Protein AF-0000000069709466 (afdb_homodimer)

pLDDT: mean 93.79, std 7.18, range [43.47, 98.94]

Organism: NCBI:txid1604004

Radius of gyration: 34.78 Å; Cα contacts (8 Å, |Δi|>4): 2858; chains: 2; bounding box: 83×112×85 Å

Structure (mmCIF, N/CA/C/O backbone):
data_AF-0000000069709466-model_v1
#
loop_
_entity.id
_entity.type
_entity.pdbx_description
1 polymer '2-oxoglutarate synthase subunit KorA'
#
loop_
_atom_site.group_PDB
_atom_site.id
_atom_site.type_symbol
_atom_site.label_atom_id
_atom_site.label_alt_id
_atom_site.label_comp_id
_atom_site.label_asym_id
_atom_site.label_entity_id
_atom_site.label_seq_id
_atom_site.pdbx_PDB_ins_code
_atom_site.Cartn_x
_atom_site.Cartn_y
_atom_site.Cartn_z
_atom_site.occupancy
_atom_site.B_iso_or_equiv
_atom_site.auth_seq_id
_atom_site.auth_comp_id
_atom_site.auth_asym_id
_atom_site.auth_atom_id
_atom_site.pdbx_PDB_model_num
ATOM 1 N N . MET A 1 1 ? -4.457 39.125 33.625 1 44 1 MET A N 1
ATOM 2 C CA . MET A 1 1 ? -3.658 39.125 32.406 1 44 1 MET A CA 1
ATOM 3 C C . MET A 1 1 ? -3.584 37.75 31.781 1 44 1 MET A C 1
ATOM 5 O O . MET A 1 1 ? -3.26 36.781 32.469 1 44 1 MET A O 1
ATOM 9 N N . HIS A 1 2 ? -4.242 37.656 30.625 1 63.44 2 HIS A N 1
ATOM 10 C CA . HIS A 1 2 ? -4.285 36.312 30.078 1 63.44 2 HIS A CA 1
ATOM 11 C C . HIS A 1 2 ? -2.912 35.875 29.578 1 63.44 2 HIS A C 1
ATOM 13 O O . HIS A 1 2 ? -2.225 36.625 28.906 1 63.44 2 HIS A O 1
ATOM 19 N N . GLU A 1 3 ? -2.406 34.844 30.156 1 77.88 3 GLU A N 1
ATOM 20 C CA . GLU A 1 3 ? -1.106 34.25 29.797 1 77.88 3 GLU A CA 1
ATOM 21 C C . GLU A 1 3 ? -1.005 34 28.297 1 77.88 3 GLU A C 1
ATOM 23 O O . GLU A 1 3 ? 0.057 34.188 27.703 1 77.88 3 GLU A O 1
ATOM 28 N N . ASP A 1 4 ? -2.105 33.625 27.688 1 91 4 ASP A N 1
ATOM 29 C CA . ASP A 1 4 ? -2.096 33.531 26.234 1 91 4 ASP A CA 1
ATOM 30 C C . ASP A 1 4 ? -3.35 34.156 25.625 1 91 4 ASP A C 1
ATOM 32 O O . ASP A 1 4 ? -4.359 34.312 26.312 1 91 4 ASP A O 1
ATOM 36 N N . LEU A 1 5 ? -3.314 34.75 24.516 1 95.38 5 LEU A N 1
ATOM 37 C CA . LEU A 1 5 ? -4.402 35.375 23.766 1 95.38 5 LEU A CA 1
ATOM 38 C C . LEU A 1 5 ? -4.789 34.531 22.562 1 95.38 5 LEU A C 1
ATOM 40 O O . LEU A 1 5 ? -3.924 34.062 21.812 1 95.38 5 LEU A O 1
ATOM 44 N N . ASN A 1 6 ? -6.059 34.281 22.375 1 95.69 6 ASN A N 1
ATOM 45 C CA . ASN A 1 6 ? -6.617 33.594 21.203 1 95.69 6 ASN A CA 1
ATOM 46 C C . ASN A 1 6 ? -7.441 34.562 20.344 1 95.69 6 ASN A C 1
ATOM 48 O O . ASN A 1 6 ? -8.422 35.156 20.828 1 95.69 6 ASN A O 1
ATOM 52 N N . TRP A 1 7 ? -7.031 34.656 19.188 1 95.62 7 TRP A N 1
ATOM 53 C CA . TRP A 1 7 ? -7.539 35.688 18.266 1 95.62 7 TRP A CA 1
ATOM 54 C C . TRP A 1 7 ? -7.953 35.031 16.938 1 95.62 7 TRP A C 1
ATOM 56 O O . TRP A 1 7 ? -7.355 34.062 16.516 1 95.62 7 TRP A O 1
ATOM 66 N N . ALA A 1 8 ? -9.055 35.562 16.312 1 96.44 8 ALA A N 1
ATOM 67 C CA . ALA A 1 8 ? -9.453 35.062 15 1 96.44 8 ALA A CA 1
ATOM 68 C C . ALA A 1 8 ? -10.039 36.188 14.141 1 96.44 8 ALA A C 1
ATOM 70 O O . ALA A 1 8 ? -10.562 37.156 14.664 1 96.44 8 ALA A O 1
ATOM 71 N N . ILE A 1 9 ? -9.867 36.062 12.867 1 96.44 9 ILE A N 1
ATOM 72 C CA . ILE A 1 9 ? -10.586 36.844 11.875 1 96.44 9 ILE A CA 1
ATOM 73 C C . ILE A 1 9 ? -11.344 35.906 10.93 1 96.44 9 ILE A C 1
ATOM 75 O O . ILE A 1 9 ? -10.836 34.844 10.555 1 96.44 9 ILE A O 1
ATOM 79 N N . GLY A 1 10 ? -12.586 36.156 10.688 1 94.12 10 GLY A N 1
ATOM 80 C CA . GLY A 1 10 ? -13.391 35.312 9.828 1 94.12 10 GLY A CA 1
ATOM 81 C C . GLY A 1 10 ? -14.227 36.094 8.836 1 94.12 10 GLY A C 1
ATOM 82 O O . GLY A 1 10 ? -14.562 37.25 9.07 1 94.12 10 GLY A O 1
ATOM 83 N N . GLY A 1 11 ? -14.562 35.5 7.754 1 91 11 GLY A N 1
ATOM 84 C CA . GLY A 1 11 ? -15.367 36.062 6.68 1 91 11 GLY A CA 1
ATOM 85 C C . GLY A 1 11 ? -15.5 35.156 5.484 1 91 11 GLY A C 1
ATOM 86 O O . GLY A 1 11 ? -15.547 33.906 5.641 1 91 11 GLY A O 1
ATOM 87 N N . GLU A 1 12 ? -15.688 35.75 4.363 1 86.44 12 GLU A N 1
ATOM 88 C CA . GLU A 1 12 ? -15.812 35 3.135 1 86.44 12 GLU A CA 1
ATOM 89 C C . GLU A 1 12 ? -14.477 34.875 2.414 1 86.44 12 GLU A C 1
ATOM 91 O O . GLU A 1 12 ? -13.633 35.781 2.516 1 86.44 12 GLU A O 1
ATOM 96 N N . ALA A 1 13 ? -14.391 33.656 1.743 1 78.88 13 ALA A N 1
ATOM 97 C CA . ALA A 1 13 ? -13.18 33.5 0.939 1 78.88 13 ALA A CA 1
ATOM 98 C C . ALA A 1 13 ? -12.992 34.688 -0.007 1 78.88 13 ALA A C 1
ATOM 100 O O . ALA A 1 13 ? -13.93 35.094 -0.7 1 78.88 13 ALA A O 1
ATOM 101 N N . GLY A 1 14 ? -11.828 35.375 0.045 1 79.38 14 GLY A N 1
ATOM 102 C CA . GLY A 1 14 ? -11.555 36.562 -0.779 1 79.38 14 GLY A CA 1
ATOM 103 C C . GLY A 1 14 ? -11.492 37.844 0.015 1 79.38 14 GLY A C 1
ATOM 104 O O . GLY A 1 14 ? -11.039 38.875 -0.493 1 79.38 14 GLY A O 1
ATOM 105 N N . ASP A 1 15 ? -11.805 37.75 1.314 1 85.81 15 ASP A N 1
ATOM 106 C CA . ASP A 1 15 ? -11.844 38.938 2.152 1 85.81 15 ASP A CA 1
ATOM 107 C C . ASP A 1 15 ? -10.469 39.281 2.715 1 85.81 15 ASP A C 1
ATOM 109 O O . ASP A 1 15 ? -10.336 40.156 3.584 1 85.81 15 ASP A O 1
ATOM 113 N N . GLY A 1 16 ? -9.492 38.594 2.285 1 88.31 16 GLY A N 1
ATOM 114 C CA . GLY A 1 16 ? -8.133 38.844 2.738 1 88.31 16 GLY A CA 1
ATOM 115 C C . GLY A 1 16 ? -7.867 38.344 4.141 1 88.31 16 GLY A C 1
ATOM 116 O O . GLY A 1 16 ? -7.07 38.906 4.879 1 88.31 16 GLY A O 1
ATOM 117 N N . ILE A 1 17 ? -8.562 37.312 4.523 1 90.69 17 ILE A N 1
ATOM 118 C CA . ILE A 1 17 ? -8.508 36.75 5.875 1 90.69 17 ILE A CA 1
ATOM 119 C C . ILE A 1 17 ? -7.105 36.219 6.148 1 90.69 17 ILE A C 1
ATOM 121 O O . ILE A 1 17 ? -6.5 36.531 7.176 1 90.69 17 ILE A O 1
ATOM 125 N N . ALA A 1 18 ? -6.594 35.5 5.227 1 88.12 18 ALA A N 1
ATOM 126 C CA . ALA A 1 18 ? -5.289 34.875 5.406 1 88.12 18 ALA A CA 1
ATOM 127 C C . ALA A 1 18 ? -4.18 35.906 5.5 1 88.12 18 ALA A C 1
ATOM 129 O O . ALA A 1 18 ? -3.291 35.812 6.348 1 88.12 18 ALA A O 1
ATOM 130 N N . SER A 1 19 ? -4.238 36.906 4.656 1 89.75 19 SER A N 1
ATOM 131 C CA . SER A 1 19 ? -3.234 37.969 4.648 1 89.75 19 SER A CA 1
ATOM 132 C C . SER A 1 19 ? -3.271 38.781 5.938 1 89.75 19 SER A C 1
ATOM 134 O O . SER A 1 19 ? -2.225 39.125 6.488 1 89.75 19 SER A O 1
ATOM 136 N N . THR A 1 20 ? -4.43 39.031 6.398 1 93.88 20 THR A N 1
ATOM 137 C CA . THR A 1 20 ? -4.602 39.781 7.633 1 93.88 20 THR A CA 1
ATOM 138 C C . THR A 1 20 ? -4.043 39.031 8.82 1 93.88 20 THR A C 1
ATOM 140 O O . THR A 1 20 ? -3.346 39.594 9.664 1 93.88 20 THR A O 1
ATOM 143 N N . GLY A 1 21 ? -4.422 37.781 8.867 1 94.12 21 GLY A N 1
ATOM 144 C CA . GLY A 1 21 ? -3.908 36.938 9.93 1 94.12 21 GLY A CA 1
ATOM 145 C C . GLY A 1 21 ? -2.395 36.875 9.953 1 94.12 21 GLY A C 1
ATOM 146 O O . GLY A 1 21 ? -1.78 36.906 11.023 1 94.12 21 GLY A O 1
ATOM 147 N N . LYS A 1 22 ? -1.821 36.844 8.82 1 92.38 22 LYS A N 1
ATOM 148 C CA . LYS A 1 22 ? -0.37 36.719 8.711 1 92.38 22 LYS A CA 1
ATOM 149 C C . LYS A 1 22 ? 0.319 38 9.188 1 92.38 22 LYS A C 1
ATOM 151 O O . LYS A 1 22 ? 1.39 37.938 9.797 1 92.38 22 LYS A O 1
ATOM 156 N N . ILE A 1 23 ? -0.239 39.062 8.883 1 95 23 ILE A N 1
ATOM 157 C CA . ILE A 1 23 ? 0.305 40.344 9.32 1 95 23 ILE A CA 1
ATOM 158 C C . ILE A 1 23 ? 0.365 40.406 10.852 1 95 23 ILE A C 1
ATOM 160 O O . ILE A 1 23 ? 1.386 40.781 11.422 1 95 23 ILE A O 1
ATOM 164 N N . PHE A 1 24 ? -0.726 40 11.43 1 96.56 24 PHE A N 1
ATOM 165 C CA . PHE A 1 24 ? -0.782 40.062 12.883 1 96.56 24 PHE A CA 1
ATOM 166 C C . PHE A 1 24 ? 0.17 39.031 13.492 1 96.56 24 PHE A C 1
ATOM 168 O O . PHE A 1 24 ? 0.852 39.312 14.477 1 96.56 24 PHE A O 1
ATOM 175 N N . ALA A 1 25 ? 0.233 37.844 12.922 1 96.06 25 ALA A N 1
ATOM 176 C CA . ALA A 1 25 ? 1.126 36.781 13.398 1 96.06 25 ALA A CA 1
ATOM 177 C C . ALA A 1 25 ? 2.582 37.25 13.352 1 96.06 25 ALA A C 1
ATOM 179 O O . ALA A 1 25 ? 3.342 37 14.297 1 96.06 25 ALA A O 1
ATOM 180 N N . ARG A 1 26 ? 2.949 37.906 12.328 1 95 26 ARG A N 1
ATOM 181 C CA . ARG A 1 26 ? 4.316 38.406 12.164 1 95 26 ARG A CA 1
ATOM 182 C C . ARG A 1 26 ? 4.629 39.5 13.18 1 95 26 ARG A C 1
ATOM 184 O O . ARG A 1 26 ? 5.738 39.562 13.719 1 95 26 ARG A O 1
ATOM 191 N N . ALA A 1 27 ? 3.678 40.344 13.344 1 95.94 27 ALA A N 1
ATOM 192 C CA . ALA A 1 27 ? 3.859 41.406 14.328 1 95.94 27 ALA A CA 1
ATOM 193 C C . ALA A 1 27 ? 4.105 40.812 15.719 1 95.94 27 ALA A C 1
ATOM 195 O O . ALA A 1 27 ? 4.961 41.312 16.469 1 95.94 27 ALA A O 1
ATOM 196 N N . LEU A 1 28 ? 3.344 39.812 16.047 1 96.31 28 LEU A N 1
ATOM 197 C CA . LEU A 1 28 ? 3.484 39.156 17.344 1 96.31 28 LEU A CA 1
ATOM 198 C C . LEU A 1 28 ? 4.84 38.469 17.453 1 96.31 28 LEU A C 1
ATOM 200 O O . LEU A 1 28 ? 5.488 38.531 18.5 1 96.31 28 LEU A O 1
ATOM 204 N N . SER A 1 29 ? 5.215 37.812 16.406 1 95.25 29 SER A N 1
ATOM 205 C CA . SER A 1 29 ? 6.504 37.125 16.375 1 95.25 29 SER A CA 1
ATOM 206 C C . SER A 1 29 ? 7.652 38.094 16.594 1 95.25 29 SER A C 1
ATOM 208 O O . SER A 1 29 ? 8.586 37.812 17.344 1 95.25 29 SER A O 1
ATOM 210 N N . ARG A 1 30 ? 7.566 39.219 16 1 93 30 ARG A N 1
ATOM 211 C CA . ARG A 1 30 ? 8.602 40.25 16.109 1 93 30 ARG A CA 1
ATOM 212 C C . ARG A 1 30 ? 8.625 40.844 17.516 1 93 30 ARG A C 1
ATOM 214 O O . ARG A 1 30 ? 9.664 41.312 17.984 1 93 30 ARG A O 1
ATOM 221 N N . ALA A 1 31 ? 7.496 40.781 18.125 1 95.06 31 ALA A N 1
ATOM 222 C CA . ALA A 1 31 ? 7.383 41.312 19.484 1 95.06 31 ALA A CA 1
ATOM 223 C C . ALA A 1 31 ? 7.852 40.281 20.5 1 95.06 31 ALA A C 1
ATOM 225 O O . ALA A 1 31 ? 7.699 40.5 21.719 1 95.06 31 ALA A O 1
ATOM 226 N N . GLY A 1 32 ? 8.414 39.219 20.031 1 95 32 GLY A N 1
ATOM 227 C CA . GLY A 1 32 ? 8.977 38.188 20.906 1 95 32 GLY A CA 1
ATOM 228 C C . GLY A 1 32 ? 7.926 37.281 21.516 1 95 32 GLY A C 1
ATOM 229 O O . GLY A 1 32 ? 8.102 36.781 22.625 1 95 32 GLY A O 1
ATOM 230 N N . ARG A 1 33 ? 6.812 37.156 20.875 1 96.06 33 ARG A N 1
ATOM 231 C CA . ARG A 1 33 ? 5.77 36.25 21.359 1 96.06 33 ARG A CA 1
ATOM 232 C C . ARG A 1 33 ? 5.703 35 20.516 1 96.06 33 ARG A C 1
ATOM 234 O O . ARG A 1 33 ? 5.973 35.031 19.312 1 96.06 33 ARG A O 1
ATOM 241 N N . HIS A 1 34 ? 5.371 33.906 21.156 1 96.38 34 HIS A N 1
ATOM 242 C CA . HIS A 1 34 ? 5.09 32.656 20.438 1 96.38 34 HIS A CA 1
ATOM 243 C C . HIS A 1 34 ? 3.713 32.719 19.781 1 96.38 34 HIS A C 1
ATOM 245 O O . HIS A 1 34 ? 2.766 33.25 20.344 1 96.38 34 HIS A O 1
ATOM 251 N N . VAL A 1 35 ? 3.715 32.188 18.562 1 96.44 35 VAL A N 1
ATOM 252 C CA . VAL A 1 35 ? 2.482 32.188 17.781 1 96.44 35 VAL A CA 1
ATOM 253 C C . VAL A 1 35 ? 2.193 30.781 17.281 1 96.44 35 VAL A C 1
ATOM 255 O O . VAL A 1 35 ? 3.111 30.047 16.906 1 96.44 35 VAL A O 1
ATOM 258 N N . PHE A 1 36 ? 0.967 30.344 17.391 1 96.12 36 PHE A N 1
ATOM 259 C CA . PHE A 1 36 ? 0.43 29.109 16.828 1 96.12 36 PHE A CA 1
ATOM 260 C C . PHE A 1 36 ? -0.866 29.391 16.062 1 96.12 36 PHE A C 1
ATOM 262 O O . PHE A 1 36 ? -1.863 29.797 16.672 1 96.12 36 PHE A O 1
ATOM 269 N N . THR A 1 37 ? -0.852 29.172 14.789 1 94.81 37 THR A N 1
ATOM 270 C CA . THR A 1 37 ? -2.012 29.562 13.992 1 94.81 37 THR A CA 1
ATOM 271 C C . THR A 1 37 ? -2.818 28.328 13.578 1 94.81 37 THR A C 1
ATOM 273 O O . THR A 1 37 ? -2.322 27.203 13.648 1 94.81 37 THR A O 1
ATOM 276 N N . SER A 1 38 ? -3.99 28.469 13.297 1 90.12 38 SER A N 1
ATOM 277 C CA . SER A 1 38 ? -4.863 27.484 12.68 1 90.12 38 SER A CA 1
ATOM 278 C C . SER A 1 38 ? -5.805 28.109 11.672 1 90.12 38 SER A C 1
ATOM 280 O O . SER A 1 38 ? -6.254 29.25 11.859 1 90.12 38 SER A O 1
ATOM 282 N N . LYS A 1 39 ? -5.992 27.422 10.578 1 81.81 39 LYS A N 1
ATOM 283 C CA . LYS A 1 39 ? -6.844 27.922 9.508 1 81.81 39 LYS A CA 1
ATOM 284 C C . LYS A 1 39 ? -8.031 26.984 9.273 1 81.81 39 LYS A C 1
ATOM 286 O O . LYS A 1 39 ? -7.883 25.766 9.305 1 81.81 39 LYS A O 1
ATOM 291 N N . ASP A 1 40 ? -9.141 27.609 9.281 1 74.62 40 ASP A N 1
ATOM 292 C CA . ASP A 1 40 ? -10.336 26.875 8.836 1 74.62 40 ASP A CA 1
ATOM 293 C C . ASP A 1 40 ? -10.711 27.266 7.41 1 74.62 40 ASP A C 1
ATOM 295 O O . ASP A 1 40 ? -10.922 28.453 7.117 1 74.62 40 ASP A O 1
ATOM 299 N N . PHE A 1 41 ? -10.539 26.328 6.527 1 67.12 41 PHE A N 1
ATOM 300 C CA . PHE A 1 41 ? -10.836 26.625 5.129 1 67.12 41 PHE A CA 1
ATOM 301 C C . PHE A 1 41 ? -12.031 25.828 4.641 1 67.12 41 PHE A C 1
ATOM 303 O O . PHE A 1 41 ? -12.188 24.656 4.992 1 67.12 41 PHE A O 1
ATOM 310 N N . ALA A 1 42 ? -12.891 26.547 4.121 1 61.97 42 ALA A N 1
ATOM 311 C CA . ALA A 1 42 ? -13.867 25.797 3.338 1 61.97 42 ALA A CA 1
ATOM 312 C C . ALA A 1 42 ? -13.297 25.375 1.986 1 61.97 42 ALA A C 1
ATOM 314 O O . ALA A 1 42 ? -12.43 26.078 1.436 1 61.97 42 ALA A O 1
ATOM 315 N N . SER A 1 43 ? -13.477 24.141 1.558 1 55.75 43 SER A N 1
ATOM 316 C CA . SER A 1 43 ? -12.977 23.547 0.316 1 55.75 43 SER A CA 1
ATOM 317 C C . SER A 1 43 ? -13.336 24.422 -0.885 1 55.75 43 SER A C 1
ATOM 319 O O . SER A 1 43 ? -12.734 24.297 -1.952 1 55.75 43 SER A O 1
ATOM 321 N N . ARG A 1 44 ? -14.445 25.328 -0.628 1 52.62 44 ARG A N 1
ATOM 322 C CA . ARG A 1 44 ? -14.875 26.078 -1.803 1 52.62 44 ARG A CA 1
ATOM 323 C C . ARG A 1 44 ? -14.016 27.328 -2.002 1 52.62 44 ARG A C 1
ATOM 325 O O . ARG A 1 44 ? -13.633 27.984 -1.034 1 52.62 44 ARG A O 1
ATOM 332 N N . ILE A 1 45 ? -13.289 27.406 -3.135 1 49.72 45 ILE A N 1
ATOM 333 C CA . ILE A 1 45 ? -12.406 28.5 -3.529 1 49.72 45 ILE A CA 1
ATOM 334 C C . ILE A 1 45 ? -13.086 29.844 -3.26 1 49.72 45 ILE A C 1
ATOM 336 O O . ILE A 1 45 ? -12.461 30.766 -2.748 1 49.72 45 ILE A O 1
ATOM 340 N N . ARG A 1 46 ? -14.273 30.125 -3.822 1 53.41 46 ARG A N 1
ATOM 341 C CA . ARG A 1 46 ? -14.93 31.422 -3.727 1 53.41 46 ARG A CA 1
ATOM 342 C C . ARG A 1 46 ? -16.297 31.297 -3.066 1 53.41 46 ARG A C 1
ATOM 344 O O . ARG A 1 46 ? -17.062 30.391 -3.387 1 53.41 46 ARG A O 1
ATOM 351 N N . GLY A 1 47 ? -16.5 32.094 -1.919 1 58.72 47 GLY A N 1
ATOM 352 C CA . GLY A 1 47 ? -17.781 32.219 -1.27 1 58.72 47 GLY A CA 1
ATOM 353 C C . GLY A 1 47 ? -17.922 31.344 -0.031 1 58.72 47 GLY A C 1
ATOM 354 O O . GLY A 1 47 ? -18.891 31.469 0.723 1 58.72 47 GLY A O 1
ATOM 355 N N . GLY A 1 48 ? -16.875 30.594 0.223 1 72.62 48 GLY A N 1
ATOM 356 C CA . GLY A 1 48 ? -16.984 29.75 1.411 1 72.62 48 GLY A CA 1
ATOM 357 C C . GLY A 1 48 ? -16.453 30.438 2.662 1 72.62 48 GLY A C 1
ATOM 358 O O . GLY A 1 48 ? -15.711 31.422 2.578 1 72.62 48 GLY A O 1
ATOM 359 N N . TYR A 1 49 ? -17.016 30.141 3.854 1 83.62 49 TYR A N 1
ATOM 360 C CA . TYR A 1 49 ? -16.562 30.688 5.125 1 83.62 49 TYR A CA 1
ATOM 361 C C . TYR A 1 49 ? -15.117 30.312 5.406 1 83.62 49 TYR A C 1
ATOM 363 O O . TYR A 1 49 ? -14.719 29.156 5.188 1 83.62 49 TYR A O 1
ATOM 371 N N . THR A 1 50 ? -14.281 31.266 5.723 1 86.44 50 THR A N 1
ATOM 372 C CA . THR A 1 50 ? -12.883 31.062 6.09 1 86.44 50 THR A CA 1
ATOM 373 C C . THR A 1 50 ? -12.539 31.828 7.363 1 86.44 50 THR A C 1
ATOM 375 O O . THR A 1 50 ? -13.125 32.875 7.637 1 86.44 50 THR A O 1
ATOM 378 N N . ALA A 1 51 ? -11.742 31.25 8.109 1 90.88 51 ALA A N 1
ATOM 379 C CA . ALA A 1 51 ? -11.281 31.906 9.32 1 90.88 51 ALA A CA 1
ATOM 380 C C . ALA A 1 51 ? -9.797 31.656 9.555 1 90.88 51 ALA A C 1
ATOM 382 O O . ALA A 1 51 ? -9.273 30.609 9.195 1 90.88 51 ALA A O 1
ATOM 383 N N . TYR A 1 52 ? -9.117 32.656 10 1 93.12 52 TYR A N 1
ATOM 384 C CA . TYR A 1 52 ? -7.738 32.562 10.469 1 93.12 52 TYR A CA 1
ATOM 385 C C . TYR A 1 52 ? -7.664 32.781 11.984 1 93.12 52 TYR A C 1
ATOM 387 O O . TYR A 1 52 ? -8.109 33.781 12.508 1 93.12 52 TYR A O 1
ATOM 395 N N . LYS A 1 53 ? -7.184 31.734 12.648 1 94.44 53 LYS A N 1
ATOM 396 C CA . LYS A 1 53 ? -7.086 31.781 14.102 1 94.44 53 LYS A CA 1
ATOM 397 C C . LYS A 1 53 ? -5.629 31.75 14.555 1 94.44 53 LYS A C 1
ATOM 399 O O . LYS A 1 53 ? -4.777 31.156 13.898 1 94.44 53 LYS A O 1
ATOM 404 N N . LEU A 1 54 ? -5.355 32.406 15.688 1 95 54 LEU A N 1
ATOM 405 C CA . LEU A 1 54 ? -3.996 32.344 16.219 1 95 54 LEU A CA 1
ATOM 406 C C . LEU A 1 54 ? -4.008 32.375 17.75 1 95 54 LEU A C 1
ATOM 408 O O . LEU A 1 54 ? -4.863 33.031 18.344 1 95 54 LEU A O 1
ATOM 412 N N . ARG A 1 55 ? -3.182 31.625 18.266 1 95.81 55 ARG A N 1
ATOM 413 C CA . ARG A 1 55 ? -2.869 31.625 19.703 1 95.81 55 ARG A CA 1
ATOM 414 C C . ARG A 1 55 ? -1.479 32.188 19.953 1 95.81 55 ARG A C 1
ATOM 416 O O . ARG A 1 55 ? -0.527 31.875 19.234 1 95.81 55 ARG A O 1
ATOM 423 N N . THR A 1 56 ? -1.383 33.156 20.922 1 96.62 56 THR A N 1
ATOM 424 C CA . THR A 1 56 ? -0.078 33.75 21.172 1 96.62 56 THR A CA 1
ATOM 425 C C . THR A 1 56 ? 0.181 33.875 22.672 1 96.62 56 THR A C 1
ATOM 427 O O . THR A 1 56 ? -0.753 34.031 23.453 1 96.62 56 THR A O 1
ATOM 430 N N . SER A 1 57 ? 1.44 33.688 22.984 1 96.19 57 SER A N 1
ATOM 431 C CA . SER A 1 57 ? 1.921 33.781 24.359 1 96.19 57 SER A CA 1
ATOM 432 C C . SER A 1 57 ? 3.416 34.062 24.406 1 96.19 57 SER A C 1
ATOM 434 O O . SER A 1 57 ? 4.113 33.938 23.391 1 96.19 57 SER A O 1
ATOM 436 N N . VAL A 1 58 ? 3.83 34.594 25.578 1 95.06 58 VAL A N 1
ATOM 437 C CA . VAL A 1 58 ? 5.27 34.719 25.75 1 95.06 58 VAL A CA 1
ATOM 438 C C . VAL A 1 58 ? 5.895 33.344 26 1 95.06 58 VAL A C 1
ATOM 440 O O . VAL A 1 58 ? 7.059 33.125 25.656 1 95.06 58 VAL A O 1
ATOM 443 N N . ASP A 1 59 ? 5.074 32.5 26.562 1 91.88 59 ASP A N 1
ATOM 444 C CA . ASP A 1 59 ? 5.477 31.109 26.703 1 91.88 59 ASP A CA 1
ATOM 445 C C . ASP A 1 59 ? 5.082 30.297 25.484 1 91.88 59 ASP A C 1
ATOM 447 O O . ASP A 1 59 ? 4.145 30.656 24.766 1 91.88 59 ASP A O 1
ATOM 451 N N . GLU A 1 60 ? 5.812 29.266 25.312 1 90.56 60 GLU A N 1
ATOM 452 C CA . GLU A 1 60 ? 5.609 28.438 24.125 1 90.56 60 GLU A CA 1
ATOM 453 C C . GLU A 1 60 ? 4.199 27.859 24.078 1 90.56 60 GLU A C 1
ATOM 455 O O . GLU A 1 60 ? 3.686 27.391 25.094 1 90.56 60 GLU A O 1
ATOM 460 N N . VAL A 1 61 ? 3.518 28 22.938 1 91.62 61 VAL A N 1
ATOM 461 C CA . VAL A 1 61 ? 2.213 27.391 22.672 1 91.62 61 VAL A CA 1
ATOM 462 C C . VAL A 1 61 ? 2.328 26.391 21.531 1 91.62 61 VAL A C 1
ATOM 464 O O . VAL A 1 61 ? 2.949 26.672 20.5 1 91.62 61 VAL A O 1
ATOM 467 N N . GLN A 1 62 ? 1.721 25.188 21.703 1 91.62 62 GLN A N 1
ATOM 468 C CA . GLN A 1 62 ? 1.995 24.125 20.734 1 91.62 62 GLN A CA 1
ATOM 469 C C . GLN A 1 62 ? 0.7 23.516 20.203 1 91.62 62 GLN A C 1
ATOM 471 O O . GLN A 1 62 ? 0.722 22.484 19.547 1 91.62 62 GLN A O 1
ATOM 476 N N . SER A 1 63 ? -0.428 24.109 20.531 1 91.75 63 SER A N 1
ATOM 477 C CA . SER A 1 63 ? -1.699 23.578 20.047 1 91.75 63 SER A CA 1
ATOM 478 C C . SER A 1 63 ? -2.783 24.656 20.047 1 91.75 63 SER A C 1
ATOM 480 O O . SER A 1 63 ? -2.584 25.75 20.594 1 91.75 63 SER A O 1
ATOM 482 N N . VAL A 1 64 ? -3.854 24.297 19.453 1 89.31 64 VAL A N 1
ATOM 483 C CA . VAL A 1 64 ? -5.031 25.156 19.469 1 89.31 64 VAL A CA 1
ATOM 484 C C . VAL A 1 64 ? -5.828 24.922 20.75 1 89.31 64 VAL A C 1
ATOM 486 O O . VAL A 1 64 ? -5.641 23.906 21.422 1 89.31 64 VAL A O 1
ATOM 489 N N . VAL A 1 65 ? -6.543 25.906 21.094 1 85.31 65 VAL A N 1
ATOM 490 C CA . VAL A 1 65 ? -7.457 25.781 22.219 1 85.31 65 VAL A CA 1
ATOM 491 C C . VAL A 1 65 ? -8.859 26.219 21.812 1 85.31 65 VAL A C 1
ATOM 493 O O . VAL A 1 65 ? -9.016 27 20.859 1 85.31 65 VAL A O 1
ATOM 496 N N . ASP A 1 66 ? -9.844 25.688 22.516 1 84.88 66 ASP A N 1
ATOM 497 C CA . ASP A 1 66 ? -11.227 26.031 22.219 1 84.88 66 ASP A CA 1
ATOM 498 C C . ASP A 1 66 ? -11.648 27.297 22.953 1 84.88 66 ASP A C 1
ATOM 500 O O . ASP A 1 66 ? -12.594 27.281 23.75 1 84.88 66 ASP A O 1
ATOM 504 N N . ARG A 1 67 ? -11.023 28.344 22.688 1 89.81 67 ARG A N 1
ATOM 505 C CA . ARG A 1 67 ? -11.273 29.656 23.297 1 89.81 67 ARG A CA 1
ATOM 506 C C . ARG A 1 67 ? -10.914 30.781 22.344 1 89.81 67 ARG A C 1
ATOM 508 O O . ARG A 1 67 ? -9.883 30.734 21.672 1 89.81 67 ARG A O 1
ATOM 515 N N . LEU A 1 68 ? -11.82 31.719 22.25 1 93.94 68 LEU A N 1
ATOM 516 C CA . LEU A 1 68 ? -11.57 32.875 21.438 1 93.94 68 LEU A CA 1
ATOM 517 C C . LEU A 1 68 ? -11.758 34.156 22.234 1 93.94 68 LEU A C 1
ATOM 519 O O . LEU A 1 68 ? -12.852 34.438 22.75 1 93.94 68 LEU A O 1
ATOM 523 N N . ASP A 1 69 ? -10.727 34.906 22.375 1 96.19 69 ASP A N 1
ATOM 524 C CA . ASP A 1 69 ? -10.75 36.125 23.172 1 96.19 69 ASP A CA 1
ATOM 525 C C . ASP A 1 69 ? -11.18 37.344 22.328 1 96.19 69 ASP A C 1
ATOM 527 O O . ASP A 1 69 ? -11.945 38.188 22.797 1 96.19 69 ASP A O 1
ATOM 531 N N . ILE A 1 70 ? -10.625 37.406 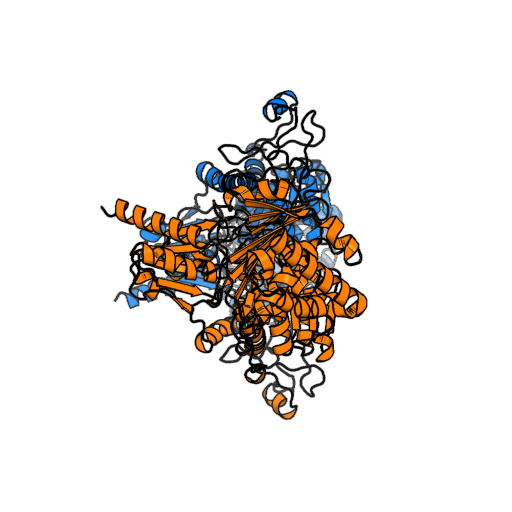21.172 1 97.31 70 ILE A N 1
ATOM 532 C CA . ILE A 1 70 ? -10.945 38.5 20.281 1 97.31 70 ILE A CA 1
ATOM 533 C C . ILE A 1 70 ? -11.328 37.969 18.906 1 97.31 70 ILE A C 1
ATOM 535 O O . ILE A 1 70 ? -10.602 37.125 18.328 1 97.31 70 ILE A O 1
ATOM 539 N N . LEU A 1 71 ? -12.43 38.375 18.375 1 97.5 71 LEU A N 1
ATOM 540 C CA . LEU A 1 71 ? -12.914 37.938 17.078 1 97.5 71 LEU A CA 1
ATOM 541 C C . LEU A 1 71 ? -13.18 39.156 16.172 1 97.5 71 LEU A C 1
ATOM 543 O O . LEU A 1 71 ? -13.945 40.031 16.516 1 97.5 71 LEU A O 1
ATOM 547 N N . ILE A 1 72 ? -12.461 39.188 15.086 1 97.19 72 ILE A N 1
ATOM 548 C CA . ILE A 1 72 ? -12.852 40.094 14.023 1 97.19 72 ILE A CA 1
ATOM 549 C C . ILE A 1 72 ? -13.891 39.438 13.125 1 97.19 72 ILE A C 1
ATOM 551 O O . ILE A 1 72 ? -13.578 38.469 12.398 1 97.19 72 ILE A O 1
ATOM 555 N N . ALA A 1 73 ? -15.086 39.938 13.148 1 96.19 73 ALA A N 1
ATOM 556 C CA . ALA A 1 73 ? -16.172 39.375 12.352 1 96.19 73 ALA A CA 1
ATOM 557 C C . ALA A 1 73 ? -16.484 40.25 11.141 1 96.19 73 ALA A C 1
ATOM 559 O O . ALA A 1 73 ? -17.141 41.281 11.258 1 96.19 73 ALA A O 1
ATOM 560 N N . LEU A 1 74 ? -16.125 39.781 10.016 1 93.56 74 LEU A N 1
ATOM 561 C CA . LEU A 1 74 ? -16.406 40.531 8.805 1 93.56 74 LEU A CA 1
ATOM 562 C C . LEU A 1 74 ? -17.844 40.312 8.336 1 93.56 74 LEU A C 1
ATOM 564 O O . LEU A 1 74 ? -18.375 41.062 7.527 1 93.56 74 LEU A O 1
ATOM 568 N N . THR A 1 75 ? -18.406 39.219 8.789 1 91.31 75 THR A N 1
ATOM 569 C CA . THR A 1 75 ? -19.812 38.906 8.531 1 91.31 75 THR A CA 1
ATOM 570 C C . THR A 1 75 ? -20.484 38.375 9.805 1 91.31 75 THR A C 1
ATOM 572 O O . THR A 1 75 ? -19.812 37.969 10.75 1 91.31 75 THR A O 1
ATOM 575 N N . GLU A 1 76 ? -21.766 38.375 9.758 1 91.19 76 GLU A N 1
ATOM 576 C CA . GLU A 1 76 ? -22.516 37.844 10.891 1 91.19 76 GLU A CA 1
ATOM 577 C C . GLU A 1 76 ? -22.297 36.344 11.039 1 91.19 76 GLU A C 1
ATOM 579 O O . GLU A 1 76 ? -22.266 35.812 12.164 1 91.19 76 GLU A O 1
ATOM 584 N N . ARG A 1 77 ? -22.109 35.719 9.977 1 89.75 77 ARG A N 1
ATOM 585 C CA . ARG A 1 77 ? -21.875 34.281 9.961 1 89.75 77 ARG A CA 1
ATOM 586 C C . ARG A 1 77 ? -20.609 33.938 10.75 1 89.75 77 ARG A C 1
ATOM 588 O O . ARG A 1 77 ? -20.547 32.875 11.383 1 89.75 77 ARG A O 1
ATOM 595 N N . THR A 1 78 ? -19.688 34.812 10.758 1 92.5 78 THR A N 1
ATOM 596 C CA . THR A 1 78 ? -18.438 34.562 11.461 1 92.5 78 THR A CA 1
ATOM 597 C C . THR A 1 78 ? -18.688 34.375 12.953 1 92.5 78 THR A C 1
ATOM 599 O O . THR A 1 78 ? -18.062 33.5 13.586 1 92.5 78 THR A O 1
ATOM 602 N N . VAL A 1 79 ? -19.594 35.125 13.445 1 92.31 79 VAL A N 1
ATOM 603 C CA . VAL A 1 79 ? -19.891 35 14.867 1 92.31 79 VAL A CA 1
ATOM 604 C C . VAL A 1 79 ? -20.594 33.688 15.141 1 92.31 79 VAL A C 1
ATOM 606 O O . VAL A 1 79 ? -20.266 32.969 16.109 1 92.31 79 VAL A O 1
ATOM 609 N N . GLU A 1 80 ? -21.484 33.344 14.281 1 89.56 80 GLU A N 1
ATOM 610 C CA . GLU A 1 80 ? -22.234 32.094 14.438 1 89.56 80 GLU A CA 1
ATOM 611 C C . GLU A 1 80 ? -21.297 30.891 14.398 1 89.56 80 GLU A C 1
ATOM 613 O O . GLU A 1 80 ? -21.438 29.969 15.203 1 89.56 80 GLU A O 1
ATOM 618 N N . GLU A 1 81 ? -20.375 30.969 13.5 1 88.19 81 GLU A N 1
ATOM 619 C CA . GLU A 1 81 ? -19.453 29.844 13.281 1 88.19 81 GLU A CA 1
ATOM 620 C C . GLU A 1 81 ? -18.5 29.688 14.453 1 88.19 81 GLU A C 1
ATOM 622 O O . GLU A 1 81 ? -17.922 28.609 14.648 1 88.19 81 GLU A O 1
ATOM 627 N N . ASN A 1 82 ? -18.312 30.719 15.266 1 91.88 82 ASN A N 1
ATOM 628 C CA . ASN A 1 82 ? -17.312 30.688 16.328 1 91.88 82 ASN A CA 1
ATOM 629 C C . ASN A 1 82 ? -17.938 30.844 17.703 1 91.88 82 ASN A C 1
ATOM 631 O O . ASN A 1 82 ? -17.234 31.031 18.688 1 91.88 82 ASN A O 1
ATOM 635 N N . LEU A 1 83 ? -19.219 30.75 17.75 1 92.12 83 LEU A N 1
ATOM 636 C CA . LEU A 1 83 ? -19.953 31.047 18.969 1 92.12 83 LEU A CA 1
ATOM 637 C C . LEU A 1 83 ? -19.516 30.141 20.125 1 92.12 83 LEU A C 1
ATOM 639 O O . LEU A 1 83 ? -19.375 30.594 21.266 1 92.12 83 LEU A O 1
ATOM 643 N N . ASP A 1 84 ? -19.25 28.969 19.844 1 88.75 84 ASP A N 1
ATOM 644 C CA . ASP A 1 84 ? -18.938 27.969 20.844 1 88.75 84 ASP A CA 1
ATOM 645 C C . ASP A 1 84 ? -17.578 28.234 21.484 1 88.75 84 ASP A C 1
ATOM 647 O O . ASP A 1 84 ? -17.281 27.734 22.578 1 88.75 84 ASP A O 1
ATOM 651 N N . GLU A 1 85 ? -16.719 29.031 20.797 1 91.38 85 GLU A N 1
ATOM 652 C CA . GLU A 1 85 ? -15.375 29.297 21.297 1 91.38 85 GLU A CA 1
ATOM 653 C C . GLU A 1 85 ? -15.312 30.625 22.047 1 91.38 85 GLU A C 1
ATOM 655 O O . GLU A 1 85 ? -14.32 30.922 22.719 1 91.38 85 GLU A O 1
ATOM 660 N N . LEU A 1 86 ? -16.391 31.359 21.969 1 94.5 86 LEU A N 1
ATOM 661 C CA . LEU A 1 86 ? -16.438 32.656 22.641 1 94.5 86 LEU A CA 1
ATOM 662 C C . LEU A 1 86 ? -16.797 32.5 24.109 1 94.5 86 LEU A C 1
ATOM 664 O O . LEU A 1 86 ? -17.438 31.516 24.5 1 94.5 86 LEU A O 1
ATOM 668 N N . HIS A 1 87 ? -16.328 33.406 24.906 1 92.38 87 HIS A N 1
ATOM 669 C CA . HIS A 1 87 ? -16.609 33.406 26.344 1 92.38 87 HIS A CA 1
ATOM 670 C C . HIS A 1 87 ? -17.031 34.781 26.812 1 92.38 87 HIS A C 1
ATOM 672 O O . HIS A 1 87 ? -17.078 35.719 26.016 1 92.38 87 HIS A O 1
ATOM 678 N N . GLU A 1 88 ? -17.297 35 28.062 1 92 88 GLU A N 1
ATOM 679 C CA . GLU A 1 88 ? -17.906 36.188 28.609 1 92 88 GLU A CA 1
ATOM 680 C C . GLU A 1 88 ? -16.984 37.406 28.422 1 92 88 GLU A C 1
ATOM 682 O O . GLU A 1 88 ? -17.469 38.531 28.281 1 92 88 GLU A O 1
ATOM 687 N N . ASP A 1 89 ? -15.742 37.188 28.312 1 91.31 89 ASP A N 1
ATOM 688 C CA . ASP A 1 89 ? -14.789 38.312 28.203 1 91.31 89 ASP A CA 1
ATOM 689 C C . ASP A 1 89 ? -14.344 38.5 26.766 1 91.31 89 ASP A C 1
ATOM 691 O O . ASP A 1 89 ? -13.484 39.344 26.484 1 91.31 89 ASP A O 1
ATOM 695 N N . SER A 1 90 ? -15.016 37.844 25.844 1 95.94 90 SER A N 1
ATOM 696 C CA . SER A 1 90 ? -14.625 37.938 24.453 1 95.94 90 SER A CA 1
ATOM 697 C C . SER A 1 90 ? -15.031 39.312 23.875 1 95.94 90 SER A C 1
ATOM 699 O O . SER A 1 90 ? -16.047 39.875 24.266 1 95.94 90 SER A O 1
ATOM 701 N N . VAL A 1 91 ? -14.203 39.781 23 1 96.5 91 VAL A N 1
ATOM 702 C CA . VAL A 1 91 ? -14.484 41.031 22.297 1 96.5 91 VAL A CA 1
ATOM 703 C C . VAL A 1 91 ? -14.695 40.75 20.812 1 96.5 91 VAL A C 1
ATOM 705 O O . VAL A 1 91 ? -13.875 40.062 20.188 1 96.5 91 VAL A O 1
ATOM 708 N N . ILE A 1 92 ? -15.789 41.219 20.266 1 97.06 92 ILE A N 1
ATOM 709 C CA . ILE A 1 92 ? -16.109 41.031 18.859 1 97.06 92 ILE A CA 1
ATOM 710 C C . ILE A 1 92 ? -16.016 42.375 18.141 1 97.06 92 ILE A C 1
ATOM 712 O O . ILE A 1 92 ? -16.766 43.312 18.438 1 97.06 92 ILE A O 1
ATOM 716 N N . ILE A 1 93 ? -15.094 42.469 17.234 1 97.12 93 ILE A N 1
ATOM 717 C CA . ILE A 1 93 ? -14.906 43.656 16.422 1 97.12 93 ILE A CA 1
ATOM 718 C C . ILE A 1 93 ? -15.57 43.5 15.062 1 97.12 93 ILE A C 1
ATOM 720 O O . ILE A 1 93 ? -15.336 42.5 14.375 1 97.12 93 ILE A O 1
ATOM 724 N N . TYR A 1 94 ? -16.438 44.375 14.664 1 96.12 94 TYR A N 1
ATOM 725 C CA . TYR A 1 94 ? -17.141 44.312 13.398 1 96.12 94 TYR A CA 1
ATOM 726 C C . TYR A 1 94 ? -17.438 45.688 12.844 1 96.12 94 TYR A C 1
ATOM 728 O O . TYR A 1 94 ? -17.266 46.688 13.547 1 96.12 94 TYR A O 1
ATOM 736 N N . ASP A 1 95 ? -17.766 45.719 11.594 1 94.38 95 ASP A N 1
ATOM 737 C CA . ASP A 1 95 ? -18.078 46.969 10.945 1 94.38 95 ASP A CA 1
ATOM 738 C C . ASP A 1 95 ? -19.547 47.375 11.172 1 94.38 95 ASP A C 1
ATOM 740 O O . ASP A 1 95 ? -20.422 46.875 10.461 1 94.38 95 ASP A O 1
ATOM 744 N N . GLY A 1 96 ? -19.719 48.312 12.039 1 86.75 96 GLY A N 1
ATOM 745 C CA . GLY A 1 96 ? -21.062 48.719 12.398 1 86.75 96 GLY A CA 1
ATOM 746 C C . GLY A 1 96 ? -21.797 49.438 11.273 1 86.75 96 GLY A C 1
ATOM 747 O O . GLY A 1 96 ? -23.016 49.562 11.312 1 86.75 96 GLY A O 1
ATOM 748 N N . GLU A 1 97 ? -21.078 49.75 10.273 1 85.06 97 GLU A N 1
ATOM 749 C CA . GLU A 1 97 ? -21.688 50.531 9.18 1 85.06 97 GLU A CA 1
ATOM 750 C C . GLU A 1 97 ? -21.922 49.625 7.961 1 85.06 97 GLU A C 1
ATOM 752 O O . GLU A 1 97 ? -22.578 50.062 7.004 1 85.06 97 GLU A O 1
ATOM 757 N N . GLN A 1 98 ? -21.359 48.5 7.887 1 82.56 98 GLN A N 1
ATOM 758 C CA . GLN A 1 98 ? -21.5 47.594 6.754 1 82.56 98 GLN A CA 1
ATOM 759 C C . GLN A 1 98 ? -22.906 47.031 6.695 1 82.56 98 GLN A C 1
ATOM 761 O O . GLN A 1 98 ? -23.484 46.656 7.727 1 82.56 98 GLN A O 1
ATOM 766 N N . ARG A 1 99 ? -23.281 46.875 5.309 1 71.06 99 ARG A N 1
ATOM 767 C CA . ARG A 1 99 ? -24.594 46.281 5.043 1 71.06 99 ARG A CA 1
ATOM 768 C C . ARG A 1 99 ? -24.672 44.875 5.582 1 71.06 99 ARG A C 1
ATOM 770 O O . ARG A 1 99 ? -23.75 44.062 5.395 1 71.06 99 ARG A O 1
ATOM 777 N N . GLY A 1 100 ? -25.484 44.562 6.582 1 75.06 100 GLY A N 1
ATOM 778 C CA . GLY A 1 100 ? -25.719 43.25 7.168 1 75.06 100 GLY A CA 1
ATOM 779 C C . GLY A 1 100 ? -25.328 43.188 8.633 1 75.06 100 GLY A C 1
ATOM 780 O O . GLY A 1 100 ? -25.703 42.219 9.328 1 75.06 100 GLY A O 1
ATOM 781 N N . MET A 1 101 ? -24.469 44.219 8.922 1 85.25 101 MET A N 1
ATOM 782 C CA . MET A 1 101 ? -24.047 44.219 10.32 1 85.25 101 MET A CA 1
ATOM 783 C C . MET A 1 101 ? -24.625 45.406 11.078 1 85.25 101 MET A C 1
ATOM 785 O O . MET A 1 101 ? -24.375 45.562 12.273 1 85.25 101 MET A O 1
ATOM 789 N N . THR A 1 102 ? -25.375 46.156 10.414 1 82.56 102 THR A N 1
ATOM 790 C CA . THR A 1 102 ? -25.891 47.375 11.016 1 82.56 102 THR A CA 1
ATOM 791 C C . THR A 1 102 ? -26.781 47.062 12.211 1 82.56 102 THR A C 1
ATOM 793 O O . THR A 1 102 ? -26.781 47.781 13.203 1 82.56 102 THR A O 1
ATOM 796 N N . ASP A 1 103 ? -27.5 46 12.086 1 84.62 103 ASP A N 1
ATOM 797 C CA . ASP A 1 103 ? -28.422 45.656 13.164 1 84.62 103 ASP A CA 1
ATOM 798 C C . ASP A 1 103 ? -27.875 44.5 14.016 1 84.62 103 ASP A C 1
ATOM 800 O O . ASP A 1 103 ? -28.609 43.906 14.812 1 84.62 103 ASP A O 1
ATOM 804 N N . TYR A 1 104 ? -26.594 44.344 13.766 1 88.94 104 TYR A N 1
ATOM 805 C CA . TYR A 1 104 ? -26.016 43.219 14.5 1 88.94 104 TYR A CA 1
ATOM 806 C C . TYR A 1 104 ? -25.828 43.562 15.969 1 88.94 104 TYR A C 1
ATOM 808 O O . TYR A 1 104 ? -25.422 44.688 16.297 1 88.94 104 TYR A O 1
ATOM 816 N N . GLU A 1 105 ? -26.266 42.625 16.859 1 88.12 105 GLU A N 1
ATOM 817 C CA . GLU A 1 105 ? -26 42.75 18.297 1 88.12 105 GLU A CA 1
ATOM 818 C C . GLU A 1 105 ? -25.141 41.594 18.797 1 88.12 105 GLU A C 1
ATOM 820 O O . GLU A 1 105 ? -25.5 40.438 18.594 1 88.12 105 GLU A O 1
ATOM 825 N N . ALA A 1 106 ? -24.031 41.969 19.375 1 90.19 106 ALA A N 1
ATOM 826 C CA . ALA A 1 106 ? -23.172 40.938 19.922 1 90.19 106 ALA A CA 1
ATOM 827 C C . ALA A 1 106 ? -23.906 40.125 21 1 90.19 106 ALA A C 1
ATOM 829 O O . ALA A 1 106 ? -24.766 40.656 21.703 1 90.19 106 ALA A O 1
ATOM 830 N N . PRO A 1 107 ? -23.594 38.938 21.094 1 89.69 107 PRO A N 1
ATOM 831 C CA . PRO A 1 107 ? -24.219 38.125 22.141 1 89.69 107 PRO A CA 1
ATOM 832 C C . PRO A 1 107 ? -24.016 38.719 23.547 1 89.69 107 PRO A C 1
ATOM 834 O O . PRO A 1 107 ? -23 39.344 23.797 1 89.69 107 PRO A O 1
ATOM 837 N N . GLU A 1 108 ? -24.984 38.625 24.422 1 82.56 108 GLU A N 1
ATOM 838 C CA . GLU A 1 108 ? -25.125 39.344 25.688 1 82.56 108 GLU A CA 1
ATOM 839 C C . GLU A 1 108 ? -23.859 39.219 26.531 1 82.56 108 GLU A C 1
ATOM 841 O O . GLU A 1 108 ? -23.438 40.188 27.156 1 82.56 108 GLU A O 1
ATOM 846 N N . GLU A 1 109 ? -23.203 38.156 26.578 1 88.19 109 GLU A N 1
ATOM 847 C CA . GLU A 1 109 ? -22.078 38 27.5 1 88.19 109 GLU A CA 1
ATOM 848 C C . GLU A 1 109 ? -20.766 38.469 26.875 1 88.19 109 GLU A C 1
ATOM 850 O O . GLU A 1 109 ? -19.766 38.594 27.562 1 88.19 109 GLU A O 1
ATOM 855 N N . MET A 1 110 ? -20.797 38.969 25.594 1 92.25 110 MET A N 1
ATOM 856 C CA . MET A 1 110 ? -19.594 39.406 24.906 1 92.25 110 MET A CA 1
ATOM 857 C C . MET A 1 110 ? -19.609 40.906 24.688 1 92.25 110 MET A C 1
ATOM 859 O O . MET A 1 110 ? -20.656 41.562 24.828 1 92.25 110 MET A O 1
ATOM 863 N N . THR A 1 111 ? -18.5 41.469 24.516 1 94 111 THR A N 1
ATOM 864 C CA . THR A 1 111 ? -18.391 42.875 24.203 1 94 111 THR A CA 1
ATOM 865 C C . THR A 1 111 ? -18.328 43.094 22.688 1 94 111 THR A C 1
ATOM 867 O O . THR A 1 111 ? -17.422 42.594 22.016 1 94 111 THR A O 1
ATOM 870 N N . GLY A 1 112 ? -19.328 43.75 22.188 1 94.44 112 GLY A N 1
ATOM 871 C CA . GLY A 1 112 ? -19.328 44.125 20.781 1 94.44 112 GLY A CA 1
ATOM 872 C C . GLY A 1 112 ? -18.75 45.531 20.531 1 94.44 112 GLY A C 1
ATOM 873 O O . GLY A 1 112 ? -19.094 46.469 21.234 1 94.44 112 GLY A O 1
ATOM 874 N N . LEU A 1 113 ? -17.812 45.594 19.578 1 95.38 113 LEU A N 1
ATOM 875 C CA . LEU A 1 113 ? -17.203 46.875 19.219 1 95.38 113 LEU A CA 1
ATOM 876 C C . LEU A 1 113 ? -17.5 47.219 17.766 1 95.38 113 LEU A C 1
ATOM 878 O O . LEU A 1 113 ? -16.766 46.812 16.859 1 95.38 113 LEU A O 1
ATOM 882 N N . PRO A 1 114 ? -18.531 47.938 17.547 1 95.5 114 PRO A N 1
ATOM 883 C CA . PRO A 1 114 ? -18.828 48.375 16.172 1 95.5 114 PRO A CA 1
ATOM 884 C C . PRO A 1 114 ? -17.875 49.469 15.695 1 95.5 114 PRO A C 1
ATOM 886 O O . PRO A 1 114 ? -18.156 50.656 15.891 1 95.5 114 PRO A O 1
ATOM 889 N N . VAL A 1 115 ? -16.844 49.125 15.141 1 95.38 115 VAL A N 1
ATOM 890 C CA . VAL A 1 115 ? -15.859 50.062 14.586 1 95.38 115 VAL A CA 1
ATOM 891 C C . VAL A 1 115 ? -16.172 50.312 13.109 1 95.38 115 VAL A C 1
ATOM 893 O O . VAL A 1 115 ? -16.391 49.375 12.336 1 95.38 115 VAL A O 1
ATOM 896 N N . PRO A 1 116 ? -16.266 51.531 12.703 1 95.75 116 PRO A N 1
ATOM 897 C CA . PRO A 1 116 ? -16.5 51.812 11.289 1 95.75 116 PRO A CA 1
ATOM 898 C C . PRO A 1 116 ? -15.289 51.531 10.414 1 95.75 116 PRO A C 1
ATOM 900 O O . PRO A 1 116 ? -14.664 52.438 9.883 1 95.75 116 PRO A O 1
ATOM 903 N N . LEU A 1 117 ? -15.062 50.344 10.227 1 96.44 117 LEU A N 1
ATOM 904 C CA . LEU A 1 117 ? -13.859 49.844 9.562 1 96.44 117 LEU A CA 1
ATOM 905 C C . LEU A 1 117 ? -13.727 50.438 8.164 1 96.44 117 LEU A C 1
ATOM 907 O O . LEU A 1 117 ? -12.648 50.906 7.773 1 96.44 117 LEU A O 1
ATOM 911 N N . SER A 1 118 ? -14.789 50.469 7.426 1 94.5 118 SER A N 1
ATOM 912 C CA . SER A 1 118 ? -14.766 50.938 6.043 1 94.5 118 SER A CA 1
ATOM 913 C C . SER A 1 118 ? -14.516 52.438 5.965 1 94.5 118 SER A C 1
ATOM 915 O O . SER A 1 118 ? -13.719 52.906 5.145 1 94.5 118 SER A O 1
ATOM 917 N N . ASP A 1 119 ? -15.148 53.156 6.789 1 95.12 119 ASP A N 1
ATOM 918 C CA . ASP A 1 119 ? -14.992 54.594 6.785 1 95.12 119 ASP A CA 1
ATOM 919 C C . ASP A 1 119 ? -13.57 55 7.172 1 95.12 119 ASP A C 1
ATOM 921 O O . ASP A 1 119 ? -12.969 55.875 6.535 1 95.12 119 ASP A O 1
ATOM 925 N N . LEU A 1 120 ? -13.125 54.375 8.203 1 96.38 120 LEU A N 1
ATOM 926 C CA . LEU A 1 120 ? -11.773 54.688 8.656 1 96.38 120 LEU A CA 1
ATOM 927 C C . LEU A 1 120 ? -10.742 54.312 7.609 1 96.38 120 LEU A C 1
ATOM 929 O O . LEU A 1 120 ? -9.734 55 7.438 1 96.38 120 LEU A O 1
ATOM 933 N N . ALA A 1 121 ? -10.984 53.219 6.934 1 96.25 121 ALA A N 1
ATOM 934 C CA . ALA A 1 121 ? -10.094 52.75 5.867 1 96.25 121 ALA A CA 1
ATOM 935 C C . ALA A 1 121 ? -10.055 53.781 4.727 1 96.25 121 ALA A C 1
ATOM 937 O O . ALA A 1 121 ? -8.992 54.094 4.191 1 96.25 121 ALA A O 1
ATOM 938 N N . GLU A 1 122 ? -11.188 54.281 4.406 1 95.19 122 GLU A N 1
ATOM 939 C CA . GLU A 1 122 ? -11.281 55.281 3.346 1 95.19 122 GLU A CA 1
ATOM 940 C C . GLU A 1 122 ? -10.508 56.531 3.713 1 95.19 122 GLU A C 1
ATOM 942 O O . GLU A 1 122 ? -9.883 57.156 2.855 1 95.19 122 GLU A O 1
ATOM 947 N N . GLU A 1 123 ? -10.594 56.875 4.895 1 95.5 123 GLU A N 1
ATOM 948 C CA . GLU A 1 123 ? -9.875 58.062 5.375 1 95.5 123 GLU A CA 1
ATOM 949 C C . GLU A 1 123 ? -8.367 57.844 5.289 1 95.5 123 GLU A C 1
ATOM 951 O O . GLU A 1 123 ? -7.613 58.812 5.082 1 95.5 123 GLU A O 1
ATOM 956 N N . ALA A 1 124 ? -7.996 56.656 5.496 1 93.94 124 ALA A N 1
ATOM 957 C CA . ALA A 1 124 ? -6.566 56.344 5.508 1 93.94 124 ALA A CA 1
ATOM 958 C C . ALA A 1 124 ? -6.035 56.156 4.086 1 93.94 124 ALA A C 1
ATOM 960 O O . ALA A 1 124 ? -4.824 56.188 3.865 1 93.94 124 ALA A O 1
ATOM 961 N N . GLY A 1 125 ? -6.867 55.938 3.121 1 89.75 125 GLY A N 1
ATOM 962 C CA . GLY A 1 125 ? -6.355 55.875 1.763 1 89.75 125 GLY A CA 1
ATOM 963 C C . GLY A 1 125 ? -7.141 54.938 0.875 1 89.75 125 GLY A C 1
ATOM 964 O O . GLY A 1 125 ? -6.973 54.938 -0.346 1 89.75 125 GLY A O 1
ATOM 965 N N . GLY A 1 126 ? -8.016 54.094 1.466 1 90.62 126 GLY A N 1
ATOM 966 C CA . GLY A 1 126 ? -8.805 53.219 0.611 1 90.62 126 GLY A CA 1
ATOM 967 C C . GLY A 1 126 ? -9.539 52.156 1.38 1 90.62 126 GLY A C 1
ATOM 968 O O . GLY A 1 126 ? -9.055 51.656 2.408 1 90.62 126 GLY A O 1
ATOM 969 N N . ALA A 1 127 ? -10.586 51.688 0.771 1 88 127 ALA A N 1
ATOM 970 C CA . ALA A 1 127 ? -11.461 50.719 1.386 1 88 127 ALA A CA 1
ATOM 971 C C . ALA A 1 127 ? -10.734 49.375 1.575 1 88 127 ALA A C 1
ATOM 973 O O . ALA A 1 127 ? -11.078 48.594 2.469 1 88 127 ALA A O 1
ATOM 974 N N . ILE A 1 128 ? -9.703 49.188 0.782 1 88.88 128 ILE A N 1
ATOM 975 C CA . ILE A 1 128 ? -8.977 47.938 0.774 1 88.88 128 ILE A CA 1
ATOM 976 C C . ILE A 1 128 ? -8.25 47.75 2.104 1 88.88 128 ILE A C 1
ATOM 978 O O . ILE A 1 128 ? -7.883 46.625 2.465 1 88.88 128 ILE A O 1
ATOM 982 N N . MET A 1 129 ? -8.117 48.781 2.938 1 93.88 129 MET A N 1
ATOM 983 C CA . MET A 1 129 ? -7.34 48.719 4.172 1 93.88 129 MET A CA 1
ATOM 984 C C . MET A 1 129 ? -8.242 48.406 5.367 1 93.88 129 MET A C 1
ATOM 986 O O . MET A 1 129 ? -7.809 48.531 6.516 1 93.88 129 MET A O 1
ATOM 990 N N . ARG A 1 130 ? -9.469 48.031 5.121 1 95.06 130 ARG A N 1
ATOM 991 C CA . ARG A 1 130 ? -10.461 47.781 6.168 1 95.06 130 ARG A CA 1
ATOM 992 C C . ARG A 1 130 ? -9.938 46.812 7.195 1 95.06 130 ARG A C 1
ATOM 994 O O . ARG A 1 130 ? -10.125 46.969 8.398 1 95.06 130 ARG A O 1
ATOM 1001 N N . ASN A 1 131 ? -9.258 45.719 6.738 1 95.94 131 ASN A N 1
ATOM 1002 C CA . ASN A 1 131 ? -8.758 44.688 7.641 1 95.94 131 ASN A CA 1
ATOM 1003 C C . ASN A 1 131 ? -7.613 45.219 8.508 1 95.94 131 ASN A C 1
ATOM 1005 O O . ASN A 1 131 ? -7.441 44.781 9.648 1 95.94 131 ASN A O 1
ATOM 1009 N N . VAL A 1 132 ? -6.895 46.125 7.992 1 96.81 132 VAL A N 1
ATOM 1010 C CA . VAL A 1 132 ? -5.793 46.719 8.75 1 96.81 132 VAL A CA 1
ATOM 1011 C C . VAL A 1 132 ? -6.344 47.625 9.852 1 96.81 132 VAL A C 1
ATOM 1013 O O . VAL A 1 132 ? -5.789 47.688 10.953 1 96.81 132 VAL A O 1
ATOM 1016 N N . VAL A 1 133 ? -7.438 48.344 9.562 1 97.38 133 VAL A N 1
ATOM 1017 C CA . VAL A 1 133 ? -8.117 49.125 10.594 1 97.38 133 VAL A CA 1
ATOM 1018 C C . VAL A 1 133 ? -8.547 48.188 11.734 1 97.38 133 VAL A C 1
ATOM 1020 O O . VAL A 1 133 ? -8.367 48.531 12.914 1 97.38 133 VAL A O 1
ATOM 1023 N N . ALA A 1 134 ? -9.062 47.125 11.336 1 97.75 134 ALA A N 1
ATOM 1024 C CA . ALA A 1 134 ? -9.5 46.125 12.328 1 97.75 134 ALA A CA 1
ATOM 1025 C C . ALA A 1 134 ? -8.328 45.656 13.18 1 97.75 134 ALA A C 1
ATOM 1027 O O . ALA A 1 134 ? -8.477 45.469 14.391 1 97.75 134 ALA A O 1
ATOM 1028 N N . LEU A 1 135 ? -7.18 45.406 12.586 1 97.94 135 LEU A N 1
ATOM 1029 C CA . LEU A 1 135 ? -5.992 45 13.328 1 97.94 135 LEU A CA 1
ATOM 1030 C C . LEU A 1 135 ? -5.578 46.062 14.328 1 97.94 135 LEU A C 1
ATOM 1032 O O . LEU A 1 135 ? -5.133 45.75 15.438 1 97.94 135 LEU A O 1
ATOM 1036 N N . GLY A 1 136 ? -5.66 47.281 13.883 1 97.5 136 GLY A N 1
ATOM 1037 C CA . GLY A 1 136 ? -5.398 48.375 14.812 1 97.5 136 GLY A CA 1
ATOM 1038 C C . GLY A 1 136 ? -6.309 48.344 16.016 1 97.5 136 GLY A C 1
ATOM 1039 O O . GLY A 1 136 ? -5.855 48.562 17.156 1 97.5 136 GLY A O 1
ATOM 1040 N N . ALA A 1 137 ? -7.598 48.125 15.734 1 97.56 137 ALA A N 1
ATOM 1041 C CA . ALA A 1 137 ? -8.57 48.031 16.828 1 97.56 137 ALA A CA 1
ATOM 1042 C C . ALA A 1 137 ? -8.18 46.906 17.781 1 97.56 137 ALA A C 1
ATOM 1044 O O . ALA A 1 137 ? -8.281 47.062 19 1 97.56 137 ALA A O 1
ATOM 1045 N N . VAL A 1 138 ? -7.762 45.781 17.266 1 97.56 138 VAL A N 1
ATOM 1046 C CA . VAL A 1 138 ? -7.332 44.625 18.062 1 97.56 138 VAL A CA 1
ATOM 1047 C C . VAL A 1 138 ? -6.152 45.031 18.953 1 97.56 138 VAL A C 1
ATOM 1049 O O . VAL A 1 138 ? -6.062 44.594 20.109 1 97.56 138 VAL A O 1
ATOM 1052 N N . CYS A 1 139 ? -5.227 45.812 18.422 1 96.25 139 CYS A N 1
ATOM 1053 C CA . CYS A 1 139 ? -4.055 46.219 19.172 1 96.25 139 CYS A CA 1
ATOM 1054 C C . CYS A 1 139 ? -4.469 47 20.422 1 96.25 139 CYS A C 1
ATOM 1056 O O . CYS A 1 139 ? -3.91 46.781 21.5 1 96.25 139 CYS A O 1
ATOM 1058 N N . GLU A 1 140 ? -5.402 47.875 20.25 1 96 140 GLU A N 1
ATOM 1059 C CA . GLU A 1 140 ? -5.875 48.656 21.391 1 96 140 GLU A CA 1
ATOM 1060 C C . GLU A 1 140 ? -6.559 47.75 22.422 1 96 140 GLU A C 1
ATOM 1062 O O . GLU A 1 140 ? -6.312 47.875 23.625 1 96 140 GLU A O 1
ATOM 1067 N N . VAL A 1 141 ? -7.387 46.875 21.938 1 96.38 141 VAL A N 1
ATOM 1068 C CA . VAL A 1 141 ? -8.125 45.969 22.812 1 96.38 141 VAL A CA 1
ATOM 1069 C C . VAL A 1 141 ? -7.152 45.094 23.578 1 96.38 141 VAL A C 1
ATOM 1071 O O . VAL A 1 141 ? -7.352 44.812 24.766 1 96.38 141 VAL A O 1
ATOM 1074 N N . ALA A 1 142 ? -6.094 44.625 22.922 1 95.5 142 ALA A N 1
ATOM 1075 C CA . ALA A 1 142 ? -5.16 43.656 23.484 1 95.5 142 ALA A CA 1
ATOM 1076 C C . ALA A 1 142 ? -4.043 44.344 24.25 1 95.5 142 ALA A C 1
ATOM 1078 O O . ALA A 1 142 ? -3.186 43.688 24.844 1 95.5 142 ALA A O 1
ATOM 1079 N N . GLY A 1 143 ? -4.039 45.625 24.297 1 93.88 143 GLY A N 1
ATOM 1080 C CA . GLY A 1 143 ? -2.924 46.344 24.906 1 93.88 143 GLY A CA 1
ATOM 1081 C C . GLY A 1 143 ? -1.601 46.062 24.203 1 93.88 143 GLY A C 1
ATOM 1082 O O . GLY A 1 143 ? -0.576 45.875 24.859 1 93.88 143 GLY A O 1
ATOM 1083 N N . PHE A 1 144 ? -1.642 45.906 22.953 1 94.94 144 PHE A N 1
ATOM 1084 C CA . PHE A 1 144 ? -0.49 45.656 22.109 1 94.94 144 PHE A CA 1
ATOM 1085 C C . PHE A 1 144 ? -0.085 46.906 21.328 1 94.94 144 PHE A C 1
ATOM 1087 O O . PHE A 1 144 ? -0.931 47.562 20.734 1 94.94 144 PHE A O 1
ATOM 1094 N N . ASP A 1 145 ? 1.163 47.281 21.391 1 94.25 145 ASP A N 1
ATOM 1095 C CA . ASP A 1 145 ? 1.633 48.5 20.719 1 94.25 145 ASP A CA 1
ATOM 1096 C C . ASP A 1 145 ? 1.422 48.406 19.203 1 94.25 145 ASP A C 1
ATOM 1098 O O . ASP A 1 145 ? 1.984 47.531 18.547 1 94.25 145 ASP A O 1
ATOM 1102 N N . VAL A 1 146 ? 0.672 49.281 18.688 1 95 146 VAL A N 1
ATOM 1103 C CA . VAL A 1 146 ? 0.291 49.281 17.266 1 95 146 VAL A CA 1
ATOM 1104 C C . VAL A 1 146 ? 1.535 49.438 16.406 1 95 146 VAL A C 1
ATOM 1106 O O . VAL A 1 146 ? 1.532 49.062 15.227 1 95 146 VAL A O 1
ATOM 1109 N N . GLU A 1 147 ? 2.58 49.906 16.938 1 92.44 147 GLU A N 1
ATOM 1110 C CA . GLU A 1 147 ? 3.812 50.125 16.188 1 92.44 147 GLU A CA 1
ATOM 1111 C C . GLU A 1 147 ? 4.43 48.812 15.742 1 92.44 147 GLU A C 1
ATOM 1113 O O . GLU A 1 147 ? 5.164 48.75 14.758 1 92.44 147 GLU A O 1
ATOM 1118 N N . TYR A 1 148 ? 4.129 47.75 16.438 1 92.75 148 TYR A N 1
ATOM 1119 C CA . TYR A 1 148 ? 4.625 46.438 16.047 1 92.75 148 TYR A CA 1
ATOM 1120 C C . TYR A 1 148 ? 4.016 46 14.727 1 92.75 148 TYR A C 1
ATOM 1122 O O . TYR A 1 148 ? 4.598 45.188 14.008 1 92.75 148 TYR A O 1
ATOM 1130 N N . LEU A 1 149 ? 2.85 46.5 14.367 1 93.75 149 LEU A N 1
ATOM 1131 C CA . LEU A 1 149 ? 2.232 46.156 13.086 1 93.75 149 LEU A CA 1
ATOM 1132 C C . LEU A 1 149 ? 3.014 46.781 11.93 1 93.75 149 LEU A C 1
ATOM 1134 O O . LEU A 1 149 ? 3.004 46.25 10.812 1 93.75 149 LEU A O 1
ATOM 1138 N N . GLY A 1 150 ? 3.596 47.906 12.227 1 87.5 150 GLY A N 1
ATOM 1139 C CA . GLY A 1 150 ? 4.27 48.688 11.188 1 87.5 150 GLY A CA 1
ATOM 1140 C C . GLY A 1 150 ? 5.297 47.875 10.422 1 87.5 150 GLY A C 1
ATOM 1141 O O . GLY A 1 150 ? 5.301 47.875 9.188 1 87.5 150 GLY A O 1
ATOM 1142 N N . GLU A 1 151 ? 6.141 47.156 11.086 1 83.75 151 GLU A N 1
ATOM 1143 C CA . GLU A 1 151 ? 7.164 46.344 10.422 1 83.75 151 GLU A CA 1
ATOM 1144 C C . GLU A 1 151 ? 6.535 45.25 9.578 1 83.75 151 GLU A C 1
ATOM 1146 O O . GLU A 1 151 ? 7.02 44.938 8.492 1 83.75 151 GLU A O 1
ATOM 1151 N N . SER A 1 152 ? 5.559 44.656 10.141 1 89.62 152 SER A N 1
ATOM 1152 C CA . SER A 1 152 ? 4.863 43.594 9.422 1 89.62 152 SER A CA 1
ATOM 1153 C C . SER A 1 152 ? 4.18 44.125 8.172 1 89.62 152 SER A C 1
ATOM 1155 O O . SER A 1 152 ? 4.117 43.406 7.152 1 89.62 152 SER A O 1
ATOM 1157 N N . LEU A 1 153 ? 3.654 45.281 8.258 1 92.31 153 LEU A N 1
ATOM 1158 C CA . LEU A 1 153 ? 3.006 45.906 7.117 1 92.31 153 LEU A CA 1
ATOM 1159 C C . LEU A 1 153 ? 4.031 46.281 6.047 1 92.31 153 LEU A C 1
ATOM 1161 O O . LEU A 1 153 ? 3.744 46.188 4.852 1 92.31 153 LEU A O 1
ATOM 1165 N N . GLU A 1 154 ? 5.156 46.688 6.5 1 89.38 154 GLU A N 1
ATOM 1166 C CA . GLU A 1 154 ? 6.234 46.969 5.559 1 89.38 154 GLU A CA 1
ATOM 1167 C C . GLU A 1 154 ? 6.656 45.719 4.793 1 89.38 154 GLU A C 1
ATOM 1169 O O . GLU A 1 154 ? 6.902 45.781 3.588 1 89.38 154 GLU A O 1
ATOM 1174 N N . LYS A 1 155 ? 6.781 44.688 5.473 1 84.12 155 LYS A N 1
ATOM 1175 C CA . LYS A 1 155 ? 7.164 43.438 4.844 1 84.12 155 LYS A CA 1
ATOM 1176 C C . LYS A 1 155 ? 6.094 42.969 3.863 1 84.12 155 LYS A C 1
ATOM 1178 O O . LYS A 1 155 ? 6.41 42.375 2.822 1 84.12 155 LYS A O 1
ATOM 1183 N N . GLN A 1 156 ? 4.832 43.094 4.262 1 86.38 156 GLN A N 1
ATOM 1184 C CA . GLN A 1 156 ? 3.715 42.625 3.459 1 86.38 156 GLN A CA 1
ATOM 1185 C C . GLN A 1 156 ? 3.51 43.469 2.221 1 86.38 156 GLN A C 1
ATOM 1187 O O . GLN A 1 156 ? 3.201 42.969 1.143 1 86.38 156 GLN A O 1
ATOM 1192 N N . PHE A 1 157 ? 3.703 44.75 2.332 1 87.5 157 PHE A N 1
ATOM 1193 C CA . PHE A 1 157 ? 3.285 45.656 1.266 1 87.5 157 PHE A CA 1
ATOM 1194 C C . PHE A 1 157 ? 4.473 46.438 0.713 1 87.5 157 PHE A C 1
ATOM 1196 O O . PHE A 1 157 ? 4.312 47.312 -0.145 1 87.5 157 PHE A O 1
ATOM 1203 N N . GLY A 1 158 ? 5.602 46.125 1.162 1 85.88 158 GLY A N 1
ATOM 1204 C CA . GLY A 1 158 ? 6.789 46.875 0.756 1 85.88 158 GLY A CA 1
ATOM 1205 C C . GLY A 1 158 ? 6.957 46.938 -0.75 1 85.88 158 GLY A C 1
ATOM 1206 O O . GLY A 1 158 ? 7.348 48 -1.284 1 85.88 158 GLY A O 1
ATOM 1207 N N . ASP A 1 159 ? 6.609 45.969 -1.452 1 86.5 159 ASP A N 1
ATOM 1208 C CA . ASP A 1 159 ? 6.797 45.875 -2.896 1 86.5 159 ASP A CA 1
ATOM 1209 C C . ASP A 1 159 ? 5.781 46.75 -3.633 1 86.5 159 ASP A C 1
ATOM 1211 O O . ASP A 1 159 ? 5.965 47.062 -4.809 1 86.5 159 ASP A O 1
ATOM 1215 N N . GLN A 1 160 ? 4.77 47.094 -2.902 1 86.69 160 GLN A N 1
ATOM 1216 C CA . GLN A 1 160 ? 3.713 47.906 -3.529 1 86.69 160 GLN A CA 1
ATOM 1217 C C . GLN A 1 160 ? 3.984 49.375 -3.398 1 86.69 160 GLN A C 1
ATOM 1219 O O . GLN A 1 160 ? 3.273 50.219 -3.982 1 86.69 160 GLN A O 1
ATOM 1224 N N . GLY A 1 161 ? 4.98 49.781 -2.695 1 88.19 161 GLY A N 1
ATOM 1225 C CA . GLY A 1 161 ? 5.375 51.188 -2.605 1 88.19 161 GLY A CA 1
ATOM 1226 C C . GLY A 1 161 ? 5.27 51.75 -1.201 1 88.19 161 GLY A C 1
ATOM 1227 O O . GLY A 1 161 ? 4.453 51.281 -0.401 1 88.19 161 GLY A O 1
ATOM 1228 N N . GLU A 1 162 ? 5.969 52.719 -1.016 1 90.5 162 GLU A N 1
ATOM 1229 C CA . GLU A 1 162 ? 6.078 53.312 0.305 1 90.5 162 GLU A CA 1
ATOM 1230 C C . GLU A 1 162 ? 4.766 53.969 0.721 1 90.5 162 GLU A C 1
ATOM 1232 O O . GLU A 1 162 ? 4.406 53.969 1.9 1 90.5 162 GLU A O 1
ATOM 1237 N N . GLN A 1 163 ? 4.098 54.5 -0.172 1 92.19 163 GLN A N 1
ATOM 1238 C CA . GLN A 1 163 ? 2.844 55.188 0.136 1 92.19 163 GLN A CA 1
ATOM 1239 C C . GLN A 1 163 ? 1.792 54.219 0.643 1 92.19 163 GLN A C 1
ATOM 1241 O O . GLN A 1 163 ? 1.038 54.531 1.567 1 92.19 163 GLN A O 1
ATOM 1246 N N . ILE A 1 164 ? 1.794 53.094 0.03 1 92.5 164 ILE A N 1
ATOM 1247 C CA . ILE A 1 164 ? 0.826 52.094 0.419 1 92.5 164 ILE A CA 1
ATOM 1248 C C . ILE A 1 164 ? 1.125 51.594 1.838 1 92.5 164 ILE A C 1
ATOM 1250 O O . ILE A 1 164 ? 0.207 51.375 2.625 1 92.5 164 ILE A O 1
ATOM 1254 N N . VAL A 1 165 ? 2.352 51.469 2.16 1 94.31 165 VAL A N 1
ATOM 1255 C CA . VAL A 1 165 ? 2.768 51.062 3.494 1 94.31 165 VAL A CA 1
ATOM 1256 C C . VAL A 1 165 ? 2.344 52.125 4.52 1 94.31 165 VAL A C 1
ATOM 1258 O O . VAL A 1 165 ? 1.794 51.781 5.57 1 94.31 165 VAL A O 1
ATOM 1261 N N . GLU A 1 166 ? 2.57 53.312 4.191 1 94.25 166 GLU A N 1
ATOM 1262 C CA . GLU A 1 166 ? 2.229 54.406 5.105 1 94.25 166 GLU A CA 1
ATOM 1263 C C . GLU A 1 166 ? 0.718 54.5 5.301 1 94.25 166 GLU A C 1
ATOM 1265 O O . GLU A 1 166 ? 0.247 54.781 6.406 1 94.25 166 GLU A O 1
ATOM 1270 N N . ASN A 1 167 ? 0.027 54.312 4.262 1 95.75 167 ASN A N 1
ATOM 1271 C CA . ASN A 1 167 ? -1.429 54.312 4.359 1 95.75 167 ASN A CA 1
ATOM 1272 C C . ASN A 1 167 ? -1.929 53.219 5.285 1 95.75 167 ASN A C 1
ATOM 1274 O O . ASN A 1 167 ? -2.857 53.438 6.066 1 95.75 167 ASN A O 1
ATOM 1278 N N . ASN A 1 168 ? -1.295 52.156 5.148 1 95.94 168 ASN A N 1
ATOM 1279 C CA . ASN A 1 168 ? -1.687 51.031 5.996 1 95.94 168 ASN A CA 1
ATOM 1280 C C . ASN A 1 168 ? -1.344 51.281 7.461 1 95.94 168 ASN A C 1
ATOM 1282 O O . ASN A 1 168 ? -2.105 50.906 8.352 1 95.94 168 ASN A O 1
ATOM 1286 N N . LYS A 1 169 ? -0.225 51.875 7.688 1 95.88 169 LYS A N 1
ATOM 1287 C CA . LYS A 1 169 ? 0.14 52.25 9.055 1 95.88 169 LYS A CA 1
ATOM 1288 C C . LYS A 1 169 ? -0.86 53.219 9.641 1 95.88 169 LYS A C 1
ATOM 1290 O O . LYS A 1 169 ? -1.244 53.125 10.805 1 95.88 169 LYS A O 1
ATOM 1295 N N . GLU A 1 170 ? -1.222 54.156 8.805 1 96.38 170 GLU A N 1
ATOM 1296 C CA . GLU A 1 170 ? -2.223 55.125 9.227 1 96.38 170 GLU A CA 1
ATOM 1297 C C . GLU A 1 170 ? -3.559 54.438 9.531 1 96.38 170 GLU A C 1
ATOM 1299 O O . GLU A 1 170 ? -4.219 54.781 10.516 1 96.38 170 GLU A O 1
ATOM 1304 N N . ALA A 1 171 ? -3.934 53.594 8.695 1 97.25 171 ALA A N 1
ATOM 1305 C CA . ALA A 1 171 ? -5.172 52.844 8.906 1 97.25 171 ALA A CA 1
ATOM 1306 C C . ALA A 1 171 ? -5.16 52.125 10.242 1 97.25 171 ALA A C 1
ATOM 1308 O O . ALA A 1 171 ? -6.152 52.125 10.969 1 97.25 171 ALA A O 1
ATOM 1309 N N . ALA A 1 172 ? -4.07 51.469 10.57 1 97.31 172 ALA A N 1
ATOM 1310 C CA . ALA A 1 172 ? -3.92 50.75 11.836 1 97.31 172 ALA A CA 1
ATOM 1311 C C . ALA A 1 172 ? -4.043 51.719 13.016 1 97.31 172 ALA A C 1
ATOM 1313 O O . ALA A 1 172 ? -4.723 51.406 14 1 97.31 172 ALA A O 1
ATOM 1314 N N . ARG A 1 173 ? -3.408 52.812 12.875 1 96.69 173 ARG A N 1
ATOM 1315 C CA . ARG A 1 173 ? -3.449 53.812 13.945 1 96.69 173 ARG A CA 1
ATOM 1316 C C . ARG A 1 173 ? -4.867 54.344 14.148 1 96.69 173 ARG A C 1
ATOM 1318 O O . ARG A 1 173 ? -5.301 54.531 15.281 1 96.69 173 ARG A O 1
ATOM 1325 N N . LYS A 1 174 ? -5.543 54.562 13.055 1 97.12 174 LYS A N 1
ATOM 1326 C CA . LYS A 1 174 ? -6.91 55.062 13.133 1 97.12 174 LYS A CA 1
ATOM 1327 C C . LYS A 1 174 ? -7.82 54.062 13.836 1 97.12 174 LYS A C 1
ATOM 1329 O O . LYS A 1 174 ? -8.719 54.438 14.586 1 97.12 174 LYS A O 1
ATOM 1334 N N . GLY A 1 175 ? -7.598 52.844 13.547 1 97.25 175 GLY A N 1
ATOM 1335 C CA . GLY A 1 175 ? -8.367 51.812 14.234 1 97.25 175 GLY A CA 1
ATOM 1336 C C . GLY A 1 175 ? -8.125 51.812 15.734 1 97.25 175 GLY A C 1
ATOM 1337 O O . GLY A 1 175 ? -9.07 51.719 16.516 1 97.25 175 GLY A O 1
ATOM 1338 N N . ALA A 1 176 ? -6.895 51.875 16.125 1 96.56 176 ALA A N 1
ATOM 1339 C CA . ALA A 1 176 ? -6.523 51.875 17.547 1 96.56 176 ALA A CA 1
ATOM 1340 C C . ALA A 1 176 ? -7.062 53.125 18.25 1 96.56 176 ALA A C 1
ATOM 1342 O O . ALA A 1 176 ? -7.609 53.031 19.344 1 96.56 176 ALA A O 1
ATOM 1343 N N . GLU A 1 177 ? -6.906 54.25 17.594 1 96.62 177 GLU A N 1
ATOM 1344 C CA . GLU A 1 177 ? -7.34 55.531 18.156 1 96.62 177 GLU A CA 1
ATOM 1345 C C . GLU A 1 177 ? -8.852 55.562 18.328 1 96.62 177 GLU A C 1
ATOM 1347 O O . GLU A 1 177 ? -9.359 56.062 19.328 1 96.62 177 GLU A O 1
ATOM 1352 N N . TYR A 1 178 ? -9.484 55.062 17.328 1 96.88 178 TYR A N 1
ATOM 1353 C CA . TYR A 1 178 ? -10.938 55.062 17.422 1 96.88 178 TYR A CA 1
ATOM 1354 C C . TYR A 1 178 ? -11.406 54.281 18.641 1 96.88 178 TYR A C 1
ATOM 1356 O O . TYR A 1 178 ? -12.281 54.75 19.375 1 96.88 178 TYR A O 1
ATOM 1364 N N . VAL A 1 179 ? -10.867 53.125 18.875 1 96.88 179 VAL A N 1
ATOM 1365 C CA . VAL A 1 179 ? -11.266 52.281 20 1 96.88 179 VAL A CA 1
ATOM 1366 C C . VAL A 1 179 ? -10.898 53 21.312 1 96.88 179 VAL A C 1
ATOM 1368 O O . VAL A 1 179 ? -11.688 53 22.266 1 96.88 179 VAL A O 1
ATOM 1371 N N . ALA A 1 180 ? -9.742 53.562 21.391 1 95.38 180 ALA A N 1
ATOM 1372 C CA . ALA A 1 180 ? -9.281 54.25 22.578 1 95.38 180 ALA A CA 1
ATOM 1373 C C . ALA A 1 180 ? -10.188 55.438 22.922 1 95.38 180 ALA A C 1
ATOM 1375 O O . ALA A 1 180 ? -10.453 55.719 24.094 1 95.38 180 ALA A O 1
ATOM 1376 N N . GLU A 1 181 ? -10.703 56.062 21.906 1 95.69 181 GLU A N 1
ATOM 1377 C CA . GLU A 1 181 ? -11.461 57.281 22.109 1 95.69 181 GLU A CA 1
ATOM 1378 C C . GLU A 1 181 ? -12.945 57 22.312 1 95.69 181 GLU A C 1
ATOM 1380 O O . GLU A 1 181 ? -13.609 57.656 23.125 1 95.69 181 GLU A O 1
ATOM 1385 N N . GLU A 1 182 ? -13.398 56.125 21.594 1 93.56 182 GLU A N 1
ATOM 1386 C CA . GLU A 1 182 ? -14.852 55.969 21.516 1 93.56 182 GLU A CA 1
ATOM 1387 C C . GLU A 1 182 ? -15.336 54.938 22.562 1 93.56 182 GLU A C 1
ATOM 1389 O O . GLU A 1 182 ? -16.531 54.938 22.906 1 93.56 182 GLU A O 1
ATOM 1394 N N . PHE A 1 183 ? -14.445 54.156 22.891 1 91.25 183 PHE A N 1
ATOM 1395 C CA . PHE A 1 183 ? -14.883 53.125 23.828 1 91.25 183 PHE A CA 1
ATOM 1396 C C . PHE A 1 183 ? -14.164 53.25 25.172 1 91.25 183 PHE A C 1
ATOM 1398 O O . PHE A 1 183 ? -12.938 53.344 25.203 1 91.25 183 PHE A O 1
ATOM 1405 N N . GLU A 1 184 ? -14.883 53.5 26.203 1 80.44 184 GLU A N 1
ATOM 1406 C CA . GLU A 1 184 ? -14.336 53.688 27.547 1 80.44 184 GLU A CA 1
ATOM 1407 C C . GLU A 1 184 ? -14.164 52.375 28.25 1 80.44 184 GLU A C 1
ATOM 1409 O O . GLU A 1 184 ? -13.594 52.312 29.344 1 80.44 184 GLU A O 1
ATOM 1414 N N . GLU A 1 185 ? -14.453 51.406 27.641 1 77.5 185 GLU A N 1
ATOM 1415 C CA . GLU A 1 185 ? -14.367 50.094 28.25 1 77.5 185 GLU A CA 1
ATOM 1416 C C . GLU A 1 185 ? -12.914 49.719 28.547 1 77.5 185 GLU A C 1
ATOM 1418 O O . GLU A 1 185 ? -12.016 50.031 27.781 1 77.5 185 GLU A O 1
ATOM 1423 N N . THR A 1 186 ? -12.789 49.219 29.719 1 81.56 186 THR A N 1
ATOM 1424 C CA . THR A 1 186 ? -11.516 48.594 30.047 1 81.56 186 THR A CA 1
ATOM 1425 C C . THR A 1 186 ? -11.508 47.125 29.625 1 81.56 186 THR A C 1
ATOM 1427 O O . THR A 1 186 ? -12.43 46.375 29.953 1 81.56 186 THR A O 1
ATOM 1430 N N . PHE A 1 187 ? -10.594 46.812 28.719 1 89.19 187 PHE A N 1
ATOM 1431 C CA . PHE A 1 187 ? -10.484 45.438 28.266 1 89.19 187 PHE A CA 1
ATOM 1432 C C . PHE A 1 187 ? -9.547 44.625 29.156 1 89.19 187 PHE A C 1
ATOM 1434 O O . PHE A 1 187 ? -8.586 45.188 29.703 1 89.19 187 PHE A O 1
ATOM 1441 N N . PRO A 1 188 ? -9.836 43.375 29.344 1 87.75 188 PRO A N 1
ATOM 1442 C CA . PRO A 1 188 ? -9.055 42.562 30.281 1 87.75 188 PRO A CA 1
ATOM 1443 C C . PRO A 1 188 ? -7.777 42.031 29.656 1 87.75 188 PRO A C 1
ATOM 1445 O O . PRO A 1 188 ? -7.152 41.125 30.219 1 87.75 188 PRO A O 1
ATOM 1448 N N . TYR A 1 189 ? -7.383 42.531 28.562 1 92.25 189 TYR A N 1
ATOM 1449 C CA . TYR A 1 189 ? -6.223 42 27.859 1 92.25 189 TYR A CA 1
ATOM 1450 C C . TYR A 1 189 ? -5.074 43 27.859 1 92.25 189 TYR A C 1
ATOM 1452 O O . TYR A 1 189 ? -5.293 44.188 27.734 1 92.25 189 TYR A O 1
ATOM 1460 N N . ASP A 1 190 ? -3.879 42.5 28.125 1 92.75 190 ASP A N 1
ATOM 1461 C CA . ASP A 1 190 ? -2.635 43.25 28.078 1 92.75 190 ASP A CA 1
ATOM 1462 C C . ASP A 1 190 ? -1.462 42.375 27.672 1 92.75 190 ASP A C 1
ATOM 1464 O O . ASP A 1 190 ? -0.918 41.625 28.5 1 92.75 190 ASP A O 1
ATOM 1468 N N . LEU A 1 191 ? -1.021 42.531 26.469 1 94.19 191 LEU A N 1
ATOM 1469 C CA . LEU A 1 191 ? -0.022 41.594 25.938 1 94.19 191 LEU A CA 1
ATOM 1470 C C . LEU A 1 191 ? 1.386 42.062 26.312 1 94.19 191 LEU A C 1
ATOM 1472 O O . LEU A 1 191 ? 1.774 43.188 26.031 1 94.19 191 LEU A O 1
ATOM 1476 N N . ASP A 1 192 ? 2.123 41.125 26.938 1 94 192 ASP A N 1
ATOM 1477 C CA . ASP A 1 192 ? 3.545 41.344 27.188 1 94 192 ASP A CA 1
ATOM 1478 C C . ASP A 1 192 ? 4.383 41.031 25.953 1 94 192 ASP A C 1
ATOM 1480 O O . ASP A 1 192 ? 3.938 40.312 25.062 1 94 192 ASP A O 1
ATOM 1484 N N . THR A 1 193 ? 5.484 41.688 25.859 1 94.31 193 THR A N 1
ATOM 1485 C CA . THR A 1 193 ? 6.426 41.406 24.766 1 94.31 193 THR A CA 1
ATOM 1486 C C . THR A 1 193 ? 7.797 41.062 25.328 1 94.31 193 THR A C 1
ATOM 1488 O O . THR A 1 193 ? 8.047 41.188 26.531 1 94.31 193 THR A O 1
ATOM 1491 N N . THR A 1 194 ? 8.578 40.438 24.562 1 95.31 194 THR A N 1
ATOM 1492 C CA . THR A 1 194 ? 9.969 40.125 24.891 1 95.31 194 THR A CA 1
ATOM 1493 C C . THR A 1 194 ? 10.906 40.625 23.797 1 95.31 194 THR A C 1
ATOM 1495 O O . THR A 1 194 ? 10.453 41.125 22.766 1 95.31 194 THR A O 1
ATOM 1498 N N . ASP A 1 195 ? 12.219 40.469 24.047 1 93.81 195 ASP A N 1
ATOM 1499 C CA . ASP A 1 195 ? 13.219 40.875 23.078 1 93.81 195 ASP A CA 1
ATOM 1500 C C . ASP A 1 195 ? 13.617 39.75 22.156 1 93.81 195 ASP A C 1
ATOM 1502 O O . ASP A 1 195 ? 14.516 39.875 21.328 1 93.81 195 ASP A O 1
ATOM 1506 N N . ASP A 1 196 ? 12.914 38.656 22.297 1 93.25 196 ASP A N 1
ATOM 1507 C CA . ASP A 1 196 ? 13.227 37.5 21.453 1 93.25 196 ASP A CA 1
ATOM 1508 C C . ASP A 1 196 ? 12.789 37.75 20.016 1 93.25 196 ASP A C 1
ATOM 1510 O O . ASP A 1 196 ? 11.836 38.469 19.766 1 93.25 196 ASP A O 1
ATOM 1514 N N . ASP A 1 197 ? 13.547 37.188 19.125 1 89.31 197 ASP A N 1
ATOM 1515 C CA . ASP A 1 197 ? 13.219 37.25 17.703 1 89.31 197 ASP A CA 1
ATOM 1516 C C . ASP A 1 197 ? 12.945 35.844 17.141 1 89.31 197 ASP A C 1
ATOM 1518 O O . ASP A 1 197 ? 13.859 35.031 17.016 1 89.31 197 ASP A O 1
ATOM 1522 N N . TYR A 1 198 ? 11.711 35.625 16.766 1 94.19 198 TYR A N 1
ATOM 1523 C CA . TYR A 1 198 ? 11.312 34.312 16.297 1 94.19 198 TYR A CA 1
ATOM 1524 C C . TYR A 1 198 ? 11.07 34.281 14.797 1 94.19 198 TYR A C 1
ATOM 1526 O O . TYR A 1 198 ? 10.773 35.344 14.203 1 94.19 198 TYR A O 1
ATOM 1534 N N . LEU A 1 199 ? 11.312 33.188 14.227 1 93.19 199 LEU A N 1
ATOM 1535 C CA . LEU A 1 199 ? 10.883 32.938 12.852 1 93.19 199 LEU A CA 1
ATOM 1536 C C . LEU A 1 199 ? 9.469 32.375 12.812 1 93.19 199 LEU A C 1
ATOM 1538 O O . LEU A 1 199 ? 9.086 31.594 13.688 1 93.19 199 LEU A O 1
ATOM 1542 N N . LEU A 1 200 ? 8.719 32.781 11.875 1 94.62 200 LEU A N 1
ATOM 1543 C CA . LEU A 1 200 ? 7.391 32.25 11.656 1 94.62 200 LEU A CA 1
ATOM 1544 C C . LEU A 1 200 ? 7.363 31.359 10.414 1 94.62 200 LEU A C 1
ATOM 1546 O O . LEU A 1 200 ? 7.605 31.828 9.297 1 94.62 200 LEU A O 1
ATOM 1550 N N . LEU A 1 201 ? 7.156 30.016 10.656 1 94.69 201 LEU A N 1
ATOM 1551 C CA . LEU A 1 201 ? 7.188 29.062 9.57 1 94.69 201 LEU A CA 1
ATOM 1552 C C . LEU A 1 201 ? 6.043 28.062 9.695 1 94.69 201 LEU A C 1
ATOM 1554 O O . LEU A 1 201 ? 5.559 27.797 10.797 1 94.69 201 LEU A O 1
ATOM 1558 N N . ASN A 1 202 ? 5.57 27.594 8.578 1 95.06 202 ASN A N 1
ATOM 1559 C CA . ASN A 1 202 ? 4.707 26.422 8.617 1 95.06 202 ASN A CA 1
ATOM 1560 C C . ASN A 1 202 ? 5.465 25.156 8.234 1 95.06 202 ASN A C 1
ATOM 1562 O O . ASN A 1 202 ? 6.66 25.219 7.938 1 95.06 202 ASN A O 1
ATOM 1566 N N . GLY A 1 203 ? 4.844 24.062 8.312 1 97 203 GLY A N 1
ATOM 1567 C CA . GLY A 1 203 ? 5.496 22.781 8.078 1 97 203 GLY A CA 1
ATOM 1568 C C . GLY A 1 203 ? 6.074 22.656 6.684 1 97 203 GLY A C 1
ATOM 1569 O O . GLY A 1 203 ? 7.188 22.156 6.512 1 97 203 GLY A O 1
ATOM 1570 N N . ASP A 1 204 ? 5.324 23.078 5.66 1 97.94 204 ASP A N 1
ATOM 1571 C CA . ASP A 1 204 ? 5.781 23 4.277 1 97.94 204 ASP A CA 1
ATOM 1572 C C . ASP A 1 204 ? 7.016 23.875 4.055 1 97.94 204 ASP A C 1
ATOM 1574 O O . ASP A 1 204 ? 7.961 23.469 3.379 1 97.94 204 ASP A O 1
ATOM 1578 N N . GLU A 1 205 ? 6.98 25.047 4.633 1 96.75 205 GLU A N 1
ATOM 1579 C CA . GLU A 1 205 ? 8.125 25.953 4.523 1 96.75 205 GLU A CA 1
ATOM 1580 C C . GLU A 1 205 ? 9.352 25.375 5.215 1 96.75 205 GLU A C 1
ATOM 1582 O O . GLU A 1 205 ? 10.477 25.5 4.719 1 96.75 205 GLU A O 1
ATOM 1587 N N . ALA A 1 206 ? 9.125 24.75 6.352 1 97.5 206 ALA A N 1
ATOM 1588 C CA . ALA A 1 206 ? 10.227 24.125 7.074 1 97.5 206 ALA A CA 1
ATOM 1589 C C . ALA A 1 206 ? 10.859 23 6.25 1 97.5 206 ALA A C 1
ATOM 1591 O O . ALA A 1 206 ? 12.078 22.844 6.246 1 97.5 206 ALA A O 1
ATOM 1592 N N . ILE A 1 207 ? 10.07 22.219 5.57 1 98.5 207 ILE A N 1
ATOM 1593 C CA . ILE A 1 207 ? 10.57 21.156 4.695 1 98.5 207 ILE A CA 1
ATOM 1594 C C . ILE A 1 207 ? 11.383 21.766 3.557 1 98.5 207 ILE A C 1
ATOM 1596 O O . ILE A 1 207 ? 12.477 21.297 3.25 1 98.5 207 ILE A O 1
ATOM 1600 N N . GLY A 1 208 ? 10.789 22.828 2.918 1 98.06 208 GLY A N 1
ATOM 1601 C CA . GLY A 1 208 ? 11.523 23.5 1.861 1 98.06 208 GLY A CA 1
ATOM 1602 C C . GLY A 1 208 ? 12.859 24.047 2.314 1 98.06 208 GLY A C 1
ATOM 1603 O O . GLY A 1 208 ? 13.875 23.844 1.64 1 98.06 208 GLY A O 1
ATOM 1604 N N . LEU A 1 209 ? 12.844 24.719 3.455 1 96.56 209 LEU A N 1
ATOM 1605 C CA . LEU A 1 209 ? 14.07 25.25 4.027 1 96.56 209 LEU A CA 1
ATOM 1606 C C . LEU A 1 209 ? 15.07 24.141 4.309 1 96.56 209 LEU A C 1
ATOM 1608 O O . LEU A 1 209 ? 16.266 24.281 4.035 1 96.56 209 LEU A O 1
ATOM 1612 N N . GLY A 1 210 ? 14.562 23.031 4.898 1 97.75 210 GLY A N 1
ATOM 1613 C CA . GLY A 1 210 ? 15.414 21.875 5.156 1 97.75 210 GLY A CA 1
ATOM 1614 C C . GLY A 1 210 ? 16 21.281 3.891 1 97.75 210 GLY A C 1
ATOM 1615 O O . GLY A 1 210 ? 17.172 20.875 3.877 1 97.75 210 GLY A O 1
ATOM 1616 N N . ALA A 1 211 ? 15.219 21.234 2.863 1 98.5 211 ALA A N 1
ATOM 1617 C CA . ALA A 1 211 ? 15.688 20.688 1.588 1 98.5 211 ALA A CA 1
ATOM 1618 C C . ALA A 1 211 ? 16.812 21.547 1.013 1 98.5 211 ALA A C 1
ATOM 1620 O O . ALA A 1 211 ? 17.828 21.016 0.539 1 98.5 211 ALA A O 1
ATOM 1621 N N . ILE A 1 212 ? 16.641 22.828 1.038 1 97.12 212 ILE A N 1
ATOM 1622 C CA . ILE A 1 212 ? 17.672 23.75 0.556 1 97.12 212 ILE A CA 1
ATOM 1623 C C . ILE A 1 212 ? 18.953 23.578 1.387 1 97.12 212 ILE A C 1
ATOM 1625 O O . ILE A 1 212 ? 20.047 23.469 0.837 1 97.12 212 ILE A O 1
ATOM 1629 N N . ALA A 1 213 ? 18.734 23.547 2.703 1 96.69 213 ALA A N 1
ATOM 1630 C CA . ALA A 1 213 ? 19.875 23.375 3.609 1 96.69 213 ALA A CA 1
ATOM 1631 C C . ALA A 1 213 ? 20.578 22.047 3.383 1 96.69 213 ALA A C 1
ATOM 1633 O O . ALA A 1 213 ? 21.781 21.922 3.586 1 96.69 213 ALA A O 1
ATOM 1634 N N . ALA A 1 214 ? 19.812 21.062 2.949 1 97.5 214 ALA A N 1
ATOM 1635 C CA . ALA A 1 214 ? 20.344 19.703 2.752 1 97.5 214 ALA A CA 1
ATOM 1636 C C . ALA A 1 214 ? 21.016 19.578 1.39 1 97.5 214 ALA A C 1
ATOM 1638 O O . ALA A 1 214 ? 21.469 18.5 1.013 1 97.5 214 ALA A O 1
ATOM 1639 N N . GLY A 1 215 ? 21.047 20.656 0.638 1 96.94 215 GLY A N 1
ATOM 1640 C CA . GLY A 1 215 ? 21.734 20.641 -0.64 1 96.94 215 GLY A CA 1
ATOM 1641 C C . GLY A 1 215 ? 20.906 20.062 -1.769 1 96.94 215 GLY A C 1
ATOM 1642 O O . GLY A 1 215 ? 21.438 19.484 -2.717 1 96.94 215 GLY A O 1
ATOM 1643 N N . CYS A 1 216 ? 19.609 20.172 -1.665 1 98.25 216 CYS A N 1
ATOM 1644 C CA . CYS A 1 216 ? 18.75 19.719 -2.742 1 98.25 216 CYS A CA 1
ATOM 1645 C C . CYS A 1 216 ? 19.094 20.406 -4.055 1 98.25 216 CYS A C 1
ATOM 1647 O O . CYS A 1 216 ? 19.172 21.641 -4.113 1 98.25 216 CYS A O 1
ATOM 1649 N N . GLY A 1 217 ? 19.312 19.609 -5.066 1 98.06 217 GLY A N 1
ATOM 1650 C CA . GLY A 1 217 ? 19.641 20.172 -6.367 1 98.06 217 GLY A CA 1
ATOM 1651 C C . GLY A 1 217 ? 18.453 20.234 -7.309 1 98.06 217 GLY A C 1
ATOM 1652 O O . GLY A 1 217 ? 18.422 21.078 -8.211 1 98.06 217 GLY A O 1
ATOM 1653 N N . VAL A 1 218 ? 17.547 19.344 -7.172 1 98.69 218 VAL A N 1
ATOM 1654 C CA . VAL A 1 218 ? 16.391 19.312 -8.055 1 98.69 218 VAL A CA 1
ATOM 1655 C C . VAL A 1 218 ? 15.133 18.969 -7.25 1 98.69 218 VAL A C 1
ATOM 1657 O O . VAL A 1 218 ? 15.117 17.969 -6.523 1 98.69 218 VAL A O 1
ATOM 1660 N N . TYR A 1 219 ? 14.164 19.781 -7.352 1 98.75 219 TYR A N 1
ATOM 1661 C CA . TYR A 1 219 ? 12.812 19.484 -6.879 1 98.75 219 TYR A CA 1
ATOM 1662 C C . TYR A 1 219 ? 11.836 19.391 -8.039 1 98.75 219 TYR A C 1
ATOM 1664 O O . TYR A 1 219 ? 11.688 20.344 -8.812 1 98.75 219 TYR A O 1
ATOM 1672 N N . ALA A 1 220 ? 11.211 18.25 -8.195 1 98.62 220 ALA A N 1
ATOM 1673 C CA . ALA A 1 220 ? 10.18 18.062 -9.211 1 98.62 220 ALA A CA 1
ATOM 1674 C C . ALA A 1 220 ? 8.82 17.797 -8.578 1 98.62 220 ALA A C 1
ATOM 1676 O O . ALA A 1 220 ? 8.688 16.938 -7.707 1 98.62 220 ALA A O 1
ATOM 1677 N N . GLY A 1 221 ? 7.824 18.594 -8.938 1 97.38 221 GLY A N 1
ATOM 1678 C CA . GLY A 1 221 ? 6.531 18.391 -8.305 1 97.38 221 GLY A CA 1
ATOM 1679 C C . GLY A 1 221 ? 5.367 18.797 -9.188 1 97.38 221 GLY A C 1
ATOM 1680 O O . GLY A 1 221 ? 5.566 19.375 -10.266 1 97.38 221 GLY A O 1
ATOM 1681 N N . TYR A 1 222 ? 4.25 18.344 -8.875 1 96.44 222 TYR A N 1
ATOM 1682 C CA . TYR A 1 222 ? 2.945 18.75 -9.383 1 96.44 222 TYR A CA 1
ATOM 1683 C C . TYR A 1 222 ? 2.09 19.344 -8.273 1 96.44 222 TYR A C 1
ATOM 1685 O O . TYR A 1 222 ? 2.068 18.828 -7.156 1 96.44 222 TYR A O 1
ATOM 1693 N N . PRO A 1 223 ? 1.384 20.453 -8.547 1 94.44 223 PRO A N 1
ATOM 1694 C CA . PRO A 1 223 ? 0.646 21.141 -7.492 1 94.44 223 PRO A CA 1
ATOM 1695 C C . PRO A 1 223 ? -0.486 20.297 -6.91 1 94.44 223 PRO A C 1
ATOM 1697 O O . PRO A 1 223 ? -1.206 19.625 -7.652 1 94.44 223 PRO A O 1
ATOM 1700 N N . ILE A 1 224 ? -0.607 20.312 -5.656 1 93.31 224 ILE A N 1
ATOM 1701 C CA . ILE A 1 224 ? -1.691 19.656 -4.922 1 93.31 224 ILE A CA 1
ATOM 1702 C C . ILE A 1 224 ? -1.736 20.203 -3.492 1 93.31 224 ILE A C 1
ATOM 1704 O O . ILE A 1 224 ? -0.701 20.312 -2.834 1 93.31 224 ILE A O 1
ATOM 1708 N N . THR A 1 225 ? -2.875 20.578 -3.035 1 90.19 225 THR A N 1
ATOM 1709 C CA . THR A 1 225 ? -3.041 20.969 -1.642 1 90.19 225 THR A CA 1
ATOM 1710 C C . THR A 1 225 ? -2.934 19.766 -0.721 1 90.19 225 THR A C 1
ATOM 1712 O O . THR A 1 225 ? -3.557 18.734 -0.973 1 90.19 225 THR A O 1
ATOM 1715 N N . PRO A 1 226 ? -2.176 19.766 0.275 1 93.19 226 PRO A N 1
ATOM 1716 C CA . PRO A 1 226 ? -1.479 20.938 0.799 1 93.19 226 PRO A CA 1
ATOM 1717 C C . PRO A 1 226 ? 0.007 20.953 0.448 1 93.19 226 PRO A C 1
ATOM 1719 O O . PRO A 1 226 ? 0.741 21.844 0.882 1 93.19 226 PRO A O 1
ATOM 1722 N N . ALA A 1 227 ? 0.467 20.094 -0.332 1 96.44 227 ALA A N 1
ATOM 1723 C CA . ALA A 1 227 ? 1.903 19.906 -0.526 1 96.44 227 ALA A CA 1
ATOM 1724 C C . ALA A 1 227 ? 2.475 20.984 -1.436 1 96.44 227 ALA A C 1
ATOM 1726 O O . ALA A 1 227 ? 3.693 21.172 -1.515 1 96.44 227 ALA A O 1
ATOM 1727 N N . THR A 1 228 ? 1.625 21.719 -2.152 1 95.06 228 THR A N 1
ATOM 1728 C CA . THR A 1 228 ? 2.029 22.703 -3.145 1 95.06 228 THR A CA 1
ATOM 1729 C C . THR A 1 228 ? 2.934 23.766 -2.516 1 95.06 228 THR A C 1
ATOM 1731 O O . THR A 1 228 ? 3.844 24.281 -3.168 1 95.06 228 THR A O 1
ATOM 1734 N N . ASP A 1 229 ? 2.754 24.016 -1.279 1 95.19 229 ASP A N 1
ATOM 1735 C CA . ASP A 1 229 ? 3.479 25.078 -0.599 1 95.19 229 ASP A CA 1
ATOM 1736 C C . ASP A 1 229 ? 4.965 24.75 -0.49 1 95.19 229 ASP A C 1
ATOM 1738 O O . ASP A 1 229 ? 5.797 25.656 -0.366 1 95.19 229 ASP A O 1
ATOM 1742 N N . ILE A 1 230 ? 5.344 23.484 -0.549 1 97.94 230 ILE A N 1
ATOM 1743 C CA . ILE A 1 230 ? 6.758 23.125 -0.556 1 97.94 230 ILE A CA 1
ATOM 1744 C C .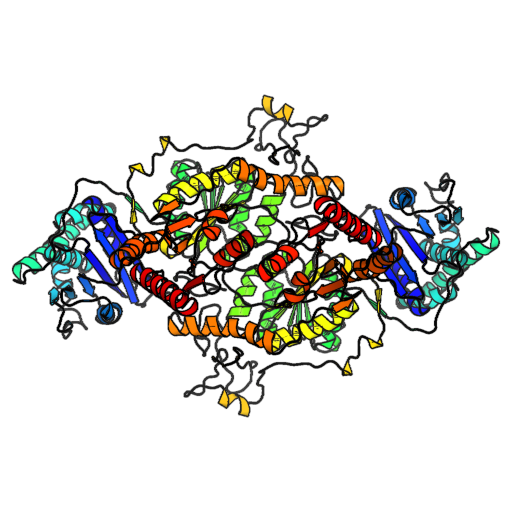 ILE A 1 230 ? 7.422 23.656 -1.824 1 97.94 230 ILE A C 1
ATOM 1746 O O . ILE A 1 230 ? 8.461 24.312 -1.759 1 97.94 230 ILE A O 1
ATOM 1750 N N . MET A 1 231 ? 6.805 23.344 -2.896 1 97.56 231 MET A N 1
ATOM 1751 C CA . MET A 1 231 ? 7.324 23.781 -4.191 1 97.56 231 MET A CA 1
ATOM 1752 C C . MET A 1 231 ? 7.355 25.297 -4.285 1 97.56 231 MET A C 1
ATOM 1754 O O . MET A 1 231 ? 8.336 25.875 -4.758 1 97.56 231 MET A O 1
ATOM 1758 N N . GLU A 1 232 ? 6.309 25.938 -3.852 1 95.88 232 GLU A N 1
ATOM 1759 C CA . GLU A 1 232 ? 6.223 27.406 -3.896 1 95.88 232 GLU A CA 1
ATOM 1760 C C . GLU A 1 232 ? 7.328 28.047 -3.066 1 95.88 232 GLU A C 1
ATOM 1762 O O . GLU A 1 232 ? 7.914 29.047 -3.475 1 95.88 232 GLU A O 1
ATOM 1767 N N . TYR A 1 233 ? 7.527 27.438 -1.928 1 96.19 233 TYR A N 1
ATOM 1768 C CA . TYR A 1 233 ? 8.578 27.969 -1.07 1 96.19 233 TYR A CA 1
ATOM 1769 C C . TYR A 1 233 ? 9.945 27.828 -1.73 1 96.19 233 TYR A C 1
ATOM 1771 O O . TYR A 1 233 ? 10.781 28.734 -1.649 1 96.19 233 TYR A O 1
ATOM 1779 N N . MET A 1 234 ? 10.195 26.734 -2.305 1 97.5 234 MET A N 1
ATOM 1780 C CA . MET A 1 234 ? 11.508 26.422 -2.863 1 97.5 234 MET A CA 1
ATOM 1781 C C . MET A 1 234 ? 11.75 27.188 -4.156 1 97.5 234 MET A C 1
ATOM 1783 O O . MET A 1 234 ? 12.891 27.531 -4.484 1 97.5 234 MET A O 1
ATOM 1787 N N . ALA A 1 235 ? 10.664 27.438 -4.824 1 95.56 235 ALA A N 1
ATOM 1788 C CA . ALA A 1 235 ? 10.789 28.156 -6.094 1 95.56 235 ALA A CA 1
ATOM 1789 C C . ALA A 1 235 ? 11.484 29.5 -5.898 1 95.56 235 ALA A C 1
ATOM 1791 O O . ALA A 1 235 ? 11.125 30.266 -5.008 1 95.56 235 ALA A O 1
ATOM 1792 N N . GLY A 1 236 ? 12.477 29.844 -6.664 1 93.38 236 GLY A N 1
ATOM 1793 C CA . GLY A 1 236 ? 13.25 31.062 -6.547 1 93.38 236 GLY A CA 1
ATOM 1794 C C . GLY A 1 236 ? 14.414 30.938 -5.578 1 93.38 236 GLY A C 1
ATOM 1795 O O . GLY A 1 236 ? 15.508 31.453 -5.844 1 93.38 236 GLY A O 1
ATOM 1796 N N . LYS A 1 237 ? 14.148 30.312 -4.461 1 95.94 237 LYS A N 1
ATOM 1797 C CA . LYS A 1 237 ? 15.188 30.172 -3.439 1 95.94 237 LYS A CA 1
ATOM 1798 C C . LYS A 1 237 ? 16.188 29.094 -3.816 1 95.94 237 LYS A C 1
ATOM 1800 O O . LYS A 1 237 ? 17.391 29.25 -3.619 1 95.94 237 LYS A O 1
ATOM 1805 N N . LEU A 1 238 ? 15.617 27.984 -4.32 1 96.56 238 LEU A N 1
ATOM 1806 C CA . LEU A 1 238 ? 16.5 26.875 -4.695 1 96.56 238 LEU A CA 1
ATOM 1807 C C . LEU A 1 238 ? 17.422 27.281 -5.836 1 96.56 238 LEU A C 1
ATOM 1809 O O . LEU A 1 238 ? 18.594 26.891 -5.863 1 96.56 238 LEU A O 1
ATOM 1813 N N . GLU A 1 239 ? 16.953 28.062 -6.719 1 95.75 239 GLU A N 1
ATOM 1814 C CA . GLU A 1 239 ? 17.734 28.516 -7.871 1 95.75 239 GLU A CA 1
ATOM 1815 C C . GLU A 1 239 ? 18.906 29.391 -7.441 1 95.75 239 GLU A C 1
ATOM 1817 O O . GLU A 1 239 ? 19.953 29.375 -8.078 1 95.75 239 GLU A O 1
ATOM 1822 N N . LYS A 1 240 ? 18.75 30.016 -6.391 1 95.12 240 LYS A N 1
ATOM 1823 C CA . LYS A 1 240 ? 19.828 30.875 -5.863 1 95.12 240 LYS A CA 1
ATOM 1824 C C . LYS A 1 240 ? 21 30.031 -5.359 1 95.12 240 LYS A C 1
ATOM 1826 O O . LYS A 1 240 ? 22.125 30.516 -5.277 1 95.12 240 LYS A O 1
ATOM 1831 N N . THR A 1 241 ? 20.719 28.812 -5.035 1 93.88 241 THR A N 1
ATOM 1832 C CA . THR A 1 241 ? 21.781 27.938 -4.531 1 93.88 241 THR A CA 1
ATOM 1833 C C . THR A 1 241 ? 22.281 27 -5.629 1 93.88 241 THR A C 1
ATOM 1835 O O . THR A 1 241 ? 23.031 26.078 -5.359 1 93.88 241 THR A O 1
ATOM 1838 N N . GLY A 1 242 ? 21.75 27.25 -6.84 1 94.88 242 GLY A N 1
ATOM 1839 C CA . GLY A 1 242 ? 22.234 26.469 -7.969 1 94.88 242 GLY A CA 1
ATOM 1840 C C . GLY A 1 242 ? 21.328 25.297 -8.312 1 94.88 242 GLY A C 1
ATOM 1841 O O . GLY A 1 242 ? 21.625 24.516 -9.227 1 94.88 242 GLY A O 1
ATOM 1842 N N . GLY A 1 243 ? 20.203 25.203 -7.59 1 96.81 243 GLY A N 1
ATOM 1843 C CA . GLY A 1 243 ? 19.266 24.125 -7.875 1 96.81 243 GLY A CA 1
ATOM 1844 C C . GLY A 1 243 ? 18.125 24.547 -8.797 1 96.81 243 GLY A C 1
ATOM 1845 O O . GLY A 1 243 ? 18.125 25.672 -9.305 1 96.81 243 GLY A O 1
ATOM 1846 N N . HIS A 1 244 ? 17.219 23.547 -9.07 1 97.75 244 HIS A N 1
ATOM 1847 C CA . HIS A 1 244 ? 16.109 23.828 -9.984 1 97.75 244 HIS A CA 1
ATOM 1848 C C . HIS A 1 244 ? 14.805 23.234 -9.461 1 97.75 244 HIS A C 1
ATOM 1850 O O . HIS A 1 244 ? 14.789 22.125 -8.922 1 97.75 244 HIS A O 1
ATOM 1856 N N . VAL A 1 245 ? 13.773 24.016 -9.594 1 98.06 245 VAL A N 1
ATOM 1857 C CA . VAL A 1 245 ? 12.414 23.547 -9.359 1 98.06 245 VAL A CA 1
ATOM 1858 C C . VAL A 1 245 ? 11.711 23.297 -10.695 1 98.06 245 VAL A C 1
ATOM 1860 O O . VAL A 1 245 ? 11.672 24.172 -11.555 1 98.06 245 VAL A O 1
ATOM 1863 N N . VAL A 1 246 ? 11.156 22.109 -10.852 1 97.75 246 VAL A N 1
ATOM 1864 C CA . VAL A 1 246 ? 10.523 21.75 -12.109 1 97.75 246 VAL A CA 1
ATOM 1865 C C . VAL A 1 246 ? 9.07 21.359 -11.859 1 97.75 246 VAL A C 1
ATOM 1867 O O . VAL A 1 246 ? 8.789 20.391 -11.148 1 97.75 246 VAL A O 1
ATOM 1870 N N . GLN A 1 247 ? 8.18 22.094 -12.344 1 97.31 247 GLN A N 1
ATOM 1871 C CA . GLN A 1 247 ? 6.777 21.688 -12.359 1 97.31 247 GLN A CA 1
ATOM 1872 C C . GLN A 1 247 ? 6.473 20.812 -13.57 1 97.31 247 GLN A C 1
ATOM 1874 O O . GLN A 1 247 ? 6.785 21.172 -14.703 1 97.31 247 GLN A O 1
ATOM 1879 N N . VAL A 1 248 ? 5.902 19.719 -13.305 1 97.25 248 VAL A N 1
ATOM 1880 C CA . VAL A 1 248 ? 5.66 18.766 -14.375 1 97.25 248 VAL A CA 1
ATOM 1881 C C . VAL A 1 248 ? 4.16 18.516 -14.516 1 97.25 248 VAL A C 1
ATOM 1883 O O . VAL A 1 248 ? 3.35 19.188 -13.883 1 97.25 248 VAL A O 1
ATOM 1886 N N . GLU A 1 249 ? 3.73 17.594 -15.352 1 94.88 249 GLU A N 1
ATOM 1887 C CA . GLU A 1 249 ? 2.35 17.422 -15.797 1 94.88 249 GLU A CA 1
ATOM 1888 C C . GLU A 1 249 ? 1.528 16.641 -14.773 1 94.88 249 GLU A C 1
ATOM 1890 O O . GLU A 1 249 ? 0.304 16.781 -14.719 1 94.88 249 GLU A O 1
ATOM 1895 N N . ASP A 1 250 ? 2.15 15.781 -14.031 1 95.25 250 ASP A N 1
ATOM 1896 C CA . ASP A 1 250 ? 1.488 14.992 -13 1 95.25 250 ASP A CA 1
ATOM 1897 C C . ASP A 1 250 ? 2.506 14.375 -12.047 1 95.25 250 ASP A C 1
ATOM 1899 O O . ASP A 1 250 ? 3.709 14.617 -12.172 1 95.25 250 ASP A O 1
ATOM 1903 N N . GLU A 1 251 ? 2.059 13.742 -11.094 1 95.38 251 GLU A N 1
ATOM 1904 C CA . GLU A 1 251 ? 2.939 13.219 -10.055 1 95.38 251 GLU A CA 1
ATOM 1905 C C . GLU A 1 251 ? 3.766 12.047 -10.57 1 95.38 251 GLU A C 1
ATOM 1907 O O . GLU A 1 251 ? 4.879 11.805 -10.094 1 95.38 251 GLU A O 1
ATOM 1912 N N . LEU A 1 252 ? 3.258 11.266 -11.586 1 95.31 252 LEU A N 1
ATOM 1913 C CA . LEU A 1 252 ? 4.055 10.219 -12.219 1 95.31 252 LEU A CA 1
ATOM 1914 C C . LEU A 1 252 ? 5.305 10.812 -12.867 1 95.31 252 LEU A C 1
ATOM 1916 O O . LEU A 1 252 ? 6.402 10.273 -12.711 1 95.31 252 LEU A O 1
ATOM 1920 N N . ALA A 1 253 ? 5.105 11.883 -13.539 1 97.5 253 ALA A N 1
ATOM 1921 C CA . ALA A 1 253 ? 6.234 12.578 -14.148 1 97.5 253 ALA A CA 1
ATOM 1922 C C . ALA A 1 253 ? 7.16 13.164 -13.086 1 97.5 253 ALA A C 1
ATOM 1924 O O . ALA A 1 253 ? 8.383 13.133 -13.234 1 97.5 253 ALA A O 1
ATOM 1925 N N . ALA A 1 254 ? 6.613 13.703 -12.039 1 98.25 254 ALA A N 1
ATOM 1926 C CA . ALA A 1 254 ? 7.383 14.367 -10.992 1 98.25 254 ALA A CA 1
ATOM 1927 C C . ALA A 1 254 ? 8.406 13.422 -10.367 1 98.25 254 ALA A C 1
ATOM 1929 O O . ALA A 1 254 ? 9.586 13.758 -10.273 1 98.25 254 ALA A O 1
ATOM 1930 N N . ILE A 1 255 ? 7.969 12.281 -9.992 1 98.12 255 ILE A N 1
ATOM 1931 C CA . ILE A 1 255 ? 8.867 11.367 -9.297 1 98.12 255 ILE A CA 1
ATOM 1932 C C . ILE A 1 255 ? 9.922 10.844 -10.266 1 98.12 255 ILE A C 1
ATOM 1934 O O . ILE A 1 255 ? 11.07 10.602 -9.883 1 98.12 255 ILE A O 1
ATOM 1938 N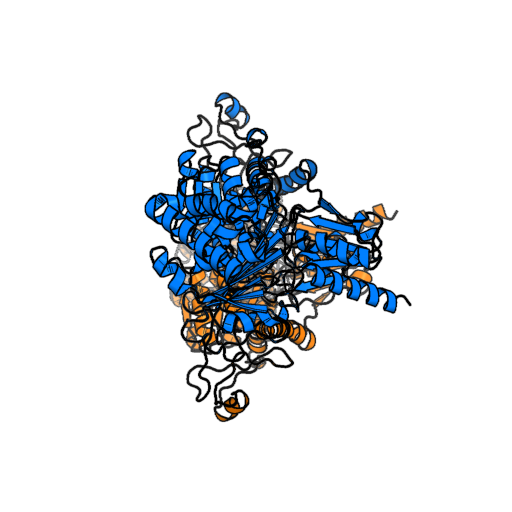 N . ASN A 1 256 ? 9.594 10.617 -11.516 1 98.06 256 ASN A N 1
ATOM 1939 C CA . ASN A 1 256 ? 10.555 10.117 -12.484 1 98.06 256 ASN A CA 1
ATOM 1940 C C . ASN A 1 256 ? 11.609 11.164 -12.82 1 98.06 256 ASN A C 1
ATOM 1942 O O . ASN A 1 256 ? 12.773 10.828 -13.07 1 98.06 256 ASN A O 1
ATOM 1946 N N . VAL A 1 257 ? 11.195 12.438 -12.883 1 98.44 257 VAL A N 1
ATOM 1947 C CA . VAL A 1 257 ? 12.164 13.516 -13.07 1 98.44 257 VAL A CA 1
ATOM 1948 C C . VAL A 1 257 ? 13.117 13.562 -11.875 1 98.44 257 VAL A C 1
ATOM 1950 O O . VAL A 1 257 ? 14.336 13.672 -12.055 1 98.44 257 VAL A O 1
ATOM 1953 N N . ALA A 1 258 ? 12.57 13.492 -10.664 1 98.56 258 ALA A N 1
ATOM 1954 C CA . ALA A 1 258 ? 13.406 13.5 -9.461 1 98.56 258 ALA A CA 1
ATOM 1955 C C . ALA A 1 258 ? 14.359 12.305 -9.453 1 98.56 258 ALA A C 1
ATOM 1957 O O . ALA A 1 258 ? 15.531 12.445 -9.094 1 98.56 258 ALA A O 1
ATOM 1958 N N . LEU A 1 259 ? 13.852 11.141 -9.828 1 97.94 259 LEU A N 1
ATOM 1959 C CA . LEU A 1 259 ? 14.672 9.938 -9.883 1 97.94 259 LEU A CA 1
ATOM 1960 C C . LEU A 1 259 ? 15.805 10.102 -10.898 1 97.94 259 LEU A C 1
ATOM 1962 O O . LEU A 1 259 ? 16.938 9.711 -10.633 1 97.94 259 LEU A O 1
ATOM 1966 N N . GLY A 1 260 ? 15.43 10.641 -12.102 1 97.19 260 GLY A N 1
ATOM 1967 C CA . GLY A 1 260 ? 16.453 10.906 -13.102 1 97.19 260 GLY A CA 1
ATOM 1968 C C . GLY A 1 260 ? 17.547 11.844 -12.609 1 97.19 260 GLY A C 1
ATOM 1969 O O . GLY A 1 260 ? 18.719 11.617 -12.875 1 97.19 260 GLY A O 1
ATOM 1970 N N . ALA A 1 261 ? 17.156 12.867 -11.914 1 98.06 261 ALA A N 1
ATOM 1971 C CA . ALA A 1 261 ? 18.109 13.812 -11.352 1 98.06 261 ALA A CA 1
ATOM 1972 C C . ALA A 1 261 ? 19.016 13.133 -10.328 1 98.06 261 ALA A C 1
ATOM 1974 O O . ALA A 1 261 ? 20.234 13.367 -10.305 1 98.06 261 ALA A O 1
ATOM 1975 N N . ALA A 1 262 ? 18.422 12.352 -9.445 1 97.44 262 ALA A N 1
ATOM 1976 C CA . ALA A 1 262 ? 19.188 11.633 -8.43 1 97.44 262 ALA A CA 1
ATOM 1977 C C . ALA A 1 262 ? 20.188 10.688 -9.078 1 97.44 262 ALA A C 1
ATOM 1979 O O . ALA A 1 262 ? 21.328 10.562 -8.602 1 97.44 262 ALA A O 1
ATOM 1980 N N . ARG A 1 263 ? 19.766 10.016 -10.141 1 95 263 ARG A N 1
ATOM 1981 C CA . ARG A 1 263 ? 20.672 9.125 -10.875 1 95 263 ARG A CA 1
ATOM 1982 C C . ARG A 1 263 ? 21.844 9.906 -11.469 1 95 263 ARG A C 1
ATOM 1984 O O . ARG A 1 263 ? 22.938 9.367 -11.609 1 95 263 ARG A O 1
ATOM 1991 N N . GLY A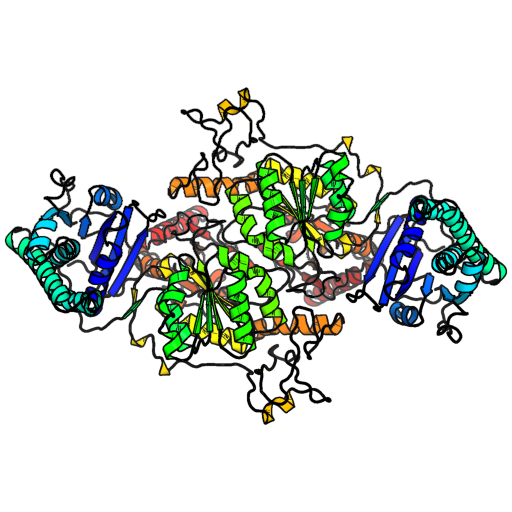 1 264 ? 21.578 11.109 -11.797 1 95 264 GLY A N 1
ATOM 1992 C CA . GLY A 1 264 ? 22.609 11.969 -12.344 1 95 264 GLY A CA 1
ATOM 1993 C C . GLY A 1 264 ? 23.547 12.516 -11.281 1 95 264 GLY A C 1
ATOM 1994 O O . GLY A 1 264 ? 24.531 13.188 -11.594 1 95 264 GLY A O 1
ATOM 1995 N N . GLY A 1 265 ? 23.219 12.297 -10.016 1 94.69 265 GLY A N 1
ATOM 1996 C CA . GLY A 1 265 ? 24.125 12.68 -8.945 1 94.69 265 GLY A CA 1
ATOM 1997 C C . GLY A 1 265 ? 23.578 13.781 -8.062 1 94.69 265 GLY A C 1
ATOM 1998 O O . GLY A 1 265 ? 24.141 14.086 -7.012 1 94.69 265 GLY A O 1
ATOM 1999 N N . ALA A 1 266 ? 22.5 14.328 -8.422 1 96.94 266 ALA A N 1
ATOM 2000 C CA . ALA A 1 266 ? 21.906 15.406 -7.629 1 96.94 266 ALA A CA 1
ATOM 2001 C C . ALA A 1 266 ? 21.172 14.852 -6.41 1 96.94 266 ALA A C 1
ATOM 2003 O O . ALA A 1 266 ? 20.656 13.734 -6.453 1 96.94 266 ALA A O 1
ATOM 2004 N N . ARG A 1 267 ? 21.203 15.562 -5.324 1 97.88 267 ARG A N 1
ATOM 2005 C CA . ARG A 1 267 ? 20.203 15.312 -4.285 1 97.88 267 ARG A CA 1
ATOM 2006 C C . ARG A 1 267 ? 18.828 15.805 -4.719 1 97.88 267 ARG A C 1
ATOM 2008 O O . ARG A 1 267 ? 18.625 17 -4.934 1 97.88 267 ARG A O 1
ATOM 2015 N N . ALA A 1 268 ? 17.953 14.883 -4.914 1 98.38 268 ALA A N 1
ATOM 2016 C CA . ALA A 1 268 ? 16.672 15.227 -5.539 1 98.38 268 ALA A CA 1
ATOM 2017 C C . ALA A 1 268 ? 15.5 14.875 -4.621 1 98.38 268 ALA A C 1
ATOM 2019 O O . ALA A 1 268 ? 15.617 13.992 -3.773 1 98.38 268 ALA A O 1
ATOM 2020 N N . MET A 1 269 ? 14.453 15.602 -4.805 1 98.56 269 MET A N 1
ATOM 2021 C CA . MET A 1 269 ? 13.25 15.414 -3.994 1 98.56 269 MET A CA 1
ATOM 2022 C C . MET A 1 269 ? 11.992 15.719 -4.809 1 98.56 269 MET A C 1
ATOM 2024 O O . MET A 1 269 ? 12.047 16.453 -5.797 1 98.56 269 MET A O 1
ATOM 2028 N N . THR A 1 270 ? 10.969 15.062 -4.457 1 98.44 270 THR A N 1
ATOM 2029 C CA . THR A 1 270 ? 9.633 15.414 -4.906 1 98.44 270 THR A CA 1
ATOM 2030 C C . THR A 1 270 ? 8.664 15.5 -3.725 1 98.44 270 THR A C 1
ATOM 2032 O O . THR A 1 270 ? 9.008 15.094 -2.611 1 98.44 270 THR A O 1
ATOM 2035 N N . GLY A 1 271 ? 7.574 16.188 -3.902 1 98.12 271 GLY A N 1
ATOM 2036 C CA . GLY A 1 271 ? 6.559 16.328 -2.873 1 98.12 271 GLY A CA 1
ATOM 2037 C C . GLY A 1 271 ? 5.145 16.266 -3.418 1 98.12 271 GLY A C 1
ATOM 2038 O O . GLY A 1 271 ? 4.871 16.75 -4.52 1 98.12 271 GLY A O 1
ATOM 2039 N N . THR A 1 272 ? 4.277 15.688 -2.66 1 98.25 272 THR A N 1
ATOM 2040 C CA . THR A 1 272 ? 2.879 15.547 -3.053 1 98.25 272 THR A CA 1
ATOM 2041 C C . THR A 1 272 ? 2.01 15.219 -1.841 1 98.25 272 THR A C 1
ATOM 2043 O O . THR A 1 272 ? 2.361 15.562 -0.709 1 98.25 272 THR A O 1
ATOM 2046 N N . SER A 1 273 ? 0.747 14.805 -2.066 1 97.94 273 SER A N 1
ATOM 2047 C CA . SER A 1 273 ? -0.192 14.289 -1.073 1 97.94 273 SER A CA 1
ATOM 2048 C C . SER A 1 273 ? -0.688 12.898 -1.447 1 97.94 273 SER A C 1
ATOM 2050 O O . SER A 1 273 ? -0.179 12.281 -2.387 1 97.94 273 SER A O 1
ATOM 2052 N N . GLY A 1 274 ? -1.578 12.367 -0.708 1 96.44 274 GLY A N 1
ATOM 2053 C CA . GLY A 1 274 ? -2.072 11.008 -0.833 1 96.44 274 GLY A CA 1
ATOM 2054 C C . GLY A 1 274 ? -2.332 10.594 -2.271 1 96.44 274 GLY A C 1
ATOM 2055 O O . GLY A 1 274 ? -1.773 9.602 -2.75 1 96.44 274 GLY A O 1
ATOM 2056 N N . PRO A 1 275 ? -3.189 11.312 -3.004 1 95.25 275 PRO A N 1
ATOM 2057 C CA . PRO A 1 275 ? -3.488 10.938 -4.387 1 95.25 275 PRO A CA 1
ATOM 2058 C C . PRO A 1 275 ? -2.24 10.875 -5.266 1 95.25 275 PRO A C 1
ATOM 2060 O O . PRO A 1 275 ? -2.125 10 -6.121 1 95.25 275 PRO A O 1
ATOM 2063 N N . GLY A 1 276 ? -1.337 11.828 -5.055 1 96.44 276 GLY A N 1
ATOM 2064 C CA . GLY A 1 276 ? -0.1 11.828 -5.82 1 96.44 276 GLY A CA 1
ATOM 2065 C C . GLY A 1 276 ? 0.796 10.641 -5.5 1 96.44 276 GLY A C 1
ATOM 2066 O O . GLY A 1 276 ? 1.485 10.125 -6.379 1 96.44 276 GLY A O 1
ATOM 2067 N N . ILE A 1 277 ? 0.827 10.219 -4.227 1 96.88 277 ILE A N 1
ATOM 2068 C CA . ILE A 1 277 ? 1.607 9.055 -3.832 1 96.88 277 ILE A CA 1
ATOM 2069 C C . ILE A 1 277 ? 1.095 7.82 -4.57 1 96.88 277 ILE A C 1
ATOM 2071 O O . ILE A 1 277 ? 1.878 6.949 -4.957 1 96.88 277 ILE A O 1
ATOM 2075 N N . ASP A 1 278 ? -0.241 7.746 -4.754 1 95.81 278 ASP A N 1
ATOM 2076 C CA . ASP A 1 278 ? -0.823 6.652 -5.527 1 95.81 278 ASP A CA 1
ATOM 2077 C C . ASP A 1 278 ? -0.227 6.598 -6.934 1 95.81 278 ASP A C 1
ATOM 2079 O O . ASP A 1 278 ? 0.143 5.523 -7.414 1 95.81 278 ASP A O 1
ATOM 2083 N N . LEU A 1 279 ? -0.102 7.719 -7.543 1 95.06 279 LEU A N 1
ATOM 2084 C CA . LEU A 1 279 ? 0.393 7.789 -8.914 1 95.06 279 LEU A CA 1
ATOM 2085 C C . LEU A 1 279 ? 1.889 7.5 -8.969 1 95.06 279 LEU A C 1
ATOM 2087 O O . LEU A 1 279 ? 2.402 7.055 -9.992 1 95.06 279 LEU A O 1
ATOM 2091 N N . MET A 1 280 ? 2.57 7.758 -7.84 1 96.06 280 MET A N 1
ATOM 2092 C CA . MET A 1 280 ? 4.02 7.582 -7.789 1 96.06 280 MET A CA 1
ATOM 2093 C C . MET A 1 280 ? 4.383 6.129 -7.496 1 96.06 280 MET A C 1
ATOM 2095 O O . MET A 1 280 ? 5.543 5.738 -7.629 1 96.06 280 MET A O 1
ATOM 2099 N N . SER A 1 281 ? 3.449 5.27 -7.18 1 92.69 281 SER A N 1
ATOM 2100 C CA . SER A 1 281 ? 3.658 3.965 -6.555 1 92.69 281 SER A CA 1
ATOM 2101 C C . SER A 1 281 ? 4.531 3.068 -7.426 1 92.69 281 SER A C 1
ATOM 2103 O O . SER A 1 281 ? 5.391 2.346 -6.918 1 92.69 281 SER A O 1
ATOM 2105 N N . GLU A 1 282 ? 4.344 3.047 -8.703 1 91.69 282 GLU A N 1
ATOM 2106 C CA . GLU A 1 282 ? 5.117 2.189 -9.594 1 91.69 282 GLU A CA 1
ATOM 2107 C C . GLU A 1 282 ? 6.605 2.52 -9.523 1 91.69 282 GLU A C 1
ATOM 2109 O O . GLU A 1 282 ? 7.449 1.624 -9.602 1 91.69 282 GLU A O 1
ATOM 2114 N N . THR A 1 283 ? 6.922 3.775 -9.32 1 94.81 283 THR A N 1
ATOM 2115 C CA . THR A 1 283 ? 8.305 4.234 -9.359 1 94.81 283 THR A CA 1
ATOM 2116 C C . THR A 1 283 ? 9.031 3.857 -8.07 1 94.81 283 THR A C 1
ATOM 2118 O O . THR A 1 283 ? 10.266 3.809 -8.039 1 94.81 283 THR A O 1
ATOM 2121 N N . PHE A 1 284 ? 8.305 3.553 -7.008 1 92.81 284 PHE A N 1
ATOM 2122 C CA . PHE A 1 284 ? 8.961 3.18 -5.758 1 92.81 284 PHE A CA 1
ATOM 2123 C C . PHE A 1 284 ? 9.781 1.91 -5.938 1 92.81 284 PHE A C 1
ATOM 2125 O O . PHE A 1 284 ? 10.906 1.814 -5.43 1 92.81 284 PHE A O 1
ATOM 2132 N N . GLY A 1 285 ? 9.234 0.94 -6.672 1 93.38 285 GLY A N 1
ATOM 2133 C CA . GLY A 1 285 ? 9.984 -0.271 -6.973 1 93.38 285 GLY A CA 1
ATOM 2134 C C . GLY A 1 285 ? 11.25 -0.007 -7.762 1 93.38 285 GLY A C 1
ATOM 2135 O O . GLY A 1 285 ? 12.273 -0.659 -7.539 1 93.38 285 GLY A O 1
ATOM 2136 N N . LEU A 1 286 ? 11.156 0.959 -8.68 1 96 286 LEU A N 1
ATOM 2137 C CA . LEU A 1 286 ? 12.32 1.288 -9.5 1 96 286 LEU A CA 1
ATOM 2138 C C . LEU A 1 286 ? 13.406 1.948 -8.664 1 96 286 LEU A C 1
ATOM 2140 O O . LEU A 1 286 ? 14.594 1.696 -8.883 1 96 286 LEU A O 1
ATOM 2144 N N . VAL A 1 287 ? 13.016 2.795 -7.723 1 95.31 287 VAL A N 1
ATOM 2145 C CA . VAL A 1 287 ? 13.969 3.432 -6.816 1 95.31 287 VAL A CA 1
ATOM 2146 C C . VAL A 1 287 ? 14.734 2.363 -6.039 1 95.31 287 VAL A C 1
ATOM 2148 O O . VAL A 1 287 ? 15.961 2.418 -5.949 1 95.31 287 VAL A O 1
ATOM 2151 N N . ALA A 1 288 ? 14.023 1.447 -5.543 1 92.38 288 ALA A N 1
ATOM 2152 C CA . ALA A 1 288 ? 14.633 0.388 -4.746 1 92.38 288 ALA A CA 1
ATOM 2153 C C . ALA A 1 288 ? 15.516 -0.507 -5.605 1 92.38 288 ALA A C 1
ATOM 2155 O O . ALA A 1 288 ? 16.641 -0.852 -5.211 1 92.38 288 ALA A O 1
ATOM 2156 N N . GLN A 1 289 ? 14.992 -0.917 -6.801 1 95 289 GLN A N 1
ATOM 2157 C CA . GLN A 1 289 ? 15.703 -1.841 -7.672 1 95 289 GLN A CA 1
ATOM 2158 C C . GLN A 1 289 ? 17 -1.219 -8.188 1 95 289 GLN A C 1
ATOM 2160 O O . GLN A 1 289 ? 18.016 -1.908 -8.336 1 95 289 GLN A O 1
ATOM 2165 N N . SER A 1 290 ? 16.938 0.067 -8.5 1 95.44 290 SER A N 1
ATOM 2166 C CA . SER A 1 290 ? 18.125 0.76 -9.016 1 95.44 290 SER A CA 1
ATOM 2167 C C . SER A 1 290 ? 19.016 1.245 -7.879 1 95.44 290 SER A C 1
ATOM 2169 O O . SER A 1 290 ? 20.141 1.708 -8.125 1 95.44 290 SER A O 1
ATOM 2171 N N . GLU A 1 291 ? 18.5 1.175 -6.637 1 96.06 291 GLU A N 1
ATOM 2172 C CA . GLU A 1 291 ? 19.203 1.641 -5.449 1 96.06 291 GLU A CA 1
ATOM 2173 C C . GLU A 1 291 ? 19.641 3.096 -5.602 1 96.06 291 GLU A C 1
ATOM 2175 O O . GLU A 1 291 ? 20.797 3.432 -5.344 1 96.06 291 GLU A O 1
ATOM 2180 N N . THR A 1 292 ? 18.703 3.887 -6.09 1 96.5 292 THR A N 1
ATOM 2181 C CA . THR A 1 292 ? 18.906 5.32 -6.27 1 96.5 292 THR A CA 1
ATOM 2182 C C . THR A 1 292 ? 18.234 6.105 -5.152 1 96.5 292 THR A C 1
ATOM 2184 O O . THR A 1 292 ? 17.016 6 -4.961 1 96.5 292 THR A O 1
ATOM 2187 N N . PRO A 1 293 ? 19.016 6.871 -4.402 1 97.31 293 PRO A N 1
ATOM 2188 C CA . PRO A 1 293 ? 18.438 7.621 -3.293 1 97.31 293 PRO A CA 1
ATOM 2189 C C . PRO A 1 293 ? 17.375 8.617 -3.752 1 97.31 293 PRO A C 1
ATOM 2191 O O . PRO A 1 293 ? 17.562 9.305 -4.762 1 97.31 293 PRO A O 1
ATOM 2194 N N . LEU A 1 294 ? 16.297 8.703 -3.041 1 98.19 294 LEU A N 1
ATOM 2195 C CA . LEU A 1 294 ? 15.25 9.656 -3.381 1 98.19 294 LEU A CA 1
ATOM 2196 C C . LEU A 1 294 ? 14.422 10.016 -2.148 1 98.19 294 LEU A C 1
ATOM 2198 O O . LEU A 1 294 ? 14.062 9.141 -1.361 1 98.19 294 LEU A O 1
ATOM 2202 N N . VAL A 1 295 ? 14.172 11.297 -1.936 1 98.75 295 VAL A N 1
ATOM 2203 C CA . VAL A 1 295 ? 13.312 11.758 -0.855 1 98.75 295 VAL A CA 1
ATOM 2204 C C . VAL A 1 295 ? 11.945 12.133 -1.415 1 98.75 295 VAL A C 1
ATOM 2206 O O . VAL A 1 295 ? 11.852 12.875 -2.398 1 98.75 295 VAL A O 1
ATOM 2209 N N . ILE A 1 296 ? 10.914 11.641 -0.858 1 98.62 296 ILE A N 1
ATOM 2210 C CA . ILE A 1 296 ? 9.539 11.914 -1.273 1 98.62 296 ILE A CA 1
ATOM 2211 C C . ILE A 1 296 ? 8.75 12.5 -0.104 1 98.62 296 ILE A C 1
ATOM 2213 O O . ILE A 1 296 ? 8.508 11.812 0.893 1 98.62 296 ILE A O 1
ATOM 2217 N N . ALA A 1 297 ? 8.367 13.719 -0.233 1 98.81 297 ALA A N 1
ATOM 2218 C CA . ALA A 1 297 ? 7.531 14.328 0.801 1 98.81 297 ALA A CA 1
ATOM 2219 C C . ALA A 1 297 ? 6.059 14.008 0.579 1 98.81 297 ALA A C 1
ATOM 2221 O O . ALA A 1 297 ? 5.547 14.141 -0.535 1 98.81 297 ALA A O 1
ATOM 2222 N N . ASN A 1 298 ? 5.402 13.516 1.555 1 98.62 298 ASN A N 1
ATOM 2223 C CA . ASN A 1 298 ? 3.967 13.258 1.558 1 98.62 298 ASN A CA 1
ATOM 2224 C C . ASN A 1 298 ? 3.246 14.117 2.592 1 98.62 298 ASN A C 1
ATOM 2226 O O . ASN A 1 298 ? 3.338 13.859 3.793 1 98.62 298 ASN A O 1
ATOM 2230 N N . VAL A 1 299 ? 2.527 15.102 2.152 1 98.62 299 VAL A N 1
ATOM 2231 C CA . VAL A 1 299 ? 1.706 15.906 3.051 1 98.62 299 VAL A CA 1
ATOM 2232 C C . VAL A 1 299 ? 0.272 15.383 3.053 1 98.62 299 VAL A C 1
ATOM 2234 O O . VAL A 1 299 ? -0.498 15.656 2.131 1 98.62 299 VAL A O 1
ATOM 2237 N N . MET A 1 300 ? -0.06 14.773 4.137 1 98.38 300 MET A N 1
ATOM 2238 C CA . MET A 1 300 ? -1.287 13.984 4.195 1 98.38 300 MET A CA 1
ATOM 2239 C C . MET A 1 300 ? -2.51 14.891 4.332 1 98.38 300 MET A C 1
ATOM 2241 O O . MET A 1 300 ? -2.463 15.906 5.031 1 98.38 300 MET A O 1
ATOM 2245 N N . ARG A 1 301 ? -3.535 14.523 3.732 1 96.12 301 ARG A N 1
ATOM 2246 C CA . ARG A 1 301 ? -4.871 15.109 3.846 1 96.12 301 ARG A CA 1
ATOM 2247 C C . ARG A 1 301 ? -5.934 14.016 3.92 1 96.12 301 ARG A C 1
ATOM 2249 O O . ARG A 1 301 ? -5.629 12.836 3.76 1 96.12 301 ARG A O 1
ATOM 2256 N N . ALA A 1 302 ? -7.145 14.414 4.16 1 96.31 302 ALA A N 1
ATOM 2257 C CA . ALA A 1 302 ? -8.211 13.438 4.367 1 96.31 302 ALA A CA 1
ATOM 2258 C C . ALA A 1 302 ? -8.547 12.711 3.068 1 96.31 302 ALA A C 1
ATOM 2260 O O . ALA A 1 302 ? -8.82 13.352 2.047 1 96.31 302 ALA A O 1
ATOM 2261 N N . GLY A 1 303 ? -8.445 11.359 3.062 1 95.19 303 GLY A N 1
ATOM 2262 C CA . GLY A 1 303 ? -8.883 10.484 1.986 1 95.19 303 GLY A CA 1
ATOM 2263 C C . GLY A 1 303 ? -10.016 9.562 2.393 1 95.19 303 GLY A C 1
ATOM 2264 O O . GLY A 1 303 ? -10.648 9.766 3.434 1 95.19 303 GLY A O 1
ATOM 2265 N N . PRO A 1 304 ? -10.352 8.609 1.59 1 95.25 304 PRO A N 1
ATOM 2266 C CA . PRO A 1 304 ? -9.672 8.219 0.352 1 95.25 304 PRO A CA 1
ATOM 2267 C C . PRO A 1 304 ? -10.125 9.047 -0.853 1 95.25 304 PRO A C 1
ATOM 2269 O O . PRO A 1 304 ? -10.961 9.938 -0.715 1 95.25 304 PRO A O 1
ATOM 2272 N N . SER A 1 305 ? -9.648 8.711 -2.096 1 95.19 305 SER A N 1
ATOM 2273 C CA . SER A 1 305 ? -9.984 9.469 -3.295 1 95.19 305 SER A CA 1
ATOM 2274 C C . SER A 1 305 ? -9.727 10.953 -3.1 1 95.19 305 SER A C 1
ATOM 2276 O O . SER A 1 305 ? -8.75 11.344 -2.449 1 95.19 305 SER A O 1
ATOM 2278 N N . THR A 1 306 ? -10.617 11.758 -3.65 1 93.5 306 THR A N 1
ATOM 2279 C CA . THR A 1 306 ? -10.43 13.172 -3.389 1 93.5 306 THR A CA 1
ATOM 2280 C C . THR A 1 306 ? -10.672 13.492 -1.915 1 93.5 306 THR A C 1
ATOM 2282 O O . THR A 1 306 ? -10.039 14.383 -1.352 1 93.5 306 THR A O 1
ATOM 2285 N N . GLY A 1 307 ? -11.625 12.727 -1.311 1 94.19 307 GLY A N 1
ATOM 2286 C CA . GLY A 1 307 ? -11.906 12.867 0.109 1 94.19 307 GLY A CA 1
ATOM 2287 C C . GLY A 1 307 ? -12.289 14.281 0.502 1 94.19 307 GLY A C 1
ATOM 2288 O O . GLY A 1 307 ? -13.227 14.852 -0.059 1 94.19 307 GLY A O 1
ATOM 2289 N N . MET A 1 308 ? -11.648 14.789 1.493 1 93.88 308 MET A N 1
ATOM 2290 C CA . MET A 1 308 ? -11.734 16.188 1.876 1 93.88 308 MET A CA 1
ATOM 2291 C C . MET A 1 308 ? -10.391 16.891 1.718 1 93.88 308 MET A C 1
ATOM 2293 O O . MET A 1 308 ? -9.594 16.922 2.658 1 93.88 308 MET A O 1
ATOM 2297 N N . PRO A 1 309 ? -10.109 17.469 0.57 1 91.38 309 PRO A N 1
ATOM 2298 C CA . PRO A 1 309 ? -8.766 17.891 0.175 1 91.38 309 PRO A CA 1
ATOM 2299 C C . PRO A 1 309 ? -8.172 18.938 1.123 1 91.38 309 PRO A C 1
ATOM 2301 O O . PRO A 1 309 ? -6.957 19.141 1.132 1 91.38 309 PRO A O 1
ATOM 2304 N N . THR A 1 310 ? -8.961 19.625 1.935 1 89.12 310 THR A N 1
ATOM 2305 C CA . THR A 1 310 ? -8.453 20.688 2.787 1 89.12 310 THR A CA 1
ATOM 2306 C C . THR A 1 310 ? -8.656 20.359 4.262 1 89.12 310 THR A C 1
ATOM 2308 O O . THR A 1 310 ? -8.734 21.25 5.105 1 89.12 310 THR A O 1
ATOM 2311 N N . LYS A 1 311 ? -8.766 19.062 4.473 1 93.81 311 LYS A N 1
ATOM 2312 C CA . LYS A 1 311 ? -9.031 18.656 5.848 1 93.81 311 LYS A CA 1
ATOM 2313 C C . LYS A 1 311 ? -7.957 17.703 6.359 1 93.81 311 LYS A C 1
ATOM 2315 O O . LYS A 1 311 ? -7.312 17.016 5.57 1 93.81 311 LYS A O 1
ATOM 2320 N N . GLN A 1 312 ? -7.867 17.703 7.598 1 95.19 312 GLN A N 1
ATOM 2321 C CA . GLN A 1 312 ? -6.812 17 8.328 1 95.19 312 GLN A CA 1
ATOM 2322 C C . GLN A 1 312 ? -7.074 15.5 8.383 1 95.19 312 GLN A C 1
ATOM 2324 O O . GLN A 1 312 ? -8.203 15.07 8.617 1 95.19 312 GLN A O 1
ATOM 2329 N N . GLU A 1 313 ? -6 14.648 8.102 1 97.31 313 GLU A N 1
ATOM 2330 C CA . GLU A 1 313 ? -6.043 13.211 8.367 1 97.31 313 GLU A CA 1
ATOM 2331 C C . GLU A 1 313 ? -4.648 12.602 8.312 1 97.31 313 GLU A C 1
ATOM 2333 O O . GLU A 1 313 ? -3.799 13.039 7.535 1 97.31 313 GLU A O 1
ATOM 2338 N N . GLN A 1 314 ? -4.406 11.656 9.141 1 97.62 314 GLN A N 1
ATOM 2339 C CA . GLN A 1 314 ? -3.195 10.836 9.141 1 97.62 314 GLN A CA 1
ATOM 2340 C C . GLN A 1 314 ? -3.473 9.438 8.602 1 97.62 314 GLN A C 1
ATOM 2342 O O . GLN A 1 314 ? -3.24 8.445 9.289 1 97.62 314 GLN A O 1
ATOM 2347 N N . GLY A 1 315 ? -3.881 9.414 7.359 1 97 315 GLY A N 1
ATOM 2348 C CA . GLY A 1 315 ? -4.398 8.148 6.863 1 97 315 GLY A CA 1
ATOM 2349 C C . GLY A 1 315 ? -3.471 7.473 5.871 1 97 315 GLY A C 1
ATOM 2350 O O . GLY A 1 315 ? -3.867 6.527 5.191 1 97 315 GLY A O 1
ATOM 2351 N N . ASP A 1 316 ? -2.152 7.883 5.766 1 97.38 316 ASP A N 1
ATOM 2352 C CA . ASP A 1 316 ? -1.351 7.395 4.645 1 97.38 316 ASP A CA 1
ATOM 2353 C C . ASP A 1 316 ? -0.193 6.531 5.137 1 97.38 316 ASP A C 1
ATOM 2355 O O . ASP A 1 316 ? 0.705 6.191 4.363 1 97.38 316 ASP A O 1
ATOM 2359 N N . ILE A 1 317 ? -0.102 6.113 6.441 1 97.56 317 ILE A N 1
ATOM 2360 C CA . ILE A 1 317 ? 1.006 5.309 6.949 1 97.56 317 ILE A CA 1
ATOM 2361 C C . ILE A 1 317 ? 1.102 4.008 6.16 1 97.56 317 ILE A C 1
ATOM 2363 O O . ILE A 1 317 ? 2.182 3.633 5.691 1 97.56 317 ILE A O 1
ATOM 2367 N N . ASN A 1 318 ? -0.025 3.383 5.992 1 96.56 318 ASN A N 1
ATOM 2368 C CA . ASN A 1 318 ? -0.035 2.09 5.316 1 96.56 318 ASN A CA 1
ATOM 2369 C C . ASN A 1 318 ? 0.455 2.209 3.877 1 96.56 318 ASN A C 1
ATOM 2371 O O . ASN A 1 318 ? 1.264 1.397 3.422 1 96.56 318 ASN A O 1
ATOM 2375 N N . MET A 1 319 ? -0.044 3.176 3.191 1 95 319 MET A N 1
ATOM 2376 C CA . MET A 1 319 ? 0.363 3.346 1.8 1 95 319 MET A CA 1
ATOM 2377 C C . MET A 1 319 ? 1.858 3.623 1.7 1 95 319 MET A C 1
ATOM 2379 O O . MET A 1 319 ? 2.518 3.164 0.766 1 95 319 MET A O 1
ATOM 2383 N N . MET A 1 320 ? 2.406 4.352 2.621 1 95.62 320 MET A N 1
ATOM 2384 C CA . MET A 1 320 ? 3.832 4.668 2.598 1 95.62 320 MET A CA 1
ATOM 2385 C C . MET A 1 320 ? 4.668 3.436 2.916 1 95.62 320 MET A C 1
ATOM 2387 O O . MET A 1 320 ? 5.73 3.229 2.322 1 95.62 320 MET A O 1
ATOM 2391 N N . LEU A 1 321 ? 4.141 2.623 3.793 1 96.31 321 LEU A N 1
ATOM 2392 C CA . LEU A 1 321 ? 4.895 1.457 4.238 1 96.31 321 LEU A CA 1
ATOM 2393 C C . LEU A 1 321 ? 4.797 0.324 3.225 1 96.31 321 LEU A C 1
ATOM 2395 O O . LEU A 1 321 ? 5.758 -0.42 3.023 1 96.31 321 LEU A O 1
ATOM 2399 N N . TYR A 1 322 ? 3.57 0.223 2.607 1 94.44 322 TYR A N 1
ATOM 2400 C CA . TYR A 1 322 ? 3.281 -1.021 1.904 1 94.44 322 TYR A CA 1
ATOM 2401 C C . TYR A 1 322 ? 2.91 -0.754 0.451 1 94.44 322 TYR A C 1
ATOM 2403 O O . TYR A 1 322 ? 2.762 -1.688 -0.341 1 94.44 322 TYR A O 1
ATOM 2411 N N . GLY A 1 323 ? 2.789 0.52 0.13 1 90.88 323 GLY A N 1
ATOM 2412 C CA . GLY A 1 323 ? 2.471 0.832 -1.255 1 90.88 323 GLY A CA 1
ATOM 2413 C C . GLY A 1 323 ? 3.561 0.417 -2.225 1 90.88 323 GLY A C 1
ATOM 2414 O O . GLY A 1 323 ? 4.75 0.503 -1.906 1 90.88 323 GLY A O 1
ATOM 2415 N N . GLY A 1 324 ? 3.141 -0.046 -3.395 1 92.81 324 GLY A N 1
ATOM 2416 C CA . GLY A 1 324 ? 4.059 -0.575 -4.387 1 92.81 324 GLY A CA 1
ATOM 2417 C C . GLY A 1 324 ? 4.117 -2.092 -4.398 1 92.81 324 GLY A C 1
ATOM 2418 O O . GLY A 1 324 ? 4.164 -2.725 -3.342 1 92.81 324 GLY A O 1
ATOM 2419 N N . HIS A 1 325 ? 4.125 -2.652 -5.586 1 94.56 325 HIS A N 1
ATOM 2420 C CA . HIS A 1 325 ? 4.129 -4.109 -5.691 1 94.56 325 HIS A CA 1
ATOM 2421 C C . HIS A 1 325 ? 5.496 -4.684 -5.34 1 94.56 325 HIS A C 1
ATOM 2423 O O . HIS A 1 325 ? 6.516 -4 -5.473 1 94.56 325 HIS A O 1
ATOM 2429 N N . GLY A 1 326 ? 5.477 -5.918 -4.855 1 93.56 326 GLY A N 1
ATOM 2430 C CA . GLY A 1 326 ? 6.711 -6.566 -4.441 1 93.56 326 GLY A CA 1
ATOM 2431 C C . GLY A 1 326 ? 7.184 -6.129 -3.064 1 93.56 326 GLY A C 1
ATOM 2432 O O . GLY A 1 326 ? 6.367 -5.781 -2.207 1 93.56 326 GLY A O 1
ATOM 2433 N N . GLU A 1 327 ? 8.398 -6.324 -2.807 1 90.75 327 GLU A N 1
ATOM 2434 C CA . GLU A 1 327 ? 8.977 -5.988 -1.511 1 90.75 327 GLU A CA 1
ATOM 2435 C C . GLU A 1 327 ? 10.109 -4.973 -1.658 1 90.75 327 GLU A C 1
ATOM 2437 O O . GLU A 1 327 ? 11.156 -5.281 -2.227 1 90.75 327 GLU A O 1
ATOM 2442 N N . VAL A 1 328 ? 9.875 -3.764 -1.221 1 86.81 328 VAL A N 1
ATOM 2443 C CA . VAL A 1 328 ? 10.75 -2.607 -1.395 1 86.81 328 VAL A CA 1
ATOM 2444 C C . VAL A 1 328 ? 11.195 -2.086 -0.03 1 86.81 328 VAL A C 1
ATOM 2446 O O . VAL A 1 328 ? 10.375 -1.607 0.756 1 86.81 328 VAL A O 1
ATOM 2449 N N . PRO A 1 329 ? 12.445 -2.207 0.308 1 94.12 329 PRO A N 1
ATOM 2450 C CA . PRO A 1 329 ? 12.875 -1.509 1.521 1 94.12 329 PRO A CA 1
ATOM 2451 C C . PRO A 1 329 ? 12.766 0.009 1.401 1 94.12 329 PRO A C 1
ATOM 2453 O O . PRO A 1 329 ? 13.023 0.57 0.334 1 94.12 329 PRO A O 1
ATOM 2456 N N . ARG A 1 330 ? 12.266 0.664 2.355 1 96.81 330 ARG A N 1
ATOM 2457 C CA . ARG A 1 330 ? 12.078 2.111 2.381 1 96.81 330 ARG A CA 1
ATOM 2458 C C . ARG A 1 330 ? 12.156 2.646 3.809 1 96.81 330 ARG A C 1
ATOM 2460 O O . ARG A 1 330 ? 12.156 1.873 4.766 1 96.81 330 ARG A O 1
ATOM 2467 N N . PHE A 1 331 ? 12.391 3.875 3.953 1 98.31 331 PHE A N 1
ATOM 2468 C CA . PHE A 1 331 ? 12.281 4.535 5.25 1 98.31 331 PHE A CA 1
ATOM 2469 C C . PHE A 1 331 ? 11.102 5.496 5.27 1 98.31 331 PHE A C 1
ATOM 2471 O O . PHE A 1 331 ? 10.727 6.047 4.234 1 98.31 331 PHE A O 1
ATOM 2478 N N . VAL A 1 332 ? 10.477 5.605 6.367 1 98.62 332 VAL A N 1
ATOM 2479 C CA . VAL A 1 332 ? 9.367 6.535 6.574 1 98.62 332 VAL A CA 1
ATOM 2480 C C . VAL A 1 332 ? 9.633 7.379 7.82 1 98.62 332 VAL A C 1
ATOM 2482 O O . VAL A 1 332 ? 9.594 6.871 8.945 1 98.62 332 VAL A O 1
ATOM 2485 N N . VAL A 1 333 ? 9.875 8.617 7.551 1 98.75 333 VAL A N 1
ATOM 2486 C CA . VAL A 1 333 ? 10.156 9.594 8.594 1 98.75 333 VAL A CA 1
ATOM 2487 C C . VAL A 1 333 ? 8.992 10.57 8.727 1 98.75 333 VAL A C 1
ATOM 2489 O O . VAL A 1 333 ? 8.5 11.102 7.727 1 98.75 333 VAL A O 1
ATOM 2492 N N . THR A 1 334 ? 8.469 10.805 9.961 1 98.69 334 THR A N 1
ATOM 2493 C CA . THR A 1 334 ? 7.305 11.648 10.203 1 98.69 334 THR A CA 1
ATOM 2494 C C . THR A 1 334 ? 7.605 12.703 11.266 1 98.69 334 THR A C 1
ATOM 2496 O O . THR A 1 334 ? 7.379 12.469 12.461 1 98.69 334 THR A O 1
ATOM 2499 N N . PRO A 1 335 ? 8.047 13.867 10.852 1 98.44 335 PRO A N 1
ATOM 2500 C CA . PRO A 1 335 ? 8.312 14.938 11.812 1 98.44 335 PRO A CA 1
ATOM 2501 C C . PRO A 1 335 ? 7.133 15.195 12.75 1 98.44 335 PRO A C 1
ATOM 2503 O O . PRO A 1 335 ? 5.977 15.023 12.359 1 98.44 335 PRO A O 1
ATOM 2506 N N . THR A 1 336 ? 7.461 15.703 13.938 1 97.88 336 THR A N 1
ATOM 2507 C CA . THR A 1 336 ? 6.41 15.828 14.938 1 97.88 336 THR A CA 1
ATOM 2508 C C . THR A 1 336 ? 6.188 17.297 15.305 1 97.88 336 THR A C 1
ATOM 2510 O O . THR A 1 336 ? 5.238 17.625 16.016 1 97.88 336 THR A O 1
ATOM 2513 N N . THR A 1 337 ? 7.066 18.219 14.906 1 96.31 337 THR A N 1
ATOM 2514 C CA . THR A 1 337 ? 6.934 19.672 15.055 1 96.31 337 THR A CA 1
ATOM 2515 C C . THR A 1 337 ? 7.422 20.391 13.797 1 96.31 337 THR A C 1
ATOM 2517 O O . THR A 1 337 ? 8 19.766 12.906 1 96.31 337 THR A O 1
ATOM 2520 N N . ILE A 1 338 ? 7.195 21.641 13.734 1 96.06 338 ILE A N 1
ATOM 2521 C CA . ILE A 1 338 ? 7.617 22.422 12.586 1 96.06 338 ILE A CA 1
ATOM 2522 C C . ILE A 1 338 ? 9.141 22.469 12.531 1 96.06 338 ILE A C 1
ATOM 2524 O O . ILE A 1 338 ? 9.734 22.312 11.461 1 96.06 338 ILE A O 1
ATOM 2528 N N . ALA A 1 339 ? 9.781 22.688 13.672 1 95.69 339 ALA A N 1
ATOM 2529 C CA . ALA A 1 339 ? 11.242 22.641 13.719 1 95.69 339 ALA A CA 1
ATOM 2530 C C . ALA A 1 339 ? 11.758 21.266 13.289 1 95.69 339 ALA A C 1
ATOM 2532 O O . ALA A 1 339 ? 12.75 21.172 12.57 1 95.69 339 ALA A O 1
ATOM 2533 N N . ASP A 1 340 ? 11.07 20.297 13.742 1 96.94 340 ASP A N 1
ATOM 2534 C CA . ASP A 1 340 ? 11.438 18.922 13.414 1 96.94 340 ASP A CA 1
ATOM 2535 C C . ASP A 1 340 ? 11.32 18.656 11.914 1 96.94 340 ASP A C 1
ATOM 2537 O O . ASP A 1 340 ? 12.055 17.844 11.359 1 96.94 340 ASP A O 1
ATOM 2541 N N . ALA A 1 341 ? 10.375 19.297 11.25 1 98.06 341 ALA A N 1
ATOM 2542 C CA . ALA A 1 341 ? 10.227 19.156 9.805 1 98.06 341 ALA A CA 1
ATOM 2543 C C . ALA A 1 341 ? 11.492 19.578 9.078 1 98.06 341 ALA A C 1
ATOM 2545 O O . ALA A 1 341 ? 11.891 18.953 8.086 1 98.06 341 ALA A O 1
ATOM 2546 N N . PHE A 1 342 ? 12.102 20.656 9.586 1 97.31 342 PHE A N 1
ATOM 2547 C CA . PHE A 1 342 ? 13.375 21.094 9.031 1 97.31 342 PHE A CA 1
ATOM 2548 C C . PHE A 1 342 ? 14.445 20.031 9.258 1 97.31 342 PHE A C 1
ATOM 2550 O O . PHE A 1 342 ? 15.102 19.594 8.312 1 97.31 342 PHE A O 1
ATOM 2557 N N . HIS A 1 343 ? 14.594 19.562 10.453 1 97.69 343 HIS A N 1
ATOM 2558 C CA . HIS A 1 343 ? 15.656 18.641 10.82 1 97.69 343 HIS A CA 1
ATOM 2559 C C . HIS A 1 343 ? 15.469 17.281 10.148 1 97.69 343 HIS A C 1
ATOM 2561 O O . HIS A 1 343 ? 16.438 16.672 9.695 1 97.69 343 HIS A O 1
ATOM 2567 N N . LYS A 1 344 ? 14.289 16.844 10.109 1 98.38 344 LYS A N 1
ATOM 2568 C CA . LYS A 1 344 ? 14 15.531 9.531 1 98.38 344 LYS A CA 1
ATOM 2569 C C . LYS A 1 344 ? 14.156 15.555 8.016 1 98.38 344 LYS A C 1
ATOM 2571 O O . LYS A 1 344 ? 14.438 14.531 7.395 1 98.38 344 LYS A O 1
ATOM 2576 N N . THR A 1 345 ? 13.93 16.75 7.406 1 98.69 345 THR A N 1
ATOM 2577 C CA . THR A 1 345 ? 14.203 16.859 5.977 1 98.69 345 THR A CA 1
ATOM 2578 C C . THR A 1 345 ? 15.68 16.641 5.688 1 98.69 345 THR A C 1
ATOM 2580 O O . THR A 1 345 ? 16.031 15.875 4.789 1 98.69 345 THR A O 1
ATOM 2583 N N . VAL A 1 346 ? 16.516 17.297 6.453 1 98.38 346 VAL A N 1
ATOM 2584 C CA . VAL A 1 346 ? 17.953 17.125 6.305 1 98.38 346 VAL A CA 1
ATOM 2585 C C . VAL A 1 346 ? 18.328 15.672 6.531 1 98.38 346 VAL A C 1
ATOM 2587 O O . VAL A 1 346 ? 19.078 15.086 5.742 1 98.38 346 VAL A O 1
ATOM 2590 N N . GLU A 1 347 ? 17.766 15.141 7.559 1 98.44 347 GLU A N 1
ATOM 2591 C CA . GLU A 1 347 ? 18.031 13.742 7.887 1 98.44 347 GLU A CA 1
ATOM 2592 C C . GLU A 1 347 ? 17.578 12.82 6.766 1 98.44 347 GLU A C 1
ATOM 2594 O O . GLU A 1 347 ? 18.25 11.836 6.441 1 98.44 347 GLU A O 1
ATOM 2599 N N . ALA A 1 348 ? 16.406 13.094 6.207 1 98.75 348 ALA A N 1
ATOM 2600 C CA . ALA A 1 348 ? 15.852 12.266 5.137 1 98.75 348 ALA A CA 1
ATOM 2601 C C . ALA A 1 348 ? 16.797 12.203 3.943 1 98.75 348 ALA A C 1
ATOM 2603 O O . ALA A 1 348 ? 17 11.141 3.354 1 98.75 348 ALA A O 1
ATOM 2604 N N . PHE A 1 349 ? 17.391 13.344 3.588 1 98.75 349 PHE A N 1
ATOM 2605 C CA . PHE A 1 349 ? 18.344 13.383 2.488 1 98.75 349 PHE A CA 1
ATOM 2606 C C . PHE A 1 349 ? 19.562 12.531 2.809 1 98.75 349 PHE A C 1
ATOM 2608 O O . PHE A 1 349 ? 20.047 11.781 1.955 1 98.75 349 PHE A O 1
ATOM 2615 N N . ASN A 1 350 ? 20.031 12.664 4.008 1 98.69 350 ASN A N 1
ATOM 2616 C CA . ASN A 1 350 ? 21.188 11.875 4.414 1 98.69 350 ASN A CA 1
ATOM 2617 C C . ASN A 1 350 ? 20.875 10.383 4.422 1 98.69 350 ASN A C 1
ATOM 2619 O O . ASN A 1 350 ? 21.656 9.57 3.928 1 98.69 350 ASN A O 1
ATOM 2623 N N . LEU A 1 351 ? 19.734 10.023 4.973 1 98.75 351 LEU A N 1
ATOM 2624 C CA . LEU A 1 351 ? 19.328 8.617 5.016 1 98.75 351 LEU A CA 1
ATOM 2625 C C . LEU A 1 351 ? 19.203 8.047 3.607 1 98.75 351 LEU A C 1
ATOM 2627 O O . LEU A 1 351 ? 19.641 6.926 3.346 1 98.75 351 LEU A O 1
ATOM 2631 N N . ALA A 1 352 ? 18.594 8.82 2.719 1 98.44 352 ALA A N 1
ATOM 2632 C CA . ALA A 1 352 ? 18.375 8.352 1.351 1 98.44 352 ALA A CA 1
ATOM 2633 C C . ALA A 1 352 ? 19.719 8.031 0.675 1 98.44 352 ALA A C 1
ATOM 2635 O O . ALA A 1 352 ? 19.844 7.004 0.003 1 98.44 352 ALA A O 1
ATOM 2636 N N . GLU A 1 353 ? 20.719 8.867 0.863 1 98 353 GLU A N 1
ATOM 2637 C CA . GLU A 1 353 ? 22 8.68 0.172 1 98 353 GLU A CA 1
ATOM 2638 C C . GLU A 1 353 ? 22.875 7.648 0.888 1 98 353 GLU A C 1
ATOM 2640 O O . GLU A 1 353 ? 23.547 6.84 0.244 1 98 353 GLU A O 1
ATOM 2645 N N . LYS A 1 354 ? 22.812 7.652 2.227 1 98.06 354 LYS A N 1
ATOM 2646 C CA . LYS A 1 354 ? 23.594 6.676 2.979 1 98.06 354 LYS A CA 1
ATOM 2647 C C . LYS A 1 354 ? 23.172 5.25 2.631 1 98.06 354 LYS A C 1
ATOM 2649 O O . LYS A 1 354 ? 24.016 4.352 2.535 1 98.06 354 LYS A O 1
ATOM 2654 N N . TYR A 1 355 ? 21.875 5.086 2.375 1 98.19 355 TYR A N 1
ATOM 2655 C CA . TYR A 1 355 ? 21.375 3.719 2.27 1 98.19 355 TYR A CA 1
ATOM 2656 C C . TYR A 1 355 ? 20.812 3.449 0.879 1 98.19 355 TYR A C 1
ATOM 2658 O O . TYR A 1 355 ? 20.438 2.316 0.562 1 98.19 355 TYR A O 1
ATOM 2666 N N . GLN A 1 356 ? 20.781 4.438 0.052 1 97 356 GLN A N 1
ATOM 2667 C CA . GLN A 1 356 ? 20.391 4.305 -1.35 1 97 356 GLN A CA 1
ATOM 2668 C C . GLN A 1 356 ? 19.016 3.678 -1.483 1 97 356 GLN A C 1
ATOM 2670 O O . GLN A 1 356 ? 18.828 2.693 -2.205 1 97 356 GLN A O 1
ATOM 2675 N N . ILE A 1 357 ? 18 4.25 -0.781 1 96.62 357 ILE A N 1
ATOM 2676 C CA . ILE A 1 357 ? 16.625 3.764 -0.739 1 96.62 357 ILE A CA 1
ATOM 2677 C C . ILE A 1 357 ? 15.656 4.945 -0.824 1 96.62 357 ILE A C 1
ATOM 2679 O O . ILE A 1 357 ? 16.062 6.098 -0.67 1 96.62 357 ILE A O 1
ATOM 2683 N N . PRO A 1 358 ? 14.406 4.684 -1.183 1 97 358 PRO A N 1
ATOM 2684 C CA . PRO A 1 358 ? 13.422 5.762 -1.051 1 97 358 PRO A CA 1
ATOM 2685 C C . PRO A 1 358 ? 13.133 6.117 0.405 1 97 358 PRO A C 1
ATOM 2687 O O . PRO A 1 358 ? 13.008 5.227 1.25 1 97 358 PRO A O 1
ATOM 2690 N N . VAL A 1 359 ? 13.086 7.367 0.702 1 98.38 359 VAL A N 1
ATOM 2691 C CA . VAL A 1 359 ? 12.758 7.859 2.037 1 98.38 359 VAL A CA 1
ATOM 2692 C C . VAL A 1 359 ? 11.531 8.773 1.968 1 98.38 359 VAL A C 1
ATOM 2694 O O . VAL A 1 359 ? 11.562 9.812 1.308 1 98.38 359 VAL A O 1
ATOM 2697 N N . TYR A 1 360 ? 10.477 8.359 2.65 1 98.31 360 TYR A N 1
ATOM 2698 C CA . TYR A 1 360 ? 9.305 9.211 2.805 1 98.31 360 TYR A CA 1
ATOM 2699 C C . TYR A 1 360 ? 9.492 10.195 3.953 1 98.31 360 TYR A C 1
ATOM 2701 O O . TYR A 1 360 ? 9.945 9.82 5.035 1 98.31 360 TYR A O 1
ATOM 2709 N N . LEU A 1 361 ? 9.25 11.359 3.65 1 98.81 361 LEU A N 1
ATOM 2710 C CA . LEU A 1 361 ? 9.117 12.43 4.629 1 98.81 361 LEU A CA 1
ATOM 2711 C C . LEU A 1 361 ? 7.676 12.922 4.711 1 98.81 361 LEU A C 1
ATOM 2713 O O . LEU A 1 361 ? 7.199 13.617 3.811 1 98.81 361 LEU A O 1
ATOM 2717 N N . SER A 1 362 ? 7.012 12.594 5.855 1 98.56 362 SER A N 1
ATOM 2718 C CA . SER A 1 362 ? 5.566 12.789 5.82 1 98.56 362 SER A CA 1
ATOM 2719 C C . SER A 1 362 ? 5.098 13.68 6.965 1 98.56 362 SER A C 1
ATOM 2721 O O . SER A 1 362 ? 5.492 13.477 8.117 1 98.56 362 SER A O 1
ATOM 2723 N N . ILE A 1 363 ? 4.281 14.656 6.664 1 98.44 363 ILE A N 1
ATOM 2724 C CA . ILE A 1 363 ? 3.545 15.453 7.641 1 98.44 363 ILE A CA 1
ATOM 2725 C C . ILE A 1 363 ? 2.064 15.477 7.273 1 98.44 363 ILE A C 1
ATOM 2727 O O . ILE A 1 363 ? 1.661 14.914 6.25 1 98.44 363 ILE A O 1
ATOM 2731 N N . ASP A 1 364 ? 1.256 15.953 8.102 1 97.62 364 ASP A N 1
ATOM 2732 C CA . ASP A 1 364 ? -0.17 16.031 7.805 1 97.62 364 ASP A CA 1
ATOM 2733 C C . ASP A 1 364 ? -0.602 17.484 7.605 1 97.62 364 ASP A C 1
ATOM 2735 O O . ASP A 1 364 ? 0.189 18.406 7.805 1 97.62 364 ASP A O 1
ATOM 2739 N N . LEU A 1 365 ? -1.757 17.672 7.188 1 96.31 365 LEU A N 1
ATOM 2740 C CA . LEU A 1 365 ? -2.277 18.984 6.809 1 96.31 365 LEU A CA 1
ATOM 2741 C C . LEU A 1 365 ? -2.191 19.953 7.98 1 96.31 365 LEU A C 1
ATOM 2743 O O . LEU A 1 365 ? -1.877 21.141 7.789 1 96.31 365 LEU A O 1
ATOM 2747 N N . ALA A 1 366 ? -2.471 19.531 9.125 1 94.56 366 ALA A N 1
ATOM 2748 C CA . ALA A 1 366 ? -2.412 20.406 10.297 1 94.56 366 ALA A CA 1
ATOM 2749 C C . ALA A 1 366 ? -1.029 21.031 10.438 1 94.56 366 ALA A C 1
ATOM 2751 O O . ALA A 1 366 ? -0.909 22.25 10.633 1 94.56 366 ALA A O 1
ATOM 2752 N N . MET A 1 367 ? -0.075 20.203 10.32 1 95.56 367 MET A N 1
ATOM 2753 C CA . MET A 1 367 ? 1.292 20.703 10.43 1 95.56 367 MET A CA 1
ATOM 2754 C C . MET A 1 367 ? 1.655 21.562 9.227 1 95.56 367 MET A C 1
ATOM 2756 O O . MET A 1 367 ? 2.365 22.562 9.359 1 95.56 367 MET A O 1
ATOM 2760 N N . ALA A 1 368 ? 1.186 21.203 8.109 1 95.5 368 ALA A N 1
ATOM 2761 C CA . ALA A 1 368 ? 1.534 21.891 6.863 1 95.5 368 ALA A CA 1
ATOM 2762 C C . ALA A 1 368 ? 1.037 23.328 6.871 1 95.5 368 ALA A C 1
ATOM 2764 O O . ALA A 1 368 ? 1.706 24.219 6.352 1 95.5 368 ALA A O 1
ATOM 2765 N N . VAL A 1 369 ? -0.147 23.578 7.527 1 88.81 369 VAL A N 1
ATOM 2766 C CA . VAL A 1 369 ? -0.777 24.875 7.375 1 88.81 369 VAL A CA 1
ATOM 2767 C C . VAL A 1 369 ? -0.59 25.703 8.648 1 88.81 369 VAL A C 1
ATOM 2769 O O . VAL A 1 369 ? -0.788 26.922 8.648 1 88.81 369 VAL A O 1
ATOM 2772 N N . THR A 1 370 ? -0.184 25.031 9.648 1 93.56 370 THR A N 1
ATOM 2773 C CA . THR A 1 370 ? 0.048 25.734 10.898 1 93.56 370 THR A CA 1
ATOM 2774 C C . THR A 1 370 ? 1.333 26.547 10.828 1 93.56 370 THR A C 1
ATOM 2776 O O . THR A 1 370 ? 2.393 26.031 10.484 1 93.56 370 THR A O 1
ATOM 2779 N N . GLU A 1 371 ? 1.168 27.859 11.133 1 94.62 371 GLU A N 1
ATOM 2780 C CA . GLU A 1 371 ? 2.361 28.672 11.344 1 94.62 371 GLU A CA 1
ATOM 2781 C C . GLU A 1 371 ? 2.721 28.75 12.82 1 94.62 371 GLU A C 1
ATOM 2783 O O . GLU A 1 371 ? 1.845 28.953 13.672 1 94.62 371 GLU A O 1
ATOM 2788 N N . GLN A 1 372 ? 3.932 28.5 13.047 1 95.69 372 GLN A N 1
ATOM 2789 C CA . GLN A 1 372 ? 4.426 28.531 14.422 1 95.69 372 GLN A CA 1
ATOM 2790 C C . GLN A 1 372 ? 5.77 29.234 14.508 1 95.69 372 GLN A C 1
ATOM 2792 O O . GLN A 1 372 ? 6.562 29.203 13.562 1 95.69 372 GLN A O 1
ATOM 2797 N N . THR A 1 373 ? 5.93 29.969 15.578 1 95.69 373 THR A N 1
ATOM 2798 C CA . THR A 1 373 ? 7.227 30.594 15.82 1 95.69 373 THR A CA 1
ATOM 2799 C C . THR A 1 373 ? 8.266 29.547 16.203 1 95.69 373 THR A C 1
ATOM 2801 O O . THR A 1 373 ? 7.969 28.609 16.938 1 95.69 373 THR A O 1
ATOM 2804 N N . VAL A 1 374 ? 9.406 29.672 15.602 1 94.62 374 VAL A N 1
ATOM 2805 C CA . VAL A 1 374 ? 10.539 28.797 15.891 1 94.62 374 VAL A CA 1
ATOM 2806 C C . VAL A 1 374 ? 11.766 29.641 16.219 1 94.62 374 VAL A C 1
ATOM 2808 O O . VAL A 1 374 ? 11.984 30.703 15.617 1 94.62 374 VAL A O 1
ATOM 2811 N N . ASP A 1 375 ? 12.508 29.203 17.219 1 93.38 375 ASP A N 1
ATOM 2812 C CA . ASP A 1 375 ? 13.781 29.859 17.531 1 93.38 375 ASP A CA 1
ATOM 2813 C C . ASP A 1 375 ? 14.758 29.75 16.359 1 93.38 375 ASP A C 1
ATOM 2815 O O . ASP A 1 375 ? 15.055 28.641 15.906 1 93.38 375 ASP A O 1
ATOM 2819 N N . PRO A 1 376 ? 15.227 30.875 15.891 1 91.5 376 PRO A N 1
ATOM 2820 C CA . PRO A 1 376 ? 16.156 30.812 14.766 1 91.5 376 PRO A CA 1
ATOM 2821 C C . PRO A 1 376 ? 17.375 29.938 15.055 1 91.5 376 PRO A C 1
ATOM 2823 O O . PRO A 1 376 ? 17.969 29.375 14.125 1 91.5 376 PRO A O 1
ATOM 2826 N N . ASP A 1 377 ? 17.703 29.75 16.312 1 90.19 377 ASP A N 1
ATOM 2827 C CA . ASP A 1 377 ? 18.875 28.953 16.688 1 90.19 377 ASP A CA 1
ATOM 2828 C C . ASP A 1 377 ? 18.641 27.469 16.391 1 90.19 377 ASP A C 1
ATOM 2830 O O . ASP A 1 377 ? 19.578 26.688 16.359 1 90.19 377 ASP A O 1
ATOM 2834 N N . GLU A 1 378 ? 17.359 27.156 16.156 1 88.81 378 GLU A N 1
ATOM 2835 C CA . GLU A 1 378 ? 17.016 25.797 15.773 1 88.81 378 GLU A CA 1
ATOM 2836 C C . GLU A 1 378 ? 17.594 25.438 14.406 1 88.81 378 GLU A C 1
ATOM 2838 O O . GLU A 1 378 ? 17.797 24.266 14.094 1 88.81 378 GLU A O 1
ATOM 2843 N N . PHE A 1 379 ? 17.875 26.484 13.602 1 89.12 379 PHE A N 1
ATOM 2844 C CA . PHE A 1 379 ? 18.297 26.25 12.227 1 89.12 379 PHE A CA 1
ATOM 2845 C C . PHE A 1 379 ? 19.766 26.625 12.047 1 89.12 379 PHE A C 1
ATOM 2847 O O . PHE A 1 379 ? 20.094 27.469 11.203 1 89.12 379 PHE A O 1
ATOM 2854 N N . ASP A 1 380 ? 20.625 26.047 12.836 1 88.94 380 ASP A N 1
ATOM 2855 C CA . ASP A 1 380 ? 22.062 26.266 12.648 1 88.94 380 ASP A CA 1
ATOM 2856 C C . ASP A 1 380 ? 22.562 25.594 11.367 1 88.94 380 ASP A C 1
ATOM 2858 O O . ASP A 1 380 ? 22.969 24.438 11.383 1 88.94 380 ASP A O 1
ATOM 2862 N N . LEU A 1 381 ? 22.641 26.328 10.32 1 87.69 381 LEU A N 1
ATOM 2863 C CA . LEU A 1 381 ? 22.984 25.812 9 1 87.69 381 LEU A CA 1
ATOM 2864 C C . LEU A 1 381 ? 24.406 25.281 8.969 1 87.69 381 LEU A C 1
ATOM 2866 O O . LEU A 1 381 ? 24.719 24.375 8.203 1 87.69 381 LEU A O 1
ATOM 2870 N N . ASP A 1 382 ? 25.266 25.828 9.828 1 88.25 382 ASP A N 1
ATOM 2871 C CA . ASP A 1 382 ? 26.672 25.422 9.852 1 88.25 382 ASP A CA 1
ATOM 2872 C C . ASP A 1 382 ? 26.828 24.031 10.477 1 88.25 382 ASP A C 1
ATOM 2874 O O . ASP A 1 382 ? 27.812 23.344 10.219 1 88.25 382 ASP A O 1
ATOM 2878 N N . ALA A 1 383 ? 25.781 23.688 11.18 1 90.75 383 ALA A N 1
ATOM 2879 C CA . ALA A 1 383 ? 25.859 22.406 11.875 1 90.75 383 ALA A CA 1
ATOM 2880 C C . ALA A 1 383 ? 25.312 21.281 10.984 1 90.75 383 ALA A C 1
ATOM 2882 O O . ALA A 1 383 ? 25.453 20.109 11.32 1 90.75 383 ALA A O 1
ATOM 2883 N N . ILE A 1 384 ? 24.859 21.625 9.836 1 93.31 384 ILE A N 1
ATOM 2884 C CA . ILE A 1 384 ? 24.234 20.641 8.969 1 93.31 384 ILE A CA 1
ATOM 2885 C C . ILE A 1 384 ? 25.312 19.859 8.227 1 93.31 384 ILE A C 1
ATOM 2887 O O . ILE A 1 384 ? 26.188 20.453 7.586 1 93.31 384 ILE A O 1
ATOM 2891 N N . GLU A 1 385 ? 25.25 18.594 8.445 1 93.12 385 GLU A N 1
ATOM 2892 C CA . GLU A 1 385 ? 26.156 17.688 7.754 1 93.12 385 GLU A CA 1
ATOM 2893 C C . GLU A 1 385 ? 25.5 17.078 6.523 1 93.12 385 GLU A C 1
ATOM 2895 O O . GLU A 1 385 ? 24.391 16.547 6.613 1 93.12 385 GLU A O 1
ATOM 2900 N N . LEU A 1 386 ? 26.188 17.219 5.414 1 95.81 386 LEU A N 1
ATOM 2901 C CA . LEU A 1 386 ? 25.734 16.562 4.188 1 95.81 386 LEU A CA 1
ATOM 2902 C C . LEU A 1 386 ? 26.484 15.25 3.973 1 95.81 386 LEU A C 1
ATOM 2904 O O . LEU A 1 386 ? 27.641 15.25 3.549 1 95.81 386 LEU A O 1
ATOM 2908 N N . ASP A 1 387 ? 25.812 14.156 4.316 1 97 387 ASP A N 1
ATOM 2909 C CA . ASP A 1 387 ? 26.391 12.828 4.156 1 97 387 ASP A CA 1
ATOM 2910 C C . ASP A 1 387 ? 25.938 12.18 2.854 1 97 387 ASP A C 1
ATOM 2912 O O . ASP A 1 387 ? 24.781 11.766 2.738 1 97 387 ASP A O 1
ATOM 2916 N N . ARG A 1 388 ? 26.875 12.016 1.931 1 96.38 388 ARG A N 1
ATOM 2917 C CA . ARG A 1 388 ? 26.516 11.508 0.609 1 96.38 388 ARG A CA 1
ATOM 2918 C C . ARG A 1 388 ? 26.703 10 0.534 1 96.38 388 ARG A C 1
ATOM 2920 O O . ARG A 1 388 ? 26.516 9.398 -0.523 1 96.38 388 ARG A O 1
ATOM 2927 N N . GLY A 1 389 ? 27 9.383 1.63 1 96.56 389 GLY A N 1
ATOM 2928 C CA . GLY A 1 389 ? 27.188 7.941 1.667 1 96.56 389 GLY A CA 1
ATOM 2929 C C . GLY A 1 389 ? 28.375 7.477 0.845 1 96.56 389 GLY A C 1
ATOM 2930 O O . GLY A 1 389 ? 29.422 8.125 0.833 1 96.56 389 GLY A O 1
ATOM 2931 N N . LYS A 1 390 ? 28.328 6.344 0.239 1 96.44 390 LYS A N 1
ATOM 2932 C CA . LYS A 1 390 ? 29.406 5.746 -0.55 1 96.44 390 LYS A CA 1
ATOM 2933 C C . LYS A 1 390 ? 29.438 6.316 -1.965 1 96.44 390 LYS A C 1
ATOM 2935 O O . LYS A 1 390 ? 29.453 5.566 -2.943 1 96.44 390 LYS A O 1
ATOM 2940 N N . PHE A 1 391 ? 29.516 7.617 -2.016 1 96 391 PHE A N 1
ATOM 2941 C CA . PHE A 1 391 ? 29.578 8.336 -3.283 1 96 391 PHE A CA 1
ATOM 2942 C C . PHE A 1 391 ? 31.031 8.508 -3.738 1 96 391 PHE A C 1
ATOM 2944 O O . PHE A 1 391 ? 31.844 9.094 -3.027 1 96 391 PHE A O 1
ATOM 2951 N N . VAL A 1 392 ? 31.359 8.008 -4.887 1 94.56 392 VAL A N 1
ATOM 2952 C CA . VAL A 1 392 ? 32.719 7.992 -5.395 1 94.56 392 VAL A CA 1
ATOM 2953 C C . VAL A 1 392 ? 32.844 8.961 -6.57 1 94.56 392 VAL A C 1
ATOM 2955 O O . VAL A 1 392 ? 32.219 8.773 -7.609 1 94.56 392 VAL A O 1
ATOM 2958 N N . GLU A 1 393 ? 33.656 9.914 -6.398 1 89.62 393 GLU A N 1
ATOM 2959 C CA . GLU A 1 393 ? 33.844 10.914 -7.445 1 89.62 393 GLU A CA 1
ATOM 2960 C C . GLU A 1 393 ? 35.281 10.938 -7.961 1 89.62 393 GLU A C 1
ATOM 2962 O O . GLU A 1 393 ? 35.562 11.539 -8.992 1 89.62 393 GLU A O 1
ATOM 2967 N N . ASP A 1 394 ? 36.094 10.305 -7.203 1 89.12 394 ASP A N 1
ATOM 2968 C CA . ASP A 1 394 ? 37.5 10.242 -7.59 1 89.12 394 ASP A CA 1
ATOM 2969 C C . ASP A 1 394 ? 37.781 9.016 -8.453 1 89.12 394 ASP A C 1
ATOM 2971 O O . ASP A 1 394 ? 37.562 7.887 -8.023 1 89.12 394 ASP A O 1
ATOM 2975 N N . ALA A 1 395 ? 38.375 9.227 -9.5 1 84.12 395 ALA A N 1
ATOM 2976 C CA . ALA A 1 395 ? 38.688 8.148 -10.438 1 84.12 395 ALA A CA 1
ATOM 2977 C C . ALA A 1 395 ? 39.625 7.109 -9.805 1 84.12 395 ALA A C 1
ATOM 2979 O O . ALA A 1 395 ? 39.5 5.914 -10.086 1 84.12 395 ALA A O 1
ATOM 2980 N N . ASP A 1 396 ? 40.406 7.539 -8.953 1 85.81 396 ASP A N 1
ATOM 2981 C CA . ASP A 1 396 ? 41.344 6.625 -8.32 1 85.81 396 ASP A CA 1
ATOM 2982 C C . ASP A 1 396 ? 40.656 5.703 -7.332 1 85.81 396 ASP A C 1
ATOM 2984 O O . ASP A 1 396 ? 41.031 4.551 -7.145 1 85.81 396 ASP A O 1
ATOM 2988 N N . GLU A 1 397 ? 39.594 6.164 -6.836 1 91.31 397 GLU A N 1
ATOM 2989 C CA . GLU A 1 397 ? 38.844 5.395 -5.848 1 91.31 397 GLU A CA 1
ATOM 2990 C C . GLU A 1 397 ? 37.875 4.43 -6.516 1 91.31 397 GLU A C 1
ATOM 2992 O O . GLU A 1 397 ? 37.469 3.428 -5.922 1 91.31 397 GLU A O 1
ATOM 2997 N N . ILE A 1 398 ? 37.594 4.754 -7.77 1 93.62 398 ILE A N 1
ATOM 2998 C CA . ILE A 1 398 ? 36.594 3.99 -8.492 1 93.62 398 ILE A CA 1
ATOM 2999 C C . ILE A 1 398 ? 37.125 2.59 -8.797 1 93.62 398 ILE A C 1
ATOM 3001 O O . ILE A 1 398 ? 36.344 1.631 -8.875 1 93.62 398 ILE A O 1
ATOM 3005 N N . GLU A 1 399 ? 38.375 2.422 -8.906 1 92.19 399 GLU A N 1
ATOM 3006 C CA . GLU A 1 399 ? 39.031 1.175 -9.32 1 92.19 399 GLU A CA 1
ATOM 3007 C C . GLU A 1 399 ? 38.719 0.049 -8.336 1 92.19 399 GLU A C 1
ATOM 3009 O O . GLU A 1 399 ? 38.594 -1.111 -8.734 1 92.19 399 GLU A O 1
ATOM 3014 N N . GLN A 1 400 ? 38.625 0.401 -7.117 1 93.81 400 GLN A N 1
ATOM 3015 C CA . GLN A 1 400 ? 38.406 -0.619 -6.094 1 93.81 400 GLN A CA 1
ATOM 3016 C C . GLN A 1 400 ? 37.031 -1.238 -6.215 1 93.81 400 GLN A C 1
ATOM 3018 O O . GLN A 1 400 ? 36.75 -2.297 -5.641 1 93.81 400 GLN A O 1
ATOM 3023 N N . TRP A 1 401 ? 36.188 -0.588 -6.949 1 95.69 401 TRP A N 1
ATOM 3024 C CA . TRP A 1 401 ? 34.812 -1.048 -7.074 1 95.69 401 TRP A CA 1
ATOM 3025 C C . TRP A 1 401 ? 34.562 -1.639 -8.461 1 95.69 401 TRP A C 1
ATOM 3027 O O . TRP A 1 401 ? 33.406 -1.846 -8.852 1 95.69 401 TRP A O 1
ATOM 3037 N N . GLN A 1 402 ? 35.562 -1.854 -9.188 1 95.81 402 GLN A N 1
ATOM 3038 C CA . GLN A 1 402 ? 35.469 -2.461 -10.508 1 95.81 402 GLN A CA 1
ATOM 3039 C C . GLN A 1 402 ? 35.781 -3.957 -10.445 1 95.81 402 GLN A C 1
ATOM 3041 O O . GLN A 1 402 ? 36.469 -4.426 -9.523 1 95.81 402 GLN A O 1
ATOM 3046 N N . ASP A 1 403 ? 35.156 -4.684 -11.344 1 95.06 403 ASP A N 1
ATOM 3047 C CA . ASP A 1 403 ? 35.5 -6.098 -11.438 1 95.06 403 ASP A CA 1
ATOM 3048 C C . ASP A 1 403 ? 36.812 -6.301 -12.172 1 95.06 403 ASP A C 1
ATOM 3050 O O . ASP A 1 403 ? 37.531 -5.336 -12.445 1 95.06 403 ASP A O 1
ATOM 3054 N N . ASP A 1 404 ? 37.156 -7.57 -12.492 1 94.5 404 ASP A N 1
ATOM 3055 C CA . ASP A 1 404 ? 38.438 -7.914 -13.094 1 94.5 404 ASP A CA 1
ATOM 3056 C C . ASP A 1 404 ? 38.562 -7.336 -14.508 1 94.5 404 ASP A C 1
ATOM 3058 O O . ASP A 1 404 ? 39.656 -7.215 -15.039 1 94.5 404 ASP A O 1
ATOM 3062 N N . GLN A 1 405 ? 37.438 -6.922 -15.102 1 95.44 405 GLN A N 1
ATOM 3063 C CA . GLN A 1 405 ? 37.438 -6.387 -16.453 1 95.44 405 GLN A CA 1
ATOM 3064 C C . GLN A 1 405 ? 37.344 -4.863 -16.438 1 95.44 405 GLN A C 1
ATOM 3066 O O . GLN A 1 405 ? 37.156 -4.242 -17.484 1 95.44 405 GLN A O 1
ATOM 3071 N N . GLY A 1 406 ? 37.438 -4.262 -15.273 1 93.75 406 GLY A N 1
ATOM 3072 C CA . GLY A 1 406 ? 37.406 -2.812 -15.156 1 93.75 406 GLY A CA 1
ATOM 3073 C C . GLY A 1 406 ? 36.031 -2.223 -15.211 1 93.75 406 GLY A C 1
ATOM 3074 O O . GLY A 1 406 ? 35.844 -1.032 -15.484 1 93.75 406 GLY A O 1
ATOM 3075 N N . ARG A 1 407 ? 35.062 -2.998 -14.961 1 96.06 407 ARG A N 1
ATOM 3076 C CA . ARG A 1 407 ? 33.688 -2.521 -15.031 1 96.06 407 ARG A CA 1
ATOM 3077 C C . ARG A 1 407 ? 33.156 -2.158 -13.641 1 96.06 407 ARG A C 1
ATOM 3079 O O . ARG A 1 407 ? 33.25 -2.961 -12.711 1 96.06 407 ARG A O 1
ATOM 3086 N N . PHE A 1 408 ? 32.594 -0.997 -13.492 1 96.19 408 PHE A N 1
ATOM 3087 C CA . PHE A 1 408 ? 32.062 -0.509 -12.227 1 96.19 408 PHE A CA 1
ATOM 3088 C C . PHE A 1 408 ? 30.891 -1.355 -11.781 1 96.19 408 PHE A C 1
ATOM 3090 O O . PHE A 1 408 ? 30.047 -1.729 -12.594 1 96.19 408 PHE A O 1
ATOM 3097 N N . GLN A 1 409 ? 30.812 -1.646 -10.453 1 96.88 409 GLN A N 1
ATOM 3098 C CA . GLN A 1 409 ? 29.75 -2.484 -9.891 1 96.88 409 GLN A CA 1
ATOM 3099 C C . GLN A 1 409 ? 28.828 -1.671 -8.992 1 96.88 409 GLN A C 1
ATOM 3101 O O . GLN A 1 409 ? 28.953 -1.702 -7.77 1 96.88 409 GLN A O 1
ATOM 3106 N N . PRO A 1 410 ? 27.828 -1.062 -9.586 1 96.19 410 PRO A N 1
ATOM 3107 C CA . PRO A 1 410 ? 26.938 -0.188 -8.828 1 96.19 410 PRO A CA 1
ATOM 3108 C C . PRO A 1 410 ? 26.062 -0.958 -7.836 1 96.19 410 PRO A C 1
ATOM 3110 O O . PRO A 1 410 ? 25.453 -0.356 -6.953 1 96.19 410 PRO A O 1
ATOM 3113 N N . HIS A 1 411 ? 25.984 -2.279 -7.988 1 97.38 411 HIS A N 1
ATOM 3114 C CA . HIS A 1 411 ? 25.172 -3.115 -7.113 1 97.38 411 HIS A CA 1
ATOM 3115 C C . HIS A 1 411 ? 26 -4.191 -6.438 1 97.38 411 HIS A C 1
ATOM 3117 O O . HIS A 1 411 ? 25.547 -5.312 -6.23 1 97.38 411 HIS A O 1
ATOM 3123 N N . LYS A 1 412 ? 27.188 -3.803 -6.191 1 97.25 412 LYS A N 1
ATOM 3124 C CA . LYS A 1 412 ? 28.109 -4.715 -5.504 1 97.25 412 LYS A CA 1
ATOM 3125 C C . LYS A 1 412 ? 27.5 -5.199 -4.188 1 97.25 412 LYS A C 1
ATOM 3127 O O . LYS A 1 412 ? 26.922 -4.414 -3.439 1 97.25 412 LYS A O 1
ATOM 3132 N N . VAL A 1 413 ? 27.594 -6.508 -3.971 1 97.12 413 VAL A N 1
ATOM 3133 C CA . VAL A 1 413 ? 27.156 -7.074 -2.699 1 97.12 413 VAL A CA 1
ATOM 3134 C C . VAL A 1 413 ? 28.203 -6.773 -1.618 1 97.12 413 VAL A C 1
ATOM 3136 O O . VAL A 1 413 ? 29.359 -7.16 -1.743 1 97.12 413 VAL A O 1
ATOM 3139 N N . THR A 1 414 ? 27.781 -6.004 -0.653 1 96.94 414 THR A N 1
ATOM 3140 C CA . THR A 1 414 ? 28.672 -5.625 0.436 1 96.94 414 THR A CA 1
ATOM 3141 C C . THR A 1 414 ? 28.141 -6.129 1.773 1 96.94 414 THR A C 1
ATOM 3143 O O . THR A 1 414 ? 26.969 -6.52 1.877 1 96.94 414 THR A O 1
ATOM 3146 N N . ASP A 1 415 ? 28.922 -6.07 2.797 1 96.81 415 ASP A N 1
ATOM 3147 C CA . ASP A 1 415 ? 28.562 -6.59 4.113 1 96.81 415 ASP A CA 1
ATOM 3148 C C . ASP A 1 415 ? 27.453 -5.754 4.746 1 96.81 415 ASP A C 1
ATOM 3150 O O . ASP A 1 415 ? 26.625 -6.273 5.504 1 96.81 415 ASP A O 1
ATOM 3154 N N . ASP A 1 416 ? 27.406 -4.516 4.434 1 98 416 ASP A N 1
ATOM 3155 C CA . ASP A 1 416 ? 26.391 -3.654 5.035 1 98 416 ASP A CA 1
ATOM 3156 C C . ASP A 1 416 ? 25.203 -3.447 4.094 1 98 416 ASP A C 1
ATOM 3158 O O . ASP A 1 416 ? 24.266 -2.711 4.414 1 98 416 ASP A O 1
ATOM 3162 N N . GLY A 1 417 ? 25.25 -4.027 2.949 1 97.81 417 GLY A N 1
ATOM 3163 C CA . GLY A 1 417 ? 24.156 -3.949 1.984 1 97.81 417 GLY A CA 1
ATOM 3164 C C . GLY A 1 417 ? 24.219 -2.705 1.119 1 97.81 417 GLY A C 1
ATOM 3165 O O . GLY A 1 417 ? 23.406 -2.543 0.199 1 97.81 417 GLY A O 1
ATOM 3166 N N . ILE A 1 418 ? 25.203 -1.827 1.345 1 98 418 ILE A N 1
ATOM 3167 C CA . ILE A 1 418 ? 25.266 -0.548 0.647 1 98 418 ILE A CA 1
ATOM 3168 C C . ILE A 1 418 ? 26.312 -0.62 -0.461 1 98 418 ILE A C 1
ATOM 3170 O O . ILE A 1 418 ? 27.484 -0.921 -0.202 1 98 418 ILE A O 1
ATOM 3174 N N . SER A 1 419 ? 25.953 -0.328 -1.679 1 97.19 419 SER A N 1
ATOM 3175 C CA . SER A 1 419 ? 26.828 -0.353 -2.852 1 97.19 419 SER A CA 1
ATOM 3176 C C . SER A 1 419 ? 27.469 1.008 -3.09 1 97.19 419 SER A C 1
ATOM 3178 O O . SER A 1 419 ? 27.016 2.018 -2.545 1 97.19 419 SER A O 1
ATOM 3180 N N . PRO A 1 420 ? 28.609 0.994 -3.855 1 96.5 420 PRO A N 1
ATOM 3181 C CA . PRO A 1 420 ? 29.109 2.297 -4.289 1 96.5 420 PRO A CA 1
ATOM 3182 C C . PRO A 1 420 ? 28.219 2.969 -5.324 1 96.5 420 PRO A C 1
ATOM 3184 O O . PRO A 1 420 ? 27.5 2.287 -6.066 1 96.5 420 PRO A O 1
ATOM 3187 N N . ARG A 1 421 ? 28.25 4.223 -5.273 1 95.69 421 ARG A N 1
ATOM 3188 C CA . ARG A 1 421 ? 27.531 4.992 -6.289 1 95.69 421 ARG A CA 1
ATOM 3189 C C . ARG A 1 421 ? 28.422 6.066 -6.895 1 95.69 421 ARG A C 1
ATOM 3191 O O . ARG A 1 421 ? 29.359 6.551 -6.242 1 95.69 421 ARG A O 1
ATOM 3198 N N . THR A 1 422 ? 28.234 6.348 -8.117 1 94.88 422 THR A N 1
ATOM 3199 C CA . THR A 1 422 ? 28.969 7.418 -8.789 1 94.88 422 THR A CA 1
ATOM 3200 C C . THR A 1 422 ? 28.047 8.18 -9.734 1 94.88 422 THR A C 1
ATOM 3202 O O . THR A 1 422 ? 26.844 7.953 -9.758 1 94.88 422 THR A O 1
ATOM 3205 N N . ARG A 1 423 ? 28.562 9.219 -10.359 1 92.5 423 ARG A N 1
ATOM 3206 C CA . ARG A 1 423 ? 27.781 10.023 -11.305 1 92.5 423 ARG A CA 1
ATOM 3207 C C . ARG A 1 423 ? 28.375 9.922 -12.703 1 92.5 423 ARG A C 1
ATOM 3209 O O . ARG A 1 423 ? 29.547 9.578 -12.875 1 92.5 423 ARG A O 1
ATOM 3216 N N . PRO A 1 424 ? 27.453 10.211 -13.602 1 91.31 424 PRO A N 1
ATOM 3217 C CA . PRO A 1 424 ? 27.969 10.195 -14.977 1 91.31 424 PRO A CA 1
ATOM 3218 C C . PRO A 1 424 ? 29.172 11.125 -15.156 1 91.31 424 PRO A C 1
ATOM 3220 O O . PRO A 1 424 ? 29.203 12.219 -14.586 1 91.31 424 PRO A O 1
ATOM 3223 N N . GLY A 1 425 ? 30.156 10.672 -15.945 1 91.31 425 GLY A N 1
ATOM 3224 C CA . GLY A 1 425 ? 31.297 11.508 -16.266 1 91.31 425 GLY A CA 1
ATOM 3225 C C . GLY A 1 425 ? 32.562 11.094 -15.5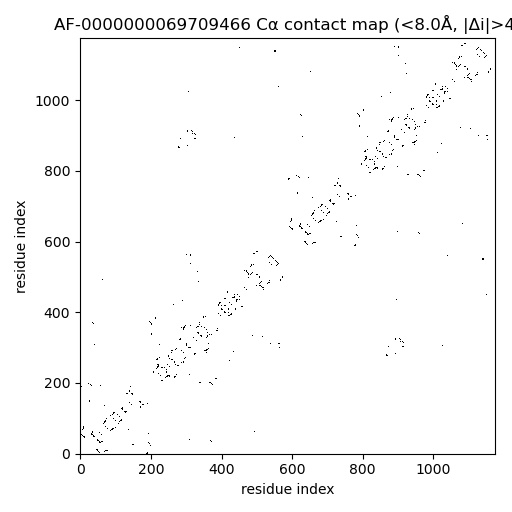31 1 91.31 425 GLY A C 1
ATOM 3226 O O . GLY A 1 425 ? 33.656 11.531 -15.883 1 91.31 425 GLY A O 1
ATOM 3227 N N . ILE A 1 426 ? 32.312 10.219 -14.578 1 93.31 426 ILE A N 1
ATOM 3228 C CA . ILE A 1 426 ? 33.5 9.75 -13.844 1 93.31 426 ILE A CA 1
ATOM 3229 C C . ILE A 1 426 ? 34.156 8.594 -14.602 1 93.31 426 ILE A C 1
ATOM 3231 O O . ILE A 1 426 ? 33.5 7.594 -14.898 1 93.31 426 ILE A O 1
ATOM 3235 N N . GLU A 1 427 ? 35.406 8.766 -14.867 1 93.62 427 GLU A N 1
ATOM 3236 C CA . GLU A 1 427 ? 36.125 7.746 -15.617 1 93.62 427 GLU A CA 1
ATOM 3237 C C . GLU A 1 427 ? 36.125 6.402 -14.891 1 93.62 427 GLU A C 1
ATOM 3239 O O . GLU A 1 427 ? 36.406 6.332 -13.688 1 93.62 427 GLU A O 1
ATOM 3244 N N . GLY A 1 428 ? 35.719 5.418 -15.617 1 93.75 428 GLY A N 1
ATOM 3245 C CA . GLY A 1 428 ? 35.656 4.082 -15.047 1 93.75 428 GLY A CA 1
ATOM 3246 C C . GLY A 1 428 ? 34.344 3.783 -14.336 1 93.75 428 GLY A C 1
ATOM 3247 O O . GLY A 1 428 ? 34.156 2.67 -13.844 1 93.75 428 GLY A O 1
ATOM 3248 N N . GLY A 1 429 ? 33.469 4.762 -14.297 1 94.38 429 GLY A N 1
ATOM 3249 C CA . GLY A 1 429 ? 32.25 4.625 -13.531 1 94.38 429 GLY A CA 1
ATOM 3250 C C . GLY A 1 429 ? 31.031 4.297 -14.391 1 94.38 429 GLY A C 1
ATOM 3251 O O . GLY A 1 429 ? 29.891 4.32 -13.906 1 94.38 429 GLY A O 1
ATOM 3252 N N . VAL A 1 430 ? 31.266 3.941 -15.68 1 93.62 430 VAL A N 1
ATOM 3253 C CA . VAL A 1 430 ? 30.172 3.631 -16.594 1 93.62 430 VAL A CA 1
ATOM 3254 C C . VAL A 1 430 ? 29.484 2.336 -16.156 1 93.62 430 VAL A C 1
ATOM 3256 O O . VAL A 1 430 ? 30.156 1.353 -15.836 1 93.62 430 VAL A O 1
ATOM 3259 N N . HIS A 1 431 ? 28.156 2.395 -16.031 1 92.62 431 HIS A N 1
ATOM 3260 C CA . HIS A 1 431 ? 27.422 1.197 -15.641 1 92.62 431 HIS A CA 1
ATOM 3261 C C . HIS A 1 431 ? 25.984 1.246 -16.141 1 92.62 431 HIS A C 1
ATOM 3263 O O . HIS A 1 431 ? 25.5 2.295 -16.578 1 92.62 431 HIS A O 1
ATOM 3269 N N . MET A 1 432 ? 25.297 0.096 -16.094 1 89.56 432 MET A N 1
ATOM 3270 C CA . MET A 1 432 ? 23.906 -0.043 -16.5 1 89.56 432 MET A CA 1
ATOM 3271 C C . MET A 1 432 ? 22.984 -0.014 -15.281 1 89.56 432 MET A C 1
ATOM 3273 O O . MET A 1 432 ? 23.359 -0.459 -14.195 1 89.56 432 MET A O 1
ATOM 3277 N N . SER A 1 433 ? 21.859 0.598 -15.445 1 88.25 433 SER A N 1
ATOM 3278 C CA . SER A 1 433 ? 20.766 0.567 -14.484 1 88.25 433 SER A CA 1
ATOM 3279 C C . SER A 1 433 ? 19.484 0.011 -15.109 1 88.25 433 SER A C 1
ATOM 3281 O O . SER A 1 433 ? 19.156 0.343 -16.25 1 88.25 433 SER A O 1
ATOM 3283 N N . THR A 1 434 ? 18.828 -0.9 -14.391 1 91.75 434 THR A N 1
ATOM 3284 C CA . THR A 1 434 ? 17.625 -1.528 -14.922 1 91.75 434 THR A CA 1
ATOM 3285 C C . THR A 1 434 ? 16.609 -1.759 -13.82 1 91.75 434 THR A C 1
ATOM 3287 O O . THR A 1 434 ? 16.953 -1.793 -12.633 1 91.75 434 THR A O 1
ATOM 3290 N N . GLY A 1 435 ? 15.336 -1.763 -14.227 1 93.75 435 GLY A N 1
ATOM 3291 C CA . GLY A 1 435 ? 14.273 -2.133 -13.312 1 93.75 435 GLY A CA 1
ATOM 3292 C C . GLY A 1 435 ? 14.125 -3.633 -13.148 1 93.75 435 GLY A C 1
ATOM 3293 O O . GLY A 1 435 ? 13.336 -4.098 -12.32 1 93.75 435 GLY A O 1
ATOM 3294 N N . LEU A 1 436 ? 14.891 -4.43 -13.898 1 95.25 436 LEU A N 1
ATOM 3295 C CA . LEU A 1 436 ? 14.891 -5.887 -13.797 1 95.25 436 LEU A CA 1
ATOM 3296 C C . LEU A 1 436 ? 15.836 -6.352 -12.688 1 95.25 436 LEU A C 1
ATOM 3298 O O . LEU A 1 436 ? 16.703 -5.602 -12.258 1 95.25 436 LEU A O 1
ATOM 3302 N N . GLU A 1 437 ? 15.531 -7.52 -12.18 1 95.25 437 GLU A N 1
ATOM 3303 C CA . GLU A 1 437 ? 16.562 -8.109 -11.328 1 95.25 437 GLU A CA 1
ATOM 3304 C C . GLU A 1 437 ? 17.906 -8.188 -12.062 1 95.25 437 GLU A C 1
ATOM 3306 O O . GLU A 1 437 ? 17.938 -8.406 -13.273 1 95.25 437 GLU A O 1
ATOM 3311 N N . HIS A 1 438 ? 19 -7.98 -11.289 1 96.12 438 HIS A N 1
ATOM 3312 C CA . HIS A 1 438 ? 20.281 -7.766 -11.961 1 96.12 438 HIS A CA 1
ATOM 3313 C C . HIS A 1 438 ? 21.453 -8.227 -11.086 1 96.12 438 HIS A C 1
ATOM 3315 O O . HIS A 1 438 ? 21.297 -8.398 -9.875 1 96.12 438 HIS A O 1
ATOM 3321 N N . SER A 1 439 ? 22.516 -8.383 -11.75 1 96.38 439 SER A N 1
ATOM 3322 C CA . SER A 1 439 ? 23.766 -8.719 -11.078 1 96.38 439 SER A CA 1
ATOM 3323 C C . SER A 1 439 ? 24.422 -7.484 -10.469 1 96.38 439 SER A C 1
ATOM 3325 O O . SER A 1 439 ? 23.859 -6.387 -10.531 1 96.38 439 SER A O 1
ATOM 3327 N N . GLU A 1 440 ? 25.609 -7.668 -9.961 1 97 440 GLU A N 1
ATOM 3328 C CA . GLU A 1 440 ? 26.375 -6.57 -9.375 1 97 440 GLU A CA 1
ATOM 3329 C C . GLU A 1 440 ? 26.703 -5.512 -10.43 1 97 440 GLU A C 1
ATOM 3331 O O . GLU A 1 440 ? 26.906 -4.34 -10.094 1 97 440 GLU A O 1
ATOM 3336 N N . LEU A 1 441 ? 26.688 -5.918 -11.719 1 96.38 441 LEU A N 1
ATOM 3337 C CA . LEU A 1 441 ? 27.047 -5.023 -12.812 1 96.38 441 LEU A CA 1
ATOM 3338 C C . LEU A 1 441 ? 25.828 -4.258 -13.312 1 96.38 441 LEU A C 1
ATOM 3340 O O . LEU A 1 441 ? 25.938 -3.367 -14.156 1 96.38 441 LEU A O 1
ATOM 3344 N N . GLY A 1 442 ? 24.656 -4.59 -12.734 1 94.94 442 GLY A N 1
ATOM 3345 C CA . GLY A 1 442 ? 23.438 -3.938 -13.188 1 94.94 442 GLY A CA 1
ATOM 3346 C C . GLY A 1 442 ? 22.828 -4.594 -14.406 1 94.94 442 GLY A C 1
ATOM 3347 O O . GLY A 1 442 ? 21.844 -4.094 -14.969 1 94.94 442 GLY A O 1
ATOM 3348 N N . ARG A 1 443 ? 23.406 -5.691 -14.789 1 94.56 443 ARG A N 1
ATOM 3349 C CA . ARG A 1 443 ? 22.875 -6.418 -15.938 1 94.56 443 ARG A CA 1
ATOM 3350 C C . ARG A 1 443 ? 21.781 -7.402 -15.508 1 94.56 443 ARG A C 1
ATOM 3352 O O . ARG A 1 443 ? 21.891 -8.031 -14.453 1 94.56 443 ARG A O 1
ATOM 3359 N N . ARG A 1 444 ? 20.875 -7.461 -16.312 1 93.19 444 ARG A N 1
ATOM 3360 C CA . ARG A 1 444 ? 19.734 -8.32 -16.016 1 93.19 444 ARG A CA 1
ATOM 3361 C C . ARG A 1 444 ? 20.188 -9.734 -15.672 1 93.19 444 ARG A C 1
ATOM 3363 O O . ARG A 1 444 ? 21.109 -10.266 -16.281 1 93.19 444 ARG A O 1
ATOM 3370 N N . SER A 1 445 ? 19.5 -10.305 -14.695 1 92.25 445 SER A N 1
ATOM 3371 C CA . SER A 1 445 ? 19.781 -11.688 -14.305 1 92.25 445 SER A CA 1
ATOM 3372 C C . SER A 1 445 ? 18.531 -12.359 -13.734 1 92.25 445 SER A C 1
ATOM 3374 O O . SER A 1 445 ? 17.734 -11.719 -13.055 1 92.25 445 SER A O 1
ATOM 3376 N N . GLU A 1 446 ? 18.391 -13.625 -14.055 1 89 446 GLU A N 1
ATOM 3377 C CA . GLU A 1 446 ? 17.344 -14.453 -13.453 1 89 446 GLU A CA 1
ATOM 3378 C C . GLU A 1 446 ? 17.938 -15.617 -12.68 1 89 446 GLU A C 1
ATOM 3380 O O . GLU A 1 446 ? 17.234 -16.578 -12.336 1 89 446 GLU A O 1
ATOM 3385 N N . ASP A 1 447 ? 19.219 -15.461 -12.508 1 90.5 447 ASP A N 1
ATOM 3386 C CA . ASP A 1 447 ? 19.938 -16.484 -11.758 1 90.5 447 ASP A CA 1
ATOM 3387 C C . ASP A 1 447 ? 19.469 -16.531 -10.305 1 90.5 447 ASP A C 1
ATOM 3389 O O . ASP A 1 447 ? 19.359 -15.484 -9.656 1 90.5 447 ASP A O 1
ATOM 3393 N N . VAL A 1 448 ? 19.266 -17.734 -9.797 1 92.38 448 VAL A N 1
ATOM 3394 C CA . VAL A 1 448 ? 18.719 -17.938 -8.469 1 92.38 448 VAL A CA 1
ATOM 3395 C C . VAL A 1 448 ? 19.641 -17.312 -7.422 1 92.38 448 VAL A C 1
ATOM 3397 O O . VAL A 1 448 ? 19.172 -16.609 -6.512 1 92.38 448 VAL A O 1
ATOM 3400 N N . ASP A 1 449 ? 20.906 -17.578 -7.516 1 95.25 449 ASP A N 1
ATOM 3401 C CA . ASP A 1 449 ? 21.859 -17.094 -6.52 1 95.25 449 ASP A CA 1
ATOM 3402 C C . ASP A 1 449 ? 21.953 -15.562 -6.559 1 95.25 449 ASP A C 1
ATOM 3404 O O . ASP A 1 449 ? 22.047 -14.914 -5.512 1 95.25 449 ASP A O 1
ATOM 3408 N N . VAL A 1 450 ? 21.953 -15.023 -7.762 1 95.81 450 VAL A N 1
ATOM 3409 C CA . VAL A 1 450 ? 21.984 -13.578 -7.922 1 95.81 450 VAL A CA 1
ATOM 3410 C C . VAL A 1 450 ? 20.734 -12.953 -7.305 1 95.81 450 VAL A C 1
ATOM 3412 O O . VAL A 1 450 ? 20.828 -11.953 -6.586 1 95.81 450 VAL A O 1
ATOM 3415 N N . ARG A 1 451 ? 19.609 -13.594 -7.574 1 96.12 451 ARG A N 1
ATOM 3416 C CA . ARG A 1 451 ? 18.344 -13.125 -7.027 1 96.12 451 ARG A CA 1
ATOM 3417 C C . ARG A 1 451 ? 18.375 -13.102 -5.5 1 96.12 451 ARG A C 1
ATOM 3419 O O . ARG A 1 451 ? 18.016 -12.102 -4.879 1 96.12 451 ARG A O 1
ATOM 3426 N N . LEU A 1 452 ? 18.812 -14.141 -4.922 1 96.94 452 LEU A N 1
ATOM 3427 C CA . LEU A 1 452 ? 18.875 -14.25 -3.467 1 96.94 452 LEU A CA 1
ATOM 3428 C C . LEU A 1 452 ? 19.812 -13.203 -2.873 1 96.94 452 LEU A C 1
ATOM 3430 O O . LEU A 1 452 ? 19.438 -12.5 -1.927 1 96.94 452 LEU A O 1
ATOM 3434 N N . GLU A 1 453 ? 20.953 -13.062 -3.469 1 96.75 453 GLU A N 1
ATOM 3435 C CA . GLU A 1 453 ? 21.969 -12.148 -2.949 1 96.75 453 GLU A CA 1
ATOM 3436 C C . GLU A 1 453 ? 21.5 -10.695 -3.043 1 96.75 453 GLU A C 1
ATOM 3438 O O . GLU A 1 453 ? 21.672 -9.922 -2.102 1 96.75 453 GLU A O 1
ATOM 3443 N N . GLN A 1 454 ? 20.953 -10.375 -4.16 1 96.81 454 GLN A N 1
ATOM 3444 C CA . GLN A 1 454 ? 20.547 -8.984 -4.375 1 96.81 454 GLN A CA 1
ATOM 3445 C C . GLN A 1 454 ? 19.359 -8.609 -3.494 1 96.81 454 GLN A C 1
ATOM 3447 O O . GLN A 1 454 ? 19.312 -7.5 -2.955 1 96.81 454 GLN A O 1
ATOM 3452 N N . VAL A 1 455 ? 18.359 -9.508 -3.338 1 96.94 455 VAL A N 1
ATOM 3453 C CA . VAL A 1 455 ? 17.219 -9.242 -2.469 1 96.94 455 VAL A CA 1
ATOM 3454 C C . VAL A 1 455 ? 17.688 -9.086 -1.026 1 96.94 455 VAL A C 1
ATOM 3456 O O . VAL A 1 455 ? 17.297 -8.141 -0.338 1 96.94 455 VAL A O 1
ATOM 3459 N N . GLN A 1 456 ? 18.547 -9.977 -0.595 1 97.31 456 GLN A N 1
ATOM 3460 C CA . GLN A 1 456 ? 19.062 -9.93 0.767 1 97.31 456 GLN A CA 1
ATOM 3461 C C . GLN A 1 456 ? 19.875 -8.664 1.002 1 97.31 456 GLN A C 1
ATOM 3463 O O . GLN A 1 456 ? 19.781 -8.047 2.064 1 97.31 456 GLN A O 1
ATOM 3468 N N . LYS A 1 457 ? 20.656 -8.328 0.027 1 97.31 457 LYS A N 1
ATOM 3469 C CA . LYS A 1 457 ? 21.469 -7.113 0.135 1 97.31 457 LYS A CA 1
ATOM 3470 C C . LYS A 1 457 ? 20.578 -5.883 0.311 1 97.31 457 LYS A C 1
ATOM 3472 O O . LYS A 1 457 ? 20.859 -5.02 1.143 1 97.31 457 LYS A O 1
ATOM 3477 N N . ARG A 1 458 ? 19.547 -5.77 -0.444 1 96.56 458 ARG A N 1
ATOM 3478 C CA . ARG A 1 458 ? 18.672 -4.605 -0.363 1 96.56 458 ARG A CA 1
ATOM 3479 C C . ARG A 1 458 ? 18.016 -4.508 1.013 1 96.56 458 ARG A C 1
ATOM 3481 O O . ARG A 1 458 ? 17.859 -3.414 1.557 1 96.56 458 ARG A O 1
ATOM 3488 N N . TYR A 1 459 ? 17.719 -5.605 1.626 1 95.88 459 TYR A N 1
ATOM 3489 C CA . TYR A 1 459 ? 17.094 -5.57 2.941 1 95.88 459 TYR A CA 1
ATOM 3490 C C . TYR A 1 459 ? 18.125 -5.371 4.039 1 95.88 459 TYR A C 1
ATOM 3492 O O . TYR A 1 459 ? 17.812 -4.867 5.117 1 95.88 459 TYR A O 1
ATOM 3500 N N . ARG A 1 460 ? 19.359 -5.812 3.76 1 97.44 460 ARG A N 1
ATOM 3501 C CA . ARG A 1 460 ? 20.438 -5.621 4.727 1 97.44 460 ARG A CA 1
ATOM 3502 C C . ARG A 1 460 ? 20.641 -4.141 5.039 1 97.44 460 ARG A C 1
ATOM 3504 O O . ARG A 1 460 ? 21.031 -3.783 6.148 1 97.44 460 ARG A O 1
ATOM 3511 N N . LYS A 1 461 ? 20.281 -3.312 4.102 1 97.94 461 LYS A N 1
ATOM 3512 C CA . LYS A 1 461 ? 20.375 -1.87 4.312 1 97.94 461 LYS A CA 1
ATOM 3513 C C . LYS A 1 461 ? 19.547 -1.438 5.527 1 97.94 461 LYS A C 1
ATOM 3515 O O . LYS A 1 461 ? 19.969 -0.553 6.277 1 97.94 461 LYS A O 1
ATOM 3520 N N . VAL A 1 462 ? 18.359 -2.008 5.695 1 97.81 462 VAL A N 1
ATOM 3521 C CA . VAL A 1 462 ? 17.469 -1.67 6.809 1 97.81 462 VAL A CA 1
ATOM 3522 C C . VAL A 1 462 ? 18.109 -2.117 8.125 1 97.81 462 VAL A C 1
ATOM 3524 O O . VAL A 1 462 ? 18.078 -1.381 9.117 1 97.81 462 VAL A O 1
ATOM 3527 N N . GLU A 1 463 ? 18.688 -3.307 8.078 1 97.44 463 GLU A N 1
ATOM 3528 C CA . GLU A 1 463 ? 19.359 -3.816 9.273 1 97.44 463 GLU A CA 1
ATOM 3529 C C . GLU A 1 463 ? 20.562 -2.945 9.648 1 97.44 463 GLU A C 1
ATOM 3531 O O . GLU A 1 463 ? 20.781 -2.652 10.82 1 97.44 463 GLU A O 1
ATOM 3536 N N . THR A 1 464 ? 21.25 -2.561 8.625 1 98.56 464 THR A N 1
ATOM 3537 C CA . THR A 1 464 ? 22.406 -1.687 8.836 1 98.56 464 THR A CA 1
ATOM 3538 C C . THR A 1 464 ? 21.969 -0.347 9.422 1 98.56 464 THR A C 1
ATOM 3540 O O . THR A 1 464 ? 22.609 0.183 10.328 1 98.56 464 THR A O 1
ATOM 3543 N N . ALA A 1 465 ? 20.891 0.18 8.906 1 98.5 465 ALA A N 1
ATOM 3544 C CA . ALA A 1 465 ? 20.359 1.441 9.422 1 98.5 465 ALA A CA 1
ATOM 3545 C C . ALA A 1 465 ? 19.953 1.306 10.891 1 98.5 465 ALA A C 1
ATOM 3547 O O . ALA A 1 465 ? 20.203 2.209 11.695 1 98.5 465 ALA A O 1
ATOM 3548 N N . ARG A 1 466 ? 19.344 0.211 11.281 1 97.94 466 ARG A N 1
ATOM 3549 C CA . ARG A 1 466 ? 18.938 -0.027 12.656 1 97.94 466 ARG A CA 1
ATOM 3550 C C . ARG A 1 466 ? 20.141 -0.034 13.602 1 97.94 466 ARG A C 1
ATOM 3552 O O . ARG A 1 466 ? 20.031 0.389 14.75 1 97.94 466 ARG A O 1
ATOM 3559 N N . GLU A 1 467 ? 21.203 -0.46 13.07 1 97.69 467 GLU A N 1
ATOM 3560 C CA . GLU A 1 467 ? 22.422 -0.558 13.875 1 97.69 467 GLU A CA 1
ATOM 3561 C C . GLU A 1 467 ? 23.125 0.792 13.977 1 97.69 467 GLU A C 1
ATOM 3563 O O . GLU A 1 467 ? 23.672 1.129 15.023 1 97.69 467 GLU A O 1
ATOM 3568 N N . ARG A 1 468 ? 23.016 1.583 12.922 1 97.81 468 ARG A N 1
ATOM 3569 C CA . ARG A 1 468 ? 23.891 2.75 12.82 1 97.81 468 ARG A CA 1
ATOM 3570 C C . ARG A 1 468 ? 23.156 4.02 13.234 1 97.81 468 ARG A C 1
ATOM 3572 O O . ARG A 1 468 ? 23.766 4.977 13.703 1 97.81 468 ARG A O 1
ATOM 3579 N N . GLU A 1 469 ? 21.859 4.047 13.008 1 98.25 469 GLU A N 1
ATOM 3580 C CA . GLU A 1 469 ? 21.109 5.289 13.172 1 98.25 469 GLU A CA 1
ATOM 3581 C C . GLU A 1 469 ? 20.375 5.316 14.516 1 98.25 469 GLU A C 1
ATOM 3583 O O . GLU A 1 469 ? 20.141 4.27 15.117 1 98.25 469 GLU A O 1
ATOM 3588 N N . ASP A 1 470 ? 20.109 6.48 15.016 1 97.56 470 ASP A N 1
ATOM 3589 C CA . ASP A 1 470 ? 19.344 6.695 16.234 1 97.56 470 ASP A CA 1
ATOM 3590 C C . ASP A 1 470 ? 17.875 6.953 15.938 1 97.56 470 ASP A C 1
ATOM 3592 O O . ASP A 1 470 ? 17.516 8.039 15.461 1 97.56 470 ASP A O 1
ATOM 3596 N N . PHE A 1 471 ? 17.031 5.988 16.219 1 97.88 471 PHE A N 1
ATOM 3597 C CA . PHE A 1 471 ? 15.609 6.109 15.953 1 97.88 471 PHE A CA 1
ATOM 3598 C C . PHE A 1 471 ? 14.836 6.305 17.25 1 97.88 471 PHE A C 1
ATOM 3600 O O . PHE A 1 471 ? 13.648 5.961 17.328 1 97.88 471 PHE A O 1
ATOM 3607 N N . THR A 1 472 ? 15.469 6.875 18.281 1 97.25 472 THR A N 1
ATOM 3608 C CA . THR A 1 472 ? 14.875 7.055 19.609 1 97.25 472 THR A CA 1
ATOM 3609 C C . THR A 1 472 ? 13.742 8.07 19.562 1 97.25 472 THR A C 1
ATOM 3611 O O . THR A 1 472 ? 13.867 9.125 18.938 1 97.25 472 THR A O 1
ATOM 3614 N N . PRO A 1 473 ? 12.625 7.746 20.156 1 97.75 473 PRO A N 1
ATOM 3615 C CA . PRO A 1 473 ? 11.539 8.727 20.25 1 97.75 473 PRO A CA 1
ATOM 3616 C C . PRO A 1 473 ? 11.828 9.844 21.25 1 97.75 473 PRO A C 1
ATOM 3618 O O . PRO A 1 473 ? 12.766 9.734 22.047 1 97.75 473 PRO A O 1
ATOM 3621 N N . ARG A 1 474 ? 11.07 10.875 21.172 1 97.44 474 ARG A N 1
ATOM 3622 C CA . ARG A 1 474 ? 11.102 11.906 22.203 1 97.44 474 ARG A CA 1
ATOM 3623 C C . ARG A 1 474 ? 10.195 11.539 23.375 1 97.44 474 ARG A C 1
ATOM 3625 O O . ARG A 1 474 ? 9.109 10.992 23.188 1 97.44 474 ARG A O 1
ATOM 3632 N N . GLU A 1 475 ? 10.664 11.867 24.531 1 98.31 475 GLU A N 1
ATOM 3633 C CA . GLU A 1 475 ? 9.93 11.477 25.734 1 98.31 475 GLU A CA 1
ATOM 3634 C C . GLU A 1 475 ? 9.484 12.695 26.531 1 98.31 475 GLU A C 1
ATOM 3636 O O . GLU A 1 475 ? 10.242 13.664 26.656 1 98.31 475 GLU A O 1
ATOM 3641 N N . TYR A 1 476 ? 8.234 12.68 26.953 1 98.38 476 TYR A N 1
ATOM 3642 C CA . TYR A 1 476 ? 7.652 13.711 27.812 1 98.38 476 TYR A CA 1
ATOM 3643 C C . TYR A 1 476 ? 6.918 13.094 28.984 1 98.38 476 TYR A C 1
ATOM 3645 O O . TYR A 1 476 ? 6.543 11.914 28.953 1 98.38 476 TYR A O 1
ATOM 3653 N N . GLY A 1 477 ? 6.734 13.859 30 1 98.19 477 GLY A N 1
ATOM 3654 C CA . GLY A 1 477 ? 5.953 13.414 31.141 1 98.19 477 GLY A CA 1
ATOM 3655 C C . GLY A 1 477 ? 6.742 12.555 32.125 1 98.19 477 GLY A C 1
ATOM 3656 O O . GLY A 1 477 ? 7.969 12.68 32.188 1 98.19 477 GLY A O 1
ATOM 3657 N N . ASP A 1 478 ? 6.027 11.742 32.938 1 97.69 478 ASP A N 1
ATOM 3658 C CA . ASP A 1 478 ? 6.629 10.898 33.969 1 97.69 478 ASP A CA 1
ATOM 3659 C C . ASP A 1 478 ? 7.039 9.547 33.406 1 97.69 478 ASP A C 1
ATOM 3661 O O . ASP A 1 478 ? 6.18 8.719 33.062 1 97.69 478 ASP A O 1
ATOM 3665 N N . PRO A 1 479 ? 8.266 9.289 33.312 1 97.31 479 PRO A N 1
ATOM 3666 C CA . PRO A 1 479 ? 8.727 8.031 32.719 1 97.31 479 PRO A CA 1
ATOM 3667 C C . PRO A 1 479 ? 8.25 6.801 33.5 1 97.31 479 PRO A C 1
ATOM 3669 O O . PRO A 1 479 ? 8.25 5.688 32.969 1 97.31 479 PRO A O 1
ATOM 3672 N N . ASP A 1 480 ? 7.785 6.996 34.719 1 96.69 480 ASP A N 1
ATOM 3673 C CA . ASP A 1 480 ? 7.383 5.875 35.562 1 96.69 480 ASP A CA 1
ATOM 3674 C C . ASP A 1 480 ? 5.863 5.77 35.656 1 96.69 480 ASP A C 1
ATOM 3676 O O . ASP A 1 480 ? 5.336 4.98 36.438 1 96.69 480 ASP A O 1
ATOM 3680 N N . ALA A 1 481 ? 5.219 6.574 34.844 1 97.94 481 ALA A N 1
ATOM 3681 C CA . ALA A 1 481 ? 3.76 6.57 34.906 1 97.94 481 ALA A CA 1
ATOM 3682 C C . ALA A 1 481 ? 3.201 5.215 34.469 1 97.94 481 ALA A C 1
ATOM 3684 O O . ALA A 1 481 ? 3.775 4.547 33.594 1 97.94 481 ALA A O 1
ATOM 3685 N N . ASP A 1 482 ? 2.029 4.844 34.969 1 97 482 ASP A N 1
ATOM 3686 C CA . ASP A 1 482 ? 1.333 3.607 34.625 1 97 482 ASP A CA 1
ATOM 3687 C C . ASP A 1 482 ? 0.685 3.707 33.25 1 97 482 ASP A C 1
ATOM 3689 O O . ASP A 1 482 ? 0.437 2.689 32.625 1 97 482 ASP A O 1
ATOM 3693 N N . THR A 1 483 ? 0.405 4.887 32.875 1 98.38 483 THR A N 1
ATOM 3694 C CA . THR A 1 483 ? -0.217 5.133 31.578 1 98.38 483 THR A CA 1
ATOM 3695 C C . THR A 1 483 ? 0.814 5.633 30.578 1 98.38 483 THR A C 1
ATOM 3697 O O . THR A 1 483 ? 1.524 6.605 30.828 1 98.38 483 THR A O 1
ATOM 3700 N N . LEU A 1 484 ? 0.917 4.91 29.469 1 98.81 484 LEU A N 1
ATOM 3701 C CA . LEU A 1 484 ? 1.805 5.27 28.359 1 98.81 484 LEU A CA 1
ATOM 3702 C C . LEU A 1 484 ? 1.005 5.711 27.141 1 98.81 484 LEU A C 1
ATOM 3704 O O . LEU A 1 484 ? 0.092 5.004 26.703 1 98.81 484 LEU A O 1
ATOM 3708 N N . VAL A 1 485 ? 1.301 6.91 26.656 1 98.88 485 VAL A N 1
ATOM 3709 C CA . VAL A 1 485 ? 0.749 7.375 25.391 1 98.88 485 VAL A CA 1
ATOM 3710 C C . VAL A 1 485 ? 1.843 7.398 24.328 1 98.88 485 VAL A C 1
ATOM 3712 O O . VAL A 1 485 ? 2.947 7.891 24.578 1 98.88 485 VAL A O 1
ATOM 3715 N N . ILE A 1 486 ? 1.614 6.781 23.234 1 98.88 486 ILE A N 1
ATOM 3716 C CA . ILE A 1 486 ? 2.539 6.793 22.109 1 98.88 486 ILE A CA 1
ATOM 3717 C C . ILE A 1 486 ? 1.906 7.535 20.922 1 98.88 486 ILE A C 1
ATOM 3719 O O . ILE A 1 486 ? 0.802 7.195 20.5 1 98.88 486 ILE A O 1
ATOM 3723 N N . GLY A 1 487 ? 2.559 8.578 20.484 1 98.5 487 GLY A N 1
ATOM 3724 C CA . GLY A 1 487 ? 2.029 9.344 19.359 1 98.5 487 GLY A CA 1
ATOM 3725 C C . GLY A 1 487 ? 3.041 9.555 18.25 1 98.5 487 GLY A C 1
ATOM 3726 O O . GLY A 1 487 ? 4.203 9.156 18.375 1 98.5 487 GLY A O 1
ATOM 3727 N N . TRP A 1 488 ? 2.623 10.117 17.172 1 98.38 488 TRP A N 1
ATOM 3728 C CA . TRP A 1 488 ? 3.443 10.453 16.016 1 98.38 488 TRP A CA 1
ATOM 3729 C C . TRP A 1 488 ? 2.863 11.648 15.258 1 98.38 488 TRP A C 1
ATOM 3731 O O . TRP A 1 488 ? 1.734 12.062 15.523 1 98.38 488 TRP A O 1
ATOM 3741 N N . GLY A 1 489 ? 3.629 12.234 14.43 1 97.19 489 GLY A N 1
ATOM 3742 C CA . GLY A 1 489 ? 3.162 13.32 13.586 1 97.19 489 GLY A CA 1
ATOM 3743 C C . GLY A 1 489 ? 2.727 14.539 14.375 1 97.19 489 GLY A C 1
ATOM 3744 O O . GLY A 1 489 ? 3.361 14.906 15.367 1 97.19 489 GLY A O 1
ATOM 3745 N N . SER A 1 490 ? 1.64 15.141 13.992 1 96.44 490 SER A N 1
ATOM 3746 C CA . SER A 1 490 ? 1.236 16.453 14.5 1 96.44 490 SER A CA 1
ATOM 3747 C C . SER A 1 490 ? 0.586 16.328 15.875 1 96.44 490 SER A C 1
ATOM 3749 O O . SER A 1 490 ? 0.19 17.344 16.469 1 96.44 490 SER A O 1
ATOM 3751 N N . THR A 1 491 ? 0.524 15.141 16.453 1 97 491 THR A N 1
ATOM 3752 C CA . THR A 1 491 ? -0.161 14.961 17.719 1 97 491 THR A CA 1
ATOM 3753 C C . THR A 1 491 ? 0.722 15.422 18.891 1 97 491 THR A C 1
ATOM 3755 O O . THR A 1 491 ? 0.239 15.617 20 1 97 491 THR A O 1
ATOM 3758 N N . GLU A 1 492 ? 2.029 15.586 18.625 1 97.62 492 GLU A N 1
ATOM 3759 C CA . GLU A 1 492 ? 2.967 15.844 19.719 1 97.62 492 GLU A CA 1
ATOM 3760 C C . GLU A 1 492 ? 2.576 17.094 20.5 1 97.62 492 GLU A C 1
ATOM 3762 O O . GLU A 1 492 ? 2.441 17.047 21.719 1 97.62 492 GLU A O 1
ATOM 3767 N N . GLY A 1 493 ? 2.395 18.219 19.797 1 96.19 493 GLY A N 1
ATOM 3768 C CA . GLY A 1 493 ? 2.08 19.469 20.469 1 96.19 493 GLY A CA 1
ATOM 3769 C C . GLY A 1 493 ? 0.832 19.391 21.328 1 96.19 493 GLY A C 1
ATOM 3770 O O . GLY A 1 493 ? 0.834 19.828 22.484 1 96.19 493 GLY A O 1
ATOM 3771 N N . ALA A 1 494 ? -0.236 18.859 20.766 1 96.31 494 ALA A N 1
ATOM 3772 C CA . ALA A 1 494 ? -1.492 18.719 21.484 1 96.31 494 ALA A CA 1
ATOM 3773 C C . ALA A 1 494 ? -1.315 17.812 22.703 1 96.31 494 ALA A C 1
ATOM 3775 O O . ALA A 1 494 ? -1.862 18.094 23.781 1 96.31 494 ALA A O 1
ATOM 3776 N N . MET A 1 495 ? -0.53 16.766 22.578 1 97.69 495 MET A N 1
ATOM 3777 C CA . MET A 1 495 ? -0.344 15.82 23.672 1 97.69 495 MET A CA 1
ATOM 3778 C C . MET A 1 495 ? 0.506 16.422 24.781 1 97.69 495 MET A C 1
ATOM 3780 O O . MET A 1 495 ? 0.261 16.172 25.969 1 97.69 495 MET A O 1
ATOM 3784 N N . VAL A 1 496 ? 1.548 17.141 24.406 1 97.25 496 VAL A N 1
ATOM 3785 C CA . VAL A 1 496 ? 2.404 17.781 25.391 1 97.25 496 VAL A CA 1
ATOM 3786 C C . VAL A 1 496 ? 1.574 18.734 26.25 1 97.25 496 VAL A C 1
ATOM 3788 O O . VAL A 1 496 ? 1.708 18.75 27.469 1 97.25 496 VAL A O 1
ATOM 3791 N N . GLU A 1 497 ? 0.708 19.5 25.625 1 95.75 497 GLU A N 1
ATOM 3792 C CA . GLU A 1 497 ? -0.157 20.406 26.391 1 95.75 497 GLU A CA 1
ATOM 3793 C C . GLU A 1 497 ? -1.206 19.625 27.172 1 95.75 497 GLU A C 1
ATOM 3795 O O . GLU A 1 497 ? -1.601 20.031 28.266 1 95.75 497 GLU A O 1
ATOM 3800 N N . ALA A 1 498 ? -1.67 18.531 26.609 1 96.75 498 ALA A N 1
ATOM 3801 C CA . ALA A 1 498 ? -2.631 17.672 27.297 1 96.75 498 ALA A CA 1
ATOM 3802 C C . ALA A 1 498 ? -2.055 17.156 28.609 1 96.75 498 ALA A C 1
ATOM 3804 O O . ALA A 1 498 ? -2.789 16.953 29.578 1 96.75 498 ALA A O 1
ATOM 3805 N N . LEU A 1 499 ? -0.719 16.953 28.703 1 97.5 499 LEU A N 1
ATOM 3806 C CA . LEU A 1 499 ? -0.063 16.5 29.922 1 97.5 499 LEU A CA 1
ATOM 3807 C C . LEU A 1 499 ? -0.324 17.469 31.062 1 97.5 499 LEU A C 1
ATOM 3809 O O . LEU A 1 499 ? -0.481 17.047 32.219 1 97.5 499 LEU A O 1
ATOM 3813 N N . ASP A 1 500 ? -0.375 18.766 30.734 1 94.31 500 ASP A N 1
ATOM 3814 C CA . ASP A 1 500 ? -0.635 19.766 31.75 1 94.31 500 ASP A CA 1
ATOM 3815 C C . ASP A 1 500 ? -2.051 19.641 32.312 1 94.31 500 ASP A C 1
ATOM 3817 O O . ASP A 1 500 ? -2.258 19.734 33.531 1 94.31 500 ASP A O 1
ATOM 3821 N N . PHE A 1 501 ? -2.982 19.422 31.406 1 93.62 501 PHE A N 1
ATOM 3822 C CA . PHE A 1 501 ? -4.359 19.219 31.828 1 93.62 501 PHE A CA 1
ATOM 3823 C C . PHE A 1 501 ? -4.473 18 32.719 1 93.62 501 PHE A C 1
ATOM 3825 O O . PHE A 1 501 ? -5.164 18.016 33.75 1 93.62 501 PHE A O 1
ATOM 3832 N N . LEU A 1 502 ? -3.803 16.953 32.344 1 97.31 502 LEU A N 1
ATOM 3833 C CA . LEU A 1 502 ? -3.852 15.695 33.094 1 97.31 502 LEU A CA 1
ATOM 3834 C C . LEU A 1 502 ? -3.184 15.844 34.438 1 97.31 502 LEU A C 1
ATOM 3836 O O . LEU A 1 502 ? -3.688 15.336 35.438 1 97.31 502 LEU A O 1
ATOM 3840 N N . ALA A 1 503 ? -2.094 16.562 34.469 1 96.25 503 ALA A N 1
ATOM 3841 C CA . ALA A 1 503 ? -1.382 16.797 35.719 1 96.25 503 ALA A CA 1
ATOM 3842 C C . ALA A 1 503 ? -2.248 17.578 36.719 1 96.25 503 ALA A C 1
ATOM 3844 O O . ALA A 1 503 ? -2.184 17.359 37.938 1 96.25 503 ALA A O 1
ATOM 3845 N N . GLU A 1 504 ? -2.986 18.484 36.156 1 95.19 504 GLU A N 1
ATOM 3846 C CA . GLU A 1 504 ? -3.904 19.266 37 1 95.19 504 GLU A CA 1
ATOM 3847 C C . GLU A 1 504 ? -4.93 18.359 37.656 1 95.19 504 GLU A C 1
ATOM 3849 O O . GLU A 1 504 ? -5.406 18.656 38.781 1 95.19 504 GLU A O 1
ATOM 3854 N N . ASP A 1 505 ? -5.211 17.297 37.062 1 94.81 505 ASP A N 1
ATOM 3855 C CA . ASP A 1 505 ? -6.172 16.344 37.594 1 94.81 505 ASP A CA 1
ATOM 3856 C C . ASP A 1 505 ? -5.469 15.227 38.375 1 94.81 505 ASP A C 1
ATOM 3858 O O . ASP A 1 505 ? -6.09 14.227 38.719 1 94.81 505 ASP A O 1
ATOM 3862 N N . GLY A 1 506 ? -4.176 15.32 38.5 1 95.69 506 GLY A N 1
ATOM 3863 C CA . GLY A 1 506 ? -3.396 14.367 39.281 1 95.69 506 GLY A CA 1
ATOM 3864 C C . GLY A 1 506 ? -3.072 13.102 38.531 1 95.69 506 GLY A C 1
ATOM 3865 O O . GLY A 1 506 ? -2.832 12.055 39.125 1 95.69 506 GLY A O 1
ATOM 3866 N N . ILE A 1 507 ? -3.133 13.164 37.25 1 96.94 507 ILE A N 1
ATOM 3867 C CA . ILE A 1 507 ? -2.867 11.992 36.406 1 96.94 507 ILE A CA 1
ATOM 3868 C C . ILE A 1 507 ? -1.489 12.117 35.781 1 96.94 507 ILE A C 1
ATOM 3870 O O . ILE A 1 507 ? -1.225 13.07 35.031 1 96.94 507 ILE A O 1
ATOM 3874 N N . ASP A 1 508 ? -0.7 11.164 36.094 1 97 508 ASP A N 1
ATOM 3875 C CA . ASP A 1 508 ? 0.622 11.125 35.469 1 97 508 ASP A CA 1
ATOM 3876 C C . ASP A 1 508 ? 0.618 10.242 34.25 1 97 508 ASP A C 1
ATOM 3878 O O . ASP A 1 508 ? 0.038 9.156 34.25 1 97 508 ASP A O 1
ATOM 3882 N N . VAL A 1 509 ? 1.244 10.766 33.188 1 98.31 509 VAL A N 1
ATOM 3883 C CA . VAL A 1 509 ? 1.292 10.039 31.922 1 98.31 509 VAL A CA 1
ATOM 3884 C C . VAL A 1 509 ? 2.703 10.109 31.344 1 98.31 509 VAL A C 1
ATOM 3886 O O . VAL A 1 509 ? 3.383 11.133 31.469 1 98.31 509 VAL A O 1
ATOM 3889 N N . ARG A 1 510 ? 3.211 9.016 30.891 1 98.75 510 ARG A N 1
ATOM 3890 C CA . ARG A 1 510 ? 4.398 8.969 30.047 1 98.75 510 ARG A CA 1
ATOM 3891 C C . ARG A 1 510 ? 4.023 9.102 28.562 1 98.75 510 ARG A C 1
ATOM 3893 O O . ARG A 1 510 ? 3.117 8.414 28.094 1 98.75 510 ARG A O 1
ATOM 3900 N N . PHE A 1 511 ? 4.656 10.039 27.875 1 98.75 511 PHE A N 1
ATOM 3901 C CA . PHE A 1 511 ? 4.348 10.234 26.469 1 98.75 511 PHE A CA 1
ATOM 3902 C C . PHE A 1 511 ? 5.586 10.023 25.609 1 98.75 511 PHE A C 1
ATOM 3904 O O . PHE A 1 511 ? 6.609 10.68 25.812 1 98.75 511 PHE A O 1
ATOM 3911 N N . LEU A 1 512 ? 5.539 9.078 24.656 1 98.88 512 LEU A N 1
ATOM 3912 C CA . LEU A 1 512 ? 6.574 8.859 23.641 1 98.88 512 LEU A CA 1
ATOM 3913 C C . LEU A 1 512 ? 6.117 9.359 22.281 1 98.88 512 LEU A C 1
ATOM 3915 O O . LEU A 1 512 ? 5.145 8.859 21.719 1 98.88 512 LEU A O 1
ATOM 3919 N N . SER A 1 513 ? 6.781 10.414 21.797 1 98.69 513 SER A N 1
ATOM 3920 C CA . SER A 1 513 ? 6.555 10.945 20.453 1 98.69 513 SER A CA 1
ATOM 3921 C C . SER A 1 513 ? 7.516 10.32 19.438 1 98.69 513 SER A C 1
ATOM 3923 O O . SER A 1 513 ? 8.727 10.508 19.531 1 98.69 513 SER A O 1
ATOM 3925 N N . VAL A 1 514 ? 6.984 9.617 18.422 1 98.75 514 VAL A N 1
ATOM 3926 C CA . VAL A 1 514 ? 7.809 8.789 17.547 1 98.75 514 VAL A CA 1
ATOM 3927 C C . VAL A 1 514 ? 7.863 9.406 16.156 1 98.75 514 VAL A C 1
ATOM 3929 O O . VAL A 1 514 ? 6.891 9.336 15.398 1 98.75 514 VAL A O 1
ATOM 3932 N N . PRO A 1 515 ? 8.984 9.945 15.742 1 98.56 515 PRO A N 1
ATOM 3933 C CA . PRO A 1 515 ? 9.094 10.531 14.406 1 98.56 515 PRO A CA 1
ATOM 3934 C C . PRO A 1 515 ? 9.508 9.516 13.344 1 98.56 515 PRO A C 1
ATOM 3936 O O . PRO A 1 515 ? 9.727 9.883 12.18 1 98.56 515 PRO A O 1
ATOM 3939 N N . TYR A 1 516 ? 9.688 8.203 13.703 1 98.75 516 TYR A N 1
ATOM 3940 C CA . TYR A 1 516 ? 10.133 7.152 12.789 1 98.75 516 TYR A CA 1
ATOM 3941 C C . TYR A 1 516 ? 9.109 6.031 12.703 1 98.75 516 TYR A C 1
ATOM 3943 O O . TYR A 1 516 ? 8.852 5.336 13.695 1 98.75 516 TYR A O 1
ATOM 3951 N N . ILE A 1 517 ? 8.578 5.848 11.516 1 98.62 517 ILE A N 1
ATOM 3952 C CA . ILE A 1 517 ? 7.594 4.793 11.32 1 98.62 517 ILE A CA 1
ATOM 3953 C C . ILE A 1 517 ? 8.289 3.514 10.859 1 98.62 517 ILE A C 1
ATOM 3955 O O . ILE A 1 517 ? 7.875 2.408 11.227 1 98.62 517 ILE A O 1
ATOM 3959 N N . PHE A 1 518 ? 9.352 3.697 9.938 1 98.25 518 PHE A N 1
ATOM 3960 C CA . PHE A 1 518 ? 10.18 2.564 9.539 1 98.25 518 PHE A CA 1
ATOM 3961 C C . PHE A 1 518 ? 11.562 3.029 9.102 1 98.25 518 PHE A C 1
ATOM 3963 O O . PHE A 1 518 ? 11.688 3.855 8.195 1 98.25 518 PHE A O 1
ATOM 3970 N N . PRO A 1 519 ? 12.57 2.527 9.656 1 97.75 519 PRO A N 1
ATOM 3971 C CA . PRO A 1 519 ? 12.547 1.718 10.875 1 97.75 519 PRO A CA 1
ATOM 3972 C C . PRO A 1 519 ? 11.953 2.465 12.07 1 97.75 519 PRO A C 1
ATOM 3974 O O . PRO A 1 519 ? 11.859 3.695 12.047 1 97.75 519 PRO A O 1
ATOM 3977 N N . ARG A 1 520 ? 11.414 1.774 13.016 1 98 520 ARG A N 1
ATOM 3978 C CA . ARG A 1 520 ? 10.828 2.387 14.203 1 98 520 ARG A CA 1
ATOM 3979 C C . ARG A 1 520 ? 11.484 1.859 15.469 1 98 520 ARG A C 1
ATOM 3981 O O . ARG A 1 520 ? 12.117 0.803 15.453 1 98 520 ARG A O 1
ATOM 3988 N N . PRO A 1 521 ? 11.383 2.596 16.531 1 97.88 521 PRO A N 1
ATOM 3989 C CA . PRO A 1 521 ? 12.016 2.15 17.781 1 97.88 521 PRO A CA 1
ATOM 3990 C C . PRO A 1 521 ? 11.359 0.899 18.359 1 97.88 521 PRO A C 1
ATOM 3992 O O . PRO A 1 521 ? 10.172 0.654 18.109 1 97.88 521 PRO A O 1
ATOM 3995 N N . ASP A 1 522 ? 12.172 0.115 19.047 1 97.69 522 ASP A N 1
ATOM 3996 C CA . ASP A 1 522 ? 11.625 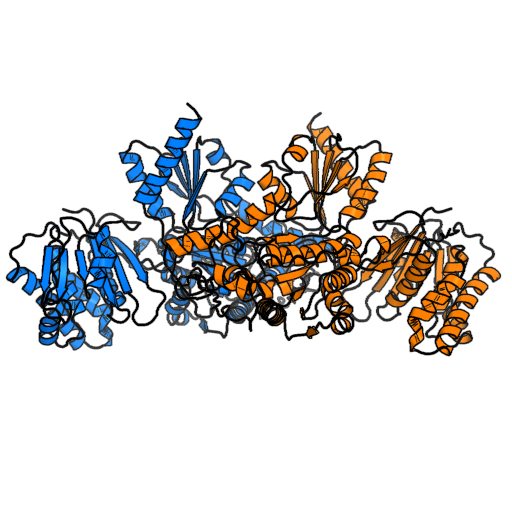-0.983 19.828 1 97.69 522 ASP A CA 1
ATOM 3997 C C . ASP A 1 522 ? 10.906 -0.462 21.078 1 97.69 522 ASP A C 1
ATOM 3999 O O . ASP A 1 522 ? 11.539 0.076 21.984 1 97.69 522 ASP A O 1
ATOM 4003 N N . LEU A 1 523 ? 9.594 -0.601 21.078 1 98.44 523 LEU A N 1
ATOM 4004 C CA . LEU A 1 523 ? 8.773 -0.033 22.141 1 98.44 523 LEU A CA 1
ATOM 4005 C C . LEU A 1 523 ? 8.359 -1.11 23.141 1 98.44 523 LEU A C 1
ATOM 4007 O O . LEU A 1 523 ? 7.523 -0.867 24.016 1 98.44 523 LEU A O 1
ATOM 4011 N N . SER A 1 524 ? 8.93 -2.309 23.016 1 98.12 524 SER A N 1
ATOM 4012 C CA . SER A 1 524 ? 8.516 -3.463 23.797 1 98.12 524 SER A CA 1
ATOM 4013 C C . SER A 1 524 ? 8.656 -3.189 25.297 1 98.12 524 SER A C 1
ATOM 4015 O O . SER A 1 524 ? 7.715 -3.422 26.062 1 98.12 524 SER A O 1
ATOM 4017 N N . ASP A 1 525 ? 9.781 -2.664 25.75 1 97.94 525 ASP A N 1
ATOM 4018 C CA . ASP A 1 525 ? 10.023 -2.4 27.172 1 97.94 525 ASP A CA 1
ATOM 4019 C C . ASP A 1 525 ? 9.047 -1.358 27.703 1 97.94 525 ASP A C 1
ATOM 4021 O O . ASP A 1 525 ? 8.531 -1.499 28.828 1 97.94 525 ASP A O 1
ATOM 4025 N N . ALA A 1 526 ? 8.844 -0.318 26.891 1 98.38 526 ALA A N 1
ATOM 4026 C CA . ALA A 1 526 ? 7.941 0.745 27.328 1 98.38 526 ALA A CA 1
ATOM 4027 C C . ALA A 1 526 ? 6.516 0.219 27.484 1 98.38 526 ALA A C 1
ATOM 4029 O O . ALA A 1 526 ? 5.836 0.546 28.453 1 98.38 526 ALA A O 1
ATOM 4030 N N . VAL A 1 527 ? 6.078 -0.566 26.547 1 98.5 527 VAL A N 1
ATOM 4031 C CA . VAL A 1 527 ? 4.715 -1.094 26.562 1 98.5 527 VAL A CA 1
ATOM 4032 C C . VAL A 1 527 ? 4.562 -2.104 27.688 1 98.5 527 VAL A C 1
ATOM 4034 O O . VAL A 1 527 ? 3.547 -2.113 28.391 1 98.5 527 VAL A O 1
ATOM 4037 N N . GLU A 1 528 ? 5.559 -2.969 27.875 1 97.38 528 GLU A N 1
ATOM 4038 C CA . GLU A 1 528 ? 5.527 -3.969 28.938 1 97.38 528 GLU A CA 1
ATOM 4039 C C . GLU A 1 528 ? 5.473 -3.312 30.312 1 97.38 528 GLU A C 1
ATOM 4041 O O . GLU A 1 528 ? 4.852 -3.848 31.234 1 97.38 528 GLU A O 1
ATOM 4046 N N . GLY A 1 529 ? 6.094 -2.209 30.422 1 97.19 529 GLY A N 1
ATOM 4047 C CA . GLY A 1 529 ? 6.191 -1.529 31.703 1 97.19 529 GLY A CA 1
ATOM 4048 C C . GLY A 1 529 ? 4.961 -0.708 32.031 1 97.19 529 GLY A C 1
ATOM 4049 O O . GLY A 1 529 ? 4.809 -0.245 33.156 1 97.19 529 GLY A O 1
ATOM 4050 N N . ALA A 1 530 ? 4.027 -0.58 31.141 1 98 530 ALA A N 1
ATOM 4051 C CA . ALA A 1 530 ? 2.84 0.242 31.344 1 98 530 ALA A CA 1
ATOM 4052 C C . ALA A 1 530 ? 1.619 -0.624 31.641 1 98 530 ALA A C 1
ATOM 4054 O O . ALA A 1 530 ? 1.53 -1.763 31.188 1 98 530 ALA A O 1
ATOM 4055 N N . GLU A 1 531 ? 0.724 -0.131 32.438 1 97.12 531 GLU A N 1
ATOM 4056 C CA . GLU A 1 531 ? -0.55 -0.799 32.688 1 97.12 531 GLU A CA 1
ATOM 4057 C C . GLU A 1 531 ? -1.549 -0.523 31.562 1 97.12 531 GLU A C 1
ATOM 4059 O O . GLU A 1 531 ? -2.367 -1.381 31.219 1 97.12 531 GLU A O 1
ATOM 4064 N N . THR A 1 532 ? -1.514 0.718 31.109 1 98 532 THR A N 1
ATOM 4065 C CA . THR A 1 532 ? -2.391 1.163 30.031 1 98 532 THR A CA 1
ATOM 4066 C C . THR A 1 532 ? -1.587 1.843 28.922 1 98 532 THR A C 1
ATOM 4068 O O . THR A 1 532 ? -0.779 2.732 29.188 1 98 532 THR A O 1
ATOM 4071 N N . VAL A 1 533 ? -1.759 1.361 27.703 1 98.75 533 VAL A N 1
ATOM 4072 C CA . VAL A 1 533 ? -1.098 1.957 26.547 1 98.75 533 VAL A CA 1
ATOM 4073 C C . VAL A 1 533 ? -2.143 2.533 25.594 1 98.75 533 VAL A C 1
ATOM 4075 O O . VAL A 1 533 ? -3.064 1.83 25.172 1 98.75 533 VAL A O 1
ATOM 4078 N N . ILE A 1 534 ? -2.023 3.814 25.25 1 98.88 534 ILE A N 1
ATOM 4079 C CA . ILE A 1 534 ? -2.996 4.516 24.422 1 98.88 534 ILE A CA 1
ATOM 4080 C C . ILE A 1 534 ? -2.293 5.137 23.219 1 98.88 534 ILE A C 1
ATOM 4082 O O . ILE A 1 534 ? -1.241 5.766 23.359 1 98.88 534 ILE A O 1
ATOM 4086 N N . ILE A 1 535 ? -2.826 4.992 22.047 1 98.88 535 ILE A N 1
ATOM 4087 C CA . ILE A 1 535 ? -2.264 5.602 20.844 1 98.88 535 ILE A CA 1
ATOM 4088 C C . ILE A 1 535 ? -3.307 6.496 20.188 1 98.88 535 ILE A C 1
ATOM 4090 O O . ILE A 1 535 ? -4.285 6.008 19.609 1 98.88 535 ILE A O 1
ATOM 4094 N N . PRO A 1 536 ? -3.15 7.801 20.25 1 98.62 536 PRO A N 1
ATOM 4095 C CA . PRO A 1 536 ? -4.016 8.727 19.516 1 98.62 536 PRO A CA 1
ATOM 4096 C C . PRO A 1 536 ? -3.582 8.914 18.062 1 98.62 536 PRO A C 1
ATOM 4098 O O . PRO A 1 536 ? -2.404 9.156 17.797 1 98.62 536 PRO A O 1
ATOM 4101 N N . GLU A 1 537 ? -4.516 8.781 17.172 1 97.69 537 GLU A N 1
ATOM 4102 C CA . GLU A 1 537 ? -4.234 8.984 15.75 1 97.69 537 GLU A CA 1
ATOM 4103 C C . GLU A 1 537 ? -5.395 9.695 15.055 1 97.69 537 GLU A C 1
ATOM 4105 O O . GLU A 1 537 ? -6.559 9.461 15.375 1 97.69 537 GLU A O 1
ATOM 4110 N N . ALA A 1 538 ? -4.988 10.516 14.078 1 97.75 538 ALA A N 1
ATOM 4111 C CA . ALA A 1 538 ? -6.004 11.227 13.297 1 97.75 538 ALA A CA 1
ATOM 4112 C C . ALA A 1 538 ? -6.398 10.422 12.055 1 97.75 538 ALA A C 1
ATOM 4114 O O . ALA A 1 538 ? -6.277 10.906 10.93 1 97.75 538 ALA A O 1
ATOM 4115 N N . ASN A 1 539 ? -6.875 9.234 12.227 1 97.69 539 ASN A N 1
ATOM 4116 C CA . ASN A 1 539 ? -7.449 8.375 11.195 1 97.69 539 ASN A CA 1
ATOM 4117 C C . ASN A 1 539 ? -8.445 7.383 11.789 1 97.69 539 ASN A C 1
ATOM 4119 O O . ASN A 1 539 ? -8.617 7.316 13.008 1 97.69 539 ASN A O 1
ATOM 4123 N N . ALA A 1 540 ? -9.133 6.664 11.016 1 97 540 ALA A N 1
ATOM 4124 C CA . ALA A 1 540 ? -10.297 5.91 11.469 1 97 540 ALA A CA 1
ATOM 4125 C C . ALA A 1 540 ? -9.891 4.539 12 1 97 540 ALA A C 1
ATOM 4127 O O . ALA A 1 540 ? -10.562 3.98 12.867 1 97 540 ALA A O 1
ATOM 4128 N N . THR A 1 541 ? -8.734 3.965 11.539 1 95.62 541 THR A N 1
ATOM 4129 C CA . THR A 1 541 ? -8.5 2.549 11.797 1 95.62 541 THR A CA 1
ATOM 4130 C C . THR A 1 541 ? -7.355 2.359 12.781 1 95.62 541 THR A C 1
ATOM 4132 O O . THR A 1 541 ? -7.18 1.271 13.336 1 95.62 541 THR A O 1
ATOM 4135 N N . GLY A 1 542 ? -6.559 3.383 13.039 1 97.69 542 GLY A N 1
ATOM 4136 C CA . GLY A 1 542 ? -5.402 3.223 13.906 1 97.69 542 GLY A CA 1
ATOM 4137 C C . GLY A 1 542 ? -4.254 2.49 13.242 1 97.69 542 GLY A C 1
ATOM 4138 O O . GLY A 1 542 ? -3.842 1.422 13.695 1 97.69 542 GLY A O 1
ATOM 4139 N N . GLN A 1 543 ? -3.734 3.113 12.195 1 98.06 543 GLN A N 1
ATOM 4140 C CA . GLN A 1 543 ? -2.715 2.49 11.359 1 98.06 543 GLN A CA 1
ATOM 4141 C C . GLN A 1 543 ? -1.415 2.291 12.133 1 98.06 543 GLN A C 1
ATOM 4143 O O . GLN A 1 543 ? -0.791 1.231 12.047 1 98.06 543 GLN A O 1
ATOM 4148 N N . PHE A 1 544 ? -1.016 3.301 12.914 1 98.69 544 PHE A N 1
ATOM 4149 C CA . PHE A 1 544 ? 0.201 3.188 13.711 1 98.69 544 PHE A CA 1
ATOM 4150 C C . PHE A 1 544 ? 0.006 2.207 14.859 1 98.69 544 PHE A C 1
ATOM 4152 O O . PHE A 1 544 ? 0.915 1.443 15.195 1 98.69 544 PHE A O 1
ATOM 4159 N N . ALA A 1 545 ? -1.104 2.244 15.5 1 98.75 545 ALA A N 1
ATOM 4160 C CA . ALA A 1 545 ? -1.43 1.294 16.562 1 98.75 545 ALA A CA 1
ATOM 4161 C C . ALA A 1 545 ? -1.271 -0.144 16.078 1 98.75 545 ALA A C 1
ATOM 4163 O O . ALA A 1 545 ? -0.76 -0.998 16.812 1 98.75 545 ALA A O 1
ATOM 4164 N N . ASP A 1 546 ? -1.696 -0.42 14.859 1 98.25 546 ASP A N 1
ATOM 4165 C CA . ASP A 1 546 ? -1.559 -1.755 14.289 1 98.25 546 ASP A CA 1
ATOM 4166 C C . ASP A 1 546 ? -0.091 -2.172 14.211 1 98.25 546 ASP A C 1
ATOM 4168 O O . ASP A 1 546 ? 0.246 -3.326 14.484 1 98.25 546 ASP A O 1
ATOM 4172 N N . LEU A 1 547 ? 0.757 -1.252 13.812 1 98.44 547 LEU A N 1
ATOM 4173 C CA . LEU A 1 547 ? 2.186 -1.531 13.719 1 98.44 547 LEU A CA 1
ATOM 4174 C C . LEU A 1 547 ? 2.768 -1.857 15.086 1 98.44 547 LEU A C 1
ATOM 4176 O O . LEU A 1 547 ? 3.52 -2.822 15.234 1 98.44 547 LEU A O 1
ATOM 4180 N N . VAL A 1 548 ? 2.389 -1.022 16.047 1 98.69 548 VAL A N 1
ATOM 4181 C CA . VAL A 1 548 ? 2.914 -1.194 17.406 1 98.69 548 VAL A CA 1
ATOM 4182 C C . VAL A 1 548 ? 2.443 -2.529 17.969 1 98.69 548 VAL A C 1
ATOM 4184 O O . VAL A 1 548 ? 3.232 -3.273 18.562 1 98.69 548 VAL A O 1
ATOM 4187 N N . GLU A 1 549 ? 1.178 -2.854 17.828 1 98.75 549 GLU A N 1
ATOM 4188 C CA . GLU A 1 549 ? 0.639 -4.117 18.312 1 98.75 549 GLU A CA 1
ATOM 4189 C C . GLU A 1 549 ? 1.406 -5.305 17.75 1 98.75 549 GLU A C 1
ATOM 4191 O O . GLU A 1 549 ? 1.68 -6.277 18.453 1 98.75 549 GLU A O 1
ATOM 4196 N N . HIS A 1 550 ? 1.693 -5.25 16.438 1 98.44 550 HIS A N 1
ATOM 4197 C CA . HIS A 1 550 ? 2.445 -6.328 15.805 1 98.44 550 HIS A CA 1
ATOM 4198 C C . HIS A 1 550 ? 3.838 -6.461 16.406 1 98.44 550 HIS A C 1
ATOM 4200 O O . HIS A 1 550 ? 4.324 -7.574 16.625 1 98.44 550 HIS A O 1
ATOM 4206 N N . ASP A 1 551 ? 4.461 -5.328 16.625 1 98.25 551 ASP A N 1
ATOM 4207 C CA . ASP A 1 551 ? 5.832 -5.328 17.141 1 98.25 551 ASP A CA 1
ATOM 4208 C C . ASP A 1 551 ? 5.895 -5.895 18.547 1 98.25 551 ASP A C 1
ATOM 4210 O O . ASP A 1 551 ? 6.793 -6.668 18.875 1 98.25 551 ASP A O 1
ATOM 4214 N N . VAL A 1 552 ? 4.926 -5.453 19.391 1 98.5 552 VAL A N 1
ATOM 4215 C CA . VAL A 1 552 ? 5.043 -5.75 20.812 1 98.5 552 VAL A CA 1
ATOM 4216 C C . VAL A 1 552 ? 4.184 -6.965 21.156 1 98.5 552 VAL A C 1
ATOM 4218 O O . VAL A 1 552 ? 4.312 -7.531 22.25 1 98.5 552 VAL A O 1
ATOM 4221 N N . LEU A 1 553 ? 3.271 -7.41 20.281 1 97.94 553 LEU A N 1
ATOM 4222 C CA . LEU A 1 553 ? 2.373 -8.547 20.438 1 97.94 553 LEU A CA 1
ATOM 4223 C C . LEU A 1 553 ? 1.448 -8.359 21.641 1 97.94 553 LEU A C 1
ATOM 4225 O O . LEU A 1 553 ? 1.312 -9.25 22.469 1 97.94 553 LEU A O 1
ATOM 4229 N N . GLU A 1 554 ? 0.926 -7.176 21.703 1 98 554 GLU A N 1
ATOM 4230 C CA . GLU A 1 554 ? -0.07 -6.793 22.703 1 98 554 GLU A CA 1
ATOM 4231 C C . GLU A 1 554 ? -1.075 -5.801 22.125 1 98 554 GLU A C 1
ATOM 4233 O O . GLU A 1 554 ? -0.717 -4.953 21.312 1 98 554 GLU A O 1
ATOM 4238 N N . ARG A 1 555 ? -2.32 -5.918 22.516 1 98 555 ARG A N 1
ATOM 4239 C CA . ARG A 1 555 ? -3.322 -4.949 22.078 1 98 555 ARG A CA 1
ATOM 4240 C C . ARG A 1 555 ? -3.162 -3.629 22.828 1 98 555 ARG A C 1
ATOM 4242 O O . ARG A 1 555 ? -2.742 -3.611 23.984 1 98 555 ARG A O 1
ATOM 4249 N N . VAL A 1 556 ? -3.463 -2.531 22.188 1 98.38 556 VAL A N 1
ATOM 4250 C CA . VAL A 1 556 ? -3.379 -1.206 22.781 1 98.38 556 VAL A CA 1
ATOM 4251 C C . VAL A 1 556 ? -4.719 -0.491 22.656 1 98.38 556 VAL A C 1
ATOM 4253 O O . VAL A 1 556 ? -5.559 -0.875 21.828 1 98.38 556 VAL A O 1
ATOM 4256 N N . ASP A 1 557 ? -4.949 0.487 23.547 1 98.44 557 ASP A N 1
ATOM 4257 C CA . ASP A 1 557 ? -6.125 1.342 23.406 1 98.44 557 ASP A CA 1
ATOM 4258 C C . ASP A 1 557 ? -5.906 2.404 22.328 1 98.44 557 ASP A C 1
ATOM 4260 O O . ASP A 1 557 ? -4.777 2.846 22.109 1 98.44 557 ASP A O 1
ATOM 4264 N N . ARG A 1 558 ? -6.973 2.803 21.672 1 98.19 558 ARG A N 1
ATOM 4265 C CA . ARG A 1 558 ? -6.879 3.723 20.547 1 98.19 558 ARG A CA 1
ATOM 4266 C C . ARG A 1 558 ? -7.762 4.949 20.766 1 98.19 558 ARG A C 1
ATOM 4268 O O . ARG A 1 558 ? -8.859 4.84 21.312 1 98.19 558 ARG A O 1
ATOM 4275 N N . ILE A 1 559 ? -7.297 6.047 20.469 1 98.44 559 ILE A N 1
ATOM 4276 C CA . ILE A 1 559 ? -8.078 7.266 20.266 1 98.44 559 ILE A CA 1
ATOM 4277 C C . ILE A 1 559 ? -8.016 7.68 18.812 1 98.44 559 ILE A C 1
ATOM 4279 O O . ILE A 1 559 ? -6.996 8.203 18.344 1 98.44 559 ILE A O 1
ATOM 4283 N N . ASN A 1 560 ? -9.086 7.438 18.094 1 98 560 ASN A N 1
ATOM 4284 C CA . ASN A 1 560 ? -9.133 7.715 16.672 1 98 560 ASN A CA 1
ATOM 4285 C C . ASN A 1 560 ? -10.016 8.922 16.359 1 98 560 ASN A C 1
ATOM 4287 O O . ASN A 1 560 ? -11.133 9.031 16.859 1 98 560 ASN A O 1
ATOM 4291 N N . LYS A 1 561 ? -9.477 9.828 15.664 1 97.56 561 LYS A N 1
ATOM 4292 C CA . LYS A 1 561 ? -10.227 10.992 15.188 1 97.56 561 LYS A CA 1
ATOM 4293 C C . LYS A 1 561 ? -10.094 11.156 13.68 1 97.56 561 LYS A C 1
ATOM 4295 O O . LYS A 1 561 ? -8.977 11.172 13.148 1 97.56 561 LYS A O 1
ATOM 4300 N N . TYR A 1 562 ? -11.18 11.258 12.984 1 97.06 562 TYR A N 1
ATOM 4301 C CA . TYR A 1 562 ? -11.148 11.367 11.531 1 97.06 562 TYR A CA 1
ATOM 4302 C C . TYR A 1 562 ? -12.219 12.328 11.031 1 97.06 562 TYR A C 1
ATOM 4304 O O . TYR A 1 562 ? -12.828 12.094 9.984 1 97.06 562 TYR A O 1
ATOM 4312 N N . THR A 1 563 ? -12.484 13.391 11.688 1 95.06 563 THR A N 1
ATOM 4313 C CA . THR A 1 563 ? -13.484 14.406 11.383 1 95.06 563 THR A CA 1
ATOM 4314 C C . THR A 1 563 ? -12.938 15.422 10.391 1 95.06 563 THR A C 1
ATOM 4316 O O . THR A 1 563 ? -13.688 16.219 9.836 1 95.06 563 THR A O 1
ATOM 4319 N N . GLY A 1 564 ? -11.688 15.398 10.164 1 93.62 564 GLY A N 1
ATOM 4320 C CA . GLY A 1 564 ? -11.047 16.422 9.359 1 93.62 564 GLY A CA 1
ATOM 4321 C C . GLY A 1 564 ? -10.477 17.562 10.18 1 93.62 564 GLY A C 1
ATOM 4322 O O . GLY A 1 564 ? -9.977 18.547 9.633 1 93.62 564 GLY A O 1
ATOM 4323 N N . ILE A 1 565 ? -10.555 17.391 11.516 1 91.31 565 ILE A N 1
ATOM 4324 C CA . ILE A 1 565 ? -10.078 18.406 12.438 1 91.31 565 ILE A CA 1
ATOM 4325 C C . ILE A 1 565 ? -8.969 17.828 13.312 1 91.31 565 ILE A C 1
ATOM 4327 O O . ILE A 1 565 ? -9.047 16.672 13.734 1 91.31 565 ILE A O 1
ATOM 4331 N N . ARG A 1 566 ? -7.957 18.547 13.578 1 93.5 566 ARG A N 1
ATOM 4332 C CA . ARG A 1 566 ? -6.84 18.109 14.406 1 93.5 566 ARG A CA 1
ATOM 4333 C C . ARG A 1 566 ? -7.277 17.891 15.852 1 93.5 566 ARG A C 1
ATOM 4335 O O . ARG A 1 566 ? -8.328 18.391 16.266 1 93.5 566 ARG A O 1
ATOM 4342 N N . PHE A 1 567 ? -6.449 17.219 16.594 1 94.69 567 PHE A N 1
ATOM 4343 C CA . PHE A 1 567 ? -6.68 17.031 18.031 1 94.69 567 PHE A CA 1
ATOM 4344 C C . PHE A 1 567 ? -6.434 18.328 18.781 1 94.69 567 PHE A C 1
ATOM 4346 O O . PHE A 1 567 ? -5.496 19.062 18.484 1 94.69 567 PHE A O 1
ATOM 4353 N N . LYS A 1 568 ? -7.285 18.547 19.719 1 91.62 568 LYS A N 1
ATOM 4354 C CA . LYS A 1 568 ? -7.035 19.594 20.719 1 91.62 568 LYS A CA 1
ATOM 4355 C C . LYS A 1 568 ? -6.477 19.016 22 1 91.62 568 LYS A C 1
ATOM 4357 O O . LYS A 1 568 ? -6.734 17.859 22.328 1 91.62 568 LYS A O 1
ATOM 4362 N N . ALA A 1 569 ? -5.742 19.797 22.672 1 94.25 569 ALA A N 1
ATOM 4363 C CA . ALA A 1 569 ? -5.086 19.328 23.891 1 94.25 569 ALA A CA 1
ATOM 4364 C C . ALA A 1 569 ? -6.109 18.875 24.922 1 94.25 569 ALA A C 1
ATOM 4366 O O . ALA A 1 569 ? -5.953 17.828 25.547 1 94.25 569 ALA A O 1
ATOM 4367 N N . ASP A 1 570 ? -7.148 19.672 25.125 1 91.62 570 ASP A N 1
ATOM 4368 C CA . ASP A 1 570 ? -8.156 19.359 26.125 1 91.62 570 ASP A CA 1
ATOM 4369 C C . ASP A 1 570 ? -8.961 18.125 25.75 1 91.62 570 ASP A C 1
ATOM 4371 O O . ASP A 1 570 ? -9.297 17.297 26.594 1 91.62 570 ASP A O 1
ATOM 4375 N N . GLU A 1 571 ? -9.203 18.031 24.438 1 93.31 571 GLU A N 1
ATOM 4376 C CA . GLU A 1 571 ? -9.898 16.844 23.938 1 93.31 571 GLU A CA 1
ATOM 4377 C C . GLU A 1 571 ? -9.094 15.578 24.203 1 93.31 571 GLU A C 1
ATOM 4379 O O . GLU A 1 571 ? -9.648 14.562 24.625 1 93.31 571 GLU A O 1
ATOM 4384 N N . LEU A 1 572 ? -7.809 15.602 23.922 1 96.44 572 LEU A N 1
ATOM 4385 C CA . LEU A 1 572 ? -6.941 14.445 24.156 1 96.44 572 LEU A CA 1
ATOM 4386 C C . LEU A 1 572 ? -6.895 14.094 25.641 1 96.44 572 LEU A C 1
ATOM 4388 O O . LEU A 1 572 ? -6.949 12.914 26 1 96.44 572 LEU A O 1
ATOM 4392 N N . ALA A 1 573 ? -6.758 15.109 26.484 1 96.62 573 ALA A N 1
ATOM 4393 C CA . ALA A 1 573 ? -6.727 14.883 27.922 1 96.62 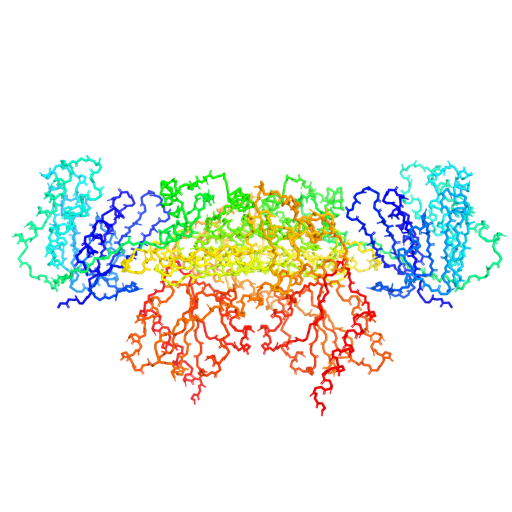573 ALA A CA 1
ATOM 4394 C C . ALA A 1 573 ? -7.996 14.188 28.391 1 96.62 573 ALA A C 1
ATOM 4396 O O . ALA A 1 573 ? -7.938 13.234 29.172 1 96.62 573 ALA A O 1
ATOM 4397 N N . GLU A 1 574 ? -9.133 14.68 27.891 1 96 574 GLU A N 1
ATOM 4398 C CA . GLU A 1 574 ? -10.414 14.109 28.297 1 96 574 GLU A CA 1
ATOM 4399 C C . GLU A 1 574 ? -10.547 12.656 27.844 1 96 574 GLU A C 1
ATOM 4401 O O . GLU A 1 574 ? -11.023 11.805 28.594 1 96 574 GLU A O 1
ATOM 4406 N N . GLU A 1 575 ? -10.188 12.414 26.625 1 97.31 575 GLU A N 1
ATOM 4407 C CA . GLU A 1 575 ? -10.281 11.055 26.078 1 97.31 575 GLU A CA 1
ATOM 4408 C C . GLU A 1 575 ? -9.367 10.094 26.844 1 97.31 575 GLU A C 1
ATOM 4410 O O . GLU A 1 575 ? -9.727 8.945 27.078 1 97.31 575 GLU A O 1
ATOM 4415 N N . ILE A 1 576 ? -8.18 10.523 27.141 1 98 576 ILE A N 1
ATOM 4416 C CA . ILE A 1 576 ? -7.234 9.703 27.891 1 98 576 ILE A CA 1
ATOM 4417 C C . ILE A 1 576 ? -7.805 9.391 29.266 1 98 576 ILE A C 1
ATOM 4419 O O . ILE A 1 576 ? -7.738 8.258 29.734 1 98 576 ILE A O 1
ATOM 4423 N N . LYS A 1 577 ? -8.406 10.375 29.969 1 97.12 577 LYS A N 1
ATOM 4424 C CA . LYS A 1 577 ? -9.039 10.18 31.266 1 97.12 577 LYS A CA 1
ATOM 4425 C C . LYS A 1 577 ? -10.148 9.133 31.188 1 97.12 577 LYS A C 1
ATOM 4427 O O . LYS A 1 577 ? -10.281 8.297 32.094 1 97.12 577 LYS A O 1
ATOM 4432 N N . ASP A 1 578 ? -10.883 9.227 30.109 1 96.94 578 ASP A N 1
ATOM 4433 C CA . ASP A 1 578 ? -11.992 8.289 29.922 1 96.94 578 ASP A CA 1
ATOM 4434 C C . ASP A 1 578 ? -11.477 6.852 29.828 1 96.94 578 ASP A C 1
ATOM 4436 O O . ASP A 1 578 ? -12.094 5.934 30.375 1 96.94 578 ASP A O 1
ATOM 4440 N N . ILE A 1 579 ? -10.391 6.641 29.125 1 97.12 579 ILE A N 1
ATOM 4441 C CA . ILE A 1 579 ? -9.828 5.305 28.953 1 97.12 579 ILE A CA 1
ATOM 4442 C C . ILE A 1 579 ? -9.289 4.805 30.297 1 97.12 579 ILE A C 1
ATOM 4444 O O . ILE A 1 579 ? -9.523 3.658 30.672 1 97.12 579 ILE A O 1
ATOM 4448 N N . ILE A 1 580 ? -8.555 5.668 30.984 1 95.31 580 ILE A N 1
ATOM 4449 C CA . ILE A 1 580 ? -7.988 5.305 32.281 1 95.31 580 ILE A CA 1
ATOM 4450 C C . ILE A 1 580 ? -9.109 4.957 33.25 1 95.31 580 ILE A C 1
ATOM 4452 O O . ILE A 1 580 ? -9 3.994 34.031 1 95.31 580 ILE A O 1
ATOM 4456 N N . GLY A 1 581 ? -10.164 5.719 33.281 1 90.56 581 GLY A N 1
ATOM 4457 C CA . GLY A 1 581 ? -11.305 5.457 34.156 1 90.56 581 GLY A CA 1
ATOM 4458 C C . GLY A 1 581 ? -12.008 4.148 33.844 1 90.56 581 GLY A C 1
ATOM 4459 O O . GLY A 1 581 ? -12.461 3.447 34.75 1 90.56 581 GLY A O 1
ATOM 4460 N N . ALA A 1 582 ? -12.18 3.832 32.594 1 85.56 582 ALA A N 1
ATOM 4461 C CA . ALA A 1 582 ? -12.828 2.594 32.188 1 85.56 582 ALA A CA 1
ATOM 4462 C C . ALA A 1 582 ? -12.008 1.375 32.594 1 85.56 582 ALA A C 1
ATOM 4464 O O . ALA A 1 582 ? -12.562 0.342 32.969 1 85.56 582 ALA A O 1
ATOM 4465 N N . ASP A 1 583 ? -10.734 1.495 32.469 1 76.88 583 ASP A N 1
ATOM 4466 C CA . ASP A 1 583 ? -9.836 0.404 32.844 1 76.88 583 ASP A CA 1
ATOM 4467 C C . ASP A 1 583 ? -9.898 0.126 34.344 1 76.88 583 ASP A C 1
ATOM 4469 O O . ASP A 1 583 ? -9.781 -1.024 34.75 1 76.88 583 ASP A O 1
ATOM 4473 N N . THR A 1 584 ? -9.984 1.197 35 1 69.81 584 THR A N 1
ATOM 4474 C CA . THR A 1 584 ? -10.062 1.065 36.469 1 69.81 584 THR A CA 1
ATOM 4475 C C . THR A 1 584 ? -11.367 0.393 36.875 1 69.81 584 THR A C 1
ATOM 4477 O O . THR A 1 584 ? -11.383 -0.418 37.812 1 69.81 584 THR A O 1
ATOM 4480 N N . GLU A 1 585 ? -12.406 0.63 36.094 1 66.06 585 GLU A N 1
ATOM 4481 C CA . GLU A 1 585 ? -13.695 0.016 36.406 1 66.06 585 GLU A CA 1
ATOM 4482 C C . GLU A 1 585 ? -13.695 -1.471 36.062 1 66.06 585 GLU A C 1
ATOM 4484 O O . GLU A 1 585 ? -14.297 -2.277 36.781 1 66.06 585 GLU A O 1
ATOM 4489 N N . GLU A 1 586 ? -13 -1.853 35.062 1 59.47 586 GLU A N 1
ATOM 4490 C CA . GLU A 1 586 ? -12.945 -3.25 34.656 1 59.47 586 GLU A CA 1
ATOM 4491 C C . GLU A 1 586 ? -12.07 -4.074 35.594 1 59.47 586 GLU A C 1
ATOM 4493 O O . GLU A 1 586 ? -12.328 -5.258 35.812 1 59.47 586 GLU A O 1
ATOM 4498 N N . THR A 1 587 ? -11.008 -3.422 36.219 1 53.5 587 THR A N 1
ATOM 4499 C CA . THR A 1 587 ? -10.125 -4.152 37.125 1 53.5 587 THR A CA 1
ATOM 4500 C C . THR A 1 587 ? -10.688 -4.156 38.531 1 53.5 587 THR A C 1
ATOM 4502 O O . THR A 1 587 ? -10.219 -4.918 39.406 1 53.5 587 THR A O 1
ATOM 4505 N N . ALA A 1 588 ? -11.852 -3.381 38.844 1 47.5 588 ALA A N 1
ATOM 4506 C CA . ALA A 1 588 ? -12.477 -3.379 40.188 1 47.5 588 ALA A CA 1
ATOM 4507 C C . ALA A 1 588 ? -13.625 -4.383 40.25 1 47.5 588 ALA A C 1
ATOM 4509 O O . ALA A 1 588 ? -13.82 -5.043 41.25 1 47.5 588 ALA A O 1
ATOM 4510 N N . MET B 1 1 ? 5.617 -50.406 -12.055 1 43.47 1 MET B N 1
ATOM 4511 C CA . MET B 1 1 ? 4.77 -49.469 -12.766 1 43.47 1 MET B CA 1
ATOM 4512 C C . MET B 1 1 ? 4.715 -48.125 -12.039 1 43.47 1 MET B C 1
ATOM 4514 O O . MET B 1 1 ? 4.453 -48.094 -10.836 1 43.47 1 MET B O 1
ATOM 4518 N N . HIS B 1 2 ? 5.324 -47.156 -12.711 1 62.69 2 HIS B N 1
ATOM 4519 C CA . HIS B 1 2 ? 5.395 -45.906 -11.977 1 62.69 2 HIS B CA 1
ATOM 4520 C C . HIS B 1 2 ? 4.012 -45.281 -11.82 1 62.69 2 HIS B C 1
ATOM 4522 O O . HIS B 1 2 ? 3.25 -45.188 -12.789 1 62.69 2 HIS B O 1
ATOM 4528 N N . GLU B 1 3 ? 3.57 -45.125 -10.602 1 77.75 3 GLU B N 1
ATOM 4529 C CA . GLU B 1 3 ? 2.275 -44.562 -10.258 1 77.75 3 GLU B CA 1
ATOM 4530 C C . GLU B 1 3 ? 2.084 -43.188 -10.914 1 77.75 3 GLU B C 1
ATOM 4532 O O . GLU B 1 3 ? 0.982 -42.875 -11.352 1 77.75 3 GLU B O 1
ATOM 4537 N N . ASP B 1 4 ? 3.152 -42.438 -11.055 1 90.88 4 ASP B N 1
ATOM 4538 C CA . ASP B 1 4 ? 3.041 -41.219 -11.82 1 90.88 4 ASP B CA 1
ATOM 4539 C C . ASP B 1 4 ? 4.223 -41.062 -12.773 1 90.88 4 ASP B C 1
ATOM 4541 O O . ASP B 1 4 ? 5.277 -41.656 -12.57 1 90.88 4 ASP B O 1
ATOM 4545 N N . LEU B 1 5 ? 4.102 -40.531 -13.914 1 95.38 5 LEU B N 1
ATOM 4546 C CA . LEU B 1 5 ? 5.102 -40.25 -14.938 1 95.38 5 LEU B CA 1
ATOM 4547 C C . LEU B 1 5 ? 5.434 -38.781 -15.008 1 95.38 5 LEU B C 1
ATOM 4549 O O . LEU B 1 5 ? 4.535 -37.938 -15.008 1 95.38 5 LEU B O 1
ATOM 4553 N N . ASN B 1 6 ? 6.688 -38.438 -14.992 1 95.62 6 ASN B N 1
ATOM 4554 C CA . ASN B 1 6 ? 7.188 -37.062 -15.18 1 95.62 6 ASN B CA 1
ATOM 4555 C C . ASN B 1 6 ? 7.914 -36.906 -16.516 1 95.62 6 ASN B C 1
ATOM 4557 O O . ASN B 1 6 ? 8.914 -37.594 -16.766 1 95.62 6 ASN B O 1
ATOM 4561 N N . TRP B 1 7 ? 7.418 -36.062 -17.25 1 95.44 7 TRP B N 1
ATOM 4562 C CA . TRP B 1 7 ? 7.824 -35.906 -18.641 1 95.44 7 TRP B CA 1
ATOM 4563 C C . TRP B 1 7 ? 8.156 -34.438 -18.938 1 95.44 7 TRP B C 1
ATOM 4565 O O . TRP B 1 7 ? 7.57 -33.531 -18.344 1 95.44 7 TRP B O 1
ATOM 4575 N N . ALA B 1 8 ? 9.188 -34.188 -19.828 1 96.38 8 ALA B N 1
ATOM 4576 C CA . ALA B 1 8 ? 9.5 -32.812 -20.219 1 96.38 8 ALA B CA 1
ATOM 4577 C C . ALA B 1 8 ? 9.977 -32.75 -21.672 1 96.38 8 ALA B C 1
ATOM 4579 O O . ALA B 1 8 ? 10.508 -33.75 -22.188 1 96.38 8 ALA B O 1
ATOM 4580 N N . ILE B 1 9 ? 9.727 -31.688 -22.312 1 96.38 9 ILE B N 1
ATOM 4581 C CA . ILE B 1 9 ? 10.336 -31.312 -23.578 1 96.38 9 ILE B CA 1
ATOM 4582 C C . ILE B 1 9 ? 11.055 -29.984 -23.453 1 96.38 9 ILE B C 1
ATOM 4584 O O . ILE B 1 9 ? 10.555 -29.062 -22.781 1 96.38 9 ILE B O 1
ATOM 4588 N N . GLY B 1 10 ? 12.258 -29.891 -23.875 1 94.06 10 GLY B N 1
ATOM 4589 C CA . GLY B 1 10 ? 13.023 -28.656 -23.766 1 94.06 10 GLY B CA 1
ATOM 4590 C C . GLY B 1 10 ? 13.758 -28.297 -25.047 1 94.06 10 GLY B C 1
ATOM 4591 O O . GLY B 1 10 ? 14.062 -29.172 -25.859 1 94.06 10 GLY B O 1
ATOM 4592 N N . GLY B 1 11 ? 14.031 -27.047 -25.234 1 91 11 GLY B N 1
ATOM 4593 C CA . GLY B 1 11 ? 14.734 -26.5 -26.375 1 91 11 GLY B CA 1
ATOM 4594 C C . GLY B 1 11 ? 14.805 -24.984 -26.344 1 91 11 GLY B C 1
ATOM 4595 O O . GLY B 1 11 ? 14.922 -24.375 -25.281 1 91 11 GLY B O 1
ATOM 4596 N N . GLU B 1 12 ? 14.898 -24.438 -27.516 1 86.31 12 GLU B N 1
ATOM 4597 C CA . GLU B 1 12 ? 14.953 -22.984 -27.625 1 86.31 12 GLU B CA 1
ATOM 4598 C C . GLU B 1 12 ? 13.57 -22.391 -27.859 1 86.31 12 GLU B C 1
ATOM 4600 O O . GLU B 1 12 ? 12.703 -23.031 -28.453 1 86.31 12 GLU B O 1
ATOM 4605 N N . ALA B 1 13 ? 13.484 -21.141 -27.25 1 78.56 13 ALA B N 1
ATOM 4606 C CA . ALA B 1 13 ? 12.219 -20.453 -27.516 1 78.56 13 ALA B CA 1
ATOM 4607 C C . ALA B 1 13 ? 11.914 -20.391 -29 1 78.56 13 ALA B C 1
ATOM 4609 O O . ALA B 1 13 ? 12.781 -20.031 -29.812 1 78.56 13 ALA B O 1
ATOM 4610 N N . GLY B 1 14 ? 10.734 -20.875 -29.453 1 79.25 14 GLY B N 1
ATOM 4611 C CA . GLY B 1 14 ? 10.352 -20.906 -30.859 1 79.25 14 GLY B CA 1
ATOM 4612 C C . GLY B 1 14 ? 10.305 -22.312 -31.438 1 79.25 14 GLY B C 1
ATOM 4613 O O . GLY B 1 14 ? 9.773 -22.531 -32.531 1 79.25 14 GLY B O 1
ATOM 4614 N N . ASP B 1 15 ? 10.711 -23.312 -30.609 1 85.69 15 ASP B N 1
ATOM 4615 C CA . ASP B 1 15 ? 10.773 -24.688 -31.094 1 85.69 15 ASP B CA 1
ATOM 4616 C C . ASP B 1 15 ? 9.43 -25.391 -30.922 1 85.69 15 ASP B C 1
ATOM 4618 O O . ASP B 1 15 ? 9.336 -26.609 -31.094 1 85.69 15 ASP B O 1
ATOM 4622 N N . GLY B 1 16 ? 8.453 -24.656 -30.547 1 88.25 16 GLY B N 1
ATOM 4623 C CA . GLY B 1 16 ? 7.129 -25.234 -30.375 1 88.25 16 GLY B CA 1
ATOM 4624 C C . GLY B 1 16 ? 6.984 -26.078 -29.125 1 88.25 16 GLY B C 1
ATOM 4625 O O . GLY B 1 16 ? 6.23 -27.047 -29.109 1 88.25 16 GLY B O 1
ATOM 4626 N N . ILE B 1 17 ? 7.754 -25.75 -28.125 1 90.69 17 ILE B N 1
ATOM 4627 C CA . ILE B 1 17 ? 7.816 -26.516 -26.891 1 90.69 17 ILE B CA 1
ATOM 4628 C C . ILE B 1 17 ? 6.461 -26.469 -26.188 1 90.69 17 ILE B C 1
ATOM 4630 O O . ILE B 1 17 ? 5.922 -27.516 -25.797 1 90.69 17 ILE B O 1
ATOM 4634 N N . ALA B 1 18 ? 5.906 -25.328 -26.109 1 88.19 18 ALA B N 1
ATOM 4635 C CA . ALA B 1 18 ? 4.641 -25.156 -25.406 1 88.19 18 ALA B CA 1
ATOM 4636 C C . ALA B 1 18 ? 3.508 -25.891 -26.109 1 88.19 18 ALA B C 1
ATOM 4638 O O . ALA B 1 18 ? 2.691 -26.547 -25.469 1 88.19 18 ALA B O 1
ATOM 4639 N N . SER B 1 19 ? 3.461 -25.781 -27.391 1 89.81 19 SER B N 1
ATOM 4640 C CA . SER B 1 19 ? 2.42 -26.438 -28.188 1 89.81 19 SER B CA 1
ATOM 4641 C C . SER B 1 19 ? 2.527 -27.953 -28.078 1 89.81 19 SER B C 1
ATOM 4643 O O . SER B 1 19 ? 1.514 -28.656 -27.953 1 89.81 19 SER B O 1
ATOM 4645 N N . THR B 1 20 ? 3.705 -28.438 -28.109 1 93.88 20 THR B N 1
ATOM 4646 C CA . THR B 1 20 ? 3.943 -29.875 -28 1 93.88 20 THR B CA 1
ATOM 4647 C C . THR B 1 20 ? 3.506 -30.406 -26.641 1 93.88 20 THR B C 1
ATOM 4649 O O . THR B 1 20 ? 2.85 -31.438 -26.547 1 93.88 20 THR B O 1
ATOM 4652 N N . GLY B 1 21 ? 3.926 -29.703 -25.656 1 94.12 21 GLY B N 1
ATOM 4653 C CA . GLY B 1 21 ? 3.529 -30.078 -24.312 1 94.12 21 GLY B CA 1
ATOM 4654 C C . GLY B 1 21 ? 2.025 -30.109 -24.125 1 94.12 21 GLY B C 1
ATOM 4655 O O . GLY B 1 21 ? 1.492 -31.016 -23.484 1 94.12 21 GLY B O 1
ATOM 4656 N N . LYS B 1 22 ? 1.369 -29.188 -24.703 1 92.38 22 LYS B N 1
ATOM 4657 C CA . LYS B 1 22 ? -0.081 -29.094 -24.578 1 92.38 22 LYS B CA 1
ATOM 4658 C C . LYS B 1 22 ? -0.78 -30.25 -25.266 1 92.38 22 LYS B C 1
ATOM 4660 O O . LYS B 1 22 ? -1.796 -30.75 -24.781 1 92.38 22 LYS B O 1
ATOM 4665 N N . ILE B 1 23 ? -0.28 -30.641 -26.359 1 95 23 ILE B N 1
ATOM 4666 C CA . ILE B 1 23 ? -0.838 -31.766 -27.094 1 95 23 ILE B CA 1
ATOM 4667 C C . ILE B 1 23 ? -0.786 -33.031 -26.234 1 95 23 ILE B C 1
ATOM 4669 O O . ILE B 1 23 ? -1.776 -33.75 -26.125 1 95 23 ILE B O 1
ATOM 4673 N N . PHE B 1 24 ? 0.352 -33.25 -25.641 1 96.5 24 PHE B N 1
ATOM 4674 C CA . PHE B 1 24 ? 0.515 -34.438 -24.828 1 96.5 24 PHE B CA 1
ATOM 4675 C C . PHE B 1 24 ? -0.349 -34.344 -23.578 1 96.5 24 PHE B C 1
ATOM 4677 O O . PHE B 1 24 ? -0.969 -35.344 -23.172 1 96.5 24 PHE B O 1
ATOM 4684 N N . ALA B 1 25 ? -0.411 -33.188 -22.969 1 96 25 ALA B N 1
ATOM 4685 C CA . ALA B 1 25 ? -1.224 -32.969 -21.766 1 96 25 ALA B CA 1
ATOM 4686 C C . ALA B 1 25 ? -2.695 -33.25 -22.047 1 96 25 ALA B C 1
ATOM 4688 O O . ALA B 1 25 ? -3.373 -33.906 -21.25 1 96 25 ALA B O 1
ATOM 4689 N N . ARG B 1 26 ? -3.166 -32.844 -23.156 1 95 26 ARG B N 1
ATOM 4690 C CA . ARG B 1 26 ? -4.559 -33.062 -23.531 1 95 26 ARG B CA 1
ATOM 4691 C C . ARG B 1 26 ? -4.836 -34.531 -23.797 1 95 26 ARG B C 1
ATOM 4693 O O . ARG B 1 26 ? -5.902 -35.031 -23.438 1 95 26 ARG B O 1
ATOM 4700 N N . ALA B 1 27 ? -3.904 -35.125 -24.453 1 95.88 27 ALA B N 1
ATOM 4701 C CA . ALA B 1 27 ? -4.051 -36.562 -24.703 1 95.88 27 ALA B CA 1
ATOM 4702 C C . ALA B 1 27 ? -4.168 -37.344 -23.406 1 95.88 27 ALA B C 1
ATOM 4704 O O . ALA B 1 27 ? -4.992 -38.25 -23.297 1 95.88 27 ALA B O 1
ATOM 4705 N N . LEU B 1 28 ? -3.352 -36.969 -22.469 1 96.25 28 LEU B N 1
ATOM 4706 C CA . LEU B 1 28 ? -3.371 -37.625 -21.156 1 96.25 28 LEU B CA 1
ATOM 4707 C C . LEU B 1 28 ? -4.688 -37.375 -20.438 1 96.25 28 LEU B C 1
ATOM 4709 O O . LEU B 1 28 ? -5.258 -38.281 -19.828 1 96.25 28 LEU B O 1
ATOM 4713 N N . SER B 1 29 ? -5.121 -36.125 -20.5 1 95.25 29 SER B N 1
ATOM 4714 C CA . SER B 1 29 ? -6.383 -35.75 -19.859 1 95.25 29 SER B CA 1
ATOM 4715 C C . SER B 1 29 ? -7.547 -36.562 -20.438 1 95.25 29 SER B C 1
ATOM 4717 O O . SER B 1 29 ? -8.406 -37.031 -19.703 1 95.25 29 SER B O 1
ATOM 4719 N N . ARG B 1 30 ? -7.539 -36.75 -21.703 1 92.94 30 ARG B N 1
ATOM 4720 C CA . ARG B 1 30 ? -8.594 -37.5 -22.391 1 92.94 30 ARG B CA 1
ATOM 4721 C C . ARG B 1 30 ? -8.539 -38.969 -22.031 1 92.94 30 ARG B C 1
ATOM 4723 O O . ARG B 1 30 ? -9.555 -39.656 -22.062 1 92.94 30 ARG B O 1
ATOM 4730 N N . ALA B 1 31 ? -7.367 -39.375 -21.719 1 95.06 31 ALA B N 1
ATOM 4731 C CA . ALA B 1 31 ? -7.168 -40.781 -21.344 1 95.06 31 ALA B CA 1
ATOM 4732 C C . ALA B 1 31 ? -7.516 -41 -19.875 1 95.06 31 ALA B C 1
ATOM 4734 O O . ALA B 1 31 ? -7.273 -42.094 -19.344 1 95.06 31 ALA B O 1
ATOM 4735 N N . GLY B 1 32 ? -8.086 -40 -19.25 1 95.06 32 GLY B N 1
ATOM 4736 C CA . GLY B 1 32 ? -8.539 -40.125 -17.875 1 95.06 32 GLY B CA 1
ATOM 4737 C C . GLY B 1 32 ? -7.41 -40.031 -16.859 1 95.06 32 GLY B C 1
ATOM 4738 O O . GLY B 1 32 ? -7.48 -40.656 -15.797 1 95.06 32 GLY B O 1
ATOM 4739 N N . ARG B 1 33 ? -6.336 -39.438 -17.219 1 96.12 33 ARG B N 1
ATOM 4740 C CA . ARG B 1 33 ? -5.227 -39.25 -16.297 1 96.12 33 ARG B CA 1
ATOM 4741 C C . ARG B 1 33 ? -5.176 -37.812 -15.781 1 96.12 33 ARG B C 1
ATOM 4743 O O . ARG B 1 33 ? -5.535 -36.875 -16.5 1 96.12 33 ARG B O 1
ATOM 4750 N N . HIS B 1 34 ? -4.766 -37.656 -14.539 1 96.38 34 HIS B N 1
ATOM 4751 C CA . HIS B 1 34 ? -4.488 -36.312 -13.992 1 96.38 34 HIS B CA 1
ATOM 4752 C C . HIS B 1 34 ? -3.172 -35.781 -14.523 1 96.38 34 HIS B C 1
ATOM 4754 O O . HIS B 1 34 ? -2.205 -36.5 -14.695 1 96.38 34 HIS B O 1
ATOM 4760 N N . VAL B 1 35 ? -3.244 -34.5 -14.82 1 96.44 35 VAL B N 1
ATOM 4761 C CA . VAL B 1 35 ? -2.076 -33.812 -15.375 1 96.44 35 VAL B CA 1
ATOM 4762 C C . VAL B 1 35 ? -1.771 -32.562 -14.555 1 96.44 35 VAL B C 1
ATOM 4764 O O . VAL B 1 35 ? -2.686 -31.859 -14.125 1 96.44 35 VAL B O 1
ATOM 4767 N N . PHE B 1 36 ? -0.522 -32.344 -14.242 1 96.19 36 PHE B N 1
ATOM 4768 C CA . PHE B 1 36 ? 0.017 -31.141 -13.625 1 96.19 36 PHE B CA 1
ATOM 4769 C C . PHE B 1 36 ? 1.242 -30.641 -14.383 1 96.19 36 PHE B C 1
ATOM 4771 O O . PHE B 1 36 ? 2.264 -31.328 -14.438 1 96.19 36 PHE B O 1
ATOM 4778 N N . THR B 1 37 ? 1.14 -29.484 -14.969 1 94.88 37 THR B N 1
ATOM 4779 C CA . THR B 1 37 ? 2.223 -29.031 -15.836 1 94.88 37 THR B CA 1
ATOM 4780 C C . THR B 1 37 ? 3.039 -27.938 -15.156 1 94.88 37 THR B C 1
ATOM 4782 O O . THR B 1 37 ? 2.594 -27.344 -14.164 1 94.88 37 THR B O 1
ATOM 4785 N N . SER B 1 38 ? 4.18 -27.734 -15.516 1 90 38 SER B N 1
ATOM 4786 C CA . SER B 1 38 ? 5.039 -26.625 -15.141 1 90 38 SER B CA 1
ATOM 4787 C C . SER B 1 38 ? 5.879 -26.141 -16.328 1 90 38 SER B C 1
ATOM 4789 O O . SER B 1 38 ? 6.309 -26.953 -17.141 1 90 38 SER B O 1
ATOM 4791 N N . LYS B 1 39 ? 5.984 -24.859 -16.422 1 81.75 39 LYS B N 1
ATOM 4792 C CA . LYS B 1 39 ? 6.738 -24.25 -17.516 1 81.75 39 LYS B CA 1
ATOM 4793 C C . LYS B 1 39 ? 7.938 -23.469 -17 1 81.75 39 LYS B C 1
ATOM 4795 O O . LYS B 1 39 ? 7.832 -22.766 -15.984 1 81.75 39 LYS B O 1
ATOM 4800 N N . ASP B 1 40 ? 9.039 -23.797 -17.562 1 74.5 40 ASP B N 1
ATOM 4801 C CA . ASP B 1 40 ? 10.219 -22.969 -17.312 1 74.5 40 ASP B CA 1
ATOM 4802 C C . ASP B 1 40 ? 10.484 -22.031 -18.5 1 74.5 40 ASP B C 1
ATOM 4804 O O . ASP B 1 40 ? 10.625 -22.5 -19.641 1 74.5 40 ASP B O 1
ATOM 4808 N N . PHE B 1 41 ? 10.25 -20.781 -18.25 1 66.62 41 PHE B N 1
ATOM 4809 C CA . PHE B 1 41 ? 10.43 -19.828 -19.344 1 66.62 41 PHE B CA 1
ATOM 4810 C C . PHE B 1 41 ? 11.633 -18.922 -19.062 1 66.62 41 PHE B C 1
ATOM 4812 O O . PHE B 1 41 ? 11.859 -18.516 -17.922 1 66.62 41 PHE B O 1
ATOM 4819 N N . ALA B 1 42 ? 12.461 -18.875 -20.016 1 61.12 42 ALA B N 1
ATOM 4820 C CA . ALA B 1 42 ? 13.414 -17.766 -19.938 1 61.12 42 ALA B CA 1
ATOM 4821 C C . ALA B 1 42 ? 12.75 -16.453 -20.344 1 61.12 42 ALA B C 1
ATOM 4823 O O . ALA B 1 42 ? 11.805 -16.453 -21.141 1 61.12 42 ALA B O 1
ATOM 4824 N N . SER B 1 43 ? 12.984 -15.352 -19.578 1 54.34 43 SER B N 1
ATOM 4825 C CA . SER B 1 43 ? 12.414 -14.023 -19.812 1 54.34 43 SER B CA 1
ATOM 4826 C C . SER B 1 43 ? 12.648 -13.578 -21.25 1 54.34 43 SER B C 1
ATOM 4828 O O . SER B 1 43 ? 11.93 -12.719 -21.766 1 54.34 43 SER B O 1
ATOM 4830 N N . ARG B 1 44 ? 13.734 -14.195 -21.922 1 51.41 44 ARG B N 1
ATOM 4831 C CA . ARG B 1 44 ? 14.039 -13.688 -23.25 1 51.41 44 ARG B CA 1
ATOM 4832 C C . ARG B 1 44 ? 13.086 -14.273 -24.281 1 51.41 44 ARG B C 1
ATOM 4834 O O . ARG B 1 44 ? 12.758 -15.461 -24.234 1 51.41 44 ARG B O 1
ATOM 4841 N N . ILE B 1 45 ? 12.281 -13.438 -24.984 1 49.62 45 ILE B N 1
ATOM 4842 C CA . ILE B 1 45 ? 11.32 -13.766 -26.016 1 49.62 45 ILE B CA 1
ATOM 4843 C C . ILE B 1 45 ? 11.945 -14.734 -27.016 1 49.62 45 ILE B C 1
ATOM 4845 O O . ILE B 1 45 ? 11.305 -15.703 -27.438 1 49.62 45 ILE B O 1
ATOM 4849 N N . ARG B 1 46 ? 13.094 -14.508 -27.625 1 52.5 46 ARG B N 1
ATOM 4850 C CA . ARG B 1 46 ? 13.703 -15.32 -28.656 1 52.5 46 ARG B CA 1
ATOM 4851 C C . ARG B 1 46 ? 15.125 -15.727 -28.281 1 52.5 46 ARG B C 1
ATOM 4853 O O . ARG B 1 46 ? 15.898 -14.898 -27.781 1 52.5 46 ARG B O 1
ATOM 4860 N N . GLY B 1 47 ? 15.359 -17.125 -28.281 1 57.66 47 GLY B N 1
ATOM 4861 C CA . GLY B 1 47 ? 16.703 -17.656 -28.109 1 57.66 47 GLY B CA 1
ATOM 4862 C C . GLY B 1 47 ? 16.969 -18.141 -26.688 1 57.66 47 GLY B C 1
ATOM 4863 O O . GLY B 1 47 ? 18 -18.781 -26.438 1 57.66 47 GLY B O 1
ATOM 4864 N N . GLY B 1 48 ? 15.945 -17.984 -25.844 1 71.88 48 GLY B N 1
ATOM 4865 C CA . GLY B 1 48 ? 16.188 -18.453 -24.484 1 71.88 48 GLY B CA 1
ATOM 4866 C C . GLY B 1 48 ? 15.734 -19.875 -24.266 1 71.88 48 GLY B C 1
ATOM 4867 O O . GLY B 1 48 ? 14.969 -20.422 -25.062 1 71.88 48 GLY B O 1
ATOM 4868 N N . TYR B 1 49 ? 16.391 -20.656 -23.391 1 83.44 49 TYR B N 1
ATOM 4869 C CA . TYR B 1 49 ? 16.016 -22.016 -23.047 1 83.44 49 TYR B CA 1
ATOM 4870 C C . TYR B 1 49 ? 14.609 -22.062 -22.453 1 83.44 49 TYR B C 1
ATOM 4872 O O . TYR B 1 49 ? 14.242 -21.234 -21.641 1 83.44 49 TYR B O 1
ATOM 4880 N N . THR B 1 50 ? 13.758 -22.922 -23 1 86.44 50 THR B N 1
ATOM 4881 C CA . THR B 1 50 ? 12.398 -23.156 -22.516 1 86.44 50 THR B CA 1
ATOM 4882 C C . THR B 1 50 ? 12.125 -24.641 -22.344 1 86.44 50 THR B C 1
ATOM 4884 O O . THR B 1 50 ? 12.68 -25.469 -23.078 1 86.44 50 THR B O 1
ATOM 4887 N N . ALA B 1 51 ? 11.414 -24.922 -21.375 1 90.75 51 ALA B N 1
ATOM 4888 C CA . ALA B 1 51 ? 11.016 -26.312 -21.156 1 90.75 51 ALA B CA 1
ATOM 4889 C C . ALA B 1 51 ? 9.562 -26.406 -20.703 1 90.75 51 ALA B C 1
ATOM 4891 O O . ALA B 1 51 ? 9.062 -25.516 -20.016 1 90.75 51 ALA B O 1
ATOM 4892 N N . TYR B 1 52 ? 8.875 -27.375 -21.188 1 93.12 52 TYR B N 1
ATOM 4893 C CA . TYR B 1 52 ? 7.539 -27.766 -20.766 1 93.12 52 TYR B CA 1
ATOM 4894 C C . TYR B 1 52 ? 7.574 -29.094 -20.016 1 93.12 52 TYR B C 1
ATOM 4896 O O . TYR B 1 52 ? 8.016 -30.109 -20.562 1 93.12 52 TYR B O 1
ATOM 4904 N N . LYS B 1 53 ? 7.188 -29.031 -18.75 1 94.44 53 LYS B N 1
ATOM 4905 C CA . LYS B 1 53 ? 7.199 -30.234 -17.922 1 94.44 53 LYS B CA 1
ATOM 4906 C C . LYS B 1 53 ? 5.781 -30.641 -17.531 1 94.44 53 LYS B C 1
ATOM 4908 O O . LYS B 1 53 ? 4.902 -29.797 -17.375 1 94.44 53 LYS B O 1
ATOM 4913 N N . LEU B 1 54 ? 5.57 -31.953 -17.359 1 95 54 LEU B N 1
ATOM 4914 C CA . LEU B 1 54 ? 4.258 -32.406 -16.906 1 95 54 LEU B CA 1
ATOM 4915 C C . LEU B 1 54 ? 4.379 -33.656 -16.047 1 95 54 LEU B C 1
ATOM 4917 O O . LEU B 1 54 ? 5.25 -34.5 -16.297 1 95 54 LEU B O 1
ATOM 4921 N N . ARG B 1 55 ? 3.631 -33.656 -15.055 1 95.88 55 ARG B N 1
ATOM 4922 C CA . ARG B 1 55 ? 3.424 -34.812 -14.188 1 95.88 55 ARG B CA 1
ATOM 4923 C C . ARG B 1 55 ? 2.035 -35.406 -14.398 1 95.88 55 ARG B C 1
ATOM 4925 O O . ARG B 1 55 ? 1.046 -34.656 -14.484 1 95.88 55 ARG B O 1
ATOM 4932 N N . THR B 1 56 ? 1.968 -36.75 -14.578 1 96.62 56 THR B N 1
ATOM 4933 C CA . THR B 1 56 ? 0.662 -37.344 -14.812 1 96.62 56 THR B CA 1
ATOM 4934 C C . THR B 1 56 ? 0.511 -38.625 -14.008 1 96.62 56 THR B C 1
ATOM 4936 O O . THR B 1 56 ? 1.495 -39.344 -13.75 1 96.62 56 THR B O 1
ATOM 4939 N N . SER B 1 57 ? -0.706 -38.844 -13.586 1 96.19 57 SER B N 1
ATOM 4940 C CA . SER B 1 57 ? -1.084 -40 -12.812 1 96.19 57 SER B CA 1
ATOM 4941 C C . SER B 1 57 ? -2.582 -40.281 -12.914 1 96.19 57 SER B C 1
ATOM 4943 O O . SER B 1 57 ? -3.346 -39.406 -13.336 1 96.19 57 SER B O 1
ATOM 4945 N N . VAL B 1 58 ? -2.93 -41.531 -12.602 1 95.12 58 VAL B N 1
ATOM 4946 C CA . VAL B 1 58 ? -4.355 -41.844 -12.5 1 95.12 58 VAL B CA 1
ATOM 4947 C C . VAL B 1 58 ? -4.91 -41.25 -11.211 1 95.12 58 VAL B C 1
ATOM 4949 O O . VAL B 1 58 ? -6.086 -40.875 -11.141 1 95.12 58 VAL B O 1
ATOM 4952 N N . ASP B 1 59 ? -4.016 -41.156 -10.258 1 91.94 59 ASP B N 1
ATOM 4953 C CA . ASP B 1 59 ? -4.355 -40.469 -9.016 1 91.94 59 ASP B CA 1
ATOM 4954 C C . ASP B 1 59 ? -4.023 -38.969 -9.117 1 91.94 59 ASP B C 1
ATOM 4956 O O . ASP B 1 59 ? -3.156 -38.562 -9.898 1 91.94 59 ASP B O 1
ATOM 4960 N N . GLU B 1 60 ? -4.727 -38.25 -8.328 1 90.69 60 GLU B N 1
ATOM 4961 C CA . GLU B 1 60 ? -4.582 -36.812 -8.383 1 90.69 60 GLU B CA 1
ATOM 4962 C C . GLU B 1 60 ? -3.156 -36.375 -8.055 1 90.69 60 GLU B C 1
ATOM 4964 O O . GLU B 1 60 ? -2.547 -36.906 -7.117 1 90.69 60 GLU B O 1
ATOM 4969 N N . VAL B 1 61 ? -2.562 -35.5 -8.883 1 91.75 61 VAL B N 1
ATOM 4970 C CA . VAL B 1 61 ? -1.26 -34.875 -8.656 1 91.75 61 VAL B CA 1
ATOM 4971 C C . VAL B 1 61 ? -1.422 -33.375 -8.516 1 91.75 61 VAL B C 1
ATOM 4973 O O . VAL B 1 61 ? -2.133 -32.719 -9.297 1 91.75 61 VAL B O 1
ATOM 4976 N N . GLN B 1 62 ? -0.764 -32.75 -7.492 1 91.69 62 GLN B N 1
ATOM 4977 C CA . GLN B 1 62 ? -1.069 -31.359 -7.184 1 91.69 62 GLN B CA 1
ATOM 4978 C C . GLN B 1 62 ? 0.203 -30.531 -7.113 1 91.69 62 GLN B C 1
ATOM 4980 O O . GLN B 1 62 ? 0.171 -29.375 -6.672 1 91.69 62 GLN B O 1
ATOM 4985 N N . SER B 1 63 ? 1.329 -31.094 -7.484 1 91.75 63 SER B N 1
ATOM 4986 C CA . SER B 1 63 ? 2.58 -30.344 -7.434 1 91.75 63 SER B CA 1
ATOM 4987 C C . SER B 1 63 ? 3.619 -30.953 -8.375 1 91.75 63 SER B C 1
ATOM 4989 O O . SER B 1 63 ? 3.424 -32.031 -8.914 1 91.75 63 SER B O 1
ATOM 4991 N N . VAL B 1 64 ? 4.66 -30.203 -8.539 1 89.38 64 VAL B N 1
ATOM 4992 C CA . VAL B 1 64 ? 5.801 -30.703 -9.312 1 89.38 64 VAL B CA 1
ATOM 4993 C C . VAL B 1 64 ? 6.695 -31.562 -8.414 1 89.38 64 VAL B C 1
ATOM 4995 O O . VAL B 1 64 ? 6.594 -31.5 -7.188 1 89.38 64 VAL B O 1
ATOM 4998 N N . VAL B 1 65 ? 7.402 -32.406 -9.047 1 85.31 65 VAL B N 1
ATOM 4999 C CA . VAL B 1 65 ? 8.406 -33.188 -8.344 1 85.31 65 VAL B CA 1
ATOM 5000 C C . VAL B 1 65 ? 9.75 -33.062 -9.055 1 85.31 65 VAL B C 1
ATOM 5002 O O . VAL B 1 65 ? 9.812 -32.75 -10.242 1 85.31 65 VAL B O 1
ATOM 5005 N N . ASP B 1 66 ? 10.797 -33.281 -8.281 1 84.88 66 ASP B N 1
ATOM 5006 C CA . ASP B 1 66 ? 12.148 -33.219 -8.828 1 84.88 66 ASP B CA 1
ATOM 5007 C C . ASP B 1 66 ? 12.57 -34.531 -9.438 1 84.88 66 ASP B C 1
ATOM 5009 O O . ASP B 1 66 ? 13.57 -35.125 -9.016 1 84.88 66 ASP B O 1
ATOM 5013 N N . ARG B 1 67 ? 11.883 -34.969 -10.398 1 89.88 67 ARG B N 1
ATOM 5014 C CA . ARG B 1 67 ? 12.125 -36.219 -11.102 1 89.88 67 ARG B CA 1
ATOM 5015 C C . ARG B 1 67 ? 11.656 -36.125 -12.547 1 89.88 67 ARG B C 1
ATOM 5017 O O . ARG B 1 67 ? 10.578 -35.625 -12.82 1 89.88 67 ARG B O 1
ATOM 5024 N N . LEU B 1 68 ? 12.516 -36.594 -13.414 1 94 68 LEU B N 1
ATOM 5025 C CA . LEU B 1 68 ? 12.156 -36.625 -14.828 1 94 68 LEU B CA 1
ATOM 5026 C C . LEU B 1 68 ? 12.367 -38.031 -15.398 1 94 68 LEU B C 1
ATOM 5028 O O . LEU B 1 68 ? 13.484 -38.531 -15.391 1 94 68 LEU B O 1
ATOM 5032 N N . ASP B 1 69 ? 11.32 -38.625 -15.844 1 96.19 69 ASP B N 1
ATOM 5033 C CA . ASP B 1 69 ? 11.359 -39.969 -16.359 1 96.19 69 ASP B CA 1
ATOM 5034 C C . ASP B 1 69 ? 11.68 -40 -17.844 1 96.19 69 ASP B C 1
ATOM 5036 O O . ASP B 1 69 ? 12.453 -40.844 -18.312 1 96.19 69 ASP B O 1
ATOM 5040 N N . ILE B 1 70 ? 11.047 -39.125 -18.531 1 97.25 70 ILE B N 1
ATOM 5041 C CA . ILE B 1 70 ? 11.258 -39.062 -19.969 1 97.25 70 ILE B CA 1
ATOM 5042 C C . ILE B 1 70 ? 11.555 -37.594 -20.375 1 97.25 70 ILE B C 1
ATOM 5044 O O . ILE B 1 70 ? 10.82 -36.688 -20 1 97.25 70 ILE B O 1
ATOM 5048 N N . LEU B 1 71 ? 12.594 -37.406 -21.109 1 97.44 71 LEU B N 1
ATOM 5049 C CA . LEU B 1 71 ? 13 -36.062 -21.562 1 97.44 71 LEU B CA 1
ATOM 5050 C C . LEU B 1 71 ? 13.148 -36.031 -23.078 1 97.44 71 LEU B C 1
ATOM 5052 O O . LEU B 1 71 ? 13.914 -36.812 -23.641 1 97.44 71 LEU B O 1
ATOM 5056 N N . ILE B 1 72 ? 12.367 -35.219 -23.703 1 97.12 72 ILE B N 1
ATOM 5057 C CA . ILE B 1 72 ? 12.641 -34.906 -25.094 1 97.12 72 ILE B CA 1
ATOM 5058 C C . ILE B 1 72 ? 13.633 -33.719 -25.172 1 97.12 72 ILE B C 1
ATOM 5060 O O . ILE B 1 72 ? 13.297 -32.594 -24.812 1 97.12 72 ILE B O 1
ATOM 5064 N N . ALA B 1 73 ? 14.805 -34 -25.641 1 96.19 73 ALA B N 1
ATOM 5065 C CA . ALA B 1 73 ? 15.844 -33 -25.734 1 96.19 73 ALA B CA 1
ATOM 5066 C C . ALA B 1 73 ? 16.031 -32.531 -27.172 1 96.19 73 ALA B C 1
ATOM 5068 O O . ALA B 1 73 ? 16.672 -33.188 -27.984 1 96.19 73 ALA B O 1
ATOM 5069 N N . LEU B 1 74 ? 15.602 -31.344 -27.453 1 93.5 74 LEU B N 1
ATOM 5070 C CA . LEU B 1 74 ? 15.758 -30.828 -28.797 1 93.5 74 LEU B CA 1
ATOM 5071 C C . LEU B 1 74 ? 17.156 -30.25 -28.984 1 93.5 74 LEU B C 1
ATOM 5073 O O . LEU B 1 74 ? 17.594 -30.031 -30.125 1 93.5 74 LEU B O 1
ATOM 5077 N N . THR B 1 75 ? 17.797 -29.938 -27.891 1 91.38 75 THR B N 1
ATOM 5078 C CA . THR B 1 75 ? 19.188 -29.484 -27.875 1 91.38 75 THR B CA 1
ATOM 5079 C C . THR B 1 75 ? 19.984 -30.188 -26.766 1 91.38 75 THR B C 1
ATOM 5081 O O . THR B 1 75 ? 19.391 -30.719 -25.828 1 91.38 75 THR B O 1
ATOM 5084 N N . GLU B 1 76 ? 21.25 -30.094 -26.891 1 91.19 76 GLU B N 1
ATOM 5085 C CA . GLU B 1 76 ? 22.109 -30.656 -25.844 1 91.19 76 GLU B CA 1
ATOM 5086 C C . GLU B 1 76 ? 21.953 -29.906 -24.531 1 91.19 76 GLU B C 1
ATOM 5088 O O . GLU B 1 76 ? 22.016 -30.5 -23.453 1 91.19 76 GLU B O 1
ATOM 5093 N N . ARG B 1 77 ? 21.703 -28.688 -24.656 1 89.75 77 ARG B N 1
ATOM 5094 C CA . ARG B 1 77 ? 21.516 -27.828 -23.484 1 89.75 77 ARG B CA 1
ATOM 5095 C C . ARG B 1 77 ? 20.344 -28.297 -22.641 1 89.75 77 ARG B C 1
ATOM 5097 O O . ARG B 1 77 ? 20.359 -28.188 -21.422 1 89.75 77 ARG B O 1
ATOM 5104 N N . THR B 1 78 ? 19.391 -28.844 -23.266 1 92.5 78 THR B N 1
ATOM 5105 C CA . THR B 1 78 ? 18.203 -29.328 -22.578 1 92.5 78 THR B CA 1
ATOM 5106 C C . THR B 1 78 ? 18.562 -30.406 -21.547 1 92.5 78 THR B C 1
ATOM 5108 O O . THR B 1 78 ? 18.016 -30.422 -20.438 1 92.5 78 THR B O 1
ATOM 5111 N N . VAL B 1 79 ? 19.484 -31.203 -21.922 1 92.31 79 VAL B N 1
ATOM 5112 C CA . VAL B 1 79 ? 19.891 -32.281 -21.016 1 92.31 79 VAL B CA 1
ATOM 5113 C C . VAL B 1 79 ? 20.656 -31.672 -19.844 1 92.31 79 VAL B C 1
ATOM 5115 O O . VAL B 1 79 ? 20.422 -32.062 -18.688 1 92.31 79 VAL B O 1
ATOM 5118 N N . GLU B 1 80 ? 21.484 -30.75 -20.141 1 89.56 80 GLU B N 1
ATOM 5119 C CA . GLU B 1 80 ? 22.297 -30.109 -19.109 1 89.56 80 GLU B CA 1
ATOM 5120 C C . GLU B 1 80 ? 21.406 -29.406 -18.094 1 89.56 80 GLU B C 1
ATOM 5122 O O . GLU B 1 80 ? 21.641 -29.5 -16.875 1 89.56 80 GLU B O 1
ATOM 5127 N N . GLU B 1 81 ? 20.406 -28.75 -18.609 1 88.19 81 GLU B N 1
ATOM 5128 C CA . GLU B 1 81 ? 19.516 -27.953 -17.781 1 88.19 81 GLU B CA 1
ATOM 5129 C C . GLU B 1 81 ? 18.656 -28.844 -16.875 1 88.19 81 GLU B C 1
ATOM 5131 O O . GLU B 1 81 ? 18.141 -28.375 -15.859 1 88.19 81 GLU B O 1
ATOM 5136 N N . ASN B 1 82 ? 18.5 -30.109 -17.219 1 91.88 82 ASN B N 1
ATOM 5137 C CA . ASN B 1 82 ? 17.578 -30.969 -16.5 1 91.88 82 ASN B CA 1
ATOM 5138 C C . ASN B 1 82 ? 18.297 -32.156 -15.859 1 91.88 82 ASN B C 1
ATOM 5140 O O . ASN B 1 82 ? 17.656 -33.094 -15.367 1 91.88 82 ASN B O 1
ATOM 5144 N N . LEU B 1 83 ? 19.594 -32.094 -15.836 1 92.25 83 LEU B N 1
ATOM 5145 C CA . LEU B 1 83 ? 20.406 -33.219 -15.422 1 92.25 83 LEU B CA 1
ATOM 5146 C C . LEU B 1 83 ? 20.094 -33.625 -13.984 1 92.25 83 LEU B C 1
ATOM 5148 O O . LEU B 1 83 ? 20.016 -34.812 -13.672 1 92.25 83 LEU B O 1
ATOM 5152 N N . ASP B 1 84 ? 19.844 -32.719 -13.195 1 88.81 84 ASP B N 1
ATOM 5153 C CA . ASP B 1 84 ? 19.641 -32.969 -11.766 1 88.81 84 ASP B CA 1
ATOM 5154 C C . ASP B 1 84 ? 18.328 -33.688 -11.508 1 88.81 84 ASP B C 1
ATOM 5156 O O . ASP B 1 84 ? 18.125 -34.281 -10.438 1 88.81 84 ASP B O 1
ATOM 5160 N N . GLU B 1 85 ? 17.391 -33.625 -12.484 1 91.44 85 GLU B N 1
ATOM 5161 C CA . GLU B 1 85 ? 16.078 -34.25 -12.297 1 91.44 85 GLU B CA 1
ATOM 5162 C C . GLU B 1 85 ? 16.016 -35.625 -12.922 1 91.44 85 GLU B C 1
ATOM 5164 O O . GLU B 1 85 ? 15.07 -36.375 -12.695 1 91.44 85 GLU B O 1
ATOM 5169 N N . LEU B 1 86 ? 17.062 -35.969 -13.648 1 94.5 86 LEU B N 1
ATOM 5170 C CA . LEU B 1 86 ? 17.094 -37.25 -14.305 1 94.5 86 LEU B CA 1
ATOM 5171 C C . LEU B 1 86 ? 17.578 -38.344 -13.336 1 94.5 86 LEU B C 1
ATOM 5173 O O . LEU B 1 86 ? 18.281 -38.031 -12.367 1 94.5 86 LEU B O 1
ATOM 5177 N N . HIS B 1 87 ? 17.141 -39.531 -13.547 1 92.38 87 HIS B N 1
ATOM 5178 C CA . HIS B 1 87 ? 17.531 -40.688 -12.727 1 92.38 87 HIS B CA 1
ATOM 5179 C C . HIS B 1 87 ? 17.938 -41.875 -13.594 1 92.38 87 HIS B C 1
ATOM 5181 O O . HIS B 1 87 ? 17.891 -41.781 -14.82 1 92.38 87 HIS B O 1
ATOM 5187 N N . GLU B 1 88 ? 18.281 -43 -13.023 1 92 88 GLU B N 1
ATOM 5188 C CA . GLU B 1 88 ? 18.891 -44.125 -13.719 1 92 88 GLU B CA 1
ATOM 5189 C C . GLU B 1 88 ? 17.922 -44.719 -14.734 1 92 88 GLU B C 1
ATOM 5191 O O . GLU B 1 88 ? 18.344 -45.281 -15.758 1 92 88 GLU B O 1
ATOM 5196 N N . ASP B 1 89 ? 16.672 -44.562 -14.547 1 91.31 89 ASP B N 1
ATOM 5197 C CA . ASP B 1 89 ? 15.68 -45.156 -15.422 1 91.31 89 ASP B CA 1
ATOM 5198 C C . ASP B 1 89 ? 15.133 -44.125 -16.406 1 91.31 89 ASP B C 1
ATOM 5200 O O . ASP B 1 89 ? 14.219 -44.438 -17.188 1 91.31 89 ASP B O 1
ATOM 5204 N N . SER B 1 90 ? 15.75 -43 -16.453 1 95.94 90 SER B N 1
ATOM 5205 C CA . SER B 1 90 ? 15.242 -41.938 -17.344 1 95.94 90 SER B CA 1
ATOM 5206 C C . SER B 1 90 ? 15.562 -42.25 -18.797 1 95.94 90 SER B C 1
ATOM 5208 O O . SER B 1 90 ? 16.594 -42.875 -19.109 1 95.94 90 SER B O 1
ATOM 5210 N N . VAL B 1 91 ? 14.656 -41.875 -19.641 1 96.5 91 VAL B N 1
ATOM 5211 C CA . VAL B 1 91 ? 14.836 -42.031 -21.078 1 96.5 91 VAL B CA 1
ATOM 5212 C C . VAL B 1 91 ? 14.945 -40.688 -21.734 1 96.5 91 VAL B C 1
ATOM 5214 O O . VAL B 1 91 ? 14.109 -39.781 -21.5 1 96.5 91 VAL B O 1
ATOM 5217 N N . ILE B 1 92 ? 15.977 -40.469 -22.516 1 97.06 92 ILE B N 1
ATOM 5218 C CA . ILE B 1 92 ? 16.203 -39.219 -23.234 1 97.06 92 ILE B CA 1
ATOM 5219 C C . ILE B 1 92 ? 16 -39.438 -24.734 1 97.06 92 ILE B C 1
ATOM 5221 O O . ILE B 1 92 ? 16.734 -40.188 -25.359 1 97.06 92 ILE B O 1
ATOM 5225 N N . ILE B 1 93 ? 15.016 -38.781 -25.266 1 97.06 93 ILE B N 1
ATOM 5226 C CA . ILE B 1 93 ? 14.719 -38.875 -26.688 1 97.06 93 ILE B CA 1
ATOM 5227 C C . ILE B 1 93 ? 15.289 -37.625 -27.406 1 97.06 93 ILE B C 1
ATOM 5229 O O . ILE B 1 93 ? 15.031 -36.5 -27 1 97.06 93 ILE B O 1
ATOM 5233 N N . TYR B 1 94 ? 16.078 -37.812 -28.422 1 96.12 94 TYR B N 1
ATOM 5234 C CA . TYR B 1 94 ? 16.703 -36.719 -29.156 1 96.12 94 TYR B CA 1
ATOM 5235 C C . TYR B 1 94 ? 16.906 -37.094 -30.625 1 96.12 94 TYR B C 1
ATOM 5237 O O . TYR B 1 94 ? 16.75 -38.25 -31 1 96.12 94 TYR B O 1
ATOM 5245 N N . ASP B 1 95 ? 17.125 -36.062 -31.406 1 94.31 95 ASP B N 1
ATOM 5246 C CA . ASP B 1 95 ? 17.344 -36.312 -32.844 1 94.31 95 ASP B CA 1
ATOM 5247 C C . ASP B 1 95 ? 18.812 -36.656 -33.094 1 94.31 95 ASP B C 1
ATOM 5249 O O . ASP B 1 95 ? 19.656 -35.75 -33.219 1 94.31 95 ASP B O 1
ATOM 5253 N N . GLY B 1 96 ? 19.031 -37.906 -33.344 1 86.81 96 GLY B N 1
ATOM 5254 C CA . GLY B 1 96 ? 20.391 -38.375 -33.562 1 86.81 96 GLY B CA 1
ATOM 5255 C C . GLY B 1 96 ? 21 -37.875 -34.844 1 86.81 96 GLY B C 1
ATOM 5256 O O . GLY B 1 96 ? 22.219 -37.938 -35.031 1 86.81 96 GLY B O 1
ATOM 5257 N N . GLU B 1 97 ? 20.188 -37.281 -35.688 1 85.19 97 GLU B N 1
ATOM 5258 C CA . GLU B 1 97 ? 20.688 -36.844 -36.969 1 85.19 97 GLU B CA 1
ATOM 5259 C C . GLU B 1 97 ? 20.859 -35.312 -37 1 85.19 97 GLU B C 1
ATOM 5261 O O . GLU B 1 97 ? 21.422 -34.781 -37.969 1 85.19 97 GLU B O 1
ATOM 5266 N N . GLN B 1 98 ? 20.312 -34.625 -36.094 1 82.69 98 GLN B N 1
ATOM 5267 C CA . GLN B 1 98 ? 20.406 -33.188 -36.031 1 82.69 98 GLN B CA 1
ATOM 5268 C C . GLN B 1 98 ? 21.828 -32.719 -35.719 1 82.69 98 GLN B C 1
ATOM 5270 O O . GLN B 1 98 ? 22.484 -33.312 -34.844 1 82.69 98 GLN B O 1
ATOM 5275 N N . ARG B 1 99 ? 22.125 -31.547 -36.438 1 71.5 99 ARG B N 1
ATOM 5276 C CA . ARG B 1 99 ? 23.438 -30.938 -36.219 1 71.5 99 ARG B CA 1
ATOM 5277 C C . ARG B 1 99 ? 23.609 -30.547 -34.75 1 71.5 99 ARG B C 1
ATOM 5279 O O . ARG B 1 99 ? 22.703 -29.953 -34.156 1 71.5 99 ARG B O 1
ATOM 5286 N N . GLY B 1 100 ? 24.547 -31.031 -34.031 1 75.44 100 GLY B N 1
ATOM 5287 C CA . GLY B 1 100 ? 24.844 -30.719 -32.656 1 75.44 100 GLY B CA 1
ATOM 5288 C C . GLY B 1 100 ? 24.562 -31.859 -31.688 1 75.44 100 GLY B C 1
ATOM 5289 O O . GLY B 1 100 ? 25.031 -31.859 -30.547 1 75.44 100 GLY B O 1
ATOM 5290 N N . MET B 1 101 ? 23.688 -32.75 -32.281 1 85.25 101 MET B N 1
ATOM 5291 C CA . MET B 1 101 ? 23.359 -33.906 -31.422 1 85.25 101 MET B CA 1
ATOM 5292 C C . MET B 1 101 ? 23.938 -35.188 -31.984 1 85.25 101 MET B C 1
ATOM 5294 O O . MET B 1 101 ? 23.781 -36.25 -31.375 1 85.25 101 MET B O 1
ATOM 5298 N N . THR B 1 102 ? 24.609 -35.062 -33 1 82.81 102 THR B N 1
ATOM 5299 C CA . THR B 1 102 ? 25.109 -36.25 -33.688 1 82.81 102 THR B CA 1
ATOM 5300 C C . THR B 1 102 ? 26.109 -37 -32.781 1 82.81 102 THR B C 1
ATOM 5302 O O . THR B 1 102 ? 26.156 -38.25 -32.812 1 82.81 102 THR B O 1
ATOM 5305 N N . ASP B 1 103 ? 26.859 -36.25 -32.062 1 84.62 103 ASP B N 1
ATOM 5306 C CA . ASP B 1 103 ? 27.875 -36.875 -31.203 1 84.62 103 ASP B CA 1
ATOM 5307 C C . ASP B 1 103 ? 27.422 -36.906 -29.75 1 84.62 103 ASP B C 1
ATOM 5309 O O . ASP B 1 103 ? 28.234 -37.156 -28.859 1 84.62 103 ASP B O 1
ATOM 5313 N N . TYR B 1 104 ? 26.141 -36.656 -29.672 1 89 104 TYR B N 1
ATOM 5314 C CA . TYR B 1 104 ? 25.641 -36.594 -28.297 1 89 104 TYR B CA 1
ATOM 5315 C C . TYR B 1 104 ? 25.547 -38 -27.703 1 89 104 TYR B C 1
ATOM 5317 O O . TYR B 1 104 ? 25.125 -38.938 -28.375 1 89 104 TYR B O 1
ATOM 5325 N N . GLU B 1 105 ? 26.094 -38.156 -26.453 1 88.06 105 GLU B N 1
ATOM 5326 C CA . GLU B 1 105 ? 25.938 -39.375 -25.688 1 88.06 105 GLU B CA 1
ATOM 5327 C C . GLU B 1 105 ? 25.172 -39.125 -24.391 1 88.06 105 GLU B C 1
ATOM 5329 O O . GLU B 1 105 ? 25.562 -38.281 -23.594 1 88.06 105 GLU B O 1
ATOM 5334 N N . ALA B 1 106 ? 24.078 -39.875 -24.266 1 90.19 106 ALA B N 1
ATOM 5335 C CA . ALA B 1 106 ? 23.297 -39.719 -23.047 1 90.19 106 ALA B CA 1
ATOM 5336 C C . ALA B 1 106 ? 24.141 -40.094 -21.812 1 90.19 106 ALA B C 1
ATOM 5338 O O . ALA B 1 106 ? 25.031 -40.938 -21.891 1 90.19 106 ALA B O 1
ATOM 5339 N N . PRO B 1 107 ? 23.906 -39.469 -20.766 1 89.62 107 PRO B N 1
ATOM 5340 C CA . PRO B 1 107 ? 24.641 -39.812 -19.547 1 89.62 107 PRO B CA 1
ATOM 5341 C C . PRO B 1 107 ? 24.516 -41.312 -19.188 1 89.62 107 PRO B C 1
ATOM 5343 O O . PRO B 1 107 ? 23.484 -41.938 -19.469 1 89.62 107 PRO B O 1
ATOM 5346 N N . GLU B 1 108 ? 25.547 -41.938 -18.688 1 82.56 108 GLU B N 1
ATOM 5347 C CA . GLU B 1 108 ? 25.75 -43.375 -18.516 1 82.56 108 GLU B CA 1
ATOM 5348 C C . GLU B 1 108 ? 24.562 -44 -17.828 1 82.56 108 GLU B C 1
ATOM 5350 O O . GLU B 1 108 ? 24.141 -45.094 -18.188 1 82.56 108 GLU B O 1
ATOM 5355 N N . GLU B 1 109 ? 23.938 -43.438 -16.891 1 88.19 109 GLU B N 1
ATOM 5356 C CA . GLU B 1 109 ? 22.891 -44.125 -16.125 1 88.19 109 GLU B CA 1
ATOM 5357 C C . GLU B 1 109 ? 21.531 -43.938 -16.781 1 88.19 109 GLU B C 1
ATOM 5359 O O . GLU B 1 109 ? 20.562 -44.625 -16.406 1 88.19 109 GLU B O 1
ATOM 5364 N N . MET B 1 110 ? 21.438 -43.219 -17.938 1 92.31 110 MET B N 1
ATOM 5365 C CA . MET B 1 110 ? 20.172 -42.969 -18.625 1 92.31 110 MET B CA 1
ATOM 5366 C C . MET B 1 110 ? 20.125 -43.688 -19.969 1 92.31 110 MET B C 1
ATOM 5368 O O . MET B 1 110 ? 21.156 -44.156 -20.469 1 92.31 110 MET B O 1
ATOM 5372 N N . THR B 1 111 ? 19 -43.906 -20.422 1 94 111 THR B N 1
ATOM 5373 C CA . THR B 1 111 ? 18.812 -44.5 -21.734 1 94 111 THR B CA 1
ATOM 5374 C C . THR B 1 111 ? 18.625 -43.438 -22.797 1 94 111 THR B C 1
ATOM 5376 O O . THR B 1 111 ? 17.688 -42.625 -22.719 1 94 111 THR B O 1
ATOM 5379 N N . GLY B 1 112 ? 19.547 -43.375 -23.703 1 94.44 112 GLY B N 1
ATOM 5380 C CA . GLY B 1 112 ? 19.422 -42.469 -24.844 1 94.44 112 GLY B CA 1
ATOM 5381 C C . GLY B 1 112 ? 18.797 -43.125 -26.062 1 94.44 112 GLY B C 1
ATOM 5382 O O . GLY B 1 112 ? 19.156 -44.219 -26.438 1 94.44 112 GLY B O 1
ATOM 5383 N N . LEU B 1 113 ? 17.766 -42.438 -26.609 1 95.38 113 LEU B N 1
ATOM 5384 C CA . LEU B 1 113 ? 17.109 -42.906 -27.812 1 95.38 113 LEU B CA 1
ATOM 5385 C C . LEU B 1 113 ? 17.281 -41.938 -28.969 1 95.38 113 LEU B C 1
ATOM 5387 O O . LEU B 1 113 ? 16.5 -41 -29.109 1 95.38 113 LEU B O 1
ATOM 5391 N N . PRO B 1 114 ? 18.266 -42.156 -29.75 1 95.5 114 PRO B N 1
ATOM 5392 C CA . PRO B 1 114 ? 18.438 -41.312 -30.922 1 95.5 114 PRO B CA 1
ATOM 5393 C C . PRO B 1 114 ? 17.406 -41.594 -32.031 1 95.5 114 PRO B C 1
ATOM 5395 O O . PRO B 1 114 ? 17.656 -42.438 -32.906 1 95.5 114 PRO B O 1
ATOM 5398 N N . VAL B 1 115 ? 16.344 -41 -31.984 1 95.38 115 VAL B N 1
ATOM 5399 C CA . VAL B 1 115 ? 15.297 -41.125 -33 1 95.38 115 VAL B CA 1
ATOM 5400 C C . VAL B 1 115 ? 15.484 -40.094 -34.094 1 95.38 115 VAL B C 1
ATOM 5402 O O . VAL B 1 115 ? 15.672 -38.906 -33.812 1 95.38 115 VAL B O 1
ATOM 5405 N N . PRO B 1 116 ? 15.5 -40.5 -35.312 1 95.75 116 PRO B N 1
ATOM 5406 C CA . PRO B 1 116 ? 15.625 -39.5 -36.406 1 95.75 116 PRO B CA 1
ATOM 5407 C C . PRO B 1 116 ? 14.359 -38.688 -36.594 1 95.75 116 PRO B C 1
ATOM 5409 O O . PRO B 1 116 ? 13.656 -38.812 -37.594 1 95.75 116 PRO B O 1
ATOM 5412 N N . LEU B 1 117 ? 14.164 -37.812 -35.719 1 96.44 117 LEU B N 1
ATOM 5413 C CA . LEU B 1 117 ? 12.93 -37.062 -35.625 1 96.44 117 LEU B CA 1
ATOM 5414 C C . LEU B 1 117 ? 12.672 -36.281 -36.906 1 96.44 117 LEU B C 1
ATOM 5416 O O . LEU B 1 117 ? 11.555 -36.281 -37.438 1 96.44 117 LEU B O 1
ATOM 5420 N N . SER B 1 118 ? 13.672 -35.656 -37.469 1 94.56 118 SER B N 1
ATOM 5421 C CA . SER B 1 118 ? 13.531 -34.812 -38.656 1 94.56 118 SER B CA 1
ATOM 5422 C C . SER B 1 118 ? 13.219 -35.656 -39.875 1 94.56 118 SER B C 1
ATOM 5424 O O . SER B 1 118 ? 12.352 -35.312 -40.688 1 94.56 118 SER B O 1
ATOM 5426 N N . ASP B 1 119 ? 13.891 -36.719 -40 1 95.12 119 ASP B N 1
ATOM 5427 C CA . ASP B 1 119 ? 13.688 -37.594 -41.156 1 95.12 119 ASP B CA 1
ATOM 5428 C C . ASP B 1 119 ? 12.281 -38.188 -41.156 1 95.12 119 ASP B C 1
ATOM 5430 O O . ASP B 1 119 ? 11.602 -38.219 -42.188 1 95.12 119 ASP B O 1
ATOM 5434 N N . LEU B 1 120 ? 11.93 -38.688 -40.031 1 96.38 120 LEU B N 1
ATOM 5435 C CA . LEU B 1 120 ? 10.609 -39.281 -39.906 1 96.38 120 LEU B CA 1
ATOM 5436 C C . LEU B 1 120 ? 9.516 -38.25 -40.125 1 96.38 120 LEU B C 1
ATOM 5438 O O . LEU B 1 120 ? 8.469 -38.562 -40.719 1 96.38 120 LEU B O 1
ATOM 5442 N N . ALA B 1 121 ? 9.75 -37.031 -39.656 1 96.25 121 ALA B N 1
ATOM 5443 C CA . ALA B 1 121 ? 8.797 -35.938 -39.875 1 96.25 121 ALA B CA 1
ATOM 5444 C C . ALA B 1 121 ? 8.641 -35.625 -41.375 1 96.25 121 ALA B C 1
ATOM 5446 O O . ALA B 1 121 ? 7.523 -35.438 -41.844 1 96.25 121 ALA B O 1
ATOM 5447 N N . GLU B 1 122 ? 9.727 -35.625 -42.031 1 95.19 122 GLU B N 1
ATOM 5448 C CA . GLU B 1 122 ? 9.703 -35.375 -43.469 1 95.19 122 GLU B CA 1
ATOM 5449 C C . GLU B 1 122 ? 8.914 -36.438 -44.219 1 95.19 122 GLU B C 1
ATOM 5451 O O . GLU B 1 122 ? 8.195 -36.156 -45.188 1 95.19 122 GLU B O 1
ATOM 5456 N N . GLU B 1 123 ? 9.062 -37.594 -43.812 1 95.44 123 GLU B N 1
ATOM 5457 C CA . GLU B 1 123 ? 8.336 -38.719 -44.406 1 95.44 123 GLU B CA 1
ATOM 5458 C C . GLU B 1 123 ? 6.836 -38.562 -44.188 1 95.44 123 GLU B C 1
ATOM 5460 O O . GLU B 1 123 ? 6.035 -39 -45.031 1 95.44 123 GLU B O 1
ATOM 5465 N N . ALA B 1 124 ? 6.531 -38.031 -43.062 1 93.94 124 ALA B N 1
ATOM 5466 C CA . ALA B 1 124 ? 5.121 -37.906 -42.688 1 93.94 124 ALA B CA 1
ATOM 5467 C C . ALA B 1 124 ? 4.492 -36.688 -43.344 1 93.94 124 ALA B C 1
ATOM 5469 O O . ALA B 1 124 ? 3.268 -36.562 -43.406 1 93.94 124 ALA B O 1
ATOM 5470 N N . GLY B 1 125 ? 5.242 -35.75 -43.812 1 89.88 125 GLY B N 1
ATOM 5471 C CA . GLY B 1 125 ? 4.633 -34.625 -44.5 1 89.88 125 GLY B CA 1
ATOM 5472 C C . GLY B 1 125 ? 5.391 -33.344 -44.344 1 89.88 125 GLY B C 1
ATOM 5473 O O . GLY B 1 125 ? 5.129 -32.344 -45.031 1 89.88 125 GLY B O 1
ATOM 5474 N N . GLY B 1 126 ? 6.363 -33.281 -43.406 1 90.75 126 GLY B N 1
ATOM 5475 C CA . GLY B 1 126 ? 7.121 -32.062 -43.25 1 90.75 126 GLY B CA 1
ATOM 5476 C C . GLY B 1 126 ? 7.953 -32 -42 1 90.75 126 GLY B C 1
ATOM 5477 O O . GLY B 1 126 ? 7.562 -32.562 -40.969 1 90.75 126 GLY B O 1
ATOM 5478 N N . ALA B 1 127 ? 8.969 -31.203 -42.062 1 88.12 127 ALA B N 1
ATOM 5479 C CA . ALA B 1 127 ? 9.922 -31.078 -40.969 1 88.12 127 ALA B CA 1
ATOM 5480 C C . ALA B 1 127 ? 9.258 -30.469 -39.719 1 88.12 127 ALA B C 1
ATOM 5482 O O . ALA B 1 127 ? 9.695 -30.703 -38.594 1 88.12 127 ALA B O 1
ATOM 5483 N N . ILE B 1 128 ? 8.164 -29.75 -39.969 1 88.81 128 ILE B N 1
ATOM 5484 C CA . ILE B 1 128 ? 7.488 -29.016 -38.906 1 88.81 128 ILE B CA 1
ATOM 5485 C C . ILE B 1 128 ? 6.867 -30 -37.938 1 88.81 128 ILE B C 1
ATOM 5487 O O . ILE B 1 128 ? 6.566 -29.641 -36.781 1 88.81 128 ILE B O 1
ATOM 5491 N N . MET B 1 129 ? 6.762 -31.281 -38.25 1 93.88 129 MET B N 1
ATOM 5492 C CA . MET B 1 129 ? 6.082 -32.281 -37.406 1 93.88 129 MET B CA 1
ATOM 5493 C C . MET B 1 129 ? 7.074 -33.031 -36.531 1 93.88 129 MET B C 1
ATOM 5495 O O . MET B 1 129 ? 6.723 -34.031 -35.938 1 93.88 129 MET B O 1
ATOM 5499 N N . ARG B 1 130 ? 8.305 -32.562 -36.469 1 95.06 130 ARG B N 1
ATOM 5500 C CA . ARG B 1 130 ? 9.375 -33.219 -35.75 1 95.06 130 ARG B CA 1
ATOM 5501 C C . ARG B 1 130 ? 8.969 -33.5 -34.281 1 95.06 130 ARG B C 1
ATOM 5503 O O . ARG B 1 130 ? 9.242 -34.562 -33.75 1 95.06 130 ARG B O 1
ATOM 5510 N N . ASN B 1 131 ? 8.289 -32.5 -33.656 1 95.88 131 ASN B N 1
ATOM 5511 C CA . ASN B 1 131 ? 7.898 -32.656 -32.25 1 95.88 131 ASN B CA 1
ATOM 5512 C C . ASN B 1 131 ? 6.805 -33.688 -32.062 1 95.88 131 ASN B C 1
ATOM 5514 O O . ASN B 1 131 ? 6.734 -34.344 -31.031 1 95.88 131 ASN B O 1
ATOM 5518 N N . VAL B 1 132 ? 6.012 -33.844 -33.062 1 96.81 132 VAL B N 1
ATOM 5519 C CA . VAL B 1 132 ? 4.949 -34.844 -33 1 96.81 132 VAL B CA 1
ATOM 5520 C C . VAL B 1 132 ? 5.547 -36.25 -33.125 1 96.81 132 VAL B C 1
ATOM 5522 O O . VAL B 1 132 ? 5.07 -37.188 -32.469 1 96.81 132 VAL B O 1
ATOM 5525 N N . VAL B 1 133 ? 6.594 -36.406 -33.938 1 97.38 133 VAL B N 1
ATOM 5526 C CA . VAL B 1 133 ? 7.316 -37.656 -34.031 1 97.38 133 VAL B CA 1
ATOM 5527 C C . VAL B 1 133 ? 7.863 -38 -32.625 1 97.38 133 VAL B C 1
ATOM 5529 O O . VAL B 1 133 ? 7.762 -39.156 -32.188 1 97.38 133 VAL B O 1
ATOM 5532 N N . ALA B 1 134 ? 8.391 -37.031 -32.031 1 97.75 134 ALA B N 1
ATOM 5533 C CA . ALA B 1 134 ? 8.938 -37.219 -30.703 1 97.75 134 ALA B CA 1
ATOM 5534 C C . ALA B 1 134 ? 7.848 -37.688 -29.734 1 97.75 134 ALA B C 1
ATOM 5536 O O . ALA B 1 134 ? 8.094 -38.531 -28.875 1 97.75 134 ALA B O 1
ATOM 5537 N N . LEU B 1 135 ? 6.66 -37.094 -29.797 1 97.94 135 LEU B N 1
ATOM 5538 C CA . LEU B 1 135 ? 5.551 -37.5 -28.938 1 97.94 135 LEU B CA 1
ATOM 5539 C C . LEU B 1 135 ? 5.172 -38.969 -29.188 1 97.94 135 LEU B C 1
ATOM 5541 O O . LEU B 1 135 ? 4.824 -39.688 -28.25 1 97.94 135 LEU B O 1
ATOM 5545 N N . GLY B 1 136 ? 5.18 -39.312 -30.422 1 97.44 136 GLY B N 1
ATOM 5546 C CA . GLY B 1 136 ? 4.949 -40.719 -30.734 1 97.44 136 GLY B CA 1
ATOM 5547 C C . GLY B 1 136 ? 5.949 -41.625 -30.062 1 97.44 136 GLY B C 1
ATOM 5548 O O . GLY B 1 136 ? 5.57 -42.688 -29.547 1 97.44 136 GLY B O 1
ATOM 5549 N N . ALA B 1 137 ? 7.219 -41.25 -30.156 1 97.56 137 ALA B N 1
ATOM 5550 C CA . ALA B 1 137 ? 8.273 -42 -29.5 1 97.56 137 ALA B CA 1
ATOM 5551 C C . ALA B 1 137 ? 8 -42.125 -28 1 97.56 137 ALA B C 1
ATOM 5553 O O . ALA B 1 137 ? 8.188 -43.188 -27.406 1 97.56 137 ALA B O 1
ATOM 5554 N N . VAL B 1 138 ? 7.59 -41.062 -27.375 1 97.5 138 VAL B N 1
ATOM 5555 C CA . VAL B 1 138 ? 7.266 -41.031 -25.953 1 97.5 138 VAL B CA 1
ATOM 5556 C C . VAL B 1 138 ? 6.141 -42.031 -25.656 1 97.5 138 VAL B C 1
ATOM 5558 O O . VAL B 1 138 ? 6.156 -42.719 -24.625 1 97.5 138 VAL B O 1
ATOM 5561 N N . CYS B 1 139 ? 5.145 -42.094 -26.531 1 96.19 139 CYS B N 1
ATOM 5562 C CA . CYS B 1 139 ? 4.02 -43 -26.328 1 96.19 139 CYS B CA 1
ATOM 5563 C C . CYS B 1 139 ? 4.492 -44.469 -26.25 1 96.19 139 CYS B C 1
ATOM 5565 O O . CYS B 1 139 ? 4.031 -45.219 -25.406 1 96.19 139 CYS B O 1
ATOM 5567 N N . GLU B 1 140 ? 5.379 -44.781 -27.141 1 96.06 140 GLU B N 1
ATOM 5568 C CA . GLU B 1 140 ? 5.906 -46.156 -27.125 1 96.06 140 GLU B CA 1
ATOM 5569 C C . GLU B 1 140 ? 6.699 -46.438 -25.844 1 96.06 140 GLU B C 1
ATOM 5571 O O . GLU B 1 140 ? 6.535 -47.469 -25.219 1 96.06 140 GLU B O 1
ATOM 5576 N N . VAL B 1 141 ? 7.523 -45.469 -25.484 1 96.38 141 VAL B N 1
ATOM 5577 C CA . VAL B 1 141 ? 8.359 -45.625 -24.297 1 96.38 141 VAL B CA 1
ATOM 5578 C C . VAL B 1 141 ? 7.477 -45.75 -23.047 1 96.38 141 VAL B C 1
ATOM 5580 O O . VAL B 1 141 ? 7.77 -46.531 -22.156 1 96.38 141 VAL B O 1
ATOM 5583 N N . ALA B 1 142 ? 6.395 -45 -22.984 1 95.5 142 ALA B N 1
ATOM 5584 C CA . ALA B 1 142 ? 5.539 -44.906 -21.812 1 95.5 142 ALA B CA 1
ATOM 5585 C C . ALA B 1 142 ? 4.461 -45.969 -21.828 1 95.5 142 ALA B C 1
ATOM 5587 O O . ALA B 1 142 ? 3.678 -46.094 -20.875 1 95.5 142 ALA B O 1
ATOM 5588 N N . GLY B 1 143 ? 4.414 -46.781 -22.844 1 93.88 143 GLY B N 1
ATOM 5589 C CA . GLY B 1 143 ? 3.322 -47.719 -22.969 1 93.88 143 GLY B CA 1
ATOM 5590 C C . GLY B 1 143 ? 1.96 -47.062 -23.078 1 93.88 143 GLY B C 1
ATOM 5591 O O . GLY B 1 143 ? 0.995 -47.531 -22.453 1 93.88 143 GLY B O 1
ATOM 5592 N N . PHE B 1 144 ? 1.906 -45.969 -23.688 1 94.88 144 PHE B N 1
ATOM 5593 C CA . PHE B 1 144 ? 0.705 -45.156 -23.875 1 94.88 144 PHE B CA 1
ATOM 5594 C C . PHE B 1 144 ? 0.197 -45.312 -25.312 1 94.88 144 PHE B C 1
ATOM 5596 O O . PHE B 1 144 ? 0.97 -45.188 -26.266 1 94.88 144 PHE B O 1
ATOM 5603 N N . ASP B 1 145 ? -1.052 -45.625 -25.5 1 94.25 145 ASP B N 1
ATOM 5604 C CA . ASP B 1 145 ? -1.614 -45.812 -26.828 1 94.25 145 ASP B CA 1
ATOM 5605 C C . ASP B 1 145 ? -1.516 -44.531 -27.656 1 94.25 145 ASP B C 1
ATOM 5607 O O . ASP B 1 145 ? -2.096 -43.531 -27.297 1 94.25 145 ASP B O 1
ATOM 5611 N N . VAL B 1 146 ? -0.846 -44.625 -28.734 1 95 146 VAL B N 1
ATOM 5612 C CA . VAL B 1 146 ? -0.575 -43.469 -29.594 1 95 146 VAL B CA 1
ATOM 5613 C C . VAL B 1 146 ? -1.887 -42.906 -30.141 1 95 146 VAL B C 1
ATOM 5615 O O . VAL B 1 146 ? -1.96 -41.75 -30.547 1 95 146 VAL B O 1
ATOM 5618 N N . GLU B 1 147 ? -2.91 -43.656 -30.125 1 92.38 147 GLU B N 1
ATOM 5619 C CA . GLU B 1 147 ? -4.203 -43.219 -30.641 1 92.38 147 GLU B CA 1
ATOM 5620 C C . GLU B 1 147 ? -4.801 -42.125 -29.797 1 92.38 147 GLU B C 1
ATOM 5622 O O . GLU B 1 147 ? -5.609 -41.312 -30.281 1 92.38 147 GLU B O 1
ATOM 5627 N N . TYR B 1 148 ? -4.418 -42.031 -28.562 1 92.75 148 TYR B N 1
ATOM 5628 C CA . TYR B 1 148 ? -4.895 -40.969 -27.703 1 92.75 148 TYR B CA 1
ATOM 5629 C C . TYR B 1 148 ? -4.371 -39.594 -28.172 1 92.75 148 TYR B C 1
ATOM 5631 O O . TYR B 1 148 ? -4.98 -38.562 -27.891 1 92.75 148 TYR B O 1
ATOM 5639 N N . LEU B 1 149 ? -3.25 -39.562 -28.859 1 93.62 149 LEU B N 1
ATOM 5640 C CA . LEU B 1 149 ? -2.719 -38.312 -29.391 1 93.62 149 LEU B CA 1
ATOM 5641 C C . LEU B 1 149 ? -3.607 -37.781 -30.516 1 93.62 149 LEU B C 1
ATOM 5643 O O . LEU B 1 149 ? -3.654 -36.594 -30.75 1 93.62 149 LEU B O 1
ATOM 5647 N N . GLY B 1 150 ? -4.215 -38.719 -31.203 1 87.25 150 GLY B N 1
ATOM 5648 C CA . GLY B 1 150 ? -4.992 -38.375 -32.375 1 87.25 150 GLY B CA 1
ATOM 5649 C C . GLY B 1 150 ? -6.035 -37.281 -32.094 1 87.25 150 GLY B C 1
ATOM 5650 O O . GLY B 1 150 ? -6.121 -36.312 -32.844 1 87.25 150 GLY B O 1
ATOM 5651 N N . GLU B 1 151 ? -6.805 -37.438 -31.078 1 83.69 151 GLU B N 1
ATOM 5652 C CA . GLU B 1 151 ? -7.836 -36.438 -30.766 1 83.69 151 GLU B CA 1
ATOM 5653 C C . GLU B 1 151 ? -7.223 -35.094 -30.422 1 83.69 151 GLU B C 1
ATOM 5655 O O . GLU B 1 151 ? -7.77 -34.031 -30.781 1 83.69 151 GLU B O 1
ATOM 5660 N N . SER B 1 152 ? -6.195 -35.156 -29.672 1 89.62 152 SER B N 1
ATOM 5661 C CA . SER B 1 152 ? -5.508 -33.938 -29.281 1 89.62 152 SER B CA 1
ATOM 5662 C C . SER B 1 152 ? -4.934 -33.219 -30.5 1 89.62 152 SER B C 1
ATOM 5664 O O . SER B 1 152 ? -4.918 -31.969 -30.547 1 89.62 152 SER B O 1
ATOM 5666 N N . LEU B 1 153 ? -4.441 -33.938 -31.422 1 92.44 153 LEU B N 1
ATOM 5667 C CA . LEU B 1 153 ? -3.904 -33.406 -32.656 1 92.44 153 LEU B CA 1
ATOM 5668 C C . LEU B 1 153 ? -5.012 -32.781 -33.5 1 92.44 153 LEU B C 1
ATOM 5670 O O . LEU B 1 153 ? -4.809 -31.766 -34.188 1 92.44 153 LEU B O 1
ATOM 5674 N N . GLU B 1 154 ? -6.125 -33.406 -33.469 1 89.44 154 GLU B N 1
ATOM 5675 C CA . GLU B 1 154 ? -7.277 -32.875 -34.188 1 89.44 154 GLU B CA 1
ATOM 5676 C C . GLU B 1 154 ? -7.703 -31.531 -33.594 1 89.44 154 GLU B C 1
ATOM 5678 O O . GLU B 1 154 ? -8.023 -30.594 -34.344 1 89.44 154 GLU B O 1
ATOM 5683 N N . LYS B 1 155 ? -7.738 -31.469 -32.375 1 84.31 155 LYS B N 1
ATOM 5684 C CA . LYS B 1 155 ? -8.109 -30.234 -31.703 1 84.31 155 LYS B CA 1
ATOM 5685 C C . LYS B 1 155 ? -7.094 -29.125 -31.984 1 84.31 155 LYS B C 1
ATOM 5687 O O . LYS B 1 155 ? -7.461 -27.953 -32.125 1 84.31 155 LYS B O 1
ATOM 5692 N N . GLN B 1 156 ? -5.812 -29.484 -31.938 1 86.56 156 GLN B N 1
ATOM 5693 C CA . GLN B 1 156 ? -4.738 -28.516 -32.125 1 86.56 156 GLN B CA 1
ATOM 5694 C C . GLN B 1 156 ? -4.656 -28.031 -33.562 1 86.56 156 GLN B C 1
ATOM 5696 O O . GLN B 1 156 ? -4.414 -26.844 -33.812 1 86.56 156 GLN B O 1
ATOM 5701 N N . PHE B 1 157 ? -4.895 -28.891 -34.5 1 87.69 157 PHE B N 1
ATOM 5702 C CA . PHE B 1 157 ? -4.59 -28.547 -35.875 1 87.69 157 PHE B CA 1
ATOM 5703 C C . PHE B 1 157 ? -5.844 -28.609 -36.75 1 87.69 157 PHE B C 1
ATOM 5705 O O . PHE B 1 157 ? -5.777 -28.438 -37.969 1 87.69 157 PHE B O 1
ATOM 5712 N N . GLY B 1 158 ? -6.938 -28.844 -36.156 1 86.25 158 GLY B N 1
ATOM 5713 C CA . GLY B 1 158 ? -8.172 -29 -36.906 1 86.25 158 GLY B CA 1
ATOM 5714 C C . GLY B 1 158 ? -8.461 -27.844 -37.844 1 86.25 158 GLY B C 1
ATOM 5715 O O . GLY B 1 158 ? -8.93 -28.047 -38.969 1 86.25 158 GLY B O 1
ATOM 5716 N N . ASP B 1 159 ? -8.125 -26.672 -37.5 1 86.75 159 ASP B N 1
ATOM 5717 C CA . ASP B 1 159 ? -8.422 -25.469 -38.281 1 86.75 159 ASP B CA 1
ATOM 5718 C C . ASP B 1 159 ? -7.492 -25.359 -39.469 1 86.75 159 ASP B C 1
ATOM 5720 O O . ASP B 1 159 ? -7.773 -24.609 -40.406 1 86.75 159 ASP B O 1
ATOM 5724 N N . GLN B 1 160 ? -6.445 -26.125 -39.406 1 86.62 160 GLN B N 1
ATOM 5725 C CA . GLN B 1 160 ? -5.469 -26.047 -40.5 1 86.62 160 GLN B CA 1
ATOM 5726 C C . GLN B 1 160 ? -5.789 -27.062 -41.594 1 86.62 160 GLN B C 1
ATOM 5728 O O . GLN B 1 160 ? -5.152 -27.062 -42.656 1 86.62 160 GLN B O 1
ATOM 5733 N N . GLY B 1 161 ? -6.75 -27.891 -41.438 1 88.31 161 GLY B N 1
ATOM 5734 C CA . GLY B 1 161 ? -7.195 -28.812 -42.469 1 88.31 161 GLY B CA 1
ATOM 5735 C C . GLY B 1 161 ? -7.004 -30.266 -42.094 1 88.31 161 GLY B C 1
ATOM 5736 O O . GLY B 1 161 ? -6.117 -30.609 -41.312 1 88.31 161 GLY B O 1
ATOM 5737 N N . GLU B 1 162 ? -7.738 -31.016 -42.719 1 90.5 162 GLU B N 1
ATOM 5738 C CA . GLU B 1 162 ? -7.77 -32.438 -42.406 1 90.5 162 GLU B CA 1
ATOM 5739 C C . GLU B 1 162 ? -6.457 -33.125 -42.781 1 90.5 162 GLU B C 1
ATOM 5741 O O . GLU B 1 162 ? -6.012 -34.031 -42.125 1 90.5 162 GLU B O 1
ATOM 5746 N N . GLN B 1 163 ? -5.871 -32.688 -43.812 1 92.31 163 GLN B N 1
ATOM 5747 C CA . GLN B 1 163 ? -4.625 -33.312 -44.281 1 92.31 163 GLN B CA 1
ATOM 5748 C C . GLN B 1 163 ? -3.502 -33.094 -43.25 1 92.31 163 GLN B C 1
ATOM 5750 O O . GLN B 1 163 ? -2.697 -33.969 -43 1 92.31 163 GLN B O 1
ATOM 5755 N N . ILE B 1 164 ? -3.512 -31.922 -42.719 1 92.5 164 ILE B N 1
ATOM 5756 C CA . ILE B 1 164 ? -2.479 -31.594 -41.75 1 92.5 164 ILE B CA 1
ATOM 5757 C C . ILE B 1 164 ? -2.652 -32.469 -40.5 1 92.5 164 ILE B C 1
ATOM 5759 O O . ILE B 1 164 ? -1.671 -32.906 -39.906 1 92.5 164 ILE B O 1
ATOM 5763 N N . VAL B 1 165 ? -3.846 -32.688 -40.094 1 94.38 165 VAL B N 1
ATOM 5764 C CA . VAL B 1 165 ? -4.145 -33.531 -38.938 1 94.38 165 VAL B CA 1
ATOM 5765 C C . VAL B 1 165 ? -3.686 -34.969 -39.219 1 94.38 165 VAL B C 1
ATOM 5767 O O . VAL B 1 165 ? -3.043 -35.594 -38.375 1 94.38 165 VAL B O 1
ATOM 5770 N N . GLU B 1 166 ? -3.982 -35.406 -40.375 1 94.25 166 GLU B N 1
ATOM 5771 C CA . GLU B 1 166 ? -3.613 -36.781 -40.719 1 94.25 166 GLU B CA 1
ATOM 5772 C C . GLU B 1 166 ? -2.098 -36.938 -40.812 1 94.25 166 GLU B C 1
ATOM 5774 O O . GLU B 1 166 ? -1.554 -37.969 -40.406 1 94.25 166 GLU B O 1
ATOM 5779 N N . ASN B 1 167 ? -1.472 -35.969 -41.344 1 95.75 167 ASN B N 1
ATOM 5780 C CA . ASN B 1 167 ? -0.014 -36 -41.375 1 95.75 167 ASN B CA 1
ATOM 5781 C C . ASN B 1 167 ? 0.596 -36.062 -40 1 95.75 167 ASN B C 1
ATOM 5783 O O . ASN B 1 167 ? 1.574 -36.781 -39.781 1 95.75 167 ASN B O 1
ATOM 5787 N N . ASN B 1 168 ? -0.01 -35.344 -39.156 1 96 168 ASN B N 1
ATOM 5788 C CA . ASN B 1 168 ? 0.486 -35.344 -37.781 1 96 168 ASN B CA 1
ATOM 5789 C C . ASN B 1 168 ? 0.246 -36.688 -37.094 1 96 168 ASN B C 1
ATOM 5791 O O . ASN B 1 168 ? 1.088 -37.156 -36.344 1 96 168 ASN B O 1
ATOM 5795 N N . LYS B 1 169 ? -0.875 -37.25 -37.344 1 95.94 169 LYS B N 1
ATOM 5796 C CA . LYS B 1 169 ? -1.147 -38.594 -36.812 1 95.94 169 LYS B CA 1
ATOM 5797 C C . LYS B 1 169 ? -0.145 -39.625 -37.344 1 95.94 169 LYS B C 1
ATOM 5799 O O . LYS B 1 169 ? 0.333 -40.469 -36.594 1 95.94 169 LYS B O 1
ATOM 5804 N N . GLU B 1 170 ? 0.117 -39.469 -38.594 1 96.38 170 GLU B N 1
ATOM 5805 C CA . GLU B 1 170 ? 1.109 -40.344 -39.219 1 96.38 170 GLU B CA 1
ATOM 5806 C C . GLU B 1 170 ? 2.488 -40.156 -38.594 1 96.38 170 GLU B C 1
ATOM 5808 O O . GLU B 1 170 ? 3.207 -41.125 -38.312 1 96.38 170 GLU B O 1
ATOM 5813 N N . ALA B 1 171 ? 2.832 -38.938 -38.406 1 97.25 171 ALA B N 1
ATOM 5814 C CA . ALA B 1 171 ? 4.109 -38.625 -37.781 1 97.25 171 ALA B CA 1
ATOM 5815 C C . ALA B 1 171 ? 4.227 -39.281 -36.406 1 97.25 171 ALA B C 1
ATOM 5817 O O . ALA B 1 171 ? 5.27 -39.812 -36.062 1 97.25 171 ALA B O 1
ATOM 5818 N N . ALA B 1 172 ? 3.188 -39.188 -35.625 1 97.31 172 ALA B N 1
ATOM 5819 C CA . ALA B 1 172 ? 3.162 -39.781 -34.281 1 97.31 172 ALA B CA 1
ATOM 5820 C C . ALA B 1 172 ? 3.338 -41.312 -34.375 1 97.31 172 ALA B C 1
ATOM 5822 O O . ALA B 1 172 ? 4.102 -41.875 -33.594 1 97.31 172 ALA B O 1
ATOM 5823 N N . ARG B 1 173 ? 2.65 -41.875 -35.281 1 96.69 173 ARG B N 1
ATOM 5824 C CA . ARG B 1 173 ? 2.734 -43.312 -35.469 1 96.69 173 ARG B CA 1
ATOM 5825 C C . ARG B 1 173 ? 4.141 -43.75 -35.875 1 96.69 173 ARG B C 1
ATOM 5827 O O . ARG B 1 173 ? 4.656 -44.75 -35.406 1 96.69 173 ARG B O 1
ATOM 5834 N N . LYS B 1 174 ? 4.73 -42.969 -36.75 1 97.12 174 LYS B N 1
ATOM 5835 C CA . LYS B 1 174 ? 6.082 -43.281 -37.219 1 97.12 174 LYS B CA 1
ATOM 5836 C C . LYS B 1 174 ? 7.078 -43.219 -36.062 1 97.12 174 LYS B C 1
ATOM 5838 O O . LYS B 1 174 ? 8.016 -44 -36 1 97.12 174 LYS B O 1
ATOM 5843 N N . GLY B 1 175 ? 6.883 -42.281 -35.219 1 97.25 175 GLY B N 1
ATOM 5844 C CA . GLY B 1 175 ? 7.734 -42.188 -34.062 1 97.25 175 GLY B CA 1
ATOM 5845 C C . GLY B 1 175 ? 7.605 -43.375 -33.125 1 97.25 175 GLY B C 1
ATOM 5846 O O . GLY B 1 175 ? 8.609 -43.938 -32.688 1 97.25 175 GLY B O 1
ATOM 5847 N N . ALA B 1 176 ? 6.402 -43.812 -32.875 1 96.56 176 ALA B N 1
ATOM 5848 C CA . ALA B 1 176 ? 6.137 -44.969 -32.031 1 96.56 176 ALA B CA 1
ATOM 5849 C C . ALA B 1 176 ? 6.68 -46.25 -32.656 1 96.56 176 ALA B C 1
ATOM 5851 O O . ALA B 1 176 ? 7.312 -47.031 -31.969 1 96.56 176 ALA B O 1
ATOM 5852 N N . GLU B 1 177 ? 6.434 -46.375 -33.938 1 96.62 177 GLU B N 1
ATOM 5853 C CA . GLU B 1 177 ? 6.863 -47.562 -34.656 1 96.62 177 GLU B CA 1
ATOM 5854 C C . GLU B 1 177 ? 8.383 -47.688 -34.688 1 96.62 177 GLU B C 1
ATOM 5856 O O . GLU B 1 177 ? 8.938 -48.781 -34.531 1 96.62 177 GLU B O 1
ATOM 5861 N N . TYR B 1 178 ? 8.953 -46.562 -34.906 1 96.94 178 TYR B N 1
ATOM 5862 C CA . TYR B 1 178 ? 10.414 -46.562 -34.969 1 96.94 178 TYR B CA 1
ATOM 5863 C C . TYR B 1 178 ? 11 -47.062 -33.656 1 96.94 178 TYR B C 1
ATOM 5865 O O . TYR B 1 178 ? 11.906 -47.906 -33.656 1 96.94 178 TYR B O 1
ATOM 5873 N N . VAL B 1 179 ? 10.531 -46.594 -32.562 1 96.88 179 VAL B N 1
ATOM 5874 C CA . VAL B 1 179 ? 11.039 -47 -31.25 1 96.88 179 VAL B CA 1
ATOM 5875 C C . VAL B 1 179 ? 10.75 -48.469 -31.016 1 96.88 179 VAL B C 1
ATOM 5877 O O . VAL B 1 179 ? 11.609 -49.188 -30.516 1 96.88 179 VAL B O 1
ATOM 5880 N N . ALA B 1 180 ? 9.586 -48.906 -31.359 1 95.44 180 ALA B N 1
ATOM 5881 C CA . ALA B 1 180 ? 9.188 -50.312 -31.172 1 95.44 180 ALA B CA 1
ATOM 5882 C C . ALA B 1 180 ? 10.078 -51.25 -31.984 1 95.44 180 ALA B C 1
ATOM 5884 O O . ALA B 1 180 ? 10.422 -52.344 -31.531 1 95.44 180 ALA B O 1
ATOM 5885 N N . GLU B 1 181 ? 10.477 -50.781 -33.125 1 95.75 181 GLU B N 1
ATOM 5886 C CA . GLU B 1 181 ? 11.203 -51.625 -34.062 1 95.75 181 GLU B CA 1
ATOM 5887 C C . GLU B 1 181 ? 12.703 -51.562 -33.812 1 95.75 181 GLU B C 1
ATOM 5889 O O . GLU B 1 181 ? 13.398 -52.594 -33.906 1 95.75 181 GLU B O 1
ATOM 5894 N N . GLU B 1 182 ? 13.141 -50.438 -33.562 1 93.62 182 GLU B N 1
ATOM 5895 C CA . GLU B 1 182 ? 14.586 -50.219 -33.562 1 93.62 182 GLU B CA 1
ATOM 5896 C C . GLU B 1 182 ? 15.195 -50.438 -32.188 1 93.62 182 GLU B C 1
ATOM 5898 O O . GLU B 1 182 ? 16.406 -50.656 -32.062 1 93.62 182 GLU B O 1
ATOM 5903 N N . PHE B 1 183 ? 14.352 -50.281 -31.281 1 91.38 183 PHE B N 1
ATOM 5904 C CA . PHE B 1 183 ? 14.898 -50.406 -29.938 1 91.38 183 PHE B CA 1
ATOM 5905 C C . PHE B 1 183 ? 14.273 -51.594 -29.203 1 91.38 183 PHE B C 1
ATOM 5907 O O . PHE B 1 183 ? 13.055 -51.719 -29.156 1 91.38 183 PHE B O 1
ATOM 5914 N N . GLU B 1 184 ? 15.062 -52.562 -28.844 1 80.69 184 GLU B N 1
ATOM 5915 C CA . GLU B 1 184 ? 14.617 -53.781 -28.156 1 80.69 184 GLU B CA 1
ATOM 5916 C C . GLU B 1 184 ? 14.539 -53.562 -26.641 1 80.69 184 GLU B C 1
ATOM 5918 O O . GLU B 1 184 ? 14.055 -54.406 -25.906 1 80.69 184 GLU B O 1
ATOM 5923 N N . GLU B 1 185 ? 14.828 -52.469 -26.266 1 77.62 185 GLU B N 1
ATOM 5924 C CA . GLU B 1 185 ? 14.836 -52.188 -24.828 1 77.62 185 GLU B CA 1
ATOM 5925 C C . GLU B 1 185 ? 13.43 -52.25 -24.25 1 77.62 185 GLU B C 1
ATOM 5927 O O . GLU B 1 185 ? 12.453 -51.875 -24.906 1 77.62 185 GLU B O 1
ATOM 5932 N N . THR B 1 186 ? 13.406 -52.906 -23.156 1 82 186 THR B N 1
ATOM 5933 C CA . THR B 1 186 ? 12.18 -52.875 -22.375 1 82 186 THR B CA 1
ATOM 5934 C C . THR B 1 186 ? 12.188 -51.656 -21.438 1 82 186 THR B C 1
ATOM 5936 O O . THR B 1 186 ? 13.164 -51.438 -20.719 1 82 186 THR B O 1
ATOM 5939 N N . PHE B 1 187 ? 11.227 -50.781 -21.656 1 89.31 187 PHE B N 1
ATOM 5940 C CA . PHE B 1 187 ? 11.125 -49.594 -20.812 1 89.31 187 PHE B CA 1
ATOM 5941 C C . PHE B 1 187 ? 10.289 -49.875 -19.562 1 89.31 187 PHE B C 1
ATOM 5943 O O . PHE B 1 187 ? 9.352 -50.688 -19.625 1 89.31 187 PHE B O 1
ATOM 5950 N N . PRO B 1 188 ? 10.641 -49.281 -18.469 1 87.81 188 PRO B N 1
ATOM 5951 C CA . PRO B 1 188 ? 9.961 -49.594 -17.203 1 87.81 188 PRO B CA 1
ATOM 5952 C C . PRO B 1 188 ? 8.664 -48.781 -17.031 1 87.81 188 PRO B C 1
ATOM 5954 O O . PRO B 1 188 ? 8.125 -48.719 -15.922 1 87.81 188 PRO B O 1
ATOM 5957 N N . TYR B 1 189 ? 8.164 -48.25 -18.078 1 92.31 189 TYR B N 1
ATOM 5958 C CA . TYR B 1 189 ? 6.98 -47.406 -17.969 1 92.31 189 TYR B CA 1
ATOM 5959 C C . TYR B 1 189 ? 5.797 -48.031 -18.688 1 92.31 189 TYR B C 1
ATOM 5961 O O . TYR B 1 189 ? 5.965 -48.656 -19.75 1 92.31 189 TYR B O 1
ATOM 5969 N N . ASP B 1 190 ? 4.645 -48.031 -18.047 1 92.81 190 ASP B N 1
ATOM 5970 C CA . ASP B 1 190 ? 3.375 -48.469 -18.594 1 92.81 190 ASP B CA 1
ATOM 5971 C C . ASP B 1 190 ? 2.209 -47.656 -18.031 1 92.81 190 ASP B C 1
ATOM 5973 O O . ASP B 1 190 ? 1.753 -47.906 -16.922 1 92.81 190 ASP B O 1
ATOM 5977 N N . LEU B 1 191 ? 1.679 -46.781 -18.828 1 94.25 191 LEU B N 1
ATOM 5978 C CA . LEU B 1 191 ? 0.681 -45.844 -18.328 1 94.25 191 LEU B CA 1
ATOM 5979 C C . LEU B 1 191 ? -0.712 -46.469 -18.359 1 94.25 191 LEU B C 1
ATOM 5981 O O . LEU B 1 191 ? -1.165 -46.938 -19.406 1 94.25 191 LEU B O 1
ATOM 5985 N N . ASP B 1 192 ? -1.367 -46.438 -17.203 1 94.06 192 ASP B N 1
ATOM 5986 C CA . ASP B 1 192 ? -2.77 -46.844 -17.109 1 94.06 192 ASP B CA 1
ATOM 5987 C C . ASP B 1 192 ? -3.688 -45.688 -17.516 1 94.06 192 ASP B C 1
ATOM 5989 O O . ASP B 1 192 ? -3.285 -44.531 -17.5 1 94.06 192 ASP B O 1
ATOM 5993 N N . THR B 1 193 ? -4.812 -46.031 -18.016 1 94.31 193 THR B N 1
ATOM 5994 C CA . THR B 1 193 ? -5.824 -45.062 -18.375 1 94.31 193 THR B CA 1
ATOM 5995 C C . THR B 1 193 ? -7.133 -45.344 -17.641 1 94.31 193 THR B C 1
ATOM 5997 O O . THR B 1 193 ? -7.293 -46.406 -17.031 1 94.31 193 THR B O 1
ATOM 6000 N N . THR B 1 194 ? -7.953 -44.375 -17.547 1 95.31 194 THR B N 1
ATOM 6001 C CA . THR B 1 194 ? -9.297 -44.531 -16.984 1 95.31 194 THR B CA 1
ATOM 6002 C C . THR B 1 194 ? -10.336 -43.969 -17.953 1 95.31 194 THR B C 1
ATOM 6004 O O . THR B 1 194 ? -9.984 -43.406 -19 1 95.31 194 THR B O 1
ATOM 6007 N N . ASP B 1 195 ? -11.625 -44.125 -17.578 1 93.88 195 ASP B N 1
ATOM 6008 C CA . ASP B 1 195 ? -12.711 -43.625 -18.422 1 93.88 195 ASP B CA 1
ATOM 6009 C C . ASP B 1 195 ? -13.133 -42.219 -18.016 1 93.88 195 ASP B C 1
ATOM 6011 O O . ASP B 1 195 ? -14.102 -41.688 -18.547 1 93.88 195 ASP B O 1
ATOM 6015 N N . ASP B 1 196 ? -12.375 -41.656 -17.109 1 93.31 196 ASP B N 1
ATOM 6016 C CA . ASP B 1 196 ? -12.711 -40.312 -16.656 1 93.31 196 ASP B CA 1
ATOM 6017 C C . ASP B 1 196 ? -12.398 -39.281 -17.75 1 93.31 196 ASP B C 1
ATOM 6019 O O . ASP B 1 196 ? -11.492 -39.5 -18.547 1 93.31 196 ASP B O 1
ATOM 6023 N N . ASP B 1 197 ? -13.188 -38.281 -17.766 1 89.31 197 ASP B N 1
ATOM 6024 C CA . ASP B 1 197 ? -12.977 -37.156 -18.688 1 89.31 197 ASP B CA 1
ATOM 6025 C C . ASP B 1 197 ? -12.688 -35.875 -17.922 1 89.31 197 ASP B C 1
ATOM 6027 O O . ASP B 1 197 ? -13.578 -35.312 -17.297 1 89.31 197 ASP B O 1
ATOM 6031 N N . TYR B 1 198 ? -11.477 -35.375 -18.047 1 94.25 198 TYR B N 1
ATOM 6032 C CA . TYR B 1 198 ? -11.062 -34.219 -17.281 1 94.25 198 TYR B CA 1
ATOM 6033 C C . TYR B 1 198 ? -10.93 -33 -18.188 1 94.25 198 TYR B C 1
ATOM 6035 O O . TYR B 1 198 ? -10.719 -33.125 -19.391 1 94.25 198 TYR B O 1
ATOM 6043 N N . LEU B 1 199 ? -11.172 -31.891 -17.625 1 93.12 199 LEU B N 1
ATOM 6044 C CA . LEU B 1 199 ? -10.844 -30.609 -18.266 1 93.12 199 LEU B CA 1
ATOM 6045 C C . LEU B 1 199 ? -9.414 -30.188 -17.938 1 93.12 199 LEU B C 1
ATOM 6047 O O . LEU B 1 199 ? -8.945 -30.406 -16.812 1 93.12 199 LEU B O 1
ATOM 6051 N N . LEU B 1 200 ? -8.75 -29.656 -18.875 1 94.62 200 LEU B N 1
ATOM 6052 C CA . LEU B 1 200 ? -7.414 -29.109 -18.656 1 94.62 200 LEU B CA 1
ATOM 6053 C C . LEU B 1 200 ? -7.453 -27.578 -18.688 1 94.62 200 LEU B C 1
ATOM 6055 O O . LEU B 1 200 ? -7.793 -26.984 -19.703 1 94.62 200 LEU B O 1
ATOM 6059 N N . LEU B 1 201 ? -7.188 -26.969 -17.484 1 94.69 201 LEU B N 1
ATOM 6060 C CA . LEU B 1 201 ? -7.262 -25.516 -17.359 1 94.69 201 LEU B CA 1
ATOM 6061 C C . LEU B 1 201 ? -6.07 -24.984 -16.562 1 94.69 201 LEU B C 1
ATOM 6063 O O . LEU B 1 201 ? -5.496 -25.703 -15.742 1 94.69 201 LEU B O 1
ATOM 6067 N N . ASN B 1 202 ? -5.668 -23.812 -16.875 1 95 202 ASN B N 1
ATOM 6068 C CA . ASN B 1 202 ? -4.758 -23.109 -15.977 1 95 202 ASN B CA 1
ATOM 6069 C C . ASN B 1 202 ? -5.496 -22.078 -15.125 1 95 202 ASN B C 1
ATOM 6071 O O . ASN B 1 202 ? -6.707 -21.906 -15.258 1 95 202 ASN B O 1
ATOM 6075 N N . GLY B 1 203 ? -4.828 -21.453 -14.242 1 97 203 GLY B N 1
ATOM 6076 C CA . GLY B 1 203 ? -5.449 -20.531 -13.305 1 97 203 GLY B CA 1
ATOM 6077 C C . GLY B 1 203 ? -6.125 -19.359 -13.984 1 97 203 GLY B C 1
ATOM 6078 O O . GLY B 1 203 ? -7.23 -18.969 -13.602 1 97 203 GLY B O 1
ATOM 6079 N N . ASP B 1 204 ? -5.465 -18.75 -14.992 1 97.94 204 ASP B N 1
ATOM 6080 C CA . ASP B 1 204 ? -6.023 -17.609 -15.711 1 97.94 204 ASP B CA 1
ATOM 6081 C C . ASP B 1 204 ? -7.301 -18 -16.453 1 97.94 204 ASP B C 1
ATOM 6083 O O . ASP B 1 204 ? -8.273 -17.25 -16.453 1 97.94 204 ASP B O 1
ATOM 6087 N N . GLU B 1 205 ? -7.27 -19.172 -17.047 1 96.75 205 GLU B N 1
ATOM 6088 C CA . GLU B 1 205 ? -8.453 -19.656 -17.75 1 96.75 205 GLU B CA 1
ATOM 6089 C C . GLU B 1 205 ? -9.602 -19.922 -16.797 1 96.75 205 GLU B C 1
ATOM 6091 O O . GLU B 1 205 ? -10.758 -19.641 -17.109 1 96.75 205 GLU B O 1
ATOM 6096 N N . ALA B 1 206 ? -9.273 -20.453 -15.648 1 97.5 206 ALA B N 1
ATOM 6097 C CA . ALA B 1 206 ? -10.289 -20.703 -14.633 1 97.5 206 ALA B CA 1
ATOM 6098 C C . ALA B 1 206 ? -10.938 -19.391 -14.172 1 97.5 206 ALA B C 1
ATOM 6100 O O . ALA B 1 206 ? -12.148 -19.344 -13.953 1 97.5 206 ALA B O 1
ATOM 6101 N N . ILE B 1 207 ? -10.172 -18.359 -13.992 1 98.44 207 ILE B N 1
ATOM 6102 C CA . ILE B 1 207 ? -10.688 -17.047 -13.625 1 98.44 207 ILE B CA 1
ATOM 6103 C C . ILE B 1 207 ? -11.609 -16.516 -14.727 1 98.44 207 ILE B C 1
ATOM 6105 O O . ILE B 1 207 ? -12.711 -16.047 -14.453 1 98.44 207 ILE B O 1
ATOM 6109 N N . GLY B 1 208 ? -11.109 -16.609 -15.992 1 98 208 GLY B N 1
ATOM 6110 C CA . GLY B 1 208 ? -11.938 -16.188 -17.109 1 98 208 GLY B CA 1
ATOM 6111 C C . GLY B 1 208 ? -13.266 -16.922 -17.172 1 98 208 GLY B C 1
ATOM 6112 O O . GLY B 1 208 ? -14.312 -16.297 -17.344 1 98 208 GLY B O 1
ATOM 6113 N N . LEU B 1 209 ? -13.188 -18.25 -17.047 1 96.56 209 LEU B N 1
ATOM 6114 C CA . LEU B 1 209 ? -14.391 -19.062 -17.047 1 96.56 209 LEU B CA 1
ATOM 6115 C C . LEU B 1 209 ? -15.328 -18.672 -15.906 1 96.56 209 LEU B C 1
ATOM 6117 O O . LEU B 1 209 ? -16.547 -18.578 -16.094 1 96.56 209 LEU B O 1
ATOM 6121 N N . GLY B 1 210 ? -14.734 -18.469 -14.711 1 97.75 210 GLY B N 1
ATOM 6122 C CA . GLY B 1 210 ? -15.523 -18.031 -13.57 1 97.75 210 GLY B CA 1
ATOM 6123 C C . GLY B 1 210 ? -16.188 -16.672 -13.789 1 97.75 210 GLY B C 1
ATOM 6124 O O . GLY B 1 210 ? -17.328 -16.469 -13.383 1 97.75 210 GLY B O 1
ATOM 6125 N N . ALA B 1 211 ? -15.477 -15.789 -14.414 1 98.5 211 ALA B N 1
ATOM 6126 C CA . ALA B 1 211 ? -16.016 -14.461 -14.695 1 98.5 211 ALA B CA 1
ATOM 6127 C C . ALA B 1 211 ? -17.219 -14.539 -15.633 1 98.5 211 ALA B C 1
ATOM 6129 O O . ALA B 1 211 ? -18.234 -13.883 -15.406 1 98.5 211 ALA B O 1
ATOM 6130 N N . ILE B 1 212 ? -17.094 -15.32 -16.672 1 97.12 212 ILE B N 1
ATOM 6131 C CA . ILE B 1 212 ? -18.188 -15.516 -17.625 1 97.12 212 ILE B CA 1
ATOM 6132 C C . ILE B 1 212 ? -19.375 -16.125 -16.906 1 97.12 212 ILE B C 1
ATOM 6134 O O . ILE B 1 212 ? -20.516 -15.664 -17.047 1 97.12 212 ILE B O 1
ATOM 6138 N N . ALA B 1 213 ? -19.078 -17.156 -16.109 1 96.69 213 ALA B N 1
ATOM 6139 C CA . ALA B 1 213 ? -20.125 -17.844 -15.359 1 96.69 213 ALA B CA 1
ATOM 6140 C C . ALA B 1 213 ? -20.797 -16.891 -14.367 1 96.69 213 ALA B C 1
ATOM 6142 O O . ALA B 1 213 ? -21.984 -17.031 -14.062 1 96.69 213 ALA B O 1
ATOM 6143 N N . ALA B 1 214 ? -20.031 -15.93 -13.883 1 97.44 214 ALA B N 1
ATOM 6144 C CA . ALA B 1 214 ? -20.516 -14.992 -12.883 1 97.44 214 ALA B CA 1
ATOM 6145 C C . ALA B 1 214 ? -21.297 -13.844 -13.531 1 97.44 214 ALA B C 1
ATOM 6147 O O . ALA B 1 214 ? -21.719 -12.914 -12.844 1 97.44 214 ALA B O 1
ATOM 6148 N N . GLY B 1 215 ? -21.422 -13.867 -14.828 1 96.94 215 GLY B N 1
ATOM 6149 C CA . GLY B 1 215 ? -22.203 -12.859 -15.523 1 96.94 215 GLY B CA 1
ATOM 6150 C C . GLY B 1 215 ? -21.438 -11.578 -15.781 1 96.94 215 GLY B C 1
ATOM 6151 O O . GLY B 1 215 ? -22.016 -10.492 -15.836 1 96.94 215 GLY B O 1
ATOM 6152 N N . CYS B 1 216 ? -20.141 -11.68 -15.906 1 98.25 216 CYS B N 1
ATOM 6153 C CA . CYS B 1 216 ? -19.328 -10.516 -16.234 1 98.25 216 CYS B CA 1
ATOM 6154 C C . CYS B 1 216 ? -19.797 -9.883 -17.547 1 98.25 216 CYS B C 1
ATOM 6156 O O . CYS B 1 216 ? -19.922 -10.562 -18.562 1 98.25 216 CYS B O 1
ATOM 6158 N N . GLY B 1 217 ? -20.062 -8.594 -17.469 1 98.06 217 GLY B N 1
ATOM 6159 C CA . GLY B 1 217 ? -20.516 -7.891 -18.672 1 98.06 217 GLY B CA 1
ATOM 6160 C C . GLY B 1 217 ? -19.406 -7.133 -19.375 1 98.06 217 GLY B C 1
ATOM 6161 O O . GLY B 1 217 ? -19.484 -6.902 -20.578 1 98.06 217 GLY B O 1
ATOM 6162 N N . VAL B 1 218 ? -18.469 -6.672 -18.625 1 98.69 218 VAL B N 1
ATOM 6163 C CA . VAL B 1 218 ? -17.375 -5.902 -19.219 1 98.69 218 VAL B CA 1
ATOM 6164 C C . VAL B 1 218 ? -16.047 -6.297 -18.562 1 98.69 218 VAL B C 1
ATOM 6166 O O . VAL B 1 218 ? -15.938 -6.297 -17.328 1 98.69 218 VAL B O 1
ATOM 6169 N N . TYR B 1 219 ? -15.125 -6.668 -19.344 1 98.75 219 TYR B N 1
ATOM 6170 C CA . TYR B 1 219 ? -13.727 -6.824 -18.938 1 98.75 219 TYR B CA 1
ATOM 6171 C C . TYR B 1 219 ? -12.844 -5.793 -19.625 1 98.75 219 TYR B C 1
ATOM 6173 O O . TYR B 1 219 ? -12.789 -5.727 -20.859 1 98.75 219 TYR B O 1
ATOM 6181 N N . ALA B 1 220 ? -12.18 -4.961 -18.844 1 98.62 220 ALA B N 1
ATOM 6182 C CA . ALA B 1 220 ? -11.227 -3.99 -19.375 1 98.62 220 ALA B CA 1
ATOM 6183 C C . ALA B 1 220 ? -9.812 -4.289 -18.875 1 98.62 220 ALA B C 1
ATOM 6185 O O . ALA B 1 220 ? -9.586 -4.469 -17.688 1 98.62 220 ALA B O 1
ATOM 6186 N N . GLY B 1 221 ? -8.891 -4.438 -19.797 1 97.38 221 GLY B N 1
ATOM 6187 C CA . GLY B 1 221 ? -7.543 -4.777 -19.359 1 97.38 221 GLY B CA 1
ATOM 6188 C C . GLY B 1 221 ? -6.465 -4.262 -20.281 1 97.38 221 GLY B C 1
ATOM 6189 O O . GLY B 1 221 ? -6.766 -3.746 -21.375 1 97.38 221 GLY B O 1
ATOM 6190 N N . TYR B 1 222 ? -5.301 -4.207 -19.828 1 96.5 222 TYR B N 1
ATOM 6191 C CA . TYR B 1 222 ? -4.055 -3.988 -20.547 1 96.5 222 TYR B CA 1
ATOM 6192 C C . TYR B 1 222 ? -3.141 -5.203 -20.438 1 96.5 222 TYR B C 1
ATOM 6194 O O . TYR B 1 222 ? -3.014 -5.793 -19.359 1 96.5 222 TYR B O 1
ATOM 6202 N N . PRO B 1 223 ? -2.508 -5.613 -21.531 1 94.38 223 PRO B N 1
ATOM 6203 C CA . PRO B 1 223 ? -1.721 -6.848 -21.531 1 94.38 223 PRO B CA 1
ATOM 6204 C C . PRO B 1 223 ? -0.517 -6.773 -20.594 1 94.38 223 PRO B C 1
ATOM 6206 O O . PRO B 1 223 ? 0.172 -5.75 -20.547 1 94.38 223 PRO B O 1
ATOM 6209 N N . ILE B 1 224 ? -0.293 -7.777 -19.859 1 93.25 224 ILE B N 1
ATOM 6210 C CA . ILE B 1 224 ? 0.867 -7.949 -19 1 93.25 224 ILE B CA 1
ATOM 6211 C C . ILE B 1 224 ? 0.997 -9.414 -18.594 1 93.25 224 ILE B C 1
ATOM 6213 O O . ILE B 1 224 ? 0.011 -10.047 -18.203 1 93.25 224 ILE B O 1
ATOM 6217 N N . THR B 1 225 ? 2.15 -9.969 -18.719 1 90.06 225 THR B N 1
ATOM 6218 C CA . THR B 1 225 ? 2.404 -11.32 -18.234 1 90.06 225 THR B CA 1
ATOM 6219 C C . THR B 1 225 ? 2.408 -11.352 -16.703 1 90.06 225 THR B C 1
ATOM 6221 O O . THR B 1 225 ? 3.045 -10.516 -16.062 1 90.06 225 THR B O 1
ATOM 6224 N N . PRO B 1 226 ? 1.721 -12.195 -16.078 1 93.12 226 PRO B N 1
ATOM 6225 C CA . PRO B 1 226 ? 1.02 -13.336 -16.672 1 93.12 226 PRO B CA 1
ATOM 6226 C C . PRO B 1 226 ? -0.487 -13.109 -16.781 1 93.12 226 PRO B C 1
ATOM 6228 O O . PRO B 1 226 ? -1.222 -14.016 -17.188 1 93.12 226 PRO B O 1
ATOM 6231 N N . ALA B 1 227 ? -0.969 -11.984 -16.484 1 96.38 227 ALA B N 1
ATOM 6232 C CA . ALA B 1 227 ? -2.408 -11.773 -16.344 1 96.38 227 ALA B CA 1
ATOM 6233 C C . ALA B 1 227 ? -3.084 -11.703 -17.719 1 96.38 227 ALA B C 1
ATOM 6235 O O . ALA B 1 227 ? -4.312 -11.789 -17.812 1 96.38 227 ALA B O 1
ATOM 6236 N N . THR B 1 228 ? -2.322 -11.523 -18.797 1 95.06 228 THR B N 1
ATOM 6237 C CA . THR B 1 228 ? -2.834 -11.336 -20.141 1 95.06 228 THR B CA 1
ATOM 6238 C C . THR B 1 228 ? -3.725 -12.5 -20.562 1 95.06 228 THR B C 1
ATOM 6240 O O . THR B 1 228 ? -4.695 -12.32 -21.297 1 95.06 228 THR B O 1
ATOM 6243 N N . ASP B 1 229 ? -3.455 -13.625 -20.031 1 95.19 229 ASP B N 1
ATOM 6244 C CA . ASP B 1 229 ? -4.164 -14.836 -20.422 1 95.19 229 ASP B CA 1
ATOM 6245 C C . ASP B 1 229 ? -5.625 -14.789 -19.984 1 95.19 229 ASP B C 1
ATOM 6247 O O . ASP B 1 229 ? -6.477 -15.453 -20.578 1 95.19 229 ASP B O 1
ATOM 6251 N N . ILE B 1 230 ? -5.969 -14.008 -18.969 1 97.94 230 ILE B N 1
ATOM 6252 C CA . ILE B 1 230 ? -7.363 -13.844 -18.578 1 97.94 230 ILE B CA 1
ATOM 6253 C C . ILE B 1 230 ? -8.141 -13.164 -19.703 1 97.94 230 ILE B C 1
ATOM 6255 O O . ILE B 1 230 ? -9.188 -13.648 -20.125 1 97.94 230 ILE B O 1
ATOM 6259 N N . MET B 1 231 ? -7.59 -12.086 -20.141 1 97.56 231 MET B N 1
ATOM 6260 C CA . MET B 1 231 ? -8.219 -11.32 -21.203 1 97.56 231 MET B CA 1
ATOM 6261 C C . MET B 1 231 ? -8.312 -12.148 -22.484 1 97.56 231 MET B C 1
ATOM 6263 O O . MET B 1 231 ? -9.352 -12.148 -23.156 1 97.56 231 MET B O 1
ATOM 6267 N N . GLU B 1 232 ? -7.258 -12.844 -22.828 1 95.81 232 GLU B N 1
ATOM 6268 C CA . GLU B 1 232 ? -7.23 -13.672 -24.031 1 95.81 232 GLU B CA 1
ATOM 6269 C C . GLU B 1 232 ? -8.297 -14.766 -23.969 1 95.81 232 GLU B C 1
ATOM 6271 O O . GLU B 1 232 ? -8.945 -15.055 -24.984 1 95.81 232 GLU B O 1
ATOM 6276 N N . TYR B 1 233 ? -8.391 -15.336 -22.812 1 96.19 233 TYR B N 1
ATOM 6277 C CA . TYR B 1 233 ? -9.398 -16.375 -22.656 1 96.19 233 TYR B CA 1
ATOM 6278 C C . TYR B 1 233 ? -10.805 -15.812 -22.828 1 96.19 233 TYR B C 1
ATOM 6280 O O . TYR B 1 233 ? -11.664 -16.453 -23.438 1 96.19 233 TYR B O 1
ATOM 6288 N N . MET B 1 234 ? -11.055 -14.703 -22.266 1 97.5 234 MET B N 1
ATOM 6289 C CA . MET B 1 234 ? -12.398 -14.125 -22.25 1 97.5 234 MET B CA 1
ATOM 6290 C C . MET B 1 234 ? -12.758 -13.547 -23.609 1 97.5 234 MET B C 1
ATOM 6292 O O . MET B 1 234 ? -13.93 -13.516 -23.984 1 97.5 234 MET B O 1
ATOM 6296 N N . ALA B 1 235 ? -11.734 -13.109 -24.281 1 95.5 235 ALA B N 1
ATOM 6297 C CA . ALA B 1 235 ? -11.969 -12.523 -25.594 1 95.5 235 ALA B CA 1
ATOM 6298 C C . ALA B 1 235 ? -12.711 -13.492 -26.5 1 95.5 235 ALA B C 1
ATOM 6300 O O . ALA B 1 235 ? -12.312 -14.656 -26.625 1 95.5 235 ALA B O 1
ATOM 6301 N N . GLY B 1 236 ? -13.766 -13.125 -27.172 1 93 236 GLY B N 1
ATOM 6302 C CA . GLY B 1 236 ? -14.586 -13.969 -28.031 1 93 236 GLY B CA 1
ATOM 6303 C C . GLY B 1 236 ? -15.664 -14.727 -27.281 1 93 236 GLY B C 1
ATOM 6304 O O . GLY B 1 236 ? -16.797 -14.859 -27.766 1 93 236 GLY B O 1
ATOM 6305 N N . LYS B 1 237 ? -15.289 -15.234 -26.109 1 95.81 237 LYS B N 1
ATOM 6306 C CA . LYS B 1 237 ? -16.234 -16.016 -25.328 1 95.81 237 LYS B CA 1
ATOM 6307 C C . LYS B 1 237 ? -17.234 -15.109 -24.609 1 95.81 237 LYS B C 1
ATOM 6309 O O . LYS B 1 237 ? -18.422 -15.406 -24.531 1 95.81 237 LYS B O 1
ATOM 6314 N N . LEU B 1 238 ? -16.656 -14.023 -24.047 1 96.5 238 LEU B N 1
ATOM 6315 C CA . LEU B 1 238 ? -17.516 -13.102 -23.312 1 96.5 238 LEU B CA 1
ATOM 6316 C C . LEU B 1 238 ? -18.547 -12.461 -24.25 1 96.5 238 LEU B C 1
ATOM 6318 O O . LEU B 1 238 ? -19.688 -12.242 -23.859 1 96.5 238 LEU B O 1
ATOM 6322 N N . GLU B 1 239 ? -18.172 -12.203 -25.438 1 95.56 239 GLU B N 1
ATOM 6323 C CA . GLU B 1 239 ? -19.047 -11.57 -26.406 1 95.56 239 GLU B CA 1
ATOM 6324 C C . GLU B 1 239 ? -20.219 -12.484 -26.766 1 95.56 239 GLU B C 1
ATOM 6326 O O . GLU B 1 239 ? -21.328 -12 -27.062 1 95.56 239 GLU B O 1
ATOM 6331 N N . LYS B 1 240 ? -20.031 -13.688 -26.672 1 95.12 240 LYS B N 1
ATOM 6332 C CA . LYS B 1 240 ? -21.094 -14.656 -26.969 1 95.12 240 LYS B CA 1
ATOM 6333 C C . LYS B 1 240 ? -22.188 -14.609 -25.906 1 95.12 240 LYS B C 1
ATOM 6335 O O . LYS B 1 240 ? -23.312 -15.016 -26.156 1 95.12 240 LYS B O 1
ATOM 6340 N N . THR B 1 241 ? -21.844 -14.133 -24.766 1 93.75 241 THR B N 1
ATOM 6341 C CA . THR B 1 241 ? -22.812 -14.062 -23.688 1 93.75 241 THR B CA 1
ATOM 6342 C C . THR B 1 241 ? -23.359 -12.648 -23.547 1 93.75 241 THR B C 1
ATOM 6344 O O . THR B 1 241 ? -24.062 -12.336 -22.578 1 93.75 241 THR B O 1
ATOM 6347 N N . GLY B 1 242 ? -22.953 -11.797 -24.484 1 94.75 242 GLY B N 1
ATOM 6348 C CA . GLY B 1 242 ? -23.484 -10.445 -24.484 1 94.75 242 GLY B CA 1
ATOM 6349 C C . GLY B 1 242 ? -22.562 -9.445 -23.812 1 94.75 242 GLY B C 1
ATOM 6350 O O . GLY B 1 242 ? -22.891 -8.258 -23.703 1 94.75 242 GLY B O 1
ATOM 6351 N N . GLY B 1 243 ? -21.359 -9.922 -23.391 1 96.75 243 GLY B N 1
ATOM 6352 C CA . GLY B 1 243 ? -20.406 -9.023 -22.766 1 96.75 243 GLY B CA 1
ATOM 6353 C C . GLY B 1 243 ? -19.359 -8.492 -23.734 1 96.75 243 GLY B C 1
ATOM 6354 O O . GLY B 1 243 ? -19.438 -8.758 -24.938 1 96.75 243 GLY B O 1
ATOM 6355 N N . HIS B 1 244 ? -18.438 -7.633 -23.172 1 97.69 244 HIS B N 1
ATOM 6356 C CA . HIS B 1 244 ? -17.422 -7.02 -24.016 1 97.69 244 HIS B CA 1
ATOM 6357 C C . HIS B 1 244 ? -16.047 -7.039 -23.328 1 97.69 244 HIS B C 1
ATOM 6359 O O . HIS B 1 244 ? -15.961 -6.812 -22.109 1 97.69 244 HIS B O 1
ATOM 6365 N N . VAL B 1 245 ? -15.062 -7.363 -24.094 1 98.06 245 VAL B N 1
ATOM 6366 C CA . VAL B 1 245 ? -13.672 -7.223 -23.688 1 98.06 245 VAL B CA 1
ATOM 6367 C C . VAL B 1 245 ? -13.062 -5.977 -24.328 1 98.06 245 VAL B C 1
ATOM 6369 O O . VAL B 1 245 ? -13.117 -5.809 -25.547 1 98.06 245 VAL B O 1
ATOM 6372 N N . VAL B 1 246 ? -12.477 -5.121 -23.5 1 97.75 246 VAL B N 1
ATOM 6373 C CA . VAL B 1 246 ? -11.922 -3.865 -24 1 97.75 246 VAL B CA 1
ATOM 6374 C C . VAL B 1 246 ? -10.438 -3.777 -23.656 1 97.75 246 VAL B C 1
ATOM 6376 O O . VAL B 1 246 ? -10.07 -3.773 -22.469 1 97.75 246 VAL B O 1
ATOM 6379 N N . GLN B 1 247 ? -9.609 -3.791 -24.594 1 97.31 247 GLN B N 1
ATOM 6380 C CA . GLN B 1 247 ? -8.203 -3.486 -24.375 1 97.31 247 GLN B CA 1
ATOM 6381 C C . GLN B 1 247 ? -7.953 -1.981 -24.406 1 97.31 247 GLN B C 1
ATOM 6383 O O . GLN B 1 247 ? -8.352 -1.3 -25.344 1 97.31 247 GLN B O 1
ATOM 6388 N N . VAL B 1 248 ? -7.328 -1.527 -23.422 1 97.25 248 VAL B N 1
ATOM 6389 C CA . VAL B 1 248 ? -7.137 -0.085 -23.297 1 97.25 248 VAL B CA 1
ATOM 6390 C C . VAL B 1 248 ? -5.641 0.237 -23.297 1 97.25 248 VAL B C 1
ATOM 6392 O O . VAL B 1 248 ? -4.809 -0.646 -23.516 1 97.25 248 VAL B O 1
ATOM 6395 N N . GLU B 1 249 ? -5.238 1.473 -23.062 1 94.94 249 GLU B N 1
ATOM 6396 C CA . GLU B 1 249 ? -3.889 1.978 -23.297 1 94.94 249 GLU B CA 1
ATOM 6397 C C . GLU B 1 249 ? -2.965 1.655 -22.141 1 94.94 249 GLU B C 1
ATOM 6399 O O . GLU B 1 249 ? -1.745 1.584 -22.297 1 94.94 249 GLU B O 1
ATOM 6404 N N . ASP B 1 250 ? -3.496 1.546 -20.969 1 95.25 250 ASP B N 1
ATOM 6405 C CA . ASP B 1 250 ? -2.732 1.209 -19.766 1 95.25 250 ASP B CA 1
ATOM 6406 C C . ASP B 1 250 ? -3.654 0.759 -18.641 1 95.25 250 ASP B C 1
ATOM 6408 O O . ASP B 1 250 ? -4.871 0.683 -18.812 1 95.25 250 ASP B O 1
ATOM 6412 N N . GLU B 1 251 ? -3.115 0.388 -17.594 1 95.38 251 GLU B N 1
ATOM 6413 C CA . GLU B 1 251 ? -3.896 -0.174 -16.5 1 95.38 251 GLU B CA 1
ATOM 6414 C C . GLU B 1 251 ? -4.715 0.904 -15.797 1 95.38 251 GLU B C 1
ATOM 6416 O O . GLU B 1 251 ? -5.781 0.621 -15.25 1 95.38 251 GLU B O 1
ATOM 6421 N N . LEU B 1 252 ? -4.262 2.199 -15.805 1 95.38 252 LEU B N 1
ATOM 6422 C CA . LEU B 1 252 ? -5.062 3.301 -15.281 1 95.38 252 LEU B CA 1
ATOM 6423 C C . LEU B 1 252 ? -6.375 3.426 -16.047 1 95.38 252 LEU B C 1
ATOM 6425 O O . LEU B 1 252 ? -7.438 3.578 -15.438 1 95.38 252 LEU B O 1
ATOM 6429 N N . ALA B 1 253 ? -6.262 3.34 -17.312 1 97.5 253 ALA B N 1
ATOM 6430 C CA . ALA B 1 253 ? -7.461 3.377 -18.156 1 97.5 253 ALA B CA 1
ATOM 6431 C C . ALA B 1 253 ? -8.32 2.139 -17.922 1 97.5 253 ALA B C 1
ATOM 6433 O O . ALA B 1 253 ? -9.555 2.23 -17.891 1 97.5 253 ALA B O 1
ATOM 6434 N N . ALA B 1 254 ? -7.719 0.996 -17.781 1 98.25 254 ALA B N 1
ATOM 6435 C CA . ALA B 1 254 ? -8.43 -0.272 -17.656 1 98.25 254 ALA B CA 1
ATOM 6436 C C . ALA B 1 254 ? -9.367 -0.251 -16.438 1 98.25 254 ALA B C 1
ATOM 6438 O O . ALA B 1 254 ? -10.555 -0.571 -16.562 1 98.25 254 ALA B O 1
ATOM 6439 N N . ILE B 1 255 ? -8.867 0.132 -15.336 1 98.19 255 ILE B N 1
ATOM 6440 C CA . ILE B 1 255 ? -9.672 0.086 -14.125 1 98.19 255 ILE B CA 1
ATOM 6441 C C . ILE B 1 255 ? -10.781 1.136 -14.195 1 98.19 255 ILE B C 1
ATOM 6443 O O . ILE B 1 255 ? -11.883 0.923 -13.688 1 98.19 255 ILE B O 1
ATOM 6447 N N . ASN B 1 256 ? -10.531 2.293 -14.773 1 98.06 256 ASN B N 1
ATOM 6448 C CA . ASN B 1 256 ? -11.555 3.334 -14.867 1 98.06 256 ASN B CA 1
ATOM 6449 C C . ASN B 1 256 ? -12.664 2.945 -15.836 1 98.06 256 ASN B C 1
ATOM 6451 O O . ASN B 1 256 ? -13.828 3.297 -15.625 1 98.06 256 ASN B O 1
ATOM 6455 N N . VAL B 1 257 ? -12.305 2.256 -16.938 1 98.44 257 VAL B N 1
ATOM 6456 C CA . VAL B 1 257 ? -13.32 1.729 -17.844 1 98.44 257 VAL B CA 1
ATOM 6457 C C . VAL B 1 257 ? -14.188 0.707 -17.109 1 98.44 257 VAL B C 1
ATOM 6459 O O . VAL B 1 257 ? -15.414 0.74 -17.203 1 98.44 257 VAL B O 1
ATOM 6462 N N . ALA B 1 258 ? -13.547 -0.211 -16.375 1 98.56 258 ALA B N 1
ATOM 6463 C CA . ALA B 1 258 ? -14.289 -1.21 -15.609 1 98.56 258 ALA B CA 1
ATOM 6464 C C . ALA B 1 258 ? -15.195 -0.548 -14.578 1 98.56 258 ALA B C 1
ATOM 6466 O O . ALA B 1 258 ? -16.344 -0.961 -14.391 1 98.56 258 ALA B O 1
ATOM 6467 N N . LEU B 1 259 ? -14.672 0.466 -13.891 1 97.94 259 LEU B N 1
ATOM 6468 C CA . LEU B 1 259 ? -15.453 1.188 -12.891 1 97.94 259 LEU B CA 1
ATOM 6469 C C . LEU B 1 259 ? -16.656 1.867 -13.531 1 97.94 259 LEU B C 1
ATOM 6471 O O . LEU B 1 259 ? -17.766 1.841 -12.984 1 97.94 259 LEU B O 1
ATOM 6475 N N . GLY B 1 260 ? -16.391 2.525 -14.711 1 97.25 260 GLY B N 1
ATOM 6476 C CA . GLY B 1 260 ? -17.484 3.137 -15.438 1 97.25 260 GLY B CA 1
ATOM 6477 C C . GLY B 1 260 ? -18.578 2.146 -15.82 1 97.25 260 GLY B C 1
ATOM 6478 O O . GLY B 1 260 ? -19.766 2.449 -15.711 1 97.25 260 GLY B O 1
ATOM 6479 N N . ALA B 1 261 ? -18.172 0.994 -16.266 1 98.06 261 ALA B N 1
ATOM 6480 C CA . ALA B 1 261 ? -19.125 -0.053 -16.625 1 98.06 261 ALA B CA 1
ATOM 6481 C C . ALA B 1 261 ? -19.938 -0.508 -15.406 1 98.06 261 ALA B C 1
ATOM 6483 O O . ALA B 1 261 ? -21.141 -0.705 -15.492 1 98.06 261 ALA B O 1
ATOM 6484 N N . ALA B 1 262 ? -19.234 -0.731 -14.305 1 97.44 262 ALA B N 1
ATOM 6485 C CA . ALA B 1 262 ? -19.891 -1.149 -13.07 1 97.44 262 ALA B CA 1
ATOM 6486 C C . ALA B 1 262 ? -20.922 -0.111 -12.617 1 97.44 262 ALA B C 1
ATOM 6488 O O . ALA B 1 262 ? -22 -0.462 -12.148 1 97.44 262 ALA B O 1
ATOM 6489 N N . ARG B 1 263 ? -20.562 1.164 -12.734 1 95 263 ARG B N 1
ATOM 6490 C CA . ARG B 1 263 ? -21.469 2.242 -12.383 1 95 263 ARG B CA 1
ATOM 6491 C C . ARG B 1 263 ? -22.719 2.215 -13.273 1 95 263 ARG B C 1
ATOM 6493 O O . ARG B 1 263 ? -23.797 2.602 -12.836 1 95 263 ARG B O 1
ATOM 6500 N N . GLY B 1 264 ? -22.516 1.78 -14.461 1 94.94 264 GLY B N 1
ATOM 6501 C CA . GLY B 1 264 ? -23.625 1.665 -15.391 1 94.94 264 GLY B CA 1
ATOM 6502 C C . GLY B 1 264 ? -24.5 0.449 -15.133 1 94.94 264 GLY B C 1
ATOM 6503 O O . GLY B 1 264 ? -25.531 0.268 -15.789 1 94.94 264 GLY B O 1
ATOM 6504 N N . GLY B 1 265 ? -24.062 -0.419 -14.234 1 94.75 265 GLY B N 1
ATOM 6505 C CA . GLY B 1 265 ? -24.891 -1.542 -13.844 1 94.75 265 GLY B CA 1
ATOM 6506 C C . GLY B 1 265 ? -24.312 -2.885 -14.242 1 94.75 265 GLY B C 1
ATOM 6507 O O . GLY B 1 265 ? -24.812 -3.932 -13.82 1 94.75 265 GLY B O 1
ATOM 6508 N N . ALA B 1 266 ? -23.297 -2.885 -14.977 1 96.94 266 ALA B N 1
ATOM 6509 C CA . ALA B 1 266 ? -22.688 -4.137 -15.422 1 96.94 266 ALA B CA 1
ATOM 6510 C C . ALA B 1 266 ? -21.844 -4.762 -14.305 1 96.94 266 ALA B C 1
ATOM 6512 O O . ALA B 1 266 ? -21.297 -4.047 -13.469 1 96.94 266 ALA B O 1
ATOM 6513 N N . ARG B 1 267 ? -21.828 -6.062 -14.242 1 97.88 267 ARG B N 1
ATOM 6514 C CA . ARG B 1 267 ? -20.75 -6.711 -13.5 1 97.88 267 ARG B CA 1
ATOM 6515 C C . ARG B 1 267 ? -19.422 -6.602 -14.25 1 97.88 267 ARG B C 1
ATOM 6517 O O . ARG B 1 267 ? -19.281 -7.129 -15.359 1 97.88 267 ARG B O 1
ATOM 6524 N N . ALA B 1 268 ? -18.516 -5.863 -13.695 1 98.38 268 ALA B N 1
ATOM 6525 C CA . ALA B 1 268 ? -17.312 -5.516 -14.43 1 98.38 268 ALA B CA 1
ATOM 6526 C C . ALA B 1 268 ? -16.062 -6 -13.695 1 98.38 268 ALA B C 1
ATOM 6528 O O . ALA B 1 268 ? -16.078 -6.156 -12.477 1 98.38 268 ALA B O 1
ATOM 6529 N N . MET B 1 269 ? -15.062 -6.246 -14.469 1 98.56 269 MET B N 1
ATOM 6530 C CA . MET B 1 269 ? -13.797 -6.746 -13.93 1 98.56 269 MET B CA 1
ATOM 6531 C C . MET B 1 269 ? -12.617 -6.223 -14.742 1 98.56 269 MET B C 1
ATOM 6533 O O . MET B 1 269 ? -12.773 -5.867 -15.914 1 98.56 269 MET B O 1
ATOM 6537 N N . THR B 1 270 ? -11.547 -6.07 -14.094 1 98.44 270 THR B N 1
ATOM 6538 C CA . THR B 1 270 ? -10.258 -5.867 -14.742 1 98.44 270 THR B CA 1
ATOM 6539 C C . THR B 1 270 ? -9.219 -6.836 -14.188 1 98.44 270 THR B C 1
ATOM 6541 O O . THR B 1 270 ? -9.461 -7.512 -13.188 1 98.44 270 THR B O 1
ATOM 6544 N N . GLY B 1 271 ? -8.164 -7.055 -14.922 1 98.12 271 GLY B N 1
ATOM 6545 C CA . GLY B 1 271 ? -7.082 -7.938 -14.516 1 98.12 271 GLY B CA 1
ATOM 6546 C C . GLY B 1 271 ? -5.711 -7.414 -14.891 1 98.12 271 GLY B C 1
ATOM 6547 O O . GLY B 1 271 ? -5.539 -6.812 -15.953 1 98.12 271 GLY B O 1
ATOM 6548 N N . THR B 1 272 ? -4.77 -7.641 -14.039 1 98.25 272 THR B N 1
ATOM 6549 C CA . THR B 1 272 ? -3.4 -7.188 -14.258 1 98.25 272 THR B CA 1
ATOM 6550 C C . THR B 1 272 ? -2.434 -7.938 -13.352 1 98.25 272 THR B C 1
ATOM 6552 O O . THR B 1 272 ? -2.713 -9.062 -12.93 1 98.25 272 THR B O 1
ATOM 6555 N N . SER B 1 273 ? -1.178 -7.461 -13.234 1 97.88 273 SER B N 1
ATOM 6556 C CA . SER B 1 273 ? -0.152 -7.926 -12.305 1 97.88 273 SER B CA 1
ATOM 6557 C C . SER B 1 273 ? 0.361 -6.781 -11.438 1 97.88 273 SER B C 1
ATOM 6559 O O . SER B 1 273 ? -0.196 -5.684 -11.453 1 97.88 273 SER B O 1
ATOM 6561 N N . GLY B 1 274 ? 1.322 -7.027 -10.641 1 96.44 274 GLY B N 1
ATOM 6562 C CA . GLY B 1 274 ? 1.854 -6.105 -9.648 1 96.44 274 GLY B CA 1
ATOM 6563 C C . GLY B 1 274 ? 2.025 -4.695 -10.188 1 96.44 274 GLY B C 1
ATOM 6564 O O . GLY B 1 274 ? 1.47 -3.744 -9.633 1 96.44 274 GLY B O 1
ATOM 6565 N N . PRO B 1 275 ? 2.801 -4.496 -11.266 1 95.31 275 PRO B N 1
ATOM 6566 C CA . PRO B 1 275 ? 3.014 -3.146 -11.797 1 95.31 275 PRO B CA 1
ATOM 6567 C C . PRO B 1 275 ? 1.708 -2.451 -12.18 1 95.31 275 PRO B C 1
ATOM 6569 O O . PRO B 1 275 ? 1.563 -1.244 -11.969 1 95.31 275 PRO B O 1
ATOM 6572 N N . GLY B 1 276 ? 0.787 -3.221 -12.758 1 96.44 276 GLY B N 1
ATOM 6573 C CA . GLY B 1 276 ? -0.501 -2.648 -13.117 1 96.44 276 GLY B CA 1
ATOM 6574 C C . GLY B 1 276 ? -1.327 -2.236 -11.914 1 96.44 276 GLY B C 1
ATOM 6575 O O . GLY B 1 276 ? -2.057 -1.243 -11.961 1 96.44 276 GLY B O 1
ATOM 6576 N N . ILE B 1 277 ? -1.249 -3.012 -10.812 1 96.88 277 ILE B N 1
ATOM 6577 C CA . ILE B 1 277 ? -1.954 -2.66 -9.586 1 96.88 277 ILE B CA 1
ATOM 6578 C C . ILE B 1 277 ? -1.448 -1.316 -9.07 1 96.88 277 ILE B C 1
ATOM 6580 O O . ILE B 1 277 ? -2.223 -0.517 -8.539 1 96.88 277 ILE B O 1
ATOM 6584 N N . ASP B 1 278 ? -0.129 -1.076 -9.211 1 95.81 278 ASP B N 1
ATOM 6585 C CA . ASP B 1 278 ? 0.436 0.216 -8.836 1 95.81 278 ASP B CA 1
ATOM 6586 C C . ASP B 1 278 ? -0.26 1.356 -9.578 1 95.81 278 ASP B C 1
ATOM 6588 O O . ASP B 1 278 ? -0.628 2.363 -8.969 1 95.81 278 ASP B O 1
ATOM 6592 N N . LEU B 1 279 ? -0.464 1.173 -10.828 1 95.06 279 LEU B N 1
ATOM 6593 C CA . LEU B 1 279 ? -1.06 2.213 -11.656 1 95.06 279 LEU B CA 1
ATOM 6594 C C . LEU B 1 279 ? -2.543 2.377 -11.344 1 95.06 279 LEU B C 1
ATOM 6596 O O . LEU B 1 279 ? -3.111 3.451 -11.555 1 95.06 279 LEU B O 1
ATOM 6600 N N . MET B 1 280 ? -3.15 1.299 -10.844 1 96.12 280 MET B N 1
ATOM 6601 C CA . MET B 1 280 ? -4.586 1.308 -10.57 1 96.12 280 MET B CA 1
ATOM 6602 C C . MET B 1 280 ? -4.871 1.918 -9.195 1 96.12 280 MET B C 1
ATOM 6604 O O . MET B 1 280 ? -6.02 2.215 -8.875 1 96.12 280 MET B O 1
ATOM 6608 N N . SER B 1 281 ? -3.885 2.207 -8.391 1 92.69 281 SER B N 1
ATOM 6609 C CA . SER B 1 281 ? -3.998 2.471 -6.957 1 92.69 281 SER B CA 1
ATOM 6610 C C . SER B 1 281 ? -4.898 3.672 -6.688 1 92.69 281 SER B C 1
ATOM 6612 O O . SER B 1 281 ? -5.688 3.66 -5.742 1 92.69 281 SER B O 1
ATOM 6614 N N . GLU B 1 282 ? -4.801 4.723 -7.434 1 91.69 282 GLU B N 1
ATOM 6615 C CA . GLU B 1 282 ? -5.605 5.918 -7.215 1 91.69 282 GLU B CA 1
ATOM 6616 C C . GLU B 1 282 ? -7.098 5.613 -7.328 1 91.69 282 GLU B C 1
ATOM 6618 O O . GLU B 1 282 ? -7.91 6.172 -6.59 1 91.69 282 GLU B O 1
ATOM 6623 N N . THR B 1 283 ? -7.449 4.691 -8.195 1 94.88 283 THR B N 1
ATOM 6624 C CA . THR B 1 283 ? -8.852 4.391 -8.484 1 94.88 283 THR B CA 1
ATOM 6625 C C . THR B 1 283 ? -9.461 3.555 -7.363 1 94.88 283 THR B C 1
ATOM 6627 O O . THR B 1 283 ? -10.688 3.508 -7.219 1 94.88 283 THR B O 1
ATOM 6630 N N . PHE B 1 284 ? -8.648 2.912 -6.539 1 92.81 284 PHE B N 1
ATOM 6631 C CA . PHE B 1 284 ? -9.195 2.105 -5.457 1 92.81 284 PHE B CA 1
ATOM 6632 C C . PHE B 1 284 ? -9.984 2.971 -4.48 1 92.81 284 PHE B C 1
ATOM 6634 O O . PHE B 1 284 ? -11.055 2.576 -4.02 1 92.81 284 PHE B O 1
ATOM 6641 N N . GLY B 1 285 ? -9.453 4.16 -4.18 1 93.38 285 GLY B N 1
ATOM 6642 C CA . GLY B 1 285 ? -10.18 5.094 -3.328 1 93.38 285 GLY B CA 1
ATOM 6643 C C . GLY B 1 285 ? -11.508 5.52 -3.912 1 93.38 285 GLY B C 1
ATOM 6644 O O . GLY B 1 285 ? -12.484 5.691 -3.182 1 93.38 285 GLY B O 1
ATOM 6645 N N . LEU B 1 286 ? -11.523 5.68 -5.238 1 96 286 LEU B N 1
ATOM 6646 C CA . LEU B 1 286 ? -12.75 6.102 -5.902 1 96 286 LEU B CA 1
ATOM 6647 C C . LEU B 1 286 ? -13.805 5 -5.859 1 96 286 LEU B C 1
ATOM 6649 O O . LEU B 1 286 ? -14.992 5.273 -5.691 1 96 286 LEU B O 1
ATOM 6653 N N . VAL B 1 287 ? -13.367 3.754 -6.012 1 95.38 287 VAL B N 1
ATOM 6654 C CA . VAL B 1 287 ? -14.273 2.613 -5.918 1 95.38 287 VAL B CA 1
ATOM 6655 C C . VAL B 1 287 ? -14.945 2.592 -4.547 1 95.38 287 VAL B C 1
ATOM 6657 O O . VAL B 1 287 ? -16.156 2.439 -4.445 1 95.38 287 VAL B O 1
ATOM 6660 N N . ALA B 1 288 ? -14.156 2.76 -3.566 1 92.31 288 ALA B N 1
ATOM 6661 C CA . ALA B 1 288 ? -14.672 2.723 -2.199 1 92.31 288 ALA B CA 1
ATOM 6662 C C . ALA B 1 288 ? -15.586 3.912 -1.923 1 92.31 288 ALA B C 1
ATOM 6664 O O . ALA B 1 288 ? -16.656 3.754 -1.332 1 92.31 288 ALA B O 1
ATOM 6665 N N . GLN B 1 289 ? -15.133 5.137 -2.33 1 95 289 GLN B N 1
ATOM 6666 C CA . GLN B 1 289 ? -15.875 6.359 -2.049 1 95 289 GLN B CA 1
ATOM 6667 C C . GLN B 1 289 ? -17.234 6.355 -2.76 1 95 289 GLN B C 1
ATOM 6669 O O . GLN B 1 289 ? -18.219 6.836 -2.215 1 95 289 GLN B O 1
ATOM 6674 N N . SER B 1 290 ? -17.25 5.848 -3.979 1 95.5 290 SER B N 1
ATOM 6675 C CA . SER B 1 290 ? -18.484 5.805 -4.754 1 95.5 290 SER B CA 1
ATOM 6676 C C . SER B 1 290 ? -19.312 4.57 -4.41 1 95.5 290 SER B C 1
ATOM 6678 O O . SER B 1 290 ? -20.453 4.445 -4.844 1 95.5 290 SER B O 1
ATOM 6680 N N . GLU B 1 291 ? -18.688 3.641 -3.656 1 96.12 291 GLU B N 1
ATOM 6681 C CA . GLU B 1 291 ? -19.328 2.379 -3.271 1 96.12 291 GLU B CA 1
ATOM 6682 C C . GLU B 1 291 ? -19.828 1.618 -4.496 1 96.12 291 GLU B C 1
ATOM 6684 O O . GLU B 1 291 ? -20.969 1.168 -4.523 1 96.12 291 GLU B O 1
ATOM 6689 N N . THR B 1 292 ? -18.953 1.568 -5.484 1 96.5 292 THR B N 1
ATOM 6690 C CA . THR B 1 292 ? -19.234 0.853 -6.727 1 96.5 292 THR B CA 1
ATOM 6691 C C . THR B 1 292 ? -18.5 -0.486 -6.754 1 96.5 292 THR B C 1
ATOM 6693 O O . THR B 1 292 ? -17.266 -0.531 -6.645 1 96.5 292 THR B O 1
ATOM 6696 N N . PRO B 1 293 ? -19.266 -1.575 -6.875 1 97.31 293 PRO B N 1
ATOM 6697 C CA . PRO B 1 293 ? -18.625 -2.893 -6.871 1 97.31 293 PRO B CA 1
ATOM 6698 C C . PRO B 1 293 ? -17.641 -3.07 -8.023 1 97.31 293 PRO B C 1
ATOM 6700 O O . PRO B 1 293 ? -17.922 -2.668 -9.156 1 97.31 293 PRO B O 1
ATOM 6703 N N . LEU B 1 294 ? -16.516 -3.648 -7.758 1 98.25 294 LEU B N 1
ATOM 6704 C CA . LEU B 1 294 ? -15.531 -3.898 -8.805 1 98.25 294 LEU B CA 1
ATOM 6705 C C . LEU B 1 294 ? -14.625 -5.07 -8.422 1 98.25 294 LEU B C 1
ATOM 6707 O O . LEU B 1 294 ? -14.18 -5.168 -7.281 1 98.25 294 LEU B O 1
ATOM 6711 N N . VAL B 1 295 ? -14.414 -5.992 -9.344 1 98.75 295 VAL B N 1
ATOM 6712 C CA . VAL B 1 295 ? -13.492 -7.102 -9.148 1 98.75 295 VAL B CA 1
ATOM 6713 C C . VAL B 1 295 ? -12.18 -6.824 -9.883 1 98.75 295 VAL B C 1
ATOM 6715 O O . VAL B 1 295 ? -12.188 -6.465 -11.062 1 98.75 295 VAL B O 1
ATOM 6718 N N . ILE B 1 296 ? -11.102 -6.945 -9.234 1 98.62 296 ILE B N 1
ATOM 6719 C CA . ILE B 1 296 ? -9.773 -6.715 -9.797 1 98.62 296 ILE B CA 1
ATOM 6720 C C . ILE B 1 296 ? -8.922 -7.973 -9.641 1 98.62 296 ILE B C 1
ATOM 6722 O O . ILE B 1 296 ? -8.57 -8.359 -8.516 1 98.62 296 ILE B O 1
ATOM 6726 N N . ALA B 1 297 ? -8.594 -8.578 -10.727 1 98.81 297 ALA B N 1
ATOM 6727 C CA . ALA B 1 297 ? -7.711 -9.742 -10.672 1 98.81 297 ALA B CA 1
ATOM 6728 C C . ALA B 1 297 ? -6.246 -9.312 -10.656 1 98.81 297 ALA B C 1
ATOM 6730 O O . ALA B 1 297 ? -5.824 -8.484 -11.453 1 98.81 297 ALA B O 1
ATOM 6731 N N . ASN B 1 298 ? -5.504 -9.789 -9.734 1 98.62 298 ASN B N 1
ATOM 6732 C CA . ASN B 1 298 ? -4.062 -9.586 -9.633 1 98.62 298 ASN B CA 1
ATOM 6733 C C . ASN B 1 298 ? -3.299 -10.898 -9.766 1 98.62 298 ASN B C 1
ATOM 6735 O O . ASN B 1 298 ? -3.291 -11.711 -8.836 1 98.62 298 ASN B O 1
ATOM 6739 N N . VAL B 1 299 ? -2.643 -11.102 -10.859 1 98.62 299 VAL B N 1
ATOM 6740 C CA . VAL B 1 299 ? -1.787 -12.266 -11.039 1 98.62 299 VAL B CA 1
ATOM 6741 C C . VAL B 1 299 ? -0.34 -11.906 -10.711 1 98.62 299 VAL B C 1
ATOM 6743 O O . VAL B 1 299 ? 0.348 -11.289 -11.531 1 98.62 299 VAL B O 1
ATOM 6746 N N . MET B 1 300 ? 0.092 -12.406 -9.617 1 98.31 300 MET B N 1
ATOM 6747 C CA . MET B 1 300 ? 1.349 -11.945 -9.039 1 98.31 300 MET B CA 1
ATOM 6748 C C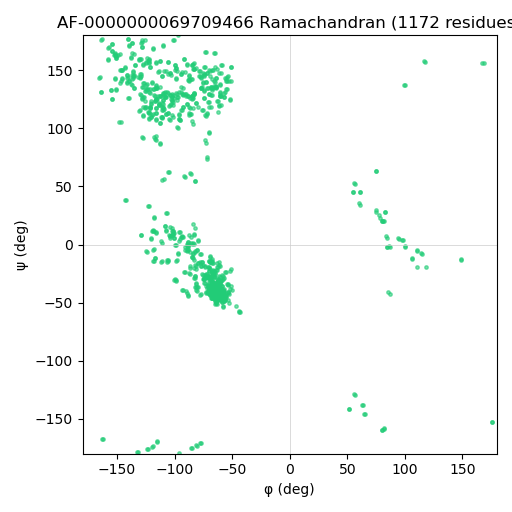 . MET B 1 300 ? 2.543 -12.539 -9.773 1 98.31 300 MET B C 1
ATOM 6750 O O . MET B 1 300 ? 2.512 -13.703 -10.172 1 98.31 300 MET B O 1
ATOM 6754 N N . ARG B 1 301 ? 3.533 -11.805 -9.914 1 96.06 301 ARG B N 1
ATOM 6755 C CA . ARG B 1 301 ? 4.852 -12.188 -10.414 1 96.06 301 ARG B CA 1
ATOM 6756 C C . ARG B 1 301 ? 5.957 -11.555 -9.57 1 96.06 301 ARG B C 1
ATOM 6758 O O . ARG B 1 301 ? 5.688 -10.734 -8.695 1 96.06 301 ARG B O 1
ATOM 6765 N N . ALA B 1 302 ? 7.164 -11.938 -9.844 1 96.25 302 ALA B N 1
ATOM 6766 C CA . ALA B 1 302 ? 8.273 -11.484 -9.008 1 96.25 302 ALA B CA 1
ATOM 6767 C C . ALA B 1 302 ? 8.547 -10 -9.219 1 96.25 302 ALA B C 1
ATOM 6769 O O . ALA B 1 302 ? 8.727 -9.547 -10.352 1 96.25 302 ALA B O 1
ATOM 6770 N N . GLY B 1 303 ? 8.5 -9.188 -8.133 1 95.12 303 GLY B N 1
ATOM 6771 C CA . GLY B 1 303 ? 8.891 -7.789 -8.102 1 95.12 303 GLY B CA 1
ATOM 6772 C C . GLY B 1 303 ? 10.094 -7.527 -7.203 1 95.12 303 GLY B C 1
ATOM 6773 O O . GLY B 1 303 ? 10.789 -8.461 -6.805 1 95.12 303 GLY B O 1
ATOM 6774 N N . PRO B 1 304 ? 10.398 -6.312 -6.938 1 95.19 304 PRO B N 1
ATOM 6775 C CA . PRO B 1 304 ? 9.641 -5.113 -7.301 1 95.19 304 PRO B CA 1
ATOM 6776 C C . PRO B 1 304 ? 9.977 -4.613 -8.703 1 95.19 304 PRO B C 1
ATOM 6778 O O . PRO B 1 304 ? 10.781 -5.223 -9.406 1 95.19 304 PRO B O 1
ATOM 6781 N N . SER B 1 305 ? 9.414 -3.434 -9.125 1 95.12 305 SER B N 1
ATOM 6782 C CA . SER B 1 305 ? 9.633 -2.904 -10.469 1 95.12 305 SER B CA 1
ATOM 6783 C C . SER B 1 305 ? 9.336 -3.955 -11.531 1 95.12 305 SER B C 1
ATOM 6785 O O . SER B 1 305 ? 8.398 -4.742 -11.391 1 95.12 305 SER B O 1
ATOM 6787 N N . THR B 1 306 ? 10.164 -3.949 -12.57 1 93.5 306 THR B N 1
ATOM 6788 C CA . THR B 1 306 ? 9.938 -5.012 -13.539 1 93.5 306 THR B CA 1
ATOM 6789 C C . THR B 1 306 ? 10.281 -6.375 -12.945 1 93.5 306 THR B C 1
ATOM 6791 O O . THR B 1 306 ? 9.656 -7.383 -13.281 1 93.5 306 THR B O 1
ATOM 6794 N N . GLY B 1 307 ? 11.297 -6.367 -12.039 1 94.19 307 GLY B N 1
ATOM 6795 C CA . GLY B 1 307 ? 11.68 -7.582 -11.336 1 94.19 307 GLY B CA 1
ATOM 6796 C C . GLY B 1 307 ? 12.039 -8.727 -12.266 1 94.19 307 GLY B C 1
ATOM 6797 O O . GLY B 1 307 ? 12.906 -8.578 -13.125 1 94.19 307 GLY B O 1
ATOM 6798 N N . MET B 1 308 ? 11.453 -9.844 -12.047 1 93.88 308 MET B N 1
ATOM 6799 C CA . MET B 1 308 ? 11.516 -10.984 -12.953 1 93.88 308 MET B CA 1
ATOM 6800 C C . MET B 1 308 ? 10.133 -11.32 -13.5 1 93.88 308 MET B C 1
ATOM 6802 O O . MET B 1 308 ? 9.406 -12.133 -12.922 1 93.88 308 MET B O 1
ATOM 6806 N N . PRO B 1 309 ? 9.742 -10.75 -14.625 1 91.25 309 PRO B N 1
ATOM 6807 C CA . PRO B 1 309 ? 8.359 -10.734 -15.094 1 91.25 309 PRO B CA 1
ATOM 6808 C C . PRO B 1 309 ? 7.801 -12.141 -15.336 1 91.25 309 PRO B C 1
ATOM 6810 O O . PRO B 1 309 ? 6.582 -12.32 -15.414 1 91.25 309 PRO B O 1
ATOM 6813 N N . THR B 1 310 ? 8.617 -13.172 -15.469 1 89 310 THR B N 1
ATOM 6814 C CA . THR B 1 310 ? 8.141 -14.508 -15.797 1 89 310 THR B CA 1
ATOM 6815 C C . THR B 1 310 ? 8.469 -15.492 -14.672 1 89 310 THR B C 1
ATOM 6817 O O . THR B 1 310 ? 8.586 -16.688 -14.906 1 89 310 THR B O 1
ATOM 6820 N N . LYS B 1 311 ? 8.641 -14.891 -13.516 1 93.88 311 LYS B N 1
ATOM 6821 C CA . LYS B 1 311 ? 9.016 -15.75 -12.398 1 93.88 311 LYS B CA 1
ATOM 6822 C C . LYS B 1 311 ? 8.016 -15.633 -11.25 1 93.88 311 LYS B C 1
ATOM 6824 O O . LYS B 1 311 ? 7.344 -14.609 -11.109 1 93.88 311 LYS B O 1
ATOM 6829 N N . GLN B 1 312 ? 8.016 -16.625 -10.508 1 95.19 312 GLN B N 1
ATOM 6830 C CA . GLN B 1 312 ? 7.043 -16.844 -9.438 1 95.19 312 GLN B CA 1
ATOM 6831 C C . GLN B 1 312 ? 7.367 -15.984 -8.219 1 95.19 312 GLN B C 1
ATOM 6833 O O . GLN B 1 312 ? 8.523 -15.883 -7.816 1 95.19 312 GLN B O 1
ATOM 6838 N N . GLU B 1 313 ? 6.309 -15.297 -7.617 1 97.25 313 GLU B N 1
ATOM 6839 C CA . GLU B 1 313 ? 6.426 -14.648 -6.312 1 97.25 313 GLU B CA 1
ATOM 6840 C C . GLU B 1 313 ? 5.051 -14.297 -5.746 1 97.25 313 GLU B C 1
ATOM 6842 O O . GLU B 1 313 ? 4.133 -13.961 -6.496 1 97.25 313 GLU B O 1
ATOM 6847 N N . GLN B 1 314 ? 4.91 -14.43 -4.48 1 97.62 314 GLN B N 1
ATOM 6848 C CA . GLN B 1 314 ? 3.734 -13.984 -3.736 1 97.62 314 GLN B CA 1
ATOM 6849 C C . GLN B 1 314 ? 4.023 -12.711 -2.953 1 97.62 314 GLN B C 1
ATOM 6851 O O . GLN B 1 314 ? 3.889 -12.68 -1.729 1 97.62 314 GLN B O 1
ATOM 6856 N N . GLY B 1 315 ? 4.336 -11.68 -3.701 1 97 315 GLY B N 1
ATOM 6857 C CA . GLY B 1 315 ? 4.863 -10.508 -3.02 1 97 315 GLY B CA 1
ATOM 6858 C C . GLY B 1 315 ? 3.887 -9.352 -2.992 1 97 315 GLY B C 1
ATOM 6859 O O . GLY B 1 315 ? 4.266 -8.219 -2.664 1 97 315 GLY B O 1
ATOM 6860 N N . ASP B 1 316 ? 2.549 -9.555 -3.275 1 97.38 316 ASP B N 1
ATOM 6861 C CA . ASP B 1 316 ? 1.683 -8.406 -3.486 1 97.38 316 ASP B CA 1
ATOM 6862 C C . ASP B 1 316 ? 0.595 -8.328 -2.416 1 97.38 316 ASP B C 1
ATOM 6864 O O . ASP B 1 316 ? -0.352 -7.551 -2.539 1 97.38 316 ASP B O 1
ATOM 6868 N N . ILE B 1 317 ? 0.628 -9.125 -1.298 1 97.5 317 ILE B N 1
ATOM 6869 C CA . ILE B 1 317 ? -0.409 -9.102 -0.273 1 97.5 317 ILE B CA 1
ATOM 6870 C C . ILE B 1 317 ? -0.518 -7.695 0.314 1 97.5 317 ILE B C 1
ATOM 6872 O O . ILE B 1 317 ? -1.616 -7.145 0.418 1 97.5 317 ILE B O 1
ATOM 6876 N N . ASN B 1 318 ? 0.61 -7.152 0.632 1 96.5 318 ASN B N 1
ATOM 6877 C CA . ASN B 1 318 ? 0.617 -5.84 1.27 1 96.5 318 ASN B CA 1
ATOM 6878 C C . ASN B 1 318 ? 0.018 -4.77 0.359 1 96.5 318 ASN B C 1
ATOM 6880 O O . ASN B 1 318 ? -0.792 -3.955 0.802 1 96.5 318 ASN B O 1
ATOM 6884 N N . MET B 1 319 ? 0.428 -4.777 -0.86 1 94.88 319 MET B N 1
ATOM 6885 C CA . MET B 1 319 ? -0.086 -3.775 -1.79 1 94.88 319 MET B CA 1
ATOM 6886 C C . MET B 1 319 ? -1.594 -3.916 -1.963 1 94.88 319 MET B C 1
ATOM 6888 O O . MET B 1 319 ? -2.305 -2.918 -2.1 1 94.88 319 MET B O 1
ATOM 6892 N N . MET B 1 320 ? -2.102 -5.109 -1.956 1 95.5 320 MET B N 1
ATOM 6893 C CA . MET B 1 320 ? -3.535 -5.332 -2.117 1 95.5 320 MET B CA 1
ATOM 6894 C C . MET B 1 320 ? -4.301 -4.883 -0.877 1 95.5 320 MET B C 1
ATOM 6896 O O . MET B 1 320 ? -5.387 -4.312 -0.984 1 95.5 320 MET B O 1
ATOM 6900 N N . LEU B 1 321 ? -3.676 -5.09 0.253 1 96.25 321 LEU B N 1
ATOM 6901 C CA . LEU B 1 321 ? -4.344 -4.785 1.512 1 96.25 321 LEU B CA 1
ATOM 6902 C C . LEU B 1 321 ? -4.281 -3.289 1.813 1 96.25 321 LEU B C 1
ATOM 6904 O O . LEU B 1 321 ? -5.227 -2.723 2.367 1 96.25 321 LEU B O 1
ATOM 6908 N N . TYR B 1 322 ? -3.109 -2.688 1.43 1 94.44 322 TYR B N 1
ATOM 6909 C CA . TYR B 1 322 ? -2.828 -1.37 1.988 1 94.44 322 TYR B CA 1
ATOM 6910 C C . TYR B 1 322 ? -2.582 -0.351 0.883 1 94.44 322 TYR B C 1
ATOM 6912 O O . TYR B 1 322 ? -2.443 0.845 1.152 1 94.44 322 TYR B O 1
ATOM 6920 N N . GLY B 1 323 ? -2.541 -0.843 -0.34 1 91 323 GLY B N 1
ATOM 6921 C CA . GLY B 1 323 ? -2.346 0.093 -1.437 1 91 323 GLY B CA 1
ATOM 6922 C C . GLY B 1 323 ? -3.482 1.086 -1.582 1 91 323 GLY B C 1
ATOM 6923 O O . GLY B 1 323 ? -4.645 0.744 -1.359 1 91 323 GLY B O 1
ATOM 6924 N N . GLY B 1 324 ? -3.129 2.318 -1.934 1 92.94 324 GLY B N 1
ATOM 6925 C CA . GLY B 1 324 ? -4.09 3.406 -2.016 1 92.94 324 GLY B CA 1
ATOM 6926 C C . GLY B 1 324 ? -4.082 4.305 -0.792 1 92.94 324 GLY B C 1
ATOM 6927 O O . GLY B 1 324 ? -4.027 3.818 0.339 1 92.94 324 GLY B O 1
ATOM 6928 N N . HIS B 1 325 ? -4.148 5.59 -1.029 1 94.69 325 HIS B N 1
ATOM 6929 C CA . HIS B 1 325 ? -4.102 6.531 0.084 1 94.69 325 HIS B CA 1
ATOM 6930 C C . HIS B 1 325 ? -5.414 6.535 0.858 1 94.69 325 HIS B C 1
ATOM 6932 O O . HIS B 1 325 ? -6.465 6.195 0.307 1 94.69 325 HIS B O 1
ATOM 6938 N N . GLY B 1 326 ? -5.312 6.879 2.141 1 93.62 326 GLY B N 1
ATOM 6939 C CA . GLY B 1 326 ? -6.488 6.887 2.994 1 93.62 326 GLY B CA 1
ATOM 6940 C C . GLY B 1 326 ? -6.875 5.504 3.488 1 93.62 326 GLY B C 1
ATOM 6941 O O . GLY B 1 326 ? -6.02 4.637 3.654 1 93.62 326 GLY B O 1
ATOM 6942 N N . GLU B 1 327 ? -8.062 5.375 3.883 1 90.75 327 GLU B N 1
ATOM 6943 C CA . GLU B 1 327 ? -8.562 4.113 4.418 1 90.75 327 GLU B CA 1
ATOM 6944 C C . GLU B 1 327 ? -9.734 3.59 3.592 1 90.75 327 GLU B C 1
ATOM 6946 O O . GLU B 1 327 ? -10.812 4.191 3.58 1 90.75 327 GLU B O 1
ATOM 6951 N N . VAL B 1 328 ? -9.523 2.529 2.867 1 86.94 328 VAL B N 1
ATOM 6952 C CA . VAL B 1 328 ? -10.445 1.951 1.896 1 86.94 328 VAL B CA 1
ATOM 6953 C C . VAL B 1 328 ? -10.805 0.526 2.311 1 86.94 328 VAL B C 1
ATOM 6955 O O . VAL B 1 328 ? -9.945 -0.358 2.324 1 86.94 328 VAL B O 1
ATOM 6958 N N . PRO B 1 329 ? -12.016 0.279 2.699 1 94.12 329 PRO B N 1
ATOM 6959 C CA . PRO B 1 329 ? -12.375 -1.127 2.887 1 94.12 329 PRO B CA 1
ATOM 6960 C C . PRO B 1 329 ? -12.328 -1.927 1.586 1 94.12 329 PRO B C 1
ATOM 6962 O O . PRO B 1 329 ? -12.695 -1.41 0.525 1 94.12 329 PRO B O 1
ATOM 6965 N N . ARG B 1 330 ? -11.797 -3.068 1.583 1 96.75 330 ARG B N 1
ATOM 6966 C CA . ARG B 1 330 ? -11.664 -3.943 0.423 1 96.75 330 ARG B CA 1
ATOM 6967 C C . ARG B 1 330 ? -11.656 -5.41 0.842 1 96.75 330 ARG B C 1
ATOM 6969 O O . ARG B 1 330 ? -11.555 -5.723 2.031 1 96.75 330 ARG B O 1
ATOM 6976 N N . PHE B 1 331 ? -11.922 -6.262 -0.038 1 98.31 331 PHE B N 1
ATOM 6977 C CA . PHE B 1 331 ? -11.742 -7.691 0.188 1 98.31 331 PHE B CA 1
ATOM 6978 C C . PHE B 1 331 ? -10.602 -8.234 -0.662 1 98.31 331 PHE B C 1
ATOM 6980 O O . PHE B 1 331 ? -10.328 -7.715 -1.745 1 98.31 331 PHE B O 1
ATOM 6987 N N . VAL B 1 332 ? -9.898 -9.156 -0.145 1 98.62 332 VAL B N 1
ATOM 6988 C CA . VAL B 1 332 ? -8.812 -9.836 -0.852 1 98.62 332 VAL B CA 1
ATOM 6989 C C . VAL B 1 332 ? -9.016 -11.344 -0.776 1 98.62 332 VAL B C 1
ATOM 6991 O O . VAL B 1 332 ? -8.875 -11.945 0.294 1 98.62 332 VAL B O 1
ATOM 6994 N N . VAL B 1 333 ? -9.312 -11.875 -1.915 1 98.75 333 VAL B N 1
ATOM 6995 C CA . VAL B 1 333 ? -9.555 -13.305 -2.062 1 98.75 333 VAL B CA 1
ATOM 6996 C C . VAL B 1 333 ? -8.414 -13.945 -2.855 1 98.75 333 VAL B C 1
ATOM 6998 O O . VAL B 1 333 ? -8.031 -13.438 -3.912 1 98.75 333 VAL B O 1
ATOM 7001 N N . THR B 1 334 ? -7.824 -15.062 -2.355 1 98.69 334 THR B N 1
ATOM 7002 C CA . THR B 1 334 ? -6.676 -15.711 -2.98 1 98.69 334 THR B CA 1
ATOM 7003 C C . THR B 1 334 ? -6.938 -17.203 -3.172 1 98.69 334 THR B C 1
ATOM 7005 O O . THR B 1 334 ? -6.617 -18.016 -2.299 1 98.69 334 THR B O 1
ATOM 7008 N N . PRO B 1 335 ? -7.445 -17.562 -4.328 1 98.44 335 PRO B N 1
ATOM 7009 C CA . PRO B 1 335 ? -7.676 -18.984 -4.602 1 98.44 335 PRO B CA 1
ATOM 7010 C C . PRO B 1 335 ? -6.441 -19.844 -4.336 1 98.44 335 PRO B C 1
ATOM 7012 O O . PRO B 1 335 ? -5.312 -19.391 -4.516 1 98.44 335 PRO B O 1
ATOM 7015 N N . THR B 1 336 ? -6.703 -21.109 -4.02 1 97.94 336 THR B N 1
ATOM 7016 C CA . THR B 1 336 ? -5.586 -21.953 -3.607 1 97.94 336 THR B CA 1
ATOM 7017 C C . THR B 1 336 ? -5.395 -23.109 -4.586 1 97.94 336 THR B C 1
ATOM 7019 O O . THR B 1 336 ? -4.406 -23.844 -4.504 1 97.94 336 THR B O 1
ATOM 7022 N N . THR B 1 337 ? -6.332 -23.375 -5.504 1 96.38 337 THR B N 1
ATOM 7023 C CA . THR B 1 337 ? -6.242 -24.344 -6.586 1 96.38 337 THR B CA 1
ATOM 7024 C C . THR B 1 337 ? -6.848 -23.781 -7.867 1 96.38 337 THR B C 1
ATOM 7026 O O . THR B 1 337 ? -7.473 -22.719 -7.852 1 96.38 337 THR B O 1
ATOM 7029 N N . ILE B 1 338 ? -6.676 -24.469 -8.93 1 96.06 338 ILE B N 1
ATOM 7030 C CA . ILE B 1 338 ? -7.211 -24.016 -10.211 1 96.06 338 ILE B CA 1
ATOM 7031 C C . ILE B 1 338 ? -8.734 -24.062 -10.172 1 96.06 338 ILE B C 1
ATOM 7033 O O . ILE B 1 338 ? -9.398 -23.125 -10.633 1 96.06 338 ILE B O 1
ATOM 7037 N N . ALA B 1 339 ? -9.297 -25.141 -9.617 1 95.75 339 ALA B N 1
ATOM 7038 C CA . ALA B 1 339 ? -10.742 -25.188 -9.445 1 95.75 339 ALA B CA 1
ATOM 7039 C C . ALA B 1 339 ? -11.234 -24.062 -8.555 1 95.75 339 ALA B C 1
ATOM 7041 O O . ALA B 1 339 ? -12.281 -23.453 -8.82 1 95.75 339 ALA B O 1
ATOM 7042 N N . ASP B 1 340 ? -10.484 -23.812 -7.559 1 97 340 ASP B N 1
ATOM 7043 C CA . ASP B 1 340 ? -10.828 -22.75 -6.617 1 97 340 ASP B CA 1
ATOM 7044 C C . ASP B 1 340 ? -10.805 -21.391 -7.301 1 97 340 ASP B C 1
ATOM 7046 O O . ASP B 1 340 ? -11.555 -20.484 -6.918 1 97 340 ASP B O 1
ATOM 7050 N N . ALA B 1 341 ? -9.945 -21.203 -8.281 1 98.06 341 ALA B N 1
ATOM 7051 C CA . ALA B 1 341 ? -9.891 -19.938 -9.023 1 98.06 341 ALA B CA 1
ATOM 7052 C C . ALA B 1 341 ? -11.227 -19.656 -9.703 1 98.06 341 ALA B C 1
ATOM 7054 O O . ALA B 1 341 ? -11.672 -18.516 -9.758 1 98.06 341 ALA B O 1
ATOM 7055 N N . PHE B 1 342 ? -11.836 -20.734 -10.227 1 97.31 342 PHE B N 1
ATOM 7056 C CA . PHE B 1 342 ? -13.172 -20.594 -10.797 1 97.31 342 PHE B CA 1
ATOM 7057 C C . PHE B 1 342 ? -14.18 -20.188 -9.734 1 97.31 342 PHE B C 1
ATOM 7059 O O . PHE B 1 342 ? -14.891 -19.188 -9.891 1 97.31 342 PHE B O 1
ATOM 7066 N N . HIS B 1 343 ? -14.219 -20.875 -8.648 1 97.69 343 HIS B N 1
ATOM 7067 C CA . HIS B 1 343 ? -15.219 -20.656 -7.609 1 97.69 343 HIS B CA 1
ATOM 7068 C C . HIS B 1 343 ? -15.023 -19.312 -6.934 1 97.69 343 HIS B C 1
ATOM 7070 O O . HIS B 1 343 ? -16 -18.609 -6.633 1 97.69 343 HIS B O 1
ATOM 7076 N N . LYS B 1 344 ? -13.828 -18.969 -6.68 1 98.44 344 LYS B N 1
ATOM 7077 C CA . LYS B 1 344 ? -13.547 -17.719 -5.992 1 98.44 344 LYS B CA 1
ATOM 7078 C C . LYS B 1 344 ? -13.812 -16.516 -6.898 1 98.44 344 LYS B C 1
ATOM 7080 O O . LYS B 1 344 ? -14.102 -15.422 -6.414 1 98.44 344 LYS B O 1
ATOM 7085 N N . THR B 1 345 ? -13.68 -16.719 -8.227 1 98.69 345 THR B N 1
ATOM 7086 C CA . THR B 1 345 ? -14.055 -15.648 -9.148 1 98.69 345 THR B CA 1
ATOM 7087 C C . THR B 1 345 ? -15.547 -15.344 -9.031 1 98.69 345 THR B C 1
ATOM 7089 O O . THR B 1 345 ? -15.938 -14.18 -8.922 1 98.69 345 THR B O 1
ATOM 7092 N N . VAL B 1 346 ? -16.344 -16.391 -9.055 1 98.38 346 VAL B N 1
ATOM 7093 C CA . VAL B 1 346 ? -17.781 -16.234 -8.898 1 98.38 346 VAL B CA 1
ATOM 7094 C C . VAL B 1 346 ? -18.094 -15.555 -7.559 1 98.38 346 VAL B C 1
ATOM 7096 O O . VAL B 1 346 ? -18.875 -14.602 -7.5 1 98.38 346 VAL B O 1
ATOM 7099 N N . GLU B 1 347 ? -17.438 -16.047 -6.57 1 98.5 347 GLU B N 1
ATOM 7100 C CA . GLU B 1 347 ? -17.625 -15.484 -5.234 1 98.5 347 GLU B CA 1
ATOM 7101 C C . GLU B 1 347 ? -17.219 -14.016 -5.184 1 98.5 347 GLU B C 1
ATOM 7103 O O . GLU B 1 347 ? -17.875 -13.203 -4.535 1 98.5 347 GLU B O 1
ATOM 7108 N N . ALA B 1 348 ? -16.094 -13.688 -5.816 1 98.81 348 ALA B N 1
ATOM 7109 C CA . ALA B 1 348 ? -15.594 -12.32 -5.824 1 98.81 348 ALA B CA 1
ATOM 7110 C C . ALA B 1 348 ? -16.625 -11.359 -6.41 1 98.81 348 ALA B C 1
ATOM 7112 O O . ALA B 1 348 ? -16.844 -10.266 -5.887 1 98.81 348 ALA B O 1
ATOM 7113 N N . PHE B 1 349 ? -17.281 -11.773 -7.492 1 98.75 349 PHE B N 1
ATOM 7114 C CA . PHE B 1 349 ? -18.312 -10.945 -8.094 1 98.75 349 PHE B CA 1
ATOM 7115 C C . PHE B 1 349 ? -19.484 -10.75 -7.133 1 98.75 349 PHE B C 1
ATOM 7117 O O . PHE B 1 349 ? -20 -9.641 -7 1 98.75 349 PHE B O 1
ATOM 7124 N N . ASN B 1 350 ? -19.859 -11.812 -6.5 1 98.69 350 ASN B N 1
ATOM 7125 C CA . ASN B 1 350 ? -20.953 -11.711 -5.539 1 98.69 350 ASN B CA 1
ATOM 7126 C C . ASN B 1 350 ? -20.578 -10.82 -4.355 1 98.69 350 ASN B C 1
ATOM 7128 O O . ASN B 1 350 ? -21.375 -9.977 -3.936 1 98.69 350 ASN B O 1
ATOM 7132 N N . LEU B 1 351 ? -19.391 -11 -3.828 1 98.75 351 LEU B N 1
ATOM 7133 C CA . LEU B 1 351 ? -18.938 -10.188 -2.707 1 98.75 351 LEU B CA 1
ATOM 7134 C C . LEU B 1 351 ? -18.891 -8.719 -3.088 1 98.75 351 LEU B C 1
ATOM 7136 O O . LEU B 1 351 ? -19.297 -7.855 -2.307 1 98.75 351 LEU B O 1
ATOM 7140 N N . ALA B 1 352 ? -18.375 -8.43 -4.273 1 98.5 352 ALA B N 1
ATOM 7141 C CA . ALA B 1 352 ? -18.25 -7.047 -4.723 1 98.5 352 ALA B CA 1
ATOM 7142 C C . ALA B 1 352 ? -19.625 -6.363 -4.766 1 98.5 352 ALA B C 1
ATOM 7144 O O . ALA B 1 352 ? -19.766 -5.223 -4.324 1 98.5 352 ALA B O 1
ATOM 7145 N N . GLU B 1 353 ? -20.641 -7.047 -5.246 1 98 353 GLU B N 1
ATOM 7146 C CA . GLU B 1 353 ? -21.953 -6.43 -5.41 1 98 353 GLU B CA 1
ATOM 7147 C C . GLU B 1 353 ? -22.734 -6.426 -4.098 1 98 353 GLU B C 1
ATOM 7149 O O . GLU B 1 353 ? -23.422 -5.453 -3.779 1 98 353 GLU B O 1
ATOM 7154 N N . LYS B 1 354 ? -22.578 -7.5 -3.314 1 98.06 354 LYS B N 1
ATOM 7155 C CA . LYS B 1 354 ? -23.266 -7.555 -2.025 1 98.06 354 LYS B CA 1
ATOM 7156 C C . LYS B 1 354 ? -22.812 -6.414 -1.116 1 98.06 354 LYS B C 1
ATOM 7158 O O . LYS B 1 354 ? -23.625 -5.836 -0.39 1 98.06 354 LYS B O 1
ATOM 7163 N N . TYR B 1 355 ? -21.547 -6.062 -1.233 1 98.19 355 TYR B N 1
ATOM 7164 C CA . TYR B 1 355 ? -21 -5.152 -0.232 1 98.19 355 TYR B CA 1
ATOM 7165 C C . TYR B 1 355 ? -20.531 -3.852 -0.875 1 98.19 355 TYR B C 1
ATOM 7167 O O . TYR B 1 355 ? -20.141 -2.914 -0.178 1 98.19 355 TYR B O 1
ATOM 7175 N N . GLN B 1 356 ? -20.594 -3.768 -2.164 1 97 356 GLN B N 1
ATOM 7176 C CA . GLN B 1 356 ? -20.312 -2.547 -2.908 1 97 356 GLN B CA 1
ATOM 7177 C C . GLN B 1 356 ? -18.906 -2.02 -2.586 1 97 356 GLN B C 1
ATOM 7179 O O . GLN B 1 356 ? -18.75 -0.85 -2.232 1 97 356 GLN B O 1
ATOM 7184 N N . ILE B 1 357 ? -17.875 -2.893 -2.709 1 96.62 357 ILE B N 1
ATOM 7185 C CA . ILE B 1 357 ? -16.484 -2.592 -2.398 1 96.62 357 ILE B CA 1
ATOM 7186 C C . ILE B 1 357 ? -15.578 -3.186 -3.471 1 96.62 357 ILE B C 1
ATOM 7188 O O . ILE B 1 357 ? -16.016 -4.008 -4.277 1 96.62 357 ILE B O 1
ATOM 7192 N N . PRO B 1 358 ? -14.352 -2.693 -3.572 1 97 358 PRO B N 1
ATOM 7193 C CA . PRO B 1 358 ? -13.406 -3.404 -4.434 1 97 358 PRO B CA 1
ATOM 7194 C C . PRO B 1 358 ? -13.016 -4.777 -3.885 1 97 358 PRO B C 1
ATOM 7196 O O . PRO B 1 358 ? -12.805 -4.922 -2.678 1 97 358 PRO B O 1
ATOM 7199 N N . VAL B 1 359 ? -12.992 -5.754 -4.715 1 98.38 359 VAL B N 1
ATOM 7200 C CA . VAL B 1 359 ? -12.586 -7.105 -4.344 1 98.38 359 VAL B CA 1
ATOM 7201 C C . VAL B 1 359 ? -11.406 -7.547 -5.207 1 98.38 359 VAL B C 1
ATOM 7203 O O . VAL B 1 359 ? -11.523 -7.637 -6.434 1 98.38 359 VAL B O 1
ATOM 7206 N N . TYR B 1 360 ? -10.289 -7.812 -4.551 1 98.31 360 TYR B N 1
ATOM 7207 C CA . TYR B 1 360 ? -9.133 -8.398 -5.23 1 98.31 360 TYR B CA 1
ATOM 7208 C C . TYR B 1 360 ? -9.273 -9.906 -5.328 1 98.31 360 TYR B C 1
ATOM 7210 O O . TYR B 1 360 ? -9.625 -10.57 -4.348 1 98.31 360 TYR B O 1
ATOM 7218 N N . LEU B 1 361 ? -9.094 -10.344 -6.457 1 98.81 361 LEU B N 1
ATOM 7219 C CA . LEU B 1 361 ? -8.93 -11.758 -6.75 1 98.81 361 LEU B CA 1
ATOM 7220 C C . LEU B 1 361 ? -7.508 -12.062 -7.203 1 98.81 361 LEU B C 1
ATOM 7222 O O . LEU B 1 361 ? -7.129 -11.734 -8.336 1 98.81 361 LEU B O 1
ATOM 7226 N N . SER B 1 362 ? -6.746 -12.766 -6.324 1 98.56 362 SER B N 1
ATOM 7227 C CA . SER B 1 362 ? -5.316 -12.789 -6.609 1 98.56 362 SER B CA 1
ATOM 7228 C C . SER B 1 362 ? -4.797 -14.227 -6.68 1 98.56 362 SER B C 1
ATOM 7230 O O . SER B 1 362 ? -5.094 -15.039 -5.809 1 98.56 362 SER B O 1
ATOM 7232 N N . ILE B 1 363 ? -4.043 -14.531 -7.707 1 98.5 363 ILE B N 1
ATOM 7233 C CA . ILE B 1 363 ? -3.268 -15.758 -7.824 1 98.5 363 ILE B CA 1
ATOM 7234 C C . ILE B 1 363 ? -1.819 -15.422 -8.172 1 98.5 363 ILE B C 1
ATOM 7236 O O . ILE B 1 363 ? -1.471 -14.258 -8.344 1 98.5 363 ILE B O 1
ATOM 7240 N N . ASP B 1 364 ? -0.976 -16.344 -8.125 1 97.62 364 ASP B N 1
ATOM 7241 C CA . ASP B 1 364 ? 0.421 -16.109 -8.469 1 97.62 364 ASP B CA 1
ATOM 7242 C C . ASP B 1 364 ? 0.785 -16.797 -9.789 1 97.62 364 ASP B C 1
ATOM 7244 O O . ASP B 1 364 ? -0.027 -17.516 -10.359 1 97.62 364 ASP B O 1
ATOM 7248 N N . LEU B 1 365 ? 1.903 -16.516 -10.273 1 96.31 365 LEU B N 1
ATOM 7249 C CA . LEU B 1 365 ? 2.344 -16.969 -11.586 1 96.31 365 LEU B CA 1
ATOM 7250 C C . LEU B 1 365 ? 2.309 -18.5 -11.672 1 96.31 365 LEU B C 1
ATOM 7252 O O . LEU B 1 365 ? 1.939 -19.047 -12.711 1 96.31 365 LEU B O 1
ATOM 7256 N N . ALA B 1 366 ? 2.688 -19.156 -10.672 1 94.62 366 ALA B N 1
ATOM 7257 C CA . ALA B 1 366 ? 2.682 -20.609 -10.68 1 94.62 366 ALA B CA 1
ATOM 7258 C C . ALA B 1 366 ? 1.292 -21.156 -11 1 94.62 366 ALA B C 1
ATOM 7260 O O . ALA B 1 366 ? 1.142 -22.031 -11.859 1 94.62 366 ALA B O 1
ATOM 7261 N N . MET B 1 367 ? 0.357 -20.594 -10.336 1 95.56 367 MET B N 1
ATOM 7262 C CA . MET B 1 367 ? -1.015 -21.031 -10.578 1 95.56 367 MET B CA 1
ATOM 7263 C C . MET B 1 367 ? -1.496 -20.594 -11.953 1 95.56 367 MET B C 1
ATOM 7265 O O . MET B 1 367 ? -2.229 -21.312 -12.625 1 95.56 367 MET B O 1
ATOM 7269 N N . ALA B 1 368 ? -1.097 -19.453 -12.352 1 95.38 368 ALA B N 1
ATOM 7270 C CA . ALA B 1 368 ? -1.561 -18.875 -13.609 1 95.38 368 ALA B CA 1
ATOM 7271 C C . ALA B 1 368 ? -1.115 -19.719 -14.797 1 95.38 368 ALA B C 1
ATOM 7273 O O . ALA B 1 368 ? -1.851 -19.859 -15.781 1 95.38 368 ALA B O 1
ATOM 7274 N N . VAL B 1 369 ? 0.111 -20.359 -14.695 1 88.75 369 VAL B N 1
ATOM 7275 C CA . VAL B 1 369 ? 0.681 -20.984 -15.883 1 88.75 369 VAL B CA 1
ATOM 7276 C C . VAL B 1 369 ? 0.56 -22.5 -15.773 1 88.75 369 VAL B C 1
ATOM 7278 O O . VAL B 1 369 ? 0.721 -23.219 -16.766 1 88.75 369 VAL B O 1
ATOM 7281 N N . THR B 1 370 ? 0.253 -22.922 -14.602 1 93.56 370 THR B N 1
ATOM 7282 C CA . THR B 1 370 ? 0.088 -24.359 -14.414 1 93.56 370 THR B CA 1
ATOM 7283 C C . THR B 1 370 ? -1.229 -24.828 -15.016 1 93.56 370 THR B C 1
ATOM 7285 O O . THR B 1 370 ? -2.291 -24.281 -14.727 1 93.56 370 THR B O 1
ATOM 7288 N N . GLU B 1 371 ? -1.095 -25.844 -15.891 1 94.56 371 GLU B N 1
ATOM 7289 C CA . GLU B 1 371 ? -2.301 -26.531 -16.328 1 94.56 371 GLU B CA 1
ATOM 7290 C C . GLU B 1 371 ? -2.551 -27.797 -15.508 1 94.56 371 GLU B C 1
ATOM 7292 O O . GLU B 1 371 ? -1.622 -28.547 -15.219 1 94.56 371 GLU B O 1
ATOM 7297 N N . GLN B 1 372 ? -3.73 -27.875 -15.086 1 95.69 372 GLN B N 1
ATOM 7298 C CA . GLN B 1 372 ? -4.121 -29.016 -14.258 1 95.69 372 GLN B CA 1
ATOM 7299 C C . GLN B 1 372 ? -5.484 -29.562 -14.688 1 95.69 372 GLN B C 1
ATOM 7301 O O . GLN B 1 372 ? -6.336 -28.812 -15.156 1 95.69 372 GLN B O 1
ATOM 7306 N N . THR B 1 373 ? -5.598 -30.859 -14.625 1 95.69 373 THR B N 1
ATOM 7307 C CA . THR B 1 373 ? -6.895 -31.469 -14.898 1 95.69 373 THR B CA 1
ATOM 7308 C C . THR B 1 373 ? -7.867 -31.203 -13.75 1 95.69 373 THR B C 1
ATOM 7310 O O . THR B 1 373 ? -7.48 -31.234 -12.586 1 95.69 373 THR B O 1
ATOM 7313 N N . VAL B 1 374 ? -9.047 -30.828 -14.117 1 94.62 374 VAL B N 1
ATOM 7314 C CA . VAL B 1 374 ? -10.125 -30.578 -13.164 1 94.62 374 VAL B CA 1
ATOM 7315 C C . VAL B 1 374 ? -11.352 -31.406 -13.562 1 94.62 374 VAL B C 1
ATOM 7317 O O . VAL B 1 374 ? -11.656 -31.547 -14.75 1 94.62 374 VAL B O 1
ATOM 7320 N N . ASP B 1 375 ? -12 -31.969 -12.57 1 93.38 375 ASP B N 1
ATOM 7321 C CA . ASP B 1 375 ? -13.266 -32.656 -12.82 1 93.38 375 ASP B CA 1
ATOM 7322 C C . ASP B 1 375 ? -14.32 -31.688 -13.336 1 93.38 375 ASP B C 1
ATOM 7324 O O . ASP B 1 375 ? -14.609 -30.672 -12.695 1 93.38 375 ASP B O 1
ATOM 7328 N N . PRO B 1 376 ? -14.867 -32 -14.492 1 91.44 376 PRO B N 1
ATOM 7329 C CA . PRO B 1 376 ? -15.883 -31.094 -15.031 1 91.44 376 PRO B CA 1
ATOM 7330 C C . PRO B 1 376 ? -17.031 -30.844 -14.07 1 91.44 376 PRO B C 1
ATOM 7332 O O . PRO B 1 376 ? -17.672 -29.797 -14.109 1 91.44 376 PRO B O 1
ATOM 7335 N N . ASP B 1 377 ? -17.266 -31.75 -13.156 1 90.25 377 ASP B N 1
ATOM 7336 C CA . ASP B 1 377 ? -18.359 -31.625 -12.203 1 90.25 377 ASP B CA 1
ATOM 7337 C C . ASP B 1 377 ? -18.094 -30.516 -11.195 1 90.25 377 ASP B C 1
ATOM 7339 O O . ASP B 1 377 ? -19.016 -30.047 -10.516 1 90.25 377 ASP B O 1
ATOM 7343 N N . GLU B 1 378 ? -16.828 -30.094 -11.188 1 89 378 GLU B N 1
ATOM 7344 C CA . GLU B 1 378 ? -16.469 -28.969 -10.336 1 89 378 GLU B CA 1
ATOM 7345 C C . GLU B 1 378 ? -17.141 -27.672 -10.805 1 89 378 GLU B C 1
ATOM 7347 O O . GLU B 1 378 ? -17.312 -26.734 -10.023 1 89 378 GLU B O 1
ATOM 7352 N N . PHE B 1 379 ? -17.5 -27.641 -12.094 1 89.19 379 PHE B N 1
ATOM 7353 C CA . PHE B 1 379 ? -18.031 -26.422 -12.68 1 89.19 379 PHE B CA 1
ATOM 7354 C C . PHE B 1 379 ? -19.516 -26.547 -12.984 1 89.19 379 PHE B C 1
ATOM 7356 O O . PHE B 1 379 ? -19.938 -26.391 -14.133 1 89.19 379 PHE B O 1
ATOM 7363 N N . ASP B 1 380 ? -20.297 -26.859 -11.969 1 88.88 380 ASP B N 1
ATOM 7364 C CA . ASP B 1 380 ? -21.75 -26.891 -12.156 1 88.88 380 ASP B CA 1
ATOM 7365 C C . ASP B 1 380 ? -22.312 -25.484 -12.344 1 88.88 380 ASP B C 1
ATOM 7367 O O . ASP B 1 380 ? -22.672 -24.828 -11.367 1 88.88 380 ASP B O 1
ATOM 7371 N N . LEU B 1 381 ? -22.5 -25.094 -13.555 1 87.62 381 LEU B N 1
ATOM 7372 C CA . LEU B 1 381 ? -22.906 -23.734 -13.898 1 87.62 381 LEU B CA 1
ATOM 7373 C C . LEU B 1 381 ? -24.312 -23.453 -13.391 1 87.62 381 LEU B C 1
ATOM 7375 O O . LEU B 1 381 ? -24.656 -22.312 -13.086 1 87.62 381 LEU B O 1
ATOM 7379 N N . ASP B 1 382 ? -25.125 -24.5 -13.25 1 88 382 ASP B N 1
ATOM 7380 C CA . ASP B 1 382 ? -26.5 -24.328 -12.812 1 88 382 ASP B CA 1
ATOM 7381 C C . ASP B 1 382 ? -26.578 -24 -11.32 1 88 382 ASP B C 1
ATOM 7383 O O . ASP B 1 382 ? -27.547 -23.438 -10.844 1 88 382 ASP B O 1
ATOM 7387 N N . ALA B 1 383 ? -25.469 -24.344 -10.703 1 90.5 383 ALA B N 1
ATOM 7388 C CA . ALA B 1 383 ? -25.453 -24.125 -9.25 1 90.5 383 ALA B CA 1
ATOM 7389 C C . ALA B 1 383 ? -24.938 -22.734 -8.906 1 90.5 383 ALA B C 1
ATOM 7391 O O . ALA B 1 383 ? -25.016 -22.297 -7.758 1 90.5 383 ALA B O 1
ATOM 7392 N N . ILE B 1 384 ? -24.578 -22 -9.906 1 93.19 384 ILE B N 1
ATOM 7393 C CA . ILE B 1 384 ? -23.984 -20.688 -9.664 1 93.19 384 ILE B CA 1
ATOM 7394 C C . ILE B 1 384 ? -25.078 -19.672 -9.406 1 93.19 384 ILE B C 1
ATOM 7396 O O . ILE B 1 384 ? -26.016 -19.531 -10.195 1 93.19 384 ILE B O 1
ATOM 7400 N N . GLU B 1 385 ? -24.953 -19.094 -8.25 1 93 385 GLU B N 1
ATOM 7401 C CA . GLU B 1 385 ? -25.891 -18.031 -7.879 1 93 385 GLU B CA 1
ATOM 7402 C C . GLU B 1 385 ? -25.297 -16.641 -8.148 1 93 385 GLU B C 1
ATOM 7404 O O . GLU B 1 385 ? -24.172 -16.359 -7.75 1 93 385 GLU B O 1
ATOM 7409 N N . LEU B 1 386 ? -26.047 -15.867 -8.875 1 95.81 386 LEU B N 1
ATOM 7410 C CA . LEU B 1 386 ? -25.672 -14.477 -9.102 1 95.81 386 LEU B CA 1
ATOM 7411 C C . LEU B 1 386 ? -26.391 -13.547 -8.125 1 95.81 386 LEU B C 1
ATOM 7413 O O . LEU B 1 386 ? -27.578 -13.266 -8.281 1 95.81 386 LEU B O 1
ATOM 7417 N N . ASP B 1 387 ? -25.656 -13.156 -7.086 1 97 387 ASP B N 1
ATOM 7418 C CA . ASP B 1 387 ? -26.203 -12.258 -6.07 1 97 387 ASP B CA 1
ATOM 7419 C C . ASP B 1 387 ? -25.812 -10.812 -6.355 1 97 387 ASP B C 1
ATOM 7421 O O . ASP B 1 387 ? -24.656 -10.422 -6.172 1 97 387 ASP B O 1
ATOM 7425 N N . ARG B 1 388 ? -26.812 -10.008 -6.707 1 96.38 388 ARG B N 1
ATOM 7426 C CA . ARG B 1 388 ? -26.531 -8.625 -7.105 1 96.38 388 ARG B CA 1
ATOM 7427 C C . ARG B 1 388 ? -26.656 -7.676 -5.918 1 96.38 388 ARG B C 1
ATOM 7429 O O . ARG B 1 388 ? -26.516 -6.465 -6.07 1 96.38 388 ARG B O 1
ATOM 7436 N N . GLY B 1 389 ? -26.859 -8.203 -4.746 1 96.62 389 GLY B N 1
ATOM 7437 C CA . GLY B 1 389 ? -26.984 -7.387 -3.553 1 96.62 389 GLY B CA 1
ATOM 7438 C C . GLY B 1 389 ? -28.219 -6.496 -3.57 1 96.62 389 GLY B C 1
ATOM 7439 O O . GLY B 1 389 ? -29.281 -6.91 -4.02 1 96.62 389 GLY B O 1
ATOM 7440 N N . LYS B 1 390 ? -28.172 -5.336 -3.025 1 96.44 390 LYS B N 1
ATOM 7441 C CA . LYS B 1 390 ? -29.281 -4.387 -2.928 1 96.44 390 LYS B CA 1
ATOM 7442 C C . LYS B 1 390 ? -29.438 -3.592 -4.223 1 96.44 390 LYS B C 1
ATOM 7444 O O . LYS B 1 390 ? -29.5 -2.361 -4.195 1 96.44 390 LYS B O 1
ATOM 7449 N N . PHE B 1 391 ? -29.578 -4.32 -5.293 1 96 391 PHE B N 1
ATOM 7450 C CA . PHE B 1 391 ? -29.766 -3.727 -6.609 1 96 391 PHE B CA 1
ATOM 7451 C C . PHE B 1 391 ? -31.25 -3.51 -6.906 1 96 391 PHE B C 1
ATOM 7453 O O . PHE B 1 391 ? -32.031 -4.461 -6.898 1 96 391 PHE B O 1
ATOM 7460 N N . VAL B 1 392 ? -31.625 -2.303 -7.152 1 94.62 392 VAL B N 1
ATOM 7461 C CA . VAL B 1 392 ? -33.031 -1.93 -7.332 1 94.62 392 VAL B CA 1
ATOM 7462 C C . VAL B 1 392 ? -33.281 -1.565 -8.797 1 94.62 392 VAL B C 1
ATOM 7464 O O . VAL B 1 392 ? -32.719 -0.592 -9.305 1 94.62 392 VAL B O 1
ATOM 7467 N N . GLU B 1 393 ? -34.094 -2.303 -9.398 1 89.5 393 GLU B N 1
ATOM 7468 C CA . GLU B 1 393 ? -34.406 -2.066 -10.812 1 89.5 393 GLU B CA 1
ATOM 7469 C C . GLU B 1 393 ? -35.875 -1.724 -11.023 1 89.5 393 GLU B C 1
ATOM 7471 O O . GLU B 1 393 ? -36.25 -1.271 -12.102 1 89.5 393 GLU B O 1
ATOM 7476 N N . ASP B 1 394 ? -36.625 -1.981 -10.008 1 89 394 ASP B N 1
ATOM 7477 C CA . ASP B 1 394 ? -38.031 -1.694 -10.086 1 89 394 ASP B CA 1
ATOM 7478 C C . ASP B 1 394 ? -38.344 -0.283 -9.586 1 89 394 ASP B C 1
ATOM 7480 O O . ASP B 1 394 ? -38.031 0.059 -8.445 1 89 394 ASP B O 1
ATOM 7484 N N . ALA B 1 395 ? -39.031 0.416 -10.328 1 84.06 395 ALA B N 1
ATOM 7485 C CA . ALA B 1 395 ? -39.375 1.798 -10 1 84.06 395 ALA B CA 1
ATOM 7486 C C . ALA B 1 395 ? -40.188 1.869 -8.719 1 84.06 395 ALA B C 1
ATOM 7488 O O . ALA B 1 395 ? -40.062 2.814 -7.938 1 84.06 395 ALA B O 1
ATOM 7489 N N . ASP B 1 396 ? -40.938 0.895 -8.508 1 85.81 396 ASP B N 1
ATOM 7490 C CA . ASP B 1 396 ? -41.812 0.895 -7.328 1 85.81 396 ASP B CA 1
ATOM 7491 C C . ASP B 1 396 ? -41 0.678 -6.059 1 85.81 396 ASP B C 1
ATOM 7493 O O . ASP B 1 396 ? -41.344 1.2 -4.996 1 85.81 396 ASP B O 1
ATOM 7497 N N . GLU B 1 397 ? -39.938 0.05 -6.199 1 91.38 397 GLU B N 1
ATOM 7498 C CA . GLU B 1 397 ? -39.094 -0.258 -5.051 1 91.38 397 GLU B CA 1
ATOM 7499 C C . GLU B 1 397 ? -38.125 0.894 -4.742 1 91.38 397 GLU B C 1
ATOM 7501 O O . GLU B 1 397 ? -37.656 1.028 -3.611 1 91.38 397 GLU B O 1
ATOM 7506 N N . ILE B 1 398 ? -37.969 1.717 -5.762 1 93.56 398 ILE B N 1
ATOM 7507 C CA . ILE B 1 398 ? -36.969 2.787 -5.652 1 93.56 398 ILE B CA 1
ATOM 7508 C C . ILE B 1 398 ? -37.469 3.84 -4.664 1 93.56 398 ILE B C 1
ATOM 7510 O O . ILE B 1 398 ? -36.656 4.496 -3.996 1 93.56 398 ILE B O 1
ATOM 7514 N N . GLU B 1 399 ? -38.719 3.982 -4.496 1 92.12 399 GLU B N 1
ATOM 7515 C CA . GLU B 1 399 ? -39.344 5.035 -3.691 1 92.12 399 GLU B CA 1
ATOM 7516 C C . GLU B 1 399 ? -38.938 4.922 -2.229 1 92.12 399 GLU B C 1
ATOM 7518 O O . GLU B 1 399 ? -38.781 5.934 -1.54 1 92.12 399 GLU B O 1
ATOM 7523 N N . GLN B 1 400 ? -38.75 3.736 -1.798 1 93.81 400 GLN B N 1
ATOM 7524 C CA . GLN B 1 400 ? -38.406 3.529 -0.391 1 93.81 400 GLN B CA 1
ATOM 7525 C C . GLN B 1 400 ? -37 4.039 -0.07 1 93.81 400 GLN B C 1
ATOM 7527 O O . GLN B 1 400 ? -36.656 4.215 1.099 1 93.81 400 GLN B O 1
ATOM 7532 N N . TRP B 1 401 ? -36.25 4.273 -1.092 1 95.69 401 TRP B N 1
ATOM 7533 C CA . TRP B 1 401 ? -34.875 4.699 -0.904 1 95.69 401 TRP B CA 1
ATOM 7534 C C . TRP B 1 401 ? -34.719 6.168 -1.268 1 95.69 401 TRP B C 1
ATOM 7536 O O . TRP B 1 401 ? -33.594 6.648 -1.435 1 95.69 401 TRP B O 1
ATOM 7546 N N . GLN B 1 402 ? -35.781 6.848 -1.434 1 95.81 402 GLN B N 1
ATOM 7547 C CA . GLN B 1 402 ? -35.75 8.273 -1.734 1 95.81 402 GLN B CA 1
ATOM 7548 C C . GLN B 1 402 ? -36 9.102 -0.472 1 95.81 402 GLN B C 1
ATOM 7550 O O . GLN B 1 402 ? -36.562 8.617 0.499 1 95.81 402 GLN B O 1
ATOM 7555 N N . ASP B 1 403 ? -35.406 10.281 -0.467 1 95.06 403 ASP B N 1
ATOM 7556 C CA . ASP B 1 403 ? -35.688 11.188 0.641 1 95.06 403 ASP B CA 1
ATOM 7557 C C . ASP B 1 403 ? -37.062 11.844 0.469 1 95.06 403 ASP B C 1
ATOM 7559 O O . ASP B 1 403 ? -37.812 11.469 -0.418 1 95.06 403 ASP B O 1
ATOM 7563 N N . ASP B 1 404 ? -37.344 12.852 1.328 1 94.56 404 ASP B N 1
ATOM 7564 C CA . ASP B 1 404 ? -38.656 13.492 1.345 1 94.56 404 ASP B CA 1
ATOM 7565 C C . ASP B 1 404 ? -38.906 14.273 0.057 1 94.56 404 ASP B C 1
ATOM 7567 O O . ASP B 1 404 ? -40.062 14.594 -0.273 1 94.56 404 ASP B O 1
ATOM 7571 N N . GLN B 1 405 ? -37.875 14.547 -0.719 1 95.44 405 GLN B N 1
ATOM 7572 C CA . GLN B 1 405 ? -38 15.32 -1.95 1 95.44 405 GLN B CA 1
ATOM 7573 C C . GLN B 1 405 ? -37.969 14.406 -3.176 1 95.44 405 GLN B C 1
ATOM 7575 O O . GLN B 1 405 ? -37.875 14.883 -4.309 1 95.44 405 GLN B O 1
ATOM 7580 N N . GLY B 1 406 ? -38 13.117 -2.969 1 93.75 406 GLY B N 1
ATOM 7581 C CA . GLY B 1 406 ? -38.031 12.156 -4.062 1 93.75 406 GLY B CA 1
ATOM 7582 C C . GLY B 1 406 ? -36.656 11.898 -4.676 1 93.75 406 GLY B C 1
ATOM 7583 O O . GLY B 1 406 ? -36.562 11.414 -5.805 1 93.75 406 GLY B O 1
ATOM 7584 N N . ARG B 1 407 ? -35.656 12.195 -3.971 1 96.06 407 ARG B N 1
ATOM 7585 C CA . ARG B 1 407 ? -34.312 12.016 -4.5 1 96.06 407 ARG B CA 1
ATOM 7586 C C . ARG B 1 407 ? -33.688 10.703 -4.008 1 96.06 407 ARG B C 1
ATOM 7588 O O . ARG B 1 407 ? -33.688 10.43 -2.807 1 96.06 407 ARG B O 1
ATOM 7595 N N . PHE B 1 408 ? -33.156 9.914 -4.902 1 96.19 408 PHE B N 1
ATOM 7596 C CA . PHE B 1 408 ? -32.562 8.625 -4.586 1 96.19 408 PHE B CA 1
ATOM 7597 C C . PHE B 1 408 ? -31.312 8.812 -3.732 1 96.19 408 PHE B C 1
ATOM 7599 O O . PHE B 1 408 ? -30.516 9.727 -3.975 1 96.19 408 PHE B O 1
ATOM 7606 N N . GLN B 1 409 ? -31.125 7.91 -2.723 1 96.94 409 GLN B N 1
ATOM 7607 C CA . GLN B 1 409 ? -30 7.996 -1.803 1 96.94 409 GLN B CA 1
ATOM 7608 C C . GLN B 1 409 ? -29.047 6.828 -1.998 1 96.94 409 GLN B C 1
ATOM 7610 O O . GLN B 1 409 ? -29.078 5.852 -1.247 1 96.94 409 GLN B O 1
ATOM 7615 N N . PRO B 1 410 ? -28.125 6.98 -2.9 1 96.19 410 PRO B N 1
ATOM 7616 C CA . PRO B 1 410 ? -27.203 5.883 -3.221 1 96.19 410 PRO B CA 1
ATOM 7617 C C . PRO B 1 410 ? -26.234 5.578 -2.084 1 96.19 410 PRO B C 1
ATOM 7619 O O . PRO B 1 410 ? -25.578 4.535 -2.096 1 96.19 410 PRO B O 1
ATOM 7622 N N . HIS B 1 411 ? -26.125 6.477 -1.111 1 97.44 411 HIS B N 1
ATOM 7623 C CA . HIS B 1 411 ? -25.219 6.301 0.018 1 97.44 411 HIS B CA 1
ATOM 7624 C C . HIS B 1 411 ? -25.969 6.363 1.343 1 97.44 411 HIS B C 1
ATOM 7626 O O . HIS B 1 411 ? -25.438 6.879 2.334 1 97.44 411 HIS B O 1
ATOM 7632 N N . LYS B 1 412 ? -27.141 5.891 1.265 1 97.31 412 LYS B N 1
ATOM 7633 C CA . LYS B 1 412 ? -27.953 5.844 2.469 1 97.31 412 LYS B CA 1
ATOM 7634 C C . LYS B 1 412 ? -27.25 5.098 3.594 1 97.31 412 LYS B C 1
ATOM 7636 O O . LYS B 1 412 ? -26.641 4.055 3.363 1 97.31 412 LYS B O 1
ATOM 7641 N N . VAL B 1 413 ? -27.281 5.691 4.777 1 97.19 413 VAL B N 1
ATOM 7642 C CA . VAL B 1 413 ? -26.734 5.023 5.953 1 97.19 413 VAL B CA 1
ATOM 7643 C C . VAL B 1 413 ? -27.688 3.938 6.426 1 97.19 413 VAL B C 1
ATOM 7645 O O . VAL B 1 413 ? -28.844 4.223 6.746 1 97.19 413 VAL B O 1
ATOM 7648 N N . THR B 1 414 ? -27.219 2.721 6.348 1 97 414 THR B N 1
ATOM 7649 C CA . THR B 1 414 ? -28.047 1.588 6.75 1 97 414 THR B CA 1
ATOM 7650 C C . THR B 1 414 ? -27.406 0.829 7.902 1 97 414 THR B C 1
ATOM 7652 O O . THR B 1 414 ? -26.219 1.021 8.195 1 97 414 THR B O 1
ATOM 7655 N N . ASP B 1 415 ? -28.109 -0.069 8.516 1 96.94 415 ASP B N 1
ATOM 7656 C CA . ASP B 1 415 ? -27.641 -0.81 9.68 1 96.94 415 ASP B CA 1
ATOM 7657 C C . ASP B 1 415 ? -26.516 -1.772 9.297 1 96.94 415 ASP B C 1
ATOM 7659 O O . ASP B 1 415 ? -25.625 -2.043 10.102 1 96.94 415 ASP B O 1
ATOM 7663 N N . ASP B 1 416 ? -26.531 -2.24 8.102 1 98 416 ASP B N 1
ATOM 7664 C CA . ASP B 1 416 ? -25.516 -3.197 7.684 1 98 416 ASP B CA 1
ATOM 7665 C C . ASP B 1 416 ? -24.406 -2.51 6.879 1 98 416 ASP B C 1
ATOM 7667 O O . ASP B 1 416 ? -23.484 -3.166 6.406 1 98 416 ASP B O 1
ATOM 7671 N N . GLY B 1 417 ? -24.516 -1.245 6.68 1 97.88 417 GLY B N 1
ATOM 7672 C CA . GLY B 1 417 ? -23.5 -0.471 5.973 1 97.88 417 GLY B CA 1
ATOM 7673 C C . GLY B 1 417 ? -23.672 -0.513 4.465 1 97.88 417 GLY B C 1
ATOM 7674 O O . GLY B 1 417 ? -22.953 0.168 3.736 1 97.88 417 GLY B O 1
ATOM 7675 N N . ILE B 1 418 ? -24.672 -1.254 3.963 1 98 418 ILE B N 1
ATOM 7676 C CA . ILE B 1 418 ? -24.828 -1.452 2.525 1 98 418 ILE B CA 1
ATOM 7677 C C . ILE B 1 418 ? -25.953 -0.558 2.008 1 98 418 ILE B C 1
ATOM 7679 O O . ILE B 1 418 ? -27.094 -0.632 2.49 1 98 418 ILE B O 1
ATOM 7683 N N . SER B 1 419 ? -25.703 0.261 1.023 1 97.25 419 SER B N 1
ATOM 7684 C CA . SER B 1 419 ? -26.656 1.185 0.414 1 97.25 419 SER B CA 1
ATOM 7685 C C . SER B 1 419 ? -27.359 0.543 -0.772 1 97.25 419 SER B C 1
ATOM 7687 O O . SER B 1 419 ? -26.906 -0.477 -1.296 1 97.25 419 SER B O 1
ATOM 7689 N N . PRO B 1 420 ? -28.547 1.122 -1.128 1 96.5 420 PRO B N 1
ATOM 7690 C CA . PRO B 1 420 ? -29.141 0.678 -2.393 1 96.5 420 PRO B CA 1
ATOM 7691 C C . PRO B 1 420 ? -28.344 1.144 -3.609 1 96.5 420 PRO B C 1
ATOM 7693 O O . PRO B 1 420 ? -27.672 2.178 -3.555 1 96.5 420 PRO B O 1
ATOM 7696 N N . ARG B 1 421 ? -28.406 0.352 -4.586 1 95.69 421 ARG B N 1
ATOM 7697 C CA . ARG B 1 421 ? -27.797 0.736 -5.855 1 95.69 421 ARG B CA 1
ATOM 7698 C C . ARG B 1 421 ? -28.781 0.558 -7.008 1 95.69 421 ARG B C 1
ATOM 7700 O O . ARG B 1 421 ? -29.672 -0.289 -6.945 1 95.69 421 ARG B O 1
ATOM 7707 N N . THR B 1 422 ? -28.703 1.384 -7.969 1 94.88 422 THR B N 1
ATOM 7708 C CA . THR B 1 422 ? -29.516 1.266 -9.172 1 94.88 422 THR B CA 1
ATOM 7709 C C . THR B 1 422 ? -28.703 1.608 -10.414 1 94.88 422 THR B C 1
ATOM 7711 O O . THR B 1 422 ? -27.484 1.803 -10.336 1 94.88 422 THR B O 1
ATOM 7714 N N . ARG B 1 423 ? -29.297 1.479 -11.578 1 92.44 423 ARG B N 1
ATOM 7715 C CA . ARG B 1 423 ? -28.641 1.789 -12.836 1 92.44 423 ARG B CA 1
ATOM 7716 C C . ARG B 1 423 ? -29.328 2.947 -13.547 1 92.44 423 ARG B C 1
ATOM 7718 O O . ARG B 1 423 ? -30.484 3.244 -13.281 1 92.44 423 ARG B O 1
ATOM 7725 N N . PRO B 1 424 ? -28.484 3.533 -14.375 1 91.31 424 PRO B N 1
ATOM 7726 C CA . PRO B 1 424 ? -29.109 4.617 -15.141 1 91.31 424 PRO B CA 1
ATOM 7727 C C . PRO B 1 424 ? -30.359 4.168 -15.906 1 91.31 424 PRO B C 1
ATOM 7729 O O . PRO B 1 424 ? -30.391 3.057 -16.438 1 91.31 424 PRO B O 1
ATOM 7732 N N . GLY B 1 425 ? -31.375 5.039 -15.93 1 91.31 425 GLY B N 1
ATOM 7733 C CA . GLY B 1 425 ? -32.594 4.754 -16.703 1 91.31 425 GLY B CA 1
ATOM 7734 C C . GLY B 1 425 ? -33.781 4.367 -15.828 1 91.31 425 GLY B C 1
ATOM 7735 O O . GLY B 1 425 ? -34.906 4.34 -16.297 1 91.31 425 GLY B O 1
ATOM 7736 N N . ILE B 1 426 ? -33.406 4.117 -14.594 1 93.25 426 ILE B N 1
ATOM 7737 C CA . ILE B 1 426 ? -34.5 3.768 -13.695 1 93.25 426 ILE B CA 1
ATOM 7738 C C . ILE B 1 426 ? -35.156 5.039 -13.164 1 93.25 426 ILE B C 1
ATOM 7740 O O . ILE B 1 426 ? -34.5 5.895 -12.578 1 93.25 426 ILE B O 1
ATOM 7744 N N . GLU B 1 427 ? -36.438 5.098 -13.352 1 93.62 427 GLU B N 1
ATOM 7745 C CA . GLU B 1 427 ? -37.188 6.281 -12.914 1 93.62 427 GLU B CA 1
ATOM 7746 C C . GLU B 1 427 ? -37.062 6.492 -11.414 1 93.62 427 GLU B C 1
ATOM 7748 O O . GLU B 1 427 ? -37.25 5.559 -10.625 1 93.62 427 GLU B O 1
ATOM 7753 N N . GLY B 1 428 ? -36.688 7.676 -11.078 1 93.81 428 GLY B N 1
ATOM 7754 C CA . GLY B 1 428 ? -36.531 8.016 -9.672 1 93.81 428 GLY B CA 1
ATOM 7755 C C . GLY B 1 428 ? -35.156 7.664 -9.109 1 93.81 428 GLY B C 1
ATOM 7756 O O . GLY B 1 428 ? -34.875 7.934 -7.938 1 93.81 428 GLY B O 1
ATOM 7757 N N . GLY B 1 429 ? -34.312 7.09 -9.953 1 94.38 429 GLY B N 1
ATOM 7758 C CA . GLY B 1 429 ? -33.031 6.602 -9.484 1 94.38 429 GLY B CA 1
ATOM 7759 C C . GLY B 1 429 ? -31.875 7.535 -9.812 1 94.38 429 GLY B C 1
ATOM 7760 O O . GLY B 1 429 ? -30.719 7.18 -9.633 1 94.38 429 GLY B O 1
ATOM 7761 N N . VAL B 1 430 ? -32.188 8.781 -10.258 1 93.62 430 VAL B N 1
ATOM 7762 C CA . VAL B 1 430 ? -31.156 9.742 -10.625 1 93.62 430 VAL B CA 1
ATOM 7763 C C . VAL B 1 430 ? -30.406 10.188 -9.383 1 93.62 430 VAL B C 1
ATOM 7765 O O . VAL B 1 430 ? -31 10.477 -8.344 1 93.62 430 VAL B O 1
ATOM 7768 N N . HIS B 1 431 ? -29.062 10.102 -9.453 1 92.69 431 HIS B N 1
ATOM 7769 C CA . HIS B 1 431 ? -28.266 10.531 -8.305 1 92.69 431 HIS B CA 1
ATOM 7770 C C . HIS B 1 431 ? -26.875 10.961 -8.742 1 92.69 431 HIS B C 1
ATOM 7772 O O . HIS B 1 431 ? -26.469 10.711 -9.883 1 92.69 431 HIS B O 1
ATOM 7778 N N . MET B 1 432 ? -26.156 11.633 -7.84 1 89.81 432 MET B N 1
ATOM 7779 C CA . MET B 1 432 ? -24.797 12.094 -8.07 1 89.81 432 MET B CA 1
ATOM 7780 C C . MET B 1 432 ? -23.781 11.141 -7.453 1 89.81 432 MET B C 1
ATOM 7782 O O . MET B 1 432 ? -24.062 10.5 -6.438 1 89.81 432 MET B O 1
ATOM 7786 N N . SER B 1 433 ? -22.672 10.961 -8.117 1 88.38 433 SER B N 1
ATOM 7787 C CA . SER B 1 433 ? -21.516 10.242 -7.609 1 88.38 433 SER B CA 1
ATOM 7788 C C . SER B 1 433 ? -20.266 11.125 -7.633 1 88.38 433 SER B C 1
ATOM 7790 O O . SER B 1 433 ? -20.047 11.859 -8.594 1 88.38 433 SER B O 1
ATOM 7792 N N . THR B 1 434 ? -19.531 11.102 -6.523 1 91.81 434 THR B N 1
ATOM 7793 C CA . THR B 1 434 ? -18.344 11.945 -6.426 1 91.81 434 THR B CA 1
ATOM 7794 C C . THR B 1 434 ? -17.234 11.227 -5.672 1 91.81 434 THR B C 1
ATOM 7796 O O . THR B 1 434 ? -17.484 10.281 -4.922 1 91.81 434 THR B O 1
ATOM 7799 N N . GLY B 1 435 ? -15.992 11.609 -6.004 1 93.81 435 GLY B N 1
ATOM 7800 C CA . GLY B 1 435 ? -14.852 11.125 -5.25 1 93.81 435 GLY B CA 1
ATOM 7801 C C . GLY B 1 435 ? -14.633 11.883 -3.951 1 93.81 435 GLY B C 1
ATOM 7802 O O . GLY B 1 435 ? -13.766 11.523 -3.152 1 93.81 435 GLY B O 1
ATOM 7803 N N . LEU B 1 436 ? -15.422 12.93 -3.695 1 95.38 436 LEU B N 1
ATOM 7804 C CA . LEU B 1 436 ? -15.359 13.711 -2.465 1 95.38 436 LEU B CA 1
ATOM 7805 C C . LEU B 1 436 ? -16.203 13.062 -1.368 1 95.38 436 LEU B C 1
ATOM 7807 O O . LEU B 1 436 ? -17.062 12.234 -1.651 1 95.38 436 LEU B O 1
ATOM 7811 N N . GLU B 1 437 ? -15.82 13.352 -0.154 1 95.38 437 GLU B N 1
ATOM 7812 C CA . GLU B 1 437 ? -16.766 12.984 0.897 1 95.38 437 GLU B CA 1
ATOM 7813 C C . GLU B 1 437 ? -18.141 13.57 0.627 1 95.38 437 GLU B C 1
ATOM 7815 O O . GLU B 1 437 ? -18.266 14.672 0.09 1 95.38 437 GLU B O 1
ATOM 7820 N N . HIS B 1 438 ? -19.188 12.797 1.006 1 96.19 438 HIS B N 1
ATOM 7821 C CA . HIS B 1 438 ? -20.531 13.156 0.535 1 96.19 438 HIS B CA 1
ATOM 7822 C C . HIS B 1 438 ? -21.609 12.68 1.503 1 96.19 438 HIS B C 1
ATOM 7824 O O . HIS B 1 438 ? -21.344 11.812 2.344 1 96.19 438 HIS B O 1
ATOM 7830 N N . SER B 1 439 ? -22.719 13.258 1.318 1 96.44 439 SER B N 1
ATOM 7831 C CA . SER B 1 439 ? -23.891 12.867 2.08 1 96.44 439 SER B CA 1
ATOM 7832 C C . SER B 1 439 ? -24.547 11.625 1.491 1 96.44 439 SER B C 1
ATOM 7834 O O . SER B 1 439 ? -24.031 11.039 0.533 1 96.44 439 SER B O 1
ATOM 7836 N N . GLU B 1 440 ? -25.703 11.281 2.025 1 97.06 440 GLU B N 1
ATOM 7837 C CA . GLU B 1 440 ? -26.453 10.133 1.539 1 97.06 440 GLU B CA 1
ATOM 7838 C C . GLU B 1 440 ? -26.906 10.336 0.094 1 97.06 440 GLU B C 1
ATOM 7840 O O . GLU B 1 440 ? -27.125 9.367 -0.638 1 97.06 440 GLU B O 1
ATOM 7845 N N . LEU B 1 441 ? -26.969 11.617 -0.345 1 96.5 441 LEU B N 1
ATOM 7846 C CA . LEU B 1 441 ? -27.438 11.953 -1.685 1 96.5 441 LEU B CA 1
ATOM 7847 C C . LEU B 1 441 ? -26.281 11.938 -2.684 1 96.5 441 LEU B C 1
ATOM 7849 O O . LEU B 1 441 ? -26.5 12.086 -3.889 1 96.5 441 LEU B O 1
ATOM 7853 N N . GLY B 1 442 ? -25.062 11.719 -2.162 1 95.06 442 GLY B N 1
ATOM 7854 C CA . GLY B 1 442 ? -23.891 11.742 -3.041 1 95.06 442 GLY B CA 1
ATOM 7855 C C . GLY B 1 442 ? -23.359 13.141 -3.281 1 95.06 442 GLY B C 1
ATOM 7856 O O . GLY B 1 442 ? -22.438 13.32 -4.086 1 95.06 442 GLY B O 1
ATOM 7857 N N . ARG B 1 443 ? -23.906 14.07 -2.576 1 94.62 443 ARG B N 1
ATOM 7858 C CA . ARG B 1 443 ? -23.453 15.445 -2.709 1 94.62 443 ARG B CA 1
ATOM 7859 C C . ARG B 1 443 ? -22.297 15.727 -1.746 1 94.62 443 ARG B C 1
ATOM 7861 O O . ARG B 1 443 ? -22.297 15.25 -0.609 1 94.62 443 ARG B O 1
ATOM 7868 N N . ARG B 1 444 ? -21.438 16.438 -2.238 1 93.19 444 ARG B N 1
ATOM 7869 C CA . ARG B 1 444 ? -20.25 16.766 -1.457 1 93.19 444 ARG B CA 1
ATOM 7870 C C . ARG B 1 444 ? -20.625 17.297 -0.082 1 93.19 444 ARG B C 1
ATOM 7872 O O . ARG B 1 444 ? -21.578 18.078 0.049 1 93.19 444 ARG B O 1
ATOM 7879 N N . SER B 1 445 ? -19.859 16.891 0.912 1 92.25 445 SER B N 1
ATOM 7880 C CA . SER B 1 445 ? -20.047 17.391 2.271 1 92.25 445 SER B CA 1
ATOM 7881 C C . SER B 1 445 ? -18.734 17.375 3.053 1 92.25 445 SER B C 1
ATOM 7883 O O . SER B 1 445 ? -17.906 16.484 2.881 1 92.25 445 SER B O 1
ATOM 7885 N N . GLU B 1 446 ? -18.562 18.375 3.865 1 89.06 446 GLU B N 1
ATOM 7886 C CA . GLU B 1 446 ? -17.453 18.438 4.809 1 89.06 446 GLU B CA 1
ATOM 7887 C C . GLU B 1 446 ? -17.953 18.469 6.25 1 89.06 446 GLU B C 1
ATOM 7889 O O . GLU B 1 446 ? -17.188 18.797 7.164 1 89.06 446 GLU B O 1
ATOM 7894 N N . ASP B 1 447 ? -19.219 18.188 6.32 1 90.5 447 ASP B N 1
ATOM 7895 C CA . ASP B 1 447 ? -19.828 18.172 7.645 1 90.5 447 ASP B CA 1
ATOM 7896 C C . ASP B 1 447 ? -19.266 17.047 8.5 1 90.5 447 ASP B C 1
ATOM 7898 O O . ASP B 1 447 ? -19.125 15.914 8.031 1 90.5 447 ASP B O 1
ATOM 7902 N N . VAL B 1 448 ? -18.984 17.359 9.742 1 92.38 448 VAL B N 1
ATOM 7903 C CA . VAL B 1 448 ? -18.312 16.422 10.656 1 92.38 448 VAL B CA 1
ATOM 7904 C C . VAL B 1 448 ? -19.188 15.18 10.844 1 92.38 448 VAL B C 1
ATOM 7906 O O . VAL B 1 448 ? -18.688 14.055 10.781 1 92.38 448 VAL B O 1
ATOM 7909 N N . ASP B 1 449 ? -20.453 15.367 11.086 1 95.38 449 ASP B N 1
ATOM 7910 C CA . ASP B 1 449 ? -21.344 14.234 11.352 1 95.38 449 ASP B CA 1
ATOM 7911 C C . ASP B 1 449 ? -21.484 13.359 10.109 1 95.38 449 ASP B C 1
ATOM 7913 O O . ASP B 1 449 ? -21.531 12.133 10.211 1 95.38 449 ASP B O 1
ATOM 7917 N N . VAL B 1 450 ? -21.594 14.008 8.969 1 95.94 450 VAL B N 1
ATOM 7918 C CA . VAL B 1 450 ? -21.703 13.273 7.711 1 95.94 450 VAL B CA 1
ATOM 7919 C C . VAL B 1 450 ? -20.422 12.461 7.484 1 95.94 450 VAL B C 1
ATOM 7921 O O . VAL B 1 450 ? -20.5 11.289 7.109 1 95.94 450 VAL B O 1
ATOM 7924 N N . ARG B 1 451 ? -19.297 13.102 7.754 1 96.25 451 ARG B N 1
ATOM 7925 C CA . ARG B 1 451 ? -18 12.43 7.605 1 96.25 451 ARG B CA 1
ATOM 7926 C C . ARG B 1 451 ? -17.922 11.188 8.492 1 96.25 451 ARG B C 1
ATOM 7928 O O . ARG B 1 451 ? -17.562 10.109 8.023 1 96.25 451 ARG B O 1
ATOM 7935 N N . LEU B 1 452 ? -18.297 11.32 9.695 1 97 452 LEU B N 1
ATOM 7936 C CA . LEU B 1 452 ? -18.234 10.219 10.648 1 97 452 LEU B CA 1
ATOM 7937 C C . LEU B 1 452 ? -19.156 9.086 10.219 1 97 452 LEU B C 1
ATOM 7939 O O . LEU B 1 452 ? -18.75 7.918 10.188 1 97 452 LEU B O 1
ATOM 7943 N N . GLU B 1 453 ? -20.344 9.438 9.852 1 96.81 453 GLU B N 1
ATOM 7944 C CA . GLU B 1 453 ? -21.359 8.438 9.5 1 96.81 453 GLU B CA 1
ATOM 7945 C C . GLU B 1 453 ? -20.953 7.672 8.242 1 96.81 453 GLU B C 1
ATOM 7947 O O . GLU B 1 453 ? -21.078 6.449 8.18 1 96.81 453 GLU B O 1
ATOM 7952 N N . GLN B 1 454 ? -20.5 8.398 7.281 1 96.88 454 GLN B N 1
ATOM 7953 C CA . GLN B 1 454 ? -20.188 7.758 6.008 1 96.88 454 GLN B CA 1
ATOM 7954 C C . GLN B 1 454 ? -18.938 6.871 6.137 1 96.88 454 GLN B C 1
ATOM 7956 O O . GLN B 1 454 ? -18.891 5.781 5.559 1 96.88 454 GLN B O 1
ATOM 7961 N N . VAL B 1 455 ? -17.891 7.316 6.879 1 97 455 VAL B N 1
ATOM 7962 C CA . VAL B 1 455 ? -16.703 6.5 7.094 1 97 455 VAL B CA 1
ATOM 7963 C C . VAL B 1 455 ? -17.078 5.23 7.855 1 97 455 VAL B C 1
ATOM 7965 O O . VAL B 1 455 ? -16.688 4.129 7.473 1 97 455 VAL B O 1
ATOM 7968 N N . GLN B 1 456 ? -17.875 5.383 8.883 1 97.38 456 GLN B N 1
ATOM 7969 C CA . GLN B 1 456 ? -18.297 4.242 9.688 1 97.38 456 GLN B CA 1
ATOM 7970 C C . GLN B 1 456 ? -19.141 3.27 8.867 1 97.38 456 GLN B C 1
ATOM 7972 O O . GLN B 1 456 ? -18.984 2.053 8.984 1 97.38 456 GLN B O 1
ATOM 7977 N N . LYS B 1 457 ? -20 3.826 8.078 1 97.38 457 LYS B N 1
ATOM 7978 C CA . LYS B 1 457 ? -20.828 2.99 7.223 1 97.38 457 LYS B CA 1
ATOM 7979 C C . LYS B 1 457 ? -19.984 2.15 6.273 1 97.38 457 LYS B C 1
ATOM 7981 O O . LYS B 1 457 ? -20.234 0.958 6.094 1 97.38 457 LYS B O 1
ATOM 7986 N N . ARG B 1 458 ? -19.016 2.721 5.668 1 96.56 458 ARG B N 1
ATOM 7987 C CA . ARG B 1 458 ? -18.188 1.998 4.715 1 96.56 458 ARG B CA 1
ATOM 7988 C C . ARG B 1 458 ? -17.438 0.859 5.398 1 96.56 458 ARG B C 1
ATOM 7990 O O . ARG B 1 458 ? -17.281 -0.223 4.828 1 96.56 458 ARG B O 1
ATOM 7997 N N . TYR B 1 459 ? -17.047 1.025 6.617 1 95.88 459 TYR B N 1
ATOM 7998 C CA . TYR B 1 459 ? -16.328 -0.03 7.32 1 95.88 459 TYR B CA 1
ATOM 7999 C C . TYR B 1 459 ? -17.297 -1.066 7.887 1 95.88 459 TYR B C 1
ATOM 8001 O O . TYR B 1 459 ? -16.906 -2.223 8.094 1 95.88 459 TYR B O 1
ATOM 8009 N N . ARG B 1 460 ? -18.516 -0.62 8.172 1 97.44 460 ARG B N 1
ATOM 8010 C CA . ARG B 1 460 ? -19.531 -1.551 8.664 1 97.44 460 ARG B CA 1
ATOM 8011 C C . ARG B 1 460 ? -19.766 -2.684 7.672 1 97.44 460 ARG B C 1
ATOM 8013 O O . ARG B 1 460 ? -20.094 -3.803 8.07 1 97.44 460 ARG B O 1
ATOM 8020 N N . LYS B 1 461 ? -19.516 -2.416 6.426 1 97.94 461 LYS B N 1
ATOM 8021 C CA . LYS B 1 461 ? -19.641 -3.443 5.395 1 97.94 461 LYS B CA 1
ATOM 8022 C C . LYS B 1 461 ? -18.75 -4.645 5.699 1 97.94 461 LYS B C 1
ATOM 8024 O O . LYS B 1 461 ? -19.141 -5.789 5.461 1 97.94 461 LYS B O 1
ATOM 8029 N N . VAL B 1 462 ? -17.516 -4.398 6.176 1 97.81 462 VAL B N 1
ATOM 8030 C CA . VAL B 1 462 ? -16.562 -5.461 6.492 1 97.81 462 VAL B CA 1
ATOM 8031 C C . VAL B 1 462 ? -17.078 -6.277 7.672 1 97.81 462 VAL B C 1
ATOM 8033 O O . VAL B 1 462 ? -17.016 -7.512 7.66 1 97.81 462 VAL B O 1
ATOM 8036 N N . GLU B 1 463 ? -17.625 -5.555 8.648 1 97.5 463 GLU B N 1
ATOM 8037 C CA . GLU B 1 463 ? -18.188 -6.242 9.805 1 97.5 463 GLU B CA 1
ATOM 8038 C C . GLU B 1 463 ? -19.391 -7.102 9.414 1 97.5 463 GLU B C 1
ATOM 8040 O O . GLU B 1 463 ? -19.531 -8.234 9.891 1 97.5 463 GLU B O 1
ATOM 8045 N N . THR B 1 464 ? -20.172 -6.535 8.555 1 98.56 464 THR B N 1
ATOM 8046 C CA . THR B 1 464 ? -21.328 -7.266 8.062 1 98.56 464 THR B CA 1
ATOM 8047 C C . THR B 1 464 ? -20.906 -8.516 7.297 1 98.56 464 THR B C 1
ATOM 8049 O O . THR B 1 464 ? -21.5 -9.578 7.453 1 98.56 464 THR B O 1
ATOM 8052 N N . ALA B 1 465 ? -19.875 -8.375 6.484 1 98.56 465 ALA B N 1
ATOM 8053 C CA . ALA B 1 465 ? -19.375 -9.523 5.738 1 98.56 465 ALA B CA 1
ATOM 8054 C C . ALA B 1 465 ? -18.859 -10.609 6.68 1 98.56 465 ALA B C 1
ATOM 8056 O O . ALA B 1 465 ? -19.062 -11.797 6.441 1 98.56 465 ALA B O 1
ATOM 8057 N N . ARG B 1 466 ? -18.172 -10.25 7.75 1 97.94 466 ARG B N 1
ATOM 8058 C CA . ARG B 1 466 ? -17.641 -11.195 8.727 1 97.94 466 ARG B CA 1
ATOM 8059 C C . ARG B 1 466 ? -18.781 -12 9.367 1 97.94 466 ARG B C 1
ATOM 8061 O O . ARG B 1 466 ? -18.594 -13.172 9.703 1 97.94 466 ARG B O 1
ATOM 8068 N N . GLU B 1 467 ? -19.859 -11.359 9.477 1 97.75 467 GLU B N 1
ATOM 8069 C CA . GLU B 1 467 ? -21.016 -12 10.117 1 97.75 467 GLU B CA 1
ATOM 8070 C C . GLU B 1 467 ? -21.75 -12.914 9.141 1 97.75 467 GLU B C 1
ATOM 8072 O O . GLU B 1 467 ? -22.234 -13.977 9.531 1 97.75 467 GLU B O 1
ATOM 8077 N N . ARG B 1 468 ? -21.766 -12.523 7.883 1 97.81 468 ARG B N 1
ATOM 8078 C CA . ARG B 1 468 ? -22.672 -13.164 6.941 1 97.81 468 ARG B CA 1
ATOM 8079 C C . ARG B 1 468 ? -21.953 -14.219 6.109 1 97.81 468 ARG B C 1
ATOM 8081 O O . ARG B 1 468 ? -22.578 -15.188 5.664 1 97.81 468 ARG B O 1
ATOM 8088 N N . GLU B 1 469 ? -20.688 -14.016 5.859 1 98.25 469 GLU B N 1
ATOM 8089 C CA . GLU B 1 469 ? -19.969 -14.852 4.906 1 98.25 469 GLU B CA 1
ATOM 8090 C C . GLU B 1 469 ? -19.156 -15.922 5.621 1 98.25 469 GLU B C 1
ATOM 8092 O O . GLU B 1 469 ? -18.812 -15.766 6.797 1 98.25 469 GLU B O 1
ATOM 8097 N N . ASP B 1 470 ? -18.891 -17 4.969 1 97.56 470 ASP B N 1
ATOM 8098 C CA . ASP B 1 470 ? -18.047 -18.078 5.465 1 97.56 470 ASP B CA 1
ATOM 8099 C C . ASP B 1 470 ? -16.609 -17.938 4.965 1 97.56 470 ASP B C 1
ATOM 8101 O O . ASP B 1 470 ? -16.328 -18.188 3.791 1 97.56 470 ASP B O 1
ATOM 8105 N N . PHE B 1 471 ? -15.711 -17.562 5.848 1 97.88 471 PHE B N 1
ATOM 8106 C CA . PHE B 1 471 ? -14.312 -17.359 5.488 1 97.88 471 PHE B CA 1
ATOM 8107 C C . PHE B 1 471 ? -13.445 -18.484 6.039 1 97.88 471 PHE B C 1
ATOM 8109 O O . PHE B 1 471 ? -12.25 -18.312 6.273 1 97.88 471 PHE B O 1
ATOM 8116 N N . THR B 1 472 ? -14.031 -19.688 6.238 1 97.25 472 THR B N 1
ATOM 8117 C CA . THR B 1 472 ? -13.344 -20.828 6.832 1 97.25 472 THR B CA 1
ATOM 8118 C C . THR B 1 472 ? -12.258 -21.344 5.902 1 97.25 472 THR B C 1
ATOM 8120 O O . THR B 1 472 ? -12.469 -21.469 4.695 1 97.25 472 THR B O 1
ATOM 8123 N N . PRO B 1 473 ? -11.086 -21.609 6.434 1 97.75 473 PRO B N 1
ATOM 8124 C CA . PRO B 1 473 ? -10.031 -22.219 5.613 1 97.75 473 PRO B CA 1
ATOM 8125 C C . PRO B 1 473 ? -10.289 -23.688 5.336 1 97.75 473 PRO B C 1
ATOM 8127 O O . PRO B 1 473 ? -11.164 -24.297 5.957 1 97.75 473 PRO B O 1
ATOM 8130 N N . ARG B 1 474 ? -9.57 -24.219 4.402 1 97.5 474 ARG B N 1
ATOM 8131 C CA . ARG B 1 474 ? -9.578 -25.656 4.188 1 97.5 474 ARG B CA 1
ATOM 8132 C C . ARG B 1 474 ? -8.57 -26.344 5.102 1 97.5 474 ARG B C 1
ATOM 8134 O O . ARG B 1 474 ? -7.477 -25.828 5.336 1 97.5 474 ARG B O 1
ATOM 8141 N N . GLU B 1 475 ? -8.969 -27.469 5.555 1 98.31 475 GLU B N 1
ATOM 8142 C CA . GLU B 1 475 ? -8.141 -28.188 6.52 1 98.31 475 GLU B CA 1
ATOM 8143 C C . GLU B 1 475 ? -7.684 -29.531 5.973 1 98.31 475 GLU B C 1
ATOM 8145 O O . GLU B 1 475 ? -8.461 -30.25 5.332 1 98.31 475 GLU B O 1
ATOM 8150 N N . TYR B 1 476 ? -6.402 -29.812 6.148 1 98.38 476 TYR B N 1
ATOM 8151 C CA . TYR B 1 476 ? -5.801 -31.094 5.777 1 98.38 476 TYR B CA 1
ATOM 8152 C C . TYR B 1 476 ? -4.961 -31.656 6.918 1 98.38 476 TYR B C 1
ATOM 8154 O O . TYR B 1 476 ? -4.547 -30.906 7.812 1 98.38 476 TYR B O 1
ATOM 8162 N N . GLY B 1 477 ? -4.727 -32.906 6.883 1 98.19 477 GLY B N 1
ATOM 8163 C CA . GLY B 1 477 ? -3.85 -33.531 7.855 1 98.19 477 GLY B CA 1
ATOM 8164 C C . GLY B 1 477 ? -4.535 -33.844 9.172 1 98.19 477 GLY B C 1
ATOM 8165 O O . GLY B 1 477 ? -5.758 -34 9.227 1 98.19 477 GLY B O 1
ATOM 8166 N N . ASP B 1 478 ? -3.73 -34 10.258 1 97.69 478 ASP B N 1
ATOM 8167 C CA . ASP B 1 478 ? -4.223 -34.344 11.594 1 97.69 478 ASP B CA 1
ATOM 8168 C C . ASP B 1 478 ? -4.613 -33.094 12.367 1 97.69 478 ASP B C 1
ATOM 8170 O O . ASP B 1 478 ? -3.75 -32.312 12.773 1 97.69 478 ASP B O 1
ATOM 8174 N N . PRO B 1 479 ? -5.832 -32.938 12.625 1 97.31 479 PRO B N 1
ATOM 8175 C CA . PRO B 1 479 ? -6.281 -31.719 13.32 1 97.31 479 PRO B CA 1
ATOM 8176 C C . PRO B 1 479 ? -5.703 -31.594 14.727 1 97.31 479 PRO B C 1
ATOM 8178 O O . PRO B 1 479 ? -5.703 -30.5 15.305 1 97.31 479 PRO B O 1
ATOM 8181 N N . ASP B 1 480 ? -5.164 -32.688 15.266 1 96.69 480 ASP B N 1
ATOM 8182 C CA . ASP B 1 480 ? -4.66 -32.688 16.625 1 96.69 480 ASP B CA 1
ATOM 8183 C C . ASP B 1 480 ? -3.133 -32.625 16.656 1 96.69 480 ASP B C 1
ATOM 8185 O O . ASP B 1 480 ? -2.52 -32.781 17.719 1 96.69 480 ASP B O 1
ATOM 8189 N N . ALA B 1 481 ? -2.588 -32.438 15.469 1 97.94 481 ALA B N 1
ATOM 8190 C CA . ALA B 1 481 ? -1.129 -32.406 15.398 1 97.94 481 ALA B CA 1
ATOM 8191 C C . ALA B 1 481 ? -0.549 -31.25 16.188 1 97.94 481 ALA B C 1
ATOM 8193 O O . ALA B 1 481 ? -1.158 -30.172 16.266 1 97.94 481 ALA B O 1
ATOM 8194 N N . ASP B 1 482 ? 0.674 -31.406 16.703 1 97 482 ASP B N 1
ATOM 8195 C CA . ASP B 1 482 ? 1.392 -30.375 17.453 1 97 482 ASP B CA 1
ATOM 8196 C C . ASP B 1 482 ? 1.931 -29.297 16.5 1 97 482 ASP B C 1
ATOM 8198 O O . ASP B 1 482 ? 2.166 -28.156 16.922 1 97 482 ASP B O 1
ATOM 8202 N N . THR B 1 483 ? 2.143 -29.672 15.305 1 98.44 483 THR B N 1
ATOM 8203 C CA . THR B 1 483 ? 2.656 -28.766 14.297 1 98.44 483 THR B CA 1
ATOM 8204 C C . THR B 1 483 ? 1.533 -28.281 13.375 1 98.44 483 THR B C 1
ATOM 8206 O O . THR B 1 483 ? 0.807 -29.094 12.805 1 98.44 483 THR B O 1
ATOM 8209 N N . LEU B 1 484 ? 1.367 -26.969 13.32 1 98.88 484 LEU B N 1
ATOM 8210 C CA . LEU B 1 484 ? 0.388 -26.328 12.453 1 98.88 484 LEU B CA 1
ATOM 8211 C C . LEU B 1 484 ? 1.078 -25.578 11.32 1 98.88 484 LEU B C 1
ATOM 8213 O O . LEU B 1 484 ? 1.981 -24.766 11.562 1 98.88 484 LEU B O 1
ATOM 8217 N N . VAL B 1 485 ? 0.705 -25.906 10.086 1 98.88 485 VAL B N 1
ATOM 8218 C CA . VAL B 1 485 ? 1.144 -25.141 8.922 1 98.88 485 VAL B CA 1
ATOM 8219 C C . VAL B 1 485 ? -0.028 -24.344 8.359 1 98.88 485 VAL B C 1
ATOM 8221 O O . VAL B 1 485 ? -1.129 -24.875 8.195 1 98.88 485 VAL B O 1
ATOM 8224 N N . ILE B 1 486 ? 0.141 -23.078 8.188 1 98.94 486 ILE B N 1
ATOM 8225 C CA . ILE B 1 486 ? -0.864 -22.219 7.582 1 98.94 486 ILE B CA 1
ATOM 8226 C C . ILE B 1 486 ? -0.348 -21.688 6.25 1 98.94 486 ILE B C 1
ATOM 8228 O O . ILE B 1 486 ? 0.732 -21.094 6.188 1 98.94 486 ILE B O 1
ATOM 8232 N N . GLY B 1 487 ? -1.07 -21.969 5.191 1 98.5 487 GLY B N 1
ATOM 8233 C CA . GLY B 1 487 ? -0.651 -21.5 3.879 1 98.5 487 GLY B CA 1
ATOM 8234 C C . GLY B 1 487 ? -1.748 -20.781 3.125 1 98.5 487 GLY B C 1
ATOM 8235 O O . GLY B 1 487 ? -2.881 -20.688 3.602 1 98.5 487 GLY B O 1
ATOM 8236 N N . TRP B 1 488 ? -1.434 -20.219 2.008 1 98.38 488 TRP B N 1
ATOM 8237 C CA . TRP B 1 488 ? -2.35 -19.516 1.114 1 98.38 488 TRP B CA 1
ATOM 8238 C C . TRP B 1 488 ? -1.866 -19.594 -0.33 1 98.38 488 TRP B C 1
ATOM 8240 O O . TRP B 1 488 ? -0.737 -20.016 -0.593 1 98.38 488 TRP B O 1
ATOM 8250 N N . GLY B 1 489 ? -2.709 -19.297 -1.226 1 97.12 489 GLY B N 1
ATOM 8251 C CA . GLY B 1 489 ? -2.344 -19.25 -2.633 1 97.12 489 GLY B CA 1
ATOM 8252 C C . GLY B 1 489 ? -1.896 -20.594 -3.178 1 97.12 489 GLY B C 1
ATOM 8253 O O . GLY B 1 489 ? -2.467 -21.641 -2.836 1 97.12 489 GLY B O 1
ATOM 8254 N N . SER B 1 490 ? -0.868 -20.609 -3.971 1 96.5 490 SER B N 1
ATOM 8255 C CA . SER B 1 490 ? -0.478 -21.781 -4.75 1 96.5 490 SER B CA 1
ATOM 8256 C C . SER B 1 490 ? 0.277 -22.781 -3.895 1 96.5 490 SER B C 1
ATOM 8258 O O . SER B 1 490 ? 0.685 -23.844 -4.383 1 96.5 490 SER B O 1
ATOM 8260 N N . THR B 1 491 ? 0.419 -22.531 -2.6 1 97.06 491 THR B N 1
ATOM 8261 C CA . THR B 1 491 ? 1.201 -23.438 -1.753 1 97.06 491 THR B CA 1
ATOM 8262 C C . THR B 1 491 ? 0.389 -24.672 -1.375 1 97.06 491 THR B C 1
ATOM 8264 O O . THR B 1 491 ? 0.946 -25.672 -0.912 1 97.06 491 THR B O 1
ATOM 8267 N N . GLU B 1 492 ? -0.939 -24.625 -1.558 1 97.62 492 GLU B N 1
ATOM 8268 C CA . GLU B 1 492 ? -1.804 -25.688 -1.056 1 97.62 492 GLU B CA 1
ATOM 8269 C C . GLU B 1 492 ? -1.403 -27.031 -1.632 1 97.62 492 GLU B C 1
ATOM 8271 O O . GLU B 1 492 ? -1.179 -28 -0.887 1 97.62 492 GLU B O 1
ATOM 8276 N N . GLY B 1 493 ? -1.316 -27.125 -2.965 1 96.25 493 GLY B N 1
ATOM 8277 C CA . GLY B 1 493 ? -1.002 -28.391 -3.598 1 96.25 493 GLY B CA 1
ATOM 8278 C C . GLY B 1 493 ? 0.309 -29 -3.119 1 96.25 493 GLY B C 1
ATOM 8279 O O . GLY B 1 493 ? 0.374 -30.172 -2.791 1 96.25 493 GLY B O 1
ATOM 8280 N N . ALA B 1 494 ? 1.352 -28.188 -3.111 1 96.31 494 ALA B N 1
ATOM 8281 C CA . ALA B 1 494 ? 2.662 -28.641 -2.656 1 96.31 494 ALA B CA 1
ATOM 8282 C C . ALA B 1 494 ? 2.611 -29.094 -1.2 1 96.31 494 ALA B C 1
ATOM 8284 O O . ALA B 1 494 ? 3.223 -30.094 -0.833 1 96.31 494 ALA B O 1
ATOM 8285 N N . MET B 1 495 ? 1.854 -28.406 -0.368 1 97.75 495 MET B N 1
ATOM 8286 C CA . MET B 1 495 ? 1.786 -28.719 1.054 1 97.75 495 MET B CA 1
ATOM 8287 C C . MET B 1 495 ? 0.998 -30.016 1.281 1 97.75 495 MET B C 1
ATOM 8289 O O . MET B 1 495 ? 1.34 -30.812 2.158 1 97.75 495 MET B O 1
ATOM 8293 N N . VAL B 1 496 ? -0.097 -30.156 0.55 1 97.31 496 VAL B N 1
ATOM 8294 C CA . VAL B 1 496 ? -0.901 -31.375 0.678 1 97.31 496 VAL B CA 1
ATOM 8295 C C . VAL B 1 496 ? -0.047 -32.594 0.356 1 97.31 496 VAL B C 1
ATOM 8297 O O . VAL B 1 496 ? -0.089 -33.594 1.076 1 97.31 496 VAL B O 1
ATOM 8300 N N . GLU B 1 497 ? 0.735 -32.5 -0.702 1 95.88 497 GLU B N 1
ATOM 8301 C CA . GLU B 1 497 ? 1.619 -33.625 -1.039 1 95.88 497 GLU B CA 1
ATOM 8302 C C . GLU B 1 497 ? 2.752 -33.75 -0.026 1 95.88 497 GLU B C 1
ATOM 8304 O O . GLU B 1 497 ? 3.215 -34.875 0.258 1 95.88 497 GLU B O 1
ATOM 8309 N N . ALA B 1 498 ? 3.221 -32.625 0.49 1 96.75 498 ALA B N 1
ATOM 8310 C CA . ALA B 1 498 ? 4.262 -32.656 1.514 1 96.75 498 ALA B CA 1
ATOM 8311 C C . ALA B 1 498 ? 3.805 -33.438 2.748 1 96.75 498 ALA B C 1
ATOM 8313 O O . ALA B 1 498 ? 4.617 -34.062 3.434 1 96.75 498 ALA B O 1
ATOM 8314 N N . LEU B 1 499 ? 2.484 -33.438 3.059 1 97.5 499 LEU B N 1
ATOM 8315 C CA . LEU B 1 499 ? 1.938 -34.156 4.195 1 97.5 499 LEU B CA 1
ATOM 8316 C C . LEU B 1 499 ? 2.248 -35.656 4.074 1 97.5 499 LEU B C 1
ATOM 8318 O O . LEU B 1 499 ? 2.504 -36.312 5.082 1 97.5 499 LEU B O 1
ATOM 8322 N N . ASP B 1 500 ? 2.225 -36.156 2.83 1 94.38 500 ASP B N 1
ATOM 8323 C CA . ASP B 1 500 ? 2.521 -37.562 2.6 1 94.38 500 ASP B CA 1
ATOM 8324 C C . ASP B 1 500 ? 3.979 -37.875 2.93 1 94.38 500 ASP B C 1
ATOM 8326 O O . ASP B 1 500 ? 4.27 -38.906 3.553 1 94.38 500 ASP B O 1
ATOM 8330 N N . PHE B 1 501 ? 4.859 -36.969 2.5 1 93.69 501 PHE B N 1
ATOM 8331 C CA . PHE B 1 501 ? 6.27 -37.156 2.816 1 93.69 501 PHE B CA 1
ATOM 8332 C C . PHE B 1 501 ? 6.492 -37.125 4.324 1 93.69 501 PHE B C 1
ATOM 8334 O O . PHE B 1 501 ? 7.258 -37.938 4.852 1 93.69 501 PHE B O 1
ATOM 8341 N N . LEU B 1 502 ? 5.832 -36.219 4.98 1 97.38 502 LEU B N 1
ATOM 8342 C CA . LEU B 1 502 ? 5.984 -36.094 6.426 1 97.38 502 LEU B CA 1
ATOM 8343 C C . LEU B 1 502 ? 5.414 -37.281 7.156 1 97.38 502 LEU B C 1
ATOM 8345 O O . LEU B 1 502 ? 6.008 -37.781 8.125 1 97.38 502 LEU B O 1
ATOM 8349 N N . ALA B 1 503 ? 4.293 -37.781 6.68 1 96.25 503 ALA B N 1
ATOM 8350 C CA . ALA B 1 503 ? 3.666 -38.969 7.277 1 96.25 503 ALA B CA 1
ATOM 8351 C C . ALA B 1 503 ? 4.574 -40.188 7.16 1 96.25 503 ALA B C 1
ATOM 8353 O O . ALA B 1 503 ? 4.609 -41.031 8.062 1 96.25 503 ALA B O 1
ATOM 8354 N N . GLU B 1 504 ? 5.23 -40.25 6.051 1 95.25 504 GLU B N 1
ATOM 8355 C CA . GLU B 1 504 ? 6.18 -41.344 5.852 1 95.25 504 GLU B CA 1
ATOM 8356 C C . GLU B 1 504 ? 7.289 -41.312 6.898 1 95.25 504 GLU B C 1
ATOM 8358 O O . GLU B 1 504 ? 7.836 -42.344 7.266 1 95.25 504 GLU B O 1
ATOM 8363 N N . ASP B 1 505 ? 7.566 -40.156 7.371 1 94.81 505 ASP B N 1
ATOM 8364 C CA . ASP B 1 505 ? 8.602 -40 8.391 1 94.81 505 ASP B CA 1
ATOM 8365 C C . ASP B 1 505 ? 7.996 -40 9.789 1 94.81 505 ASP B C 1
ATOM 8367 O O . ASP B 1 505 ? 8.68 -39.688 10.766 1 94.81 505 ASP B O 1
ATOM 8371 N N . GLY B 1 506 ? 6.715 -40.219 9.898 1 95.69 506 GLY B N 1
ATOM 8372 C CA . GLY B 1 506 ? 6.027 -40.312 11.18 1 95.69 506 GLY B CA 1
ATOM 8373 C C . GLY B 1 506 ? 5.695 -38.969 11.781 1 95.69 506 GLY B C 1
ATOM 8374 O O . GLY B 1 506 ? 5.531 -38.844 12.992 1 95.69 506 GLY B O 1
ATOM 8375 N N . ILE B 1 507 ? 5.668 -37.969 10.961 1 96.94 507 ILE B N 1
ATOM 8376 C CA . ILE B 1 507 ? 5.387 -36.625 11.445 1 96.94 507 ILE B CA 1
ATOM 8377 C C . ILE B 1 507 ? 3.961 -36.219 11.062 1 96.94 507 ILE B C 1
ATOM 8379 O O . ILE B 1 507 ? 3.609 -36.219 9.883 1 96.94 507 ILE B O 1
ATOM 8383 N N . ASP B 1 508 ? 3.229 -35.969 12.086 1 97 508 ASP B N 1
ATOM 8384 C CA . ASP B 1 508 ? 1.868 -35.5 11.852 1 97 508 ASP B CA 1
ATOM 8385 C C . ASP B 1 508 ? 1.816 -33.969 11.828 1 97 508 ASP B C 1
ATOM 8387 O O . ASP B 1 508 ? 2.436 -33.312 12.656 1 97 508 ASP B O 1
ATOM 8391 N N . VAL B 1 509 ? 1.098 -33.438 10.828 1 98.31 509 VAL B N 1
ATOM 8392 C CA . VAL B 1 509 ? 0.985 -32 10.672 1 98.31 509 VAL B CA 1
ATOM 8393 C C . VAL B 1 509 ? -0.466 -31.625 10.383 1 98.31 509 VAL B C 1
ATOM 8395 O O . VAL B 1 509 ? -1.174 -32.344 9.68 1 98.31 509 VAL B O 1
ATOM 8398 N N . ARG B 1 510 ? -0.96 -30.625 11.039 1 98.75 510 ARG B N 1
ATOM 8399 C CA . ARG B 1 510 ? -2.203 -29.969 10.664 1 98.75 510 ARG B CA 1
ATOM 8400 C C . ARG B 1 510 ? -1.945 -28.844 9.664 1 98.75 510 ARG B C 1
ATOM 8402 O O . ARG B 1 510 ? -1.047 -28.016 9.859 1 98.75 510 ARG B O 1
ATOM 8409 N N . PHE B 1 511 ? -2.664 -28.859 8.539 1 98.75 511 PHE B N 1
ATOM 8410 C CA . PHE B 1 511 ? -2.467 -27.844 7.527 1 98.75 511 PHE B CA 1
ATOM 8411 C C . PHE B 1 511 ? -3.758 -27.062 7.277 1 98.75 511 PHE B C 1
ATOM 8413 O O . PHE B 1 511 ? -4.789 -27.656 6.945 1 98.75 511 PHE B O 1
ATOM 8420 N N . LEU B 1 512 ? -3.746 -25.734 7.477 1 98.88 512 LEU B N 1
ATOM 8421 C CA . LEU B 1 512 ? -4.844 -24.828 7.137 1 98.88 512 LEU B CA 1
ATOM 8422 C C . LEU B 1 512 ? -4.512 -24.016 5.895 1 98.88 512 LEU B C 1
ATOM 8424 O O . LEU B 1 512 ? -3.564 -23.234 5.902 1 98.88 512 LEU B O 1
ATOM 8428 N N . SER B 1 513 ? -5.246 -24.266 4.805 1 98.69 513 SER B N 1
ATOM 8429 C CA . SER B 1 513 ? -5.141 -23.5 3.574 1 98.69 513 SER B CA 1
ATOM 8430 C C . SER B 1 513 ? -6.145 -22.359 3.553 1 98.69 513 SER B C 1
ATOM 8432 O O . SER B 1 513 ? -7.355 -22.578 3.553 1 98.69 513 SER B O 1
ATOM 8434 N N . VAL B 1 514 ? -5.668 -21.094 3.48 1 98.75 514 VAL B N 1
ATOM 8435 C CA . VAL B 1 514 ? -6.523 -19.938 3.693 1 98.75 514 VAL B CA 1
ATOM 8436 C C . VAL B 1 514 ? -6.703 -19.172 2.377 1 98.75 514 VAL B C 1
ATOM 8438 O O . VAL B 1 514 ? -5.785 -18.5 1.913 1 98.75 514 VAL B O 1
ATOM 8441 N N . PRO B 1 515 ? -7.879 -19.203 1.783 1 98.56 515 PRO B N 1
ATOM 8442 C CA . PRO B 1 515 ? -8.109 -18.484 0.53 1 98.56 515 PRO B CA 1
ATOM 8443 C C . PRO B 1 515 ? -8.562 -17.031 0.756 1 98.56 515 PRO B C 1
ATOM 8445 O O . PRO B 1 515 ? -8.875 -16.328 -0.204 1 98.56 515 PRO B O 1
ATOM 8448 N N . TYR B 1 516 ? -8.664 -16.547 2.041 1 98.75 516 TYR B N 1
ATOM 8449 C CA . TYR B 1 516 ? -9.141 -15.219 2.381 1 98.75 516 TYR B CA 1
ATOM 8450 C C . TYR B 1 516 ? -8.078 -14.445 3.156 1 98.75 516 TYR B C 1
ATOM 8452 O O . TYR B 1 516 ? -7.73 -14.812 4.281 1 98.75 516 TYR B O 1
ATOM 8460 N N . ILE B 1 517 ? -7.641 -13.359 2.562 1 98.62 517 ILE B N 1
ATOM 8461 C CA . ILE B 1 517 ? -6.629 -12.539 3.221 1 98.62 517 ILE B CA 1
ATOM 8462 C C . ILE B 1 517 ? -7.305 -11.43 4.027 1 98.62 517 ILE B C 1
ATOM 8464 O O . ILE B 1 517 ? -6.828 -11.055 5.102 1 98.62 517 ILE B O 1
ATOM 8468 N N . PHE B 1 518 ? -8.438 -10.844 3.422 1 98.25 518 PHE B N 1
ATOM 8469 C CA . PHE B 1 518 ? -9.25 -9.883 4.16 1 98.25 518 PHE B CA 1
ATOM 8470 C C . PHE B 1 518 ? -10.68 -9.867 3.637 1 98.25 518 PHE B C 1
ATOM 8472 O O . PHE B 1 518 ? -10.914 -9.625 2.449 1 98.25 518 PHE B O 1
ATOM 8479 N N . PRO B 1 519 ? -11.633 -10.055 4.43 1 97.75 519 PRO B N 1
ATOM 8480 C CA . PRO B 1 519 ? -11.484 -10.547 5.801 1 97.75 519 PRO B CA 1
ATOM 8481 C C . PRO B 1 519 ? -10.828 -11.93 5.859 1 97.75 519 PRO B C 1
ATOM 8483 O O . PRO B 1 519 ? -10.781 -12.633 4.852 1 97.75 519 PRO B O 1
ATOM 8486 N N . ARG B 1 520 ? -10.195 -12.258 6.938 1 98 520 ARG B N 1
ATOM 8487 C CA . ARG B 1 520 ? -9.539 -13.555 7.102 1 98 520 ARG B CA 1
ATOM 8488 C C . ARG B 1 520 ? -10.078 -14.289 8.328 1 98 520 ARG B C 1
ATOM 8490 O O . ARG B 1 520 ? -10.672 -13.672 9.219 1 98 520 ARG B O 1
ATOM 8497 N N . PRO B 1 521 ? -9.93 -15.57 8.344 1 97.88 521 PRO B N 1
ATOM 8498 C CA . PRO B 1 521 ? -10.438 -16.328 9.484 1 97.88 521 PRO B CA 1
ATOM 8499 C C . PRO B 1 521 ? -9.695 -16.031 10.781 1 97.88 521 PRO B C 1
ATOM 8501 O O . PRO B 1 521 ? -8.523 -15.641 10.75 1 97.88 521 PRO B O 1
ATOM 8504 N N . ASP B 1 522 ? -10.43 -16.156 11.883 1 97.75 522 ASP B N 1
ATOM 8505 C CA . ASP B 1 522 ? -9.773 -16.109 13.188 1 97.75 522 ASP B CA 1
ATOM 8506 C C . ASP B 1 522 ? -8.992 -17.391 13.453 1 97.75 522 ASP B C 1
ATOM 8508 O O . ASP B 1 522 ? -9.578 -18.469 13.602 1 97.75 522 ASP B O 1
ATOM 8512 N N . LEU B 1 523 ? -7.676 -17.266 13.469 1 98.5 523 LEU B N 1
ATOM 8513 C CA . LEU B 1 523 ? -6.812 -18.438 13.578 1 98.5 523 LEU B CA 1
ATOM 8514 C C . LEU B 1 523 ? -6.285 -18.594 15 1 98.5 523 LEU B C 1
ATOM 8516 O O . LEU B 1 523 ? -5.391 -19.406 15.258 1 98.5 523 LEU B O 1
ATOM 8520 N N . SER B 1 524 ? -6.82 -17.781 15.93 1 98.19 524 SER B N 1
ATOM 8521 C CA . SER B 1 524 ? -6.301 -17.719 17.297 1 98.19 524 SER B CA 1
ATOM 8522 C C . SER B 1 524 ? -6.34 -19.094 17.969 1 98.19 524 SER B C 1
ATOM 8524 O O . SER B 1 524 ? -5.34 -19.547 18.531 1 98.19 524 SER B O 1
ATOM 8526 N N . ASP B 1 525 ? -7.449 -19.812 17.891 1 98 525 ASP B N 1
ATOM 8527 C CA . ASP B 1 525 ? -7.594 -21.125 18.531 1 98 525 ASP B CA 1
ATOM 8528 C C . ASP B 1 525 ? -6.621 -22.141 17.938 1 98 525 ASP B C 1
ATOM 8530 O O . ASP B 1 525 ? -6.023 -22.938 18.672 1 98 525 ASP B O 1
ATOM 8534 N N . ALA B 1 526 ? -6.523 -22.094 16.609 1 98.38 526 ALA B N 1
ATOM 8535 C CA . ALA B 1 526 ? -5.633 -23.031 15.93 1 98.38 526 ALA B CA 1
ATOM 8536 C C . ALA B 1 526 ? -4.18 -22.797 16.344 1 98.38 526 ALA B C 1
ATOM 8538 O O . ALA B 1 526 ? -3.443 -23.75 16.609 1 98.38 526 ALA B O 1
ATOM 8539 N N . VAL B 1 527 ? -3.773 -21.562 16.391 1 98.56 527 VAL B N 1
ATOM 8540 C CA . VAL B 1 527 ? -2.396 -21.203 16.719 1 98.56 527 VAL B CA 1
ATOM 8541 C C . VAL B 1 527 ? -2.121 -21.516 18.188 1 98.56 527 VAL B C 1
ATOM 8543 O O . VAL B 1 527 ? -1.057 -22.047 18.531 1 98.56 527 VAL B O 1
ATOM 8546 N N . GLU B 1 528 ? -3.068 -21.188 19.062 1 97.44 528 GLU B N 1
ATOM 8547 C CA . GLU B 1 528 ? -2.918 -21.438 20.484 1 97.44 528 GLU B CA 1
ATOM 8548 C C . GLU B 1 528 ? -2.789 -22.938 20.766 1 97.44 528 GLU B C 1
ATOM 8550 O O . GLU B 1 528 ? -2.086 -23.344 21.703 1 97.44 528 GLU B O 1
ATOM 8555 N N . GLY B 1 529 ? -3.445 -23.703 20 1 97.25 529 GLY B N 1
ATOM 8556 C CA . GLY B 1 529 ? -3.475 -25.141 20.219 1 97.25 529 GLY B CA 1
ATOM 8557 C C . GLY B 1 529 ? -2.256 -25.859 19.656 1 97.25 529 GLY B C 1
ATOM 8558 O O . GLY B 1 529 ? -2.037 -27.031 19.938 1 97.25 529 GLY B O 1
ATOM 8559 N N . ALA B 1 530 ? -1.393 -25.172 18.953 1 98 530 ALA B N 1
ATOM 8560 C CA . ALA B 1 530 ? -0.225 -25.781 18.328 1 98 530 ALA B CA 1
ATOM 8561 C C . ALA B 1 530 ? 1.048 -25.469 19.109 1 98 530 ALA B C 1
ATOM 8563 O O . ALA B 1 530 ? 1.144 -24.422 19.75 1 98 530 ALA B O 1
ATOM 8564 N N . GLU B 1 531 ? 1.973 -26.359 19.109 1 97.19 531 GLU B N 1
ATOM 8565 C CA . GLU B 1 531 ? 3.287 -26.109 19.688 1 97.19 531 GLU B CA 1
ATOM 8566 C C . GLU B 1 531 ? 4.188 -25.344 18.734 1 97.19 531 GLU B C 1
ATOM 8568 O O . GLU B 1 531 ? 5 -24.516 19.172 1 97.19 531 GLU B O 1
ATOM 8573 N N . THR B 1 532 ? 4.078 -25.703 17.469 1 98 532 THR B N 1
ATOM 8574 C CA . THR B 1 532 ? 4.855 -25.078 16.406 1 98 532 THR B CA 1
ATOM 8575 C C . THR B 1 532 ? 3.945 -24.609 15.273 1 98 532 THR B C 1
ATOM 8577 O O . THR B 1 532 ? 3.125 -25.391 14.781 1 98 532 THR B O 1
ATOM 8580 N N . VAL B 1 533 ? 4.043 -23.328 14.93 1 98.75 533 VAL B N 1
ATOM 8581 C CA . VAL B 1 533 ? 3.275 -22.781 13.82 1 98.75 533 VAL B CA 1
ATOM 8582 C C . VAL B 1 533 ? 4.223 -22.312 12.719 1 98.75 533 VAL B C 1
ATOM 8584 O O . VAL B 1 533 ? 5.141 -21.531 12.969 1 98.75 533 VAL B O 1
ATOM 8587 N N . ILE B 1 534 ? 4.031 -22.828 11.492 1 98.88 534 ILE B N 1
ATOM 8588 C CA . ILE B 1 534 ? 4.914 -22.531 10.367 1 98.88 534 ILE B CA 1
ATOM 8589 C C . ILE B 1 534 ? 4.102 -21.953 9.211 1 98.88 534 ILE B C 1
ATOM 8591 O O . ILE B 1 534 ? 3.037 -22.484 8.867 1 98.88 534 ILE B O 1
ATOM 8595 N N . ILE B 1 535 ? 4.547 -20.906 8.602 1 98.88 535 ILE B N 1
ATOM 8596 C CA . ILE B 1 535 ? 3.877 -20.328 7.445 1 98.88 535 ILE B CA 1
ATOM 8597 C C . ILE B 1 535 ? 4.836 -20.281 6.258 1 98.88 535 ILE B C 1
ATOM 8599 O O . ILE B 1 535 ? 5.789 -19.5 6.25 1 98.88 535 ILE B O 1
ATOM 8603 N N . PRO B 1 536 ? 4.633 -21.109 5.258 1 98.62 536 PRO B N 1
ATOM 8604 C CA . PRO B 1 536 ? 5.406 -21.031 4.016 1 98.62 536 PRO B CA 1
ATOM 8605 C C . PRO B 1 536 ? 4.859 -19.984 3.047 1 98.62 536 PRO B C 1
ATOM 8607 O O . PRO B 1 536 ? 3.656 -19.938 2.787 1 98.62 536 PRO B O 1
ATOM 8610 N N . GLU B 1 537 ? 5.73 -19.156 2.557 1 97.75 537 GLU B N 1
ATOM 8611 C CA . GLU B 1 537 ? 5.336 -18.141 1.578 1 97.75 537 GLU B CA 1
ATOM 8612 C C . GLU B 1 537 ? 6.41 -17.969 0.506 1 97.75 537 GLU B C 1
ATOM 8614 O O . GLU B 1 537 ? 7.605 -18.047 0.798 1 97.75 537 GLU B O 1
ATOM 8619 N N . ALA B 1 538 ? 5.906 -17.688 -0.7 1 97.75 538 ALA B N 1
ATOM 8620 C CA . ALA B 1 538 ? 6.828 -17.438 -1.806 1 97.75 538 ALA B CA 1
ATOM 8621 C C . ALA B 1 538 ? 7.164 -15.953 -1.916 1 97.75 538 ALA B C 1
ATOM 8623 O O . ALA B 1 538 ? 6.934 -15.336 -2.959 1 97.75 538 ALA B O 1
ATOM 8624 N N . ASN B 1 539 ? 7.699 -15.367 -0.895 1 97.69 539 ASN B N 1
ATOM 8625 C CA . ASN B 1 539 ? 8.234 -14.008 -0.851 1 97.69 539 ASN B CA 1
ATOM 8626 C C . ASN B 1 539 ? 9.305 -13.859 0.222 1 97.69 539 ASN B C 1
ATOM 8628 O O . ASN B 1 539 ? 9.562 -14.797 0.981 1 97.69 539 ASN B O 1
ATOM 8632 N N . ALA B 1 540 ? 9.961 -12.781 0.286 1 97.06 540 ALA B N 1
ATOM 8633 C CA . ALA B 1 540 ? 11.18 -12.656 1.076 1 97.06 540 ALA B CA 1
ATOM 8634 C C . ALA B 1 540 ? 10.867 -12.273 2.52 1 97.06 540 ALA B C 1
ATOM 8636 O O . ALA B 1 540 ? 11.617 -12.617 3.438 1 97.06 540 ALA B O 1
ATOM 8637 N N . THR B 1 541 ? 9.688 -11.617 2.791 1 95.75 541 THR B N 1
ATOM 8638 C CA . THR B 1 541 ? 9.523 -10.984 4.098 1 95.75 541 THR B CA 1
ATOM 8639 C C . THR B 1 541 ? 8.461 -11.711 4.922 1 95.75 541 THR B C 1
ATOM 8641 O O . THR B 1 541 ? 8.367 -11.5 6.133 1 95.75 541 THR B O 1
ATOM 8644 N N . GLY B 1 542 ? 7.656 -12.555 4.316 1 97.69 542 GLY B N 1
ATOM 8645 C CA . GLY B 1 542 ? 6.574 -13.195 5.047 1 97.69 542 GLY B CA 1
ATOM 8646 C C . GLY B 1 542 ? 5.41 -12.273 5.324 1 97.69 542 GLY B C 1
ATOM 8647 O O . GLY B 1 542 ? 5.078 -12.016 6.484 1 97.69 542 GLY B O 1
ATOM 8648 N N . GLN B 1 543 ? 4.781 -11.82 4.238 1 98.06 543 GLN B N 1
ATOM 8649 C CA . GLN B 1 543 ? 3.725 -10.82 4.324 1 98.06 543 GLN B CA 1
ATOM 8650 C C . GLN B 1 543 ? 2.498 -11.375 5.043 1 98.06 543 GLN B C 1
ATOM 8652 O O . GLN B 1 543 ? 1.913 -10.703 5.895 1 98.06 543 GLN B O 1
ATOM 8657 N N . PHE B 1 544 ? 2.104 -12.609 4.727 1 98.62 544 PHE B N 1
ATOM 8658 C CA . PHE B 1 544 ? 0.957 -13.227 5.379 1 98.62 544 PHE B CA 1
ATOM 8659 C C . PHE B 1 544 ? 1.275 -13.57 6.828 1 98.62 544 PHE B C 1
ATOM 8661 O O . PHE B 1 544 ? 0.422 -13.422 7.707 1 98.62 544 PHE B O 1
ATOM 8668 N N . ALA B 1 545 ? 2.439 -14.07 7.09 1 98.75 545 ALA B N 1
ATOM 8669 C CA . ALA B 1 545 ? 2.881 -14.352 8.453 1 98.75 545 ALA B CA 1
ATOM 8670 C C . ALA B 1 545 ? 2.744 -13.117 9.336 1 98.75 545 ALA B C 1
ATOM 8672 O O . ALA B 1 545 ? 2.32 -13.219 10.492 1 98.75 545 ALA B O 1
ATOM 8673 N N . ASP B 1 546 ? 3.09 -11.953 8.805 1 98.25 546 ASP B N 1
ATOM 8674 C CA . ASP B 1 546 ? 2.963 -10.711 9.555 1 98.25 546 ASP B CA 1
ATOM 8675 C C . ASP B 1 546 ? 1.512 -10.453 9.961 1 98.25 546 ASP B C 1
ATOM 8677 O O . ASP B 1 546 ? 1.24 -10 11.07 1 98.25 546 ASP B O 1
ATOM 8681 N N . LEU B 1 547 ? 0.596 -10.703 9.047 1 98.44 547 LEU B N 1
ATOM 8682 C CA . LEU B 1 547 ? -0.824 -10.516 9.32 1 98.44 547 LEU B CA 1
ATOM 8683 C C . LEU B 1 547 ? -1.289 -11.453 10.438 1 98.44 547 LEU B C 1
ATOM 8685 O O . LEU B 1 547 ? -1.989 -11.023 11.359 1 98.44 547 LEU B O 1
ATOM 8689 N N . VAL B 1 548 ? -0.869 -12.703 10.297 1 98.75 548 VAL B N 1
ATOM 8690 C CA . VAL B 1 548 ? -1.286 -13.703 11.273 1 98.75 548 VAL B CA 1
ATOM 8691 C C . VAL B 1 548 ? -0.723 -13.359 12.648 1 98.75 548 VAL B C 1
ATOM 8693 O O . VAL B 1 548 ? -1.438 -13.414 13.648 1 98.75 548 VAL B O 1
ATOM 8696 N N . GLU B 1 549 ? 0.542 -13.008 12.727 1 98.75 549 GLU B N 1
ATOM 8697 C CA . GLU B 1 549 ? 1.165 -12.633 14 1 98.75 549 GLU B CA 1
ATOM 8698 C C . GLU B 1 549 ? 0.405 -11.492 14.672 1 98.75 549 GLU B C 1
ATOM 8700 O O . GLU B 1 549 ? 0.223 -11.5 15.891 1 98.75 549 GLU B O 1
ATOM 8705 N N . HIS B 1 550 ? 0.016 -10.492 13.875 1 98.44 550 HIS B N 1
ATOM 8706 C CA . HIS B 1 550 ? -0.737 -9.375 14.422 1 98.44 550 HIS B CA 1
ATOM 8707 C C . HIS B 1 550 ? -2.076 -9.836 14.992 1 98.44 550 HIS B C 1
ATOM 8709 O O . HIS B 1 550 ? -2.5 -9.367 16.047 1 98.44 550 HIS B O 1
ATOM 8715 N N . ASP B 1 551 ? -2.723 -10.703 14.258 1 98.25 551 ASP B N 1
ATOM 8716 C CA . ASP B 1 551 ? -4.055 -11.148 14.648 1 98.25 551 ASP B CA 1
ATOM 8717 C C . ASP B 1 551 ? -3.994 -11.961 15.945 1 98.25 551 ASP B C 1
ATOM 8719 O O . ASP B 1 551 ? -4.844 -11.797 16.828 1 98.25 551 ASP B O 1
ATOM 8723 N N . VAL B 1 552 ? -2.986 -12.852 16.016 1 98.5 552 VAL B N 1
ATOM 8724 C CA . VAL B 1 552 ? -2.99 -13.82 17.109 1 98.5 552 VAL B CA 1
ATOM 8725 C C . VAL B 1 552 ? -2.064 -13.344 18.219 1 98.5 552 VAL B C 1
ATOM 8727 O O . VAL B 1 552 ? -2.088 -13.891 19.328 1 98.5 552 VAL B O 1
ATOM 8730 N N . LEU B 1 553 ? -1.2 -12.359 18 1 97.94 553 LEU B N 1
ATOM 8731 C CA . LEU B 1 553 ? -0.249 -11.773 18.938 1 97.94 553 LEU B CA 1
ATOM 8732 C C . LEU B 1 553 ? 0.751 -12.812 19.422 1 97.94 553 LEU B C 1
ATOM 8734 O O . LEU B 1 553 ? 0.985 -12.945 20.625 1 97.94 553 LEU B O 1
ATOM 8738 N N . GLU B 1 554 ? 1.234 -13.547 18.469 1 98 554 GLU B N 1
ATOM 8739 C CA . GLU B 1 554 ? 2.285 -14.539 18.672 1 98 554 GLU B CA 1
ATOM 8740 C C . GLU B 1 554 ? 3.205 -14.625 17.469 1 98 554 GLU B C 1
ATOM 8742 O O . GLU B 1 554 ? 2.754 -14.492 16.328 1 98 554 GLU B O 1
ATOM 8747 N N . ARG B 1 555 ? 4.484 -14.82 17.688 1 98.06 555 ARG B N 1
ATOM 8748 C CA . ARG B 1 555 ? 5.414 -15.016 16.578 1 98.06 555 ARG B CA 1
ATOM 8749 C C . ARG B 1 555 ? 5.262 -16.406 15.961 1 98.06 555 ARG B C 1
ATOM 8751 O O . ARG B 1 555 ? 4.926 -17.359 16.656 1 98.06 555 ARG B O 1
ATOM 8758 N N . VAL B 1 556 ? 5.469 -16.531 14.68 1 98.38 556 VAL B N 1
ATOM 8759 C CA . VAL B 1 556 ? 5.383 -17.812 13.977 1 98.38 556 VAL B CA 1
ATOM 8760 C C . VAL B 1 556 ? 6.688 -18.078 13.227 1 98.38 556 VAL B C 1
ATOM 8762 O O . VAL B 1 556 ? 7.477 -17.156 12.992 1 98.38 556 VAL B O 1
ATOM 8765 N N . ASP B 1 557 ? 6.945 -19.375 12.945 1 98.44 557 ASP B N 1
ATOM 8766 C CA . ASP B 1 557 ? 8.078 -19.719 12.094 1 98.44 557 ASP B CA 1
ATOM 8767 C C . ASP B 1 557 ? 7.738 -19.5 10.617 1 98.44 557 ASP B C 1
ATOM 8769 O O . ASP B 1 557 ? 6.582 -19.625 10.211 1 98.44 557 ASP B O 1
ATOM 8773 N N . ARG B 1 558 ? 8.734 -19.156 9.836 1 98.19 558 ARG B N 1
ATOM 8774 C CA . ARG B 1 558 ? 8.523 -18.797 8.438 1 98.19 558 ARG B CA 1
ATOM 8775 C C . ARG B 1 558 ? 9.367 -19.672 7.512 1 98.19 558 ARG B C 1
ATOM 8777 O O . ARG B 1 558 ? 10.516 -20 7.84 1 98.19 558 ARG B O 1
ATOM 8784 N N . ILE B 1 559 ? 8.852 -20.094 6.488 1 98.44 559 ILE B N 1
ATOM 8785 C CA . ILE B 1 559 ? 9.562 -20.625 5.332 1 98.44 559 ILE B CA 1
ATOM 8786 C C . ILE B 1 559 ? 9.375 -19.688 4.141 1 98.44 559 ILE B C 1
ATOM 8788 O O . ILE B 1 559 ? 8.305 -19.656 3.529 1 98.44 559 ILE B O 1
ATOM 8792 N N . ASN B 1 560 ? 10.406 -18.953 3.846 1 98 560 ASN B N 1
ATOM 8793 C CA . ASN B 1 560 ? 10.336 -17.969 2.775 1 98 560 ASN B CA 1
ATOM 8794 C C . ASN B 1 560 ? 11.141 -18.391 1.556 1 98 560 ASN B C 1
ATOM 8796 O O . ASN B 1 560 ? 12.289 -18.828 1.687 1 98 560 ASN B O 1
ATOM 8800 N N . LYS B 1 561 ? 10.531 -18.375 0.451 1 97.56 561 LYS B N 1
ATOM 8801 C CA . LYS B 1 561 ? 11.195 -18.656 -0.817 1 97.56 561 LYS B CA 1
ATOM 8802 C C . LYS B 1 561 ? 10.938 -17.547 -1.831 1 97.56 561 LYS B C 1
ATOM 8804 O O . LYS B 1 561 ? 9.789 -17.172 -2.076 1 97.56 561 LYS B O 1
ATOM 8809 N N . TYR B 1 562 ? 11.961 -17.016 -2.4 1 97.06 562 TYR B N 1
ATOM 8810 C CA . TYR B 1 562 ? 11.812 -15.906 -3.344 1 97.06 562 TYR B CA 1
ATOM 8811 C C . TYR B 1 562 ? 12.812 -16.031 -4.488 1 97.06 562 TYR B C 1
ATOM 8813 O O . TYR B 1 562 ? 13.352 -15.031 -4.965 1 97.06 562 TYR B O 1
ATOM 8821 N N . THR B 1 563 ? 13.086 -17.188 -4.969 1 95 563 THR B N 1
ATOM 8822 C CA . THR B 1 563 ? 14.023 -17.516 -6.043 1 95 563 THR B CA 1
ATOM 8823 C C . THR B 1 563 ? 13.359 -17.328 -7.406 1 95 563 THR B C 1
ATOM 8825 O O . THR B 1 563 ? 14.039 -17.328 -8.438 1 95 563 THR B O 1
ATOM 8828 N N . GLY B 1 564 ? 12.094 -17.188 -7.426 1 93.56 564 GLY B N 1
ATOM 8829 C CA . GLY B 1 564 ? 11.359 -17.172 -8.68 1 93.56 564 GLY B CA 1
ATOM 8830 C C . GLY B 1 564 ? 10.805 -18.531 -9.062 1 93.56 564 GLY B C 1
ATOM 8831 O O . GLY B 1 564 ? 10.234 -18.688 -10.141 1 93.56 564 GLY B O 1
ATOM 8832 N N . ILE B 1 565 ? 11 -19.484 -8.148 1 91.25 565 ILE B N 1
ATOM 8833 C CA . ILE B 1 565 ? 10.555 -20.844 -8.398 1 91.25 565 ILE B CA 1
ATOM 8834 C C . ILE B 1 565 ? 9.539 -21.266 -7.328 1 91.25 565 ILE B C 1
ATOM 8836 O O . ILE B 1 565 ? 9.688 -20.906 -6.156 1 91.25 565 ILE B O 1
ATOM 8840 N N . ARG B 1 566 ? 8.523 -21.938 -7.68 1 93.5 566 ARG B N 1
ATOM 8841 C CA . ARG B 1 566 ? 7.484 -22.391 -6.758 1 93.5 566 ARG B CA 1
ATOM 8842 C C . ARG B 1 566 ? 8.039 -23.391 -5.754 1 93.5 566 ARG B C 1
ATOM 8844 O O . ARG B 1 566 ? 9.102 -23.984 -5.98 1 93.5 566 ARG B O 1
ATOM 8851 N N . PHE B 1 567 ? 7.293 -23.625 -4.707 1 94.62 567 PHE B N 1
ATOM 8852 C CA . PHE B 1 567 ? 7.637 -24.656 -3.732 1 94.62 567 PHE B CA 1
ATOM 8853 C C . PHE B 1 567 ? 7.398 -26.047 -4.312 1 94.62 567 PHE B C 1
ATOM 8855 O O . PHE B 1 567 ? 6.41 -26.266 -5.016 1 94.62 567 PHE B O 1
ATOM 8862 N N . LYS B 1 568 ? 8.305 -26.906 -4.008 1 91.75 568 LYS B N 1
ATOM 8863 C CA . LYS B 1 568 ? 8.094 -28.328 -4.25 1 91.75 568 LYS B CA 1
ATOM 8864 C C . LYS B 1 568 ? 7.652 -29.047 -2.975 1 91.75 568 LYS B C 1
ATOM 8866 O O . LYS B 1 568 ? 7.98 -28.609 -1.868 1 91.75 568 LYS B O 1
ATOM 8871 N N . ALA B 1 569 ? 6.941 -30.078 -3.16 1 94.38 569 ALA B N 1
ATOM 8872 C CA . ALA B 1 569 ? 6.395 -30.797 -2.014 1 94.38 569 ALA B CA 1
ATOM 8873 C C . ALA B 1 569 ? 7.512 -31.328 -1.117 1 94.38 569 ALA B C 1
ATOM 8875 O O . ALA B 1 569 ? 7.438 -31.203 0.108 1 94.38 569 ALA B O 1
ATOM 8876 N N . ASP B 1 570 ? 8.523 -31.922 -1.714 1 91.75 570 ASP B N 1
ATOM 8877 C CA . ASP B 1 570 ? 9.617 -32.5 -0.945 1 91.75 570 ASP B CA 1
ATOM 8878 C C . ASP B 1 570 ? 10.438 -31.422 -0.236 1 91.75 570 ASP B C 1
ATOM 8880 O O . ASP B 1 570 ? 10.867 -31.609 0.903 1 91.75 570 ASP B O 1
ATOM 8884 N N . GLU B 1 571 ? 10.594 -30.312 -0.944 1 93.38 571 GLU B N 1
ATOM 8885 C CA . GLU B 1 571 ? 11.297 -29.188 -0.346 1 93.38 571 GLU B CA 1
ATOM 8886 C C . GLU B 1 571 ? 10.562 -28.672 0.89 1 93.38 571 GLU B C 1
ATOM 8888 O O . GLU B 1 571 ? 11.18 -28.391 1.918 1 93.38 571 GLU B O 1
ATOM 8893 N N . LEU B 1 572 ? 9.25 -28.516 0.804 1 96.38 572 LEU B N 1
ATOM 8894 C CA . LEU B 1 572 ? 8.453 -28.047 1.929 1 96.38 572 LEU B CA 1
ATOM 8895 C C . LEU B 1 572 ? 8.523 -29.031 3.094 1 96.38 572 LEU B C 1
ATOM 8897 O O . LEU B 1 572 ? 8.648 -28.625 4.25 1 96.38 572 LEU B O 1
ATOM 8901 N N . ALA B 1 573 ? 8.414 -30.312 2.783 1 96.62 573 ALA B N 1
ATOM 8902 C CA . ALA B 1 573 ? 8.492 -31.344 3.818 1 96.62 573 ALA B CA 1
ATOM 8903 C C . ALA B 1 573 ? 9.82 -31.266 4.562 1 96.62 573 ALA B C 1
ATOM 8905 O O . ALA B 1 573 ? 9.859 -31.344 5.793 1 96.62 573 ALA B O 1
ATOM 8906 N N . GLU B 1 574 ? 10.898 -31.109 3.785 1 96 574 GLU B N 1
ATOM 8907 C CA . GLU B 1 574 ? 12.227 -31.062 4.391 1 96 574 GLU B CA 1
ATOM 8908 C C . GLU B 1 574 ? 12.375 -29.812 5.273 1 96 574 GLU B C 1
ATOM 8910 O O . GLU B 1 574 ? 12.945 -29.891 6.367 1 96 574 GLU B O 1
ATOM 8915 N N . GLU B 1 575 ? 11.938 -28.703 4.777 1 97.31 575 GLU B N 1
ATOM 8916 C CA . GLU B 1 575 ? 12.039 -27.469 5.543 1 97.31 575 GLU B CA 1
ATOM 8917 C C . GLU B 1 575 ? 11.219 -27.547 6.828 1 97.31 575 GLU B C 1
ATOM 8919 O O . GLU B 1 575 ? 11.648 -27.031 7.867 1 97.31 575 GLU B O 1
ATOM 8924 N N . ILE B 1 576 ? 10.047 -28.078 6.754 1 98 576 ILE B N 1
ATOM 8925 C CA . ILE B 1 576 ? 9.195 -28.234 7.926 1 98 576 ILE B CA 1
ATOM 8926 C C . ILE B 1 576 ? 9.883 -29.141 8.945 1 98 576 ILE B C 1
ATOM 8928 O O . ILE B 1 576 ? 9.891 -28.844 10.141 1 98 576 ILE B O 1
ATOM 8932 N N . LYS B 1 577 ? 10.492 -30.25 8.523 1 97.12 577 LYS B N 1
ATOM 8933 C CA . LYS B 1 577 ? 11.234 -31.156 9.398 1 97.12 577 LYS B CA 1
ATOM 8934 C C . LYS B 1 577 ? 12.367 -30.438 10.109 1 97.12 577 LYS B C 1
ATOM 8936 O O . LYS B 1 577 ? 12.602 -30.656 11.297 1 97.12 577 LYS B O 1
ATOM 8941 N N . ASP B 1 578 ? 13.016 -29.594 9.344 1 96.94 578 ASP B N 1
ATOM 8942 C CA . ASP B 1 578 ? 14.141 -28.844 9.906 1 96.94 578 ASP B CA 1
ATOM 8943 C C . ASP B 1 578 ? 13.68 -27.938 11.039 1 96.94 578 ASP B C 1
ATOM 8945 O O . ASP B 1 578 ? 14.367 -27.812 12.062 1 96.94 578 ASP B O 1
ATOM 8949 N N . ILE B 1 579 ? 12.555 -27.297 10.875 1 97.19 579 ILE B N 1
ATOM 8950 C CA . ILE B 1 579 ? 12.031 -26.391 11.898 1 97.19 579 ILE B CA 1
ATOM 8951 C C . ILE B 1 579 ? 11.609 -27.188 13.125 1 97.19 579 ILE B C 1
ATOM 8953 O O . ILE B 1 579 ? 11.922 -26.812 14.258 1 97.19 579 ILE B O 1
ATOM 8957 N N . ILE B 1 580 ? 10.898 -28.281 12.898 1 95.44 580 ILE B N 1
ATOM 8958 C CA . ILE B 1 580 ? 10.445 -29.125 14 1 95.44 580 ILE B CA 1
ATOM 8959 C C . ILE B 1 580 ? 11.648 -29.672 14.773 1 95.44 580 ILE B C 1
ATOM 8961 O O . ILE B 1 580 ? 11.633 -29.703 16 1 95.44 580 ILE B O 1
ATOM 8965 N N . GLY B 1 581 ? 12.68 -30.094 14.094 1 90.75 581 GLY B N 1
ATOM 8966 C CA . GLY B 1 581 ? 13.891 -30.594 14.727 1 90.75 581 GLY B CA 1
ATOM 8967 C C . GLY B 1 581 ? 14.609 -29.531 15.539 1 90.75 581 GLY B C 1
ATOM 8968 O O . GLY B 1 581 ? 15.156 -29.828 16.609 1 90.75 581 GLY B O 1
ATOM 8969 N N . ALA B 1 582 ? 14.695 -28.344 15.055 1 85.69 582 ALA B N 1
ATOM 8970 C CA . ALA B 1 582 ? 15.359 -27.25 15.75 1 85.69 582 ALA B CA 1
ATOM 8971 C C . ALA B 1 582 ? 14.617 -26.891 17.031 1 85.69 582 ALA B C 1
ATOM 8973 O O . ALA B 1 582 ? 15.242 -26.562 18.047 1 85.69 582 ALA B O 1
ATOM 8974 N N . ASP B 1 583 ? 13.328 -26.906 16.953 1 77.12 583 ASP B N 1
ATOM 8975 C CA . ASP B 1 583 ? 12.508 -26.594 18.125 1 77.12 583 ASP B CA 1
ATOM 8976 C C . ASP B 1 583 ? 12.695 -27.625 19.219 1 77.12 583 ASP B C 1
ATOM 8978 O O . ASP B 1 583 ? 12.664 -27.297 20.406 1 77.12 583 ASP B O 1
ATOM 8982 N N . THR B 1 584 ? 12.805 -28.797 18.75 1 69.94 584 THR B N 1
ATOM 8983 C CA . THR B 1 584 ? 13 -29.891 19.703 1 69.94 584 THR B CA 1
ATOM 8984 C C . THR B 1 584 ? 14.359 -29.781 20.391 1 69.94 584 THR B C 1
ATOM 8986 O O . THR B 1 584 ? 14.477 -30.031 21.594 1 69.94 584 THR B O 1
ATOM 8989 N N . GLU B 1 585 ? 15.32 -29.266 19.672 1 66.56 585 GLU B N 1
ATOM 8990 C CA . GLU B 1 585 ? 16.656 -29.109 20.234 1 66.56 585 GLU B CA 1
ATOM 8991 C C . GLU B 1 585 ? 16.688 -27.953 21.234 1 66.56 585 GLU B C 1
ATOM 8993 O O . GLU B 1 585 ? 17.375 -28.016 22.25 1 66.56 585 GLU B O 1
ATOM 8998 N N . GLU B 1 586 ? 15.93 -26.938 21.016 1 60.19 586 GLU B N 1
ATOM 8999 C CA . GLU B 1 586 ? 15.898 -25.781 21.891 1 60.19 586 GLU B CA 1
ATOM 9000 C C . GLU B 1 586 ? 15.141 -26.078 23.188 1 60.19 586 GLU B C 1
ATOM 9002 O O . GLU B 1 586 ? 15.469 -25.547 24.25 1 60.19 586 GLU B O 1
ATOM 9007 N N . THR B 1 587 ? 14.117 -27.031 23.125 1 54.12 587 THR B N 1
ATOM 9008 C CA . THR B 1 587 ? 13.336 -27.344 24.312 1 54.12 587 THR B CA 1
ATOM 9009 C C . THR B 1 587 ? 13.992 -28.484 25.109 1 54.12 587 THR B C 1
ATOM 9011 O O . THR B 1 587 ? 13.625 -28.75 26.25 1 54.12 587 THR B O 1
ATOM 9014 N N . ALA B 1 588 ? 15.156 -29.141 24.578 1 48 588 ALA B N 1
ATOM 9015 C CA . ALA B 1 588 ? 15.875 -30.188 25.312 1 48 588 ALA B CA 1
ATOM 9016 C C . ALA B 1 588 ? 17.062 -29.609 26.078 1 48 588 ALA B C 1
ATOM 9018 O O . ALA B 1 588 ? 17.344 -30.031 27.203 1 48 588 ALA B O 1
#

Secondary structure (DSSP, 8-state):
--SEEEEEEEEETTSSHHHHHHHHHHHHHHTT-EEEEEEE--S-SSS-EEEEEEEEESS---S--S-EEEEEESSHHHHHHHGGGEEEEEEEEE-TTSTTTTT----TTSEEEE--HHHHHHHHT-GGGHHHHHHHHHHHHHT--THHHHHHHHHHHGGG-HHHHHHHHHHHHHHHHHHHHH--PPPS------S---EEEEHHHHHHHHHHHTT--EEEE---TTTHHHHHHHTTHHHHTT-EEEE-SSHHHHHHHHHHHHHTT--EEEEE-HHHHHHHHHHHHHHHHHT--EEEEEEE-B-STTBBTTS-----HHHHHH-SSS----EEE--SSHHHHHHHHHHHHHHHHHHTSEEEEEEEHHHHH-EEEE-GGGG-GGG------SB---HHHHGGGB-TTS-B-TT---TTSPPPB--TT-TT------SB-B-TTS-B---HHHHHHHHHHHHHHHHHHHHHS--PPEEEE-TT-SEEEEE-TTHHHHHHHHHHHHHHTT--EEEEE--EEES----HHHHHT-SEEEEEESSSS-HHHHHHHHHHTS--EEEE--SSSPPPHHHHHHHHHHHHHHHHHHH-/--SEEEEEEEEETTSSHHHHHHHHHHHHHHTT-EEEEEEE--S-SSS-EEEEEEEEESS---S--S-EEEEEESSHHHHHHHGGGEEEEEEEEE-TTSTTTTT----TTSEEEE--HHHHHHHHT-GGGHHHHHHHHHHHHHT--THHHHHHHHHHHGGG-HHHHHHHHHHHHHHHHHHHHH--PPPS------S---EEEEHHHHHHHHHHHTT--EEEE---TTTHHHHHHHTTHHHHTT-EEEE-SSHHHHHHHHHHHHHTT--EEEEE-HHHHHHHHHHHHHHHHHT--EEEEEEE-B-STTBBTTS-----HHHHHH-SSS----EEE--SSHHHHHHHHHHHHHHHHHHTSEEEEEEEHHHHH-EEEE-GGGG-GGG------SB---HHHHGGGB-TTS-B-TT---TTSPPPB--TT-TT------SB-B-TTS-B---HHHHHHHHHHHHHHHHHHHHHS--PPEEEE-TT-SEEEEE-TTHHHHHHHHHHHHHHTT--EEEEE--EEES----HHHHHT-SEEEEEESSSS-HHHHHHHHHHTS--EEEE--SSSPPPHHHHHHHHHHHHHHHHHHH-

Nearest PDB structures (foldseek):
  6n2o-assembly1_A  TM=9.277E-01  e=4.208E-58  Magnetococcus marinus MC-1
  5b48-assembly1_A  TM=8.434E-01  e=1.645E-46  Sulfurisphaera tokodaii str. 7
  5b48-assembly1_C  TM=8.594E-01  e=1.626E-45  Sulfurisphaera tokodaii str. 7
  5c4i-assembly1_D  TM=7.519E-01  e=6.799E-17  Moorella thermoacetica ATCC 39073
  1yd7-assembly1_A  TM=8.532E-01  e=3.569E-12  Pyrococcus furiosus

Sequence (1176 aa):
MHEDLNWAIGGEAGDGIASTGKIFARALSRAGRHVFTSKDFASRIRGGYTAYKLRTSVDEVQSVVDRLDILIALTERTVEENLDELHEDSVIIYDGEQRGMTDYEAPEEMTGLPVPLSDLAEEAGGAIMRNVVALGAVCEVAGFDVEYLGESLEKQFGDQGEQIVENNKEAARKGAEYVAEEFEETFPYDLDTTDDDYLLLNGDEAIGLGAIAAGCGVYAGYPITPATDIMEYMAGKLEKTGGHVVQVEDELAAINVALGAARGGARAMTGTSGPGIDLMSETFGLVAQSETPLVIANVMRAGPSTGMPTKQEQGDINMMLYGGHGEVPRFVVTPTTIADAFHKTVEAFNLAEKYQIPVYLSIDLAMAVTEQTVDPDEFDLDAIELDRGKFVEDADEIEQWQDDQGRFQPHKVTDDGISPRTRPGIEGGVHMSTGLEHSELGRRSEDVDVRLEQVQKRYRKVETAREREDFTPREYGDPDADTLVIGWGSTEGAMVEALDFLAEDGIDVRFLSVPYIFPRPDLSDAVEGAETVIIPEANATGQFADLVEHDVLERVDRINKYTGIRFKADELAEEIKDIIGADTEETAMHEDLNWAIGGEAGDGIASTGKIFARALSRAGRHVFTSKDFASRIRGGYTAYKLRTSVDEVQSVVDRLDILIALTERTVEENLDELHEDSVIIYDGEQRGMTDYEAPEEMTGLPVPLSDLAEEAGGAIMRNVVALGAVCEVAGFDVEYLGESLEKQFGDQGEQIVENNKEAARKGAEYVAEEFEETFPYDLDTTDDDYLLLNGDEAIGLGAIAAGCGVYAGYPITPATDIMEYMAGKLEKTGGHVVQVEDELAAINVALGAARGGARAMTGTSGPGIDLMSETFGLVAQSETPLVIANVMRAGPSTGMPTKQEQGDINMMLYGGHGEVPRFVVTPTTIADAFHKTVEAFNLAEKYQIPVYLSIDLAMAVTEQTVDPDEFDLDAIELDRGKFVEDADEIEQWQDDQGRFQPHKVTDDGISPRTRPGIEGGVHMSTGLEHSELGRRSEDVDVRLEQVQKRYRKVETAREREDFTPREYGDPDADTLVIGWGSTEGAMVEALDFLAEDGIDVRFLSVPYIFPRPDLSDAVEGAETVIIPEANATGQFADLVEHDVLERVDRINKYTGIRFKADELAEEIKDIIGADTEETA

Solvent-accessible surface area (backbone atoms only — not comparable to full-atom values): 57317 Å² total; per-residue (Å²): 110,60,72,55,50,25,38,36,36,25,30,45,40,86,69,48,45,66,62,51,42,47,36,53,52,45,17,40,19,61,35,22,23,27,35,32,36,45,71,49,64,42,83,50,78,75,72,22,60,29,33,24,34,37,36,36,18,71,53,88,60,59,54,62,68,86,51,34,42,35,36,38,30,75,38,69,62,34,48,65,76,43,50,85,27,48,48,62,82,14,37,38,38,31,37,38,71,40,95,81,32,58,84,60,70,59,58,88,58,36,45,61,42,66,41,52,26,52,61,51,6,44,74,33,71,32,59,85,36,23,66,41,11,47,51,12,30,48,19,51,50,33,46,35,69,60,69,44,43,44,61,28,42,38,71,74,32,47,91,73,31,67,66,57,30,50,28,44,45,46,12,18,49,50,22,21,49,47,45,65,70,74,40,83,71,82,60,79,40,53,56,78,70,45,91,45,68,44,41,78,41,23,23,29,43,22,32,28,52,14,34,52,74,52,54,43,34,34,39,16,26,29,84,39,71,65,25,34,49,25,56,60,52,30,48,73,56,34,46,74,74,74,17,43,72,42,79,46,93,34,40,50,51,7,47,52,51,18,46,52,41,20,57,58,57,38,44,21,26,27,45,24,19,42,64,37,49,17,52,30,19,46,53,52,15,33,27,36,59,53,42,37,32,32,31,37,34,36,26,24,33,23,47,24,38,53,16,41,58,72,22,24,18,58,34,45,63,48,23,70,71,30,40,22,32,25,74,60,63,59,36,34,37,21,35,38,46,46,70,36,23,21,54,46,35,32,47,37,52,28,51,9,34,49,51,23,20,36,20,37,42,34,43,32,34,60,41,40,67,22,37,33,50,39,61,58,78,76,64,52,70,86,71,61,76,80,48,61,46,55,59,50,80,47,53,79,64,40,58,79,47,28,52,99,84,56,42,21,26,60,46,34,87,42,95,54,25,50,38,49,41,59,32,80,87,39,64,62,53,65,68,54,78,41,41,40,36,36,41,35,50,29,44,75,48,82,48,47,68,46,44,46,52,49,55,50,24,55,48,33,27,58,56,40,43,65,72,72,50,85,56,74,56,47,76,44,73,39,87,82,28,48,32,33,36,46,35,43,26,67,46,40,33,17,48,60,54,12,48,55,59,29,46,75,71,71,44,62,41,17,35,40,38,37,41,38,73,30,73,48,59,88,54,46,67,64,56,68,67,26,81,40,48,38,33,58,38,42,18,84,83,41,69,65,53,52,54,50,24,46,74,55,40,46,90,69,46,75,44,64,40,57,54,35,61,76,77,36,15,68,57,51,32,51,52,51,50,52,53,55,53,52,51,52,58,72,76,103,111,59,72,54,50,26,37,35,34,25,32,45,41,85,70,49,45,65,62,50,43,49,35,53,49,46,17,40,20,62,34,22,23,28,34,31,36,44,70,50,64,44,84,50,80,73,73,23,61,30,35,27,33,36,36,36,17,70,54,88,58,60,55,64,69,86,51,36,41,36,35,38,29,74,37,67,62,33,50,67,77,43,48,87,28,48,48,64,81,14,36,37,38,32,38,38,72,40,92,81,34,57,84,60,70,60,60,86,57,37,45,60,42,67,42,51,27,53,61,51,6,43,73,34,71,31,59,87,36,22,64,41,11,48,51,13,31,49,19,51,50,33,47,35,69,62,68,46,42,42,61,27,41,37,71,72,31,45,90,72,32,69,66,56,29,50,28,44,46,45,12,20,48,50,21,20,49,46,45,65,69,73,40,86,72,81,61,80,40,53,56,77,69,45,91,46,68,42,40,79,41,23,21,30,46,22,32,28,53,14,34,52,73,52,53,44,33,34,39,16,26,31,82,38,70,63,24,34,47,25,57,61,55,30,47,74,56,33,46,73,76,73,18,45,72,43,78,47,93,33,37,50,52,8,48,52,50,16,47,52,41,20,55,57,57,38,45,22,27,27,43,24,19,42,64,37,51,16,52,31,19,48,54,51,18,34,28,35,59,53,42,37,33,31,32,38,34,35,27,24,34,22,46,24,39,53,17,42,57,71,23,26,18,59,34,44,62,46,24,71,71,29,41,23,32,25,73,59,62,58,36,35,36,21,35,40,46,46,70,37,23,21,54,47,34,32,47,36,51,30,51,9,34,48,50,24,20,36,19,38,41,34,43,31,34,59,41,40,66,22,36,32,51,39,61,59,78,77,64,53,69,87,74,62,78,80,48,61,47,54,59,51,79,48,53,79,63,40,58,79,47,28,52,100,84,58,43,21,27,59,46,34,86,43,97,53,25,51,37,49,42,58,34,82,87,38,63,61,51,65,68,55,77,41,41,41,36,35,40,37,49,28,44,76,47,82,48,47,67,47,45,48,51,48,55,50,25,55,50,33,27,57,57,41,44,65,71,72,50,86,55,73,55,49,77,45,73,39,88,81,27,50,32,33,36,45,35,43,26,66,46,41,32,16,48,60,54,12,47,55,59,29,47,73,72,70,44,64,42,18,35,38,37,37,41,36,73,31,73,48,59,87,53,48,67,64,58,70,67,27,82,42,48,37,31,59,37,42,19,84,80,40,68,67,52,53,53,50,25,44,75,56,41,46,89,68,46,75,44,64,39,57,55,36,61,77,78,36,15,68,58,51,31,51,53,50,50,52,52,54,52,50,52,52,59,72,77,104

Foldseek 3Di:
DDQKAKEKEKDWQPLCRVVLLQLLQQLQLQLQKWKKKDKDDDPDNGGDMIMIMMMIHNDHAQFDDLAHAEYEYAAPVSCVVNVRRYDLQHEYEYACVDDHCVPPDDDPSYHYDHDNLQVLLVVLPHSSLSSLLVQLLVCLLQQHDLVSSLVSLCVSCVVVDDSVSSSSSSSSPSSNVCCVPVPPDDHPHHGHGDNARWDKDFQLLLLLLLCLLLQAAEEFEEDAPPNNVNLVNNVPVSVVVNHDYHYDDALCVRQVVQQVVQQQPGLGEYEDEDVSLLSNLACQLQQLQQLGFYEYEYAYAADDPCGRRQFWFPDCLCCVCPGHPDDFDEWEFFAAASLSSSVVSSVSSQLRQQLSHYYYYYAYNSRRPMIIIDRPVSCPSVPRDHHRHQEDQALVVQQVQADPVLAHFQQDQDPQLHGHGYHPPRPSDDADDDSAQDASRNHHDPDPVSNVRSVVSSVSSLVSCVVPDDQFWDKDWDLQFQEEEEEEHHCVSLQNLLQVVCVVVVHTYIYTYGRTQVVHDQCQVSVVSHNAYEYEGAADPCPSQVVNCVRNVDHHHYHYHDPRHDDHNNNVNVVSVVVVVVVVVVVD/DPQKAKEKEKDWQPLCRVVLLQLLQQLQLQLQKKKKKDKDDDPDNGGDMIMIMMMIHNDHAQFDDLAHAEYEYAAPVSCVVNVRRYDLQHEYEYACVDDHCVPPDDDPSYHYDHDNLQVLLVVLPHSSLSSLLVQLLVCLLQQHPLVSSLVSLCVSCVVVDDSSSNSSSSSSPSSNVCCVPVPPDDHPHHGHGDNARWDKDFQLLLLLLLCLLLQAAEEFEEDAPPNNVNLVNNVPVSVVVVHDYHYDDALCVRQVVQQVVQQQPGLGEYEDEDVSLLSNLACQLQQLQQLGFYEYEYAYAADDPCGRRQFKFPDCLCCQCPGHPDDFDEWEFFAAASLSSSVVSSVSSQLRQQLSHYYYYYAYNRRRPMIIIDRPVSCPSVPRDHHRHQEDQALVVQQVQADPVLAHFQQDQDPQLHGHGYHPPRPSDDADDDSAQDASRNHHDPDPVSVVRSVVSSVSSLVSCVVPDDQFWDKDWDLQFQEEEEEEHHCVSLQNLLQVVCVVVVHTYIYTYGRTQVVHDQCQVSVVSHNAYEYEGAADPCPSQVVNCVRNVDHHHYHYHPPRHDDHNNNVNVVSVVVVVVVVVVVD

InterPro domains:
  IPR002869 Pyruvate-flavodoxin oxidoreductase, central domain [G3DSA:3.40.920.10] (4-180)
  IPR002869 Pyruvate-flavodoxin oxidoreductase, central domain [SSF53323] (5-220)
  IPR002880 Pyruvate flavodoxin/ferredoxin oxidoreductase, pyrimidine binding domain [PF01855] (210-456)
  IPR002880 Pyruvate flavodoxin/ferredoxin oxidoreductase, pyrimidine binding domain [cd07034] (203-364)
  IPR009014 Transketolase C-terminal/Pyruvate-ferredoxin oxidoreductase domain II [G3DSA:3.40.50.920] (470-581)
  IPR009014 Transketolase C-terminal/Pyruvate-ferredoxin oxidoreductase domain II [SSF52922] (474-581)
  IPR019752 Pyruvate/ketoisovalerate oxidoreductase, catalytic domain [PF01558] (6-178)
  IPR022367 2-oxoacid:acceptor oxidoreductase, alpha subunit [TIGR03710] (4-576)
  IPR029061 Thiamin diphosphate-binding fold [SSF52518] (197-464)
  IPR050722 Pyruvate:ferredoxin/flavodoxin oxidoreductase [PTHR32154] (195-584)

=== Feature glossary ===
The features interleaved in this record are:

— What the protein is —

Sequence gives the chain of amino acids in standard one-letter code (A=alanine, C=cysteine, …, Y=tyrosine), read N→C. It is the only feature that is directly encoded by the gene; all structural features are derived from the folded form of this sequence.

Database cross-references. InterPro integrates a dozen domain/family signature databases into unified entries with residue-range hits. GO terms attach function/process/location labels with evidence codes. CATH codes position the fold in a four-level structural taxonomy. Organism is the NCBI-taxonomy species name.

— Where its atoms are —

Atomic coordinates in PDBx/mmCIF format — the same representation the Protein Data Bank distributes. Each line of the _atom_site loop places one backbone atom in Cartesian space (units: ångströms, origin: arbitrary).

The six renders are orthographic views along the three Cartesian axes in both directions. Representation (cartoon, sticks, or surface) and color scheme (sequence-rainbow or by-chain) vary across proteins so the training set covers all the common visualization conventions.

— Local backbone conformation —

Eight-state secondary structure (DSSP): H is the canonical α-helix, G the tighter 3₁₀-helix, I the wider π-helix; E/B are β-structure, T and S are turns and bends, and '-' is everything else. DSSP derives these from the pattern of main-chain N–H···O=C hydrogen bonds, not from the sequence.

P-SEA three-state annotation labels each residue as helix, strand, or coil based purely on the geometry of the Cα trace. It serves as a fallback when the full backbone (and thus DSSP) is unavailable.

The φ/ψ torsion pair specifies the backbone conformation at each residue. φ rotates about the N–Cα bond, ψ about the Cα–C bond. Steric clashes forbid most of the (φ, ψ) plane — the allowed regions (α-helix basin, β-sheet basin, left-handed helix) are the Ramachandran-allowed regions.

— Global shape and packing —

The geometric summary reports three shape descriptors. Rg (radius of gyration) measures how spread out the Cα atoms are about their centre of mass; compact globular proteins have small Rg, elongated or unfolded ones large. Cα contacts (<8 Å, |i−j|>4) count long-range residue pairs in spatial proximity — high for tightly packed folds, near zero for rods or random coil. The bounding-box extents give the protein's footprint along x, y, z in Å.

Solvent-accessible surface area (SASA) is the area in Å² traced out by the centre of a 1.4 Å probe sphere (a water molecule) rolled over the protein's van der Waals surface (Shrake–Rupley / Lee–Richards construction). Buried residues have near-zero SASA; fully exposed residues can exceed 200 Å². The total SASA scales roughly with the number of surface residues.

The contact map is a binary N×N matrix image: pixel (i, j) is dark where Cα_i and Cα_j are within 8 Å and |i−j|>4. Because the |i−j|>4 filter removes local helical contacts, off-diagonal stripes parallel to the main diagonal indicate parallel β-sheets; stripes perpendicular to it indicate antiparallel β-sheets. The Ramachandran plot scatters every residue's (φ, ψ) pair against the sterically allowed regions. The PAE heatmap renders the predicted-aligned-error matrix.

— Structural neighborhood —

3Di is Foldseek's structural alphabet. Each residue is assigned one of twenty discrete states based on how its Cα sits relative to its spatial (not sequential) neighbors. Aligning 3Di strings finds structural homologs roughly as well as full 3D superposition, but orders of magnitude faster.

Nearest PDB neighbors are the top structural matches found by Foldseek when searching this structure against the entire Protein Data Bank. Each hit reports a TM-score (0 to 1; >0.5 almost always implies the same fold) and an E-value. These are *structural* homologs — they may share no detectable sequence similarity.

— Confidence and disorder —

For AlphaFold models, the B-factor field carries pLDDT — the model's own estimate of local accuracy on a 0–100 scale. Regions with pLDDT<50 should be treated as essentially unmodeled; they often correspond to intrinsically disordered segments.

Crystallographic B-factors measure how much each atom's electron density is smeared out, in Å². They rise in mobile loops and surface residues and fall in the buried interior. In AlphaFold models this column is repurposed to hold pLDDT instead.

Predicted aligned error is AlphaFold's pairwise confidence. Unlike pLDDT (per-residue), PAE is per-residue-pair and captures whether two parts of the structure are correctly placed relative to each other. Units are ångströms of expected positional error.